Protein AF-0000000084714274 (afdb_homodimer)

Organism: Cystobacter fuscus (strain ATCC 25194 / DSM 2262 / NBRC 100088 / M29) (NCBI:txid1242864)

Solvent-accessible surface area (backbone atoms only — not comparable to full-atom values): 49386 Å² total; per-residue (Å²): 144,73,88,73,83,75,73,86,72,83,78,78,88,79,68,91,79,87,86,99,86,84,79,86,53,81,64,51,84,81,44,60,75,72,41,67,60,41,45,49,48,32,37,72,62,58,25,30,66,54,38,42,56,52,51,50,51,49,50,51,28,49,74,69,68,60,55,72,79,74,44,69,58,52,50,52,46,50,50,51,32,67,38,31,44,65,51,35,49,32,53,47,44,14,39,52,48,29,20,51,50,52,60,67,48,58,69,70,58,30,63,62,36,36,46,98,86,64,47,53,47,76,46,84,44,74,68,48,48,56,53,50,50,48,51,46,42,72,51,63,72,52,47,50,88,49,60,37,45,36,45,67,64,42,35,66,39,59,58,27,24,68,26,75,36,17,39,36,46,27,62,23,66,65,53,35,60,55,49,44,50,44,47,49,47,24,49,52,38,29,60,26,64,85,22,27,74,37,31,33,68,90,48,34,75,42,91,28,19,61,63,15,72,66,30,50,72,70,40,51,56,64,65,38,64,70,32,83,86,35,68,36,35,62,29,68,13,38,43,54,50,54,48,43,48,65,35,88,79,72,56,60,69,50,80,52,68,77,46,33,33,28,39,36,51,38,21,29,35,48,39,51,47,66,61,37,42,50,72,56,63,33,71,43,86,95,35,49,61,23,34,28,32,53,49,64,36,38,54,77,67,22,56,61,34,40,50,6,37,37,40,31,28,38,35,51,89,59,44,60,35,50,30,26,36,35,35,43,38,31,40,54,36,25,50,71,42,81,49,32,42,58,54,54,69,69,79,62,55,57,57,101,58,40,88,26,55,82,79,48,54,51,44,41,54,39,44,29,21,28,29,42,37,35,33,40,29,94,60,39,38,43,38,32,45,34,42,31,19,39,45,72,7,78,36,60,44,66,37,77,91,61,59,23,50,90,89,44,75,60,42,80,43,53,51,64,42,75,44,32,33,52,42,72,59,41,36,36,38,36,40,38,32,24,50,88,16,54,44,66,33,66,69,51,69,44,4,61,79,33,64,78,51,92,62,54,49,59,40,18,39,62,40,30,33,30,57,87,65,71,126,141,72,85,70,85,74,78,89,74,87,73,84,92,77,88,82,75,64,87,71,86,58,78,82,55,81,59,58,85,81,46,65,78,74,43,61,63,41,45,50,49,33,36,73,63,58,24,30,65,54,38,41,56,49,50,50,52,48,51,52,28,50,75,68,68,59,54,72,79,75,44,68,57,52,50,52,46,51,50,51,32,67,37,31,45,65,52,34,50,33,54,48,45,13,38,52,46,29,19,52,50,52,60,67,48,59,69,71,59,29,61,63,34,34,46,97,87,65,47,53,46,74,46,83,44,72,70,49,48,55,54,50,50,49,51,46,41,72,52,62,74,51,47,52,88,48,63,37,44,37,43,66,63,44,36,66,40,60,59,26,24,70,27,75,36,17,37,37,45,27,62,23,67,66,52,37,60,55,49,44,51,44,47,49,48,25,50,52,39,30,60,26,62,84,22,27,76,38,31,35,70,91,49,33,75,42,90,28,19,62,63,15,73,68,29,48,74,69,40,52,56,64,64,37,64,69,34,83,86,34,69,38,35,64,30,68,13,38,43,53,50,57,47,41,48,66,36,89,79,72,56,60,70,52,79,49,69,78,46,33,33,28,39,34,49,39,22,29,37,47,39,51,47,66,62,37,44,50,73,56,64,33,69,43,86,96,33,48,62,22,33,28,31,52,48,64,36,38,53,77,66,23,58,60,33,42,50,8,38,38,40,32,28,39,32,50,87,56,43,59,35,50,30,27,38,33,37,42,39,31,41,54,35,23,50,69,43,83,51,32,40,57,53,52,68,70,77,64,53,58,57,101,57,40,90,26,58,82,80,47,54,52,42,41,55,38,43,30,21,27,29,40,36,34,32,42,29,94,59,39,39,42,39,33,44,34,42,30,19,39,46,72,7,78,34,58,44,66,38,75,91,61,58,24,50,92,90,45,77,60,41,80,42,52,52,63,42,76,45,31,33,53,41,66,63,38,36,35,37,37,39,38,34,22,48,88,18,54,45,65,33,68,70,49,68,44,4,62,80,33,64,78,51,92,62,54,48,59,38,18,39,61,40,31,32,30,58,86,66,70,128

pLDDT: mean 83.06, std 21.71, range [18.3, 98.88]

Structure (mmCIF, N/CA/C/O backbone):
data_AF-0000000084714274-model_v1
#
loop_
_entity.id
_entity.type
_entity.pdbx_description
1 polymer 'L-tryptophan decarboxylase PsiD-like domain-containing protein'
#
loop_
_atom_site.group_PDB
_atom_site.id
_atom_site.type_symbol
_atom_site.label_atom_id
_atom_site.label_alt_id
_atom_site.label_comp_id
_atom_site.label_asym_id
_atom_site.label_entity_id
_atom_site.label_seq_id
_atom_site.pdbx_PDB_ins_code
_atom_site.Cartn_x
_atom_site.Cartn_y
_atom_site.Cartn_z
_atom_site.occupancy
_atom_site.B_iso_or_equiv
_atom_site.auth_seq_id
_atom_site.auth_comp_id
_atom_site.auth_asym_id
_atom_site.auth_atom_id
_atom_site.pdbx_PDB_model_num
ATOM 1 N N . MET A 1 1 ? 51.625 0.545 44.031 1 22.34 1 MET A N 1
ATOM 2 C CA . MET A 1 1 ? 50.969 0.772 42.75 1 22.34 1 MET A CA 1
ATOM 3 C C . MET A 1 1 ? 49.438 0.875 42.906 1 22.34 1 MET A C 1
ATOM 5 O O . MET A 1 1 ? 48.812 -0.08 43.344 1 22.34 1 MET A O 1
ATOM 9 N N . ASN A 1 2 ? 48.688 2.014 43.125 1 18.66 2 ASN A N 1
ATOM 10 C CA . ASN A 1 2 ? 47.875 2.852 44 1 18.66 2 ASN A CA 1
ATOM 11 C C . ASN A 1 2 ? 46.438 2.965 43.531 1 18.66 2 ASN A C 1
ATOM 13 O O . ASN A 1 2 ? 45.656 3.723 44.094 1 18.66 2 ASN A O 1
ATOM 17 N N . HIS A 1 3 ? 46.188 2.686 42.156 1 23.34 3 HIS A N 1
ATOM 18 C CA . HIS A 1 3 ? 45.188 3.631 41.656 1 23.34 3 HIS A CA 1
ATOM 19 C C . HIS A 1 3 ? 43.812 3.336 42.219 1 23.34 3 HIS A C 1
ATOM 21 O O . HIS A 1 3 ? 43.188 2.338 41.844 1 23.34 3 HIS A O 1
ATOM 27 N N . LYS A 1 4 ? 43.469 3.654 43.406 1 21.66 4 LYS A N 1
ATOM 28 C CA . LYS A 1 4 ? 42.219 3.682 44.188 1 21.66 4 LYS A CA 1
ATOM 29 C C . LYS A 1 4 ? 41.062 4.234 43.375 1 21.66 4 LYS A C 1
ATOM 31 O O . LYS A 1 4 ? 41.219 5.258 42.688 1 21.66 4 LYS A O 1
ATOM 36 N N . LYS A 1 5 ? 40 3.465 43.188 1 25.34 5 LYS A N 1
ATOM 37 C CA . LYS A 1 5 ? 38.688 3.381 42.531 1 25.34 5 LYS A CA 1
ATOM 38 C C . LYS A 1 5 ? 37.781 4.496 43 1 25.34 5 LYS A C 1
ATOM 40 O O . LYS A 1 5 ? 37.125 4.379 44.031 1 25.34 5 LYS A O 1
ATOM 45 N N . THR A 1 6 ? 38.125 5.719 43.094 1 21.44 6 THR A N 1
ATOM 46 C CA . THR A 1 6 ? 37.406 6.715 43.875 1 21.44 6 THR A CA 1
ATOM 47 C C . THR A 1 6 ? 35.906 6.672 43.562 1 21.44 6 THR A C 1
ATOM 49 O O . THR A 1 6 ? 35.5 6.09 42.531 1 21.44 6 THR A O 1
ATOM 52 N N . GLU A 1 7 ? 35.125 7.824 43.562 1 19.94 7 GLU A N 1
ATOM 53 C CA . GLU A 1 7 ? 34.062 8.594 44.188 1 19.94 7 GLU A CA 1
ATOM 54 C C . GLU A 1 7 ? 32.812 8.648 43.312 1 19.94 7 GLU A C 1
ATOM 56 O O . GLU A 1 7 ? 32.25 9.711 43.125 1 19.94 7 GLU A O 1
ATOM 61 N N . LYS A 1 8 ? 32.656 7.93 42.188 1 23.53 8 LYS A N 1
ATOM 62 C CA . LYS A 1 8 ? 31.719 8.734 41.375 1 23.53 8 LYS A CA 1
ATOM 63 C C . LYS A 1 8 ? 30.359 8.852 42.062 1 23.53 8 LYS A C 1
ATOM 65 O O . LYS A 1 8 ? 29.641 7.859 42.219 1 23.53 8 LYS A O 1
ATOM 70 N N . PHE A 1 9 ? 29.922 9.797 42.969 1 20.55 9 PHE A N 1
ATOM 71 C CA . PHE A 1 9 ? 28.766 10.109 43.781 1 20.55 9 PHE A CA 1
ATOM 72 C C . PHE A 1 9 ? 27.531 10.359 42.906 1 20.55 9 PHE A C 1
ATOM 74 O O . PHE A 1 9 ? 27.219 11.508 42.594 1 20.55 9 PHE A O 1
ATOM 81 N N . LEU A 1 10 ? 27.266 9.836 41.719 1 24.67 10 LEU A N 1
ATOM 82 C CA . LEU A 1 10 ? 26.203 10.5 40.969 1 24.67 10 LEU A CA 1
ATOM 83 C C . LEU A 1 10 ? 24.875 10.43 41.75 1 24.67 10 LEU A C 1
ATOM 85 O O . LEU A 1 10 ? 24.328 9.344 41.938 1 24.67 10 LEU A O 1
ATOM 89 N N . GLN A 1 11 ? 24.609 11.375 42.688 1 21.73 11 GLN A N 1
ATOM 90 C CA . GLN A 1 11 ? 23.516 11.5 43.625 1 21.73 11 GLN A CA 1
ATOM 91 C C . GLN A 1 11 ? 22.156 11.312 42.938 1 21.73 11 GLN A C 1
ATOM 93 O O . GLN A 1 11 ? 22.078 11.359 41.719 1 21.73 11 GLN A O 1
ATOM 98 N N . SER A 1 12 ? 21.016 11.789 43.625 1 22 12 SER A N 1
ATOM 99 C CA . SER A 1 12 ? 19.641 11.508 44.031 1 22 12 SER A CA 1
ATOM 100 C C . SER A 1 12 ? 18.641 12.016 42.969 1 22 12 SER A C 1
ATOM 102 O O . SER A 1 12 ? 18.766 13.148 42.5 1 22 12 SER A O 1
ATOM 104 N N . PRO A 1 13 ? 17.812 11.352 42.312 1 24.33 13 PRO A N 1
ATOM 105 C CA . PRO A 1 13 ? 16.859 11.688 41.25 1 24.33 13 PRO A CA 1
ATOM 106 C C . PRO A 1 13 ? 15.688 12.531 41.75 1 24.33 13 PRO A C 1
ATOM 108 O O . PRO A 1 13 ? 14.703 12.719 41.031 1 24.33 13 PRO A O 1
ATOM 111 N N . LYS A 1 14 ? 15.812 13.578 42.812 1 23.31 14 LYS A N 1
ATOM 112 C CA . LYS A 1 14 ? 14.664 13.805 43.688 1 23.31 14 LYS A CA 1
ATOM 113 C C . LYS A 1 14 ? 13.414 14.133 42.875 1 23.31 14 LYS A C 1
ATOM 115 O O . LYS A 1 14 ? 13.508 14.555 41.719 1 23.31 14 LYS A O 1
ATOM 120 N N . ARG A 1 15 ? 12.336 14.953 43.5 1 23.56 15 ARG A N 1
ATOM 121 C CA . ARG A 1 15 ? 10.922 15.086 43.844 1 23.56 15 ARG A CA 1
ATOM 122 C C . ARG A 1 15 ? 10.203 16 42.875 1 23.56 15 ARG A C 1
ATOM 124 O O . ARG A 1 15 ? 8.992 16.203 42.969 1 23.56 15 ARG A O 1
ATOM 131 N N . PRO A 1 16 ? 9.992 16.234 41.656 1 20.72 16 PRO A N 1
ATOM 132 C CA . PRO A 1 16 ? 9.391 17.547 41.438 1 20.72 16 PRO A CA 1
ATOM 133 C C . PRO A 1 16 ? 7.957 17.641 41.938 1 20.72 16 PRO A C 1
ATOM 135 O O . PRO A 1 16 ? 7.102 16.844 41.562 1 20.72 16 PRO A O 1
ATOM 138 N N . ARG A 1 17 ? 7.512 18.156 43.125 1 23.34 17 ARG A N 1
ATOM 139 C CA . ARG A 1 17 ? 6.266 18.297 43.875 1 23.34 17 ARG A CA 1
ATOM 140 C C . ARG A 1 17 ? 5.266 19.156 43.125 1 23.34 17 ARG A C 1
ATOM 142 O O . ARG A 1 17 ? 5.465 20.375 43 1 23.34 17 ARG A O 1
ATOM 149 N N . VAL A 1 18 ? 4.406 18.766 42.25 1 21.67 18 VAL A N 1
ATOM 150 C CA . VAL A 1 18 ? 3.439 19.734 41.719 1 21.67 18 VAL A CA 1
ATOM 151 C C . VAL A 1 18 ? 2.611 20.297 42.875 1 21.67 18 VAL A C 1
ATOM 153 O O . VAL A 1 18 ? 2.469 19.656 43.938 1 21.67 18 VAL A O 1
ATOM 156 N N . ILE A 1 19 ? 1.964 21.516 42.812 1 23.14 19 ILE A N 1
ATOM 157 C CA . ILE A 1 19 ? 1.278 22.703 43.312 1 23.14 19 ILE A CA 1
ATOM 158 C C . ILE A 1 19 ? -0.115 22.328 43.812 1 23.14 19 ILE A C 1
ATOM 160 O O . ILE A 1 19 ? -0.811 21.531 43.188 1 23.14 19 ILE A O 1
ATOM 164 N N . GLU A 1 20 ? -0.817 22.656 44.938 1 23.33 20 GLU A N 1
ATOM 165 C CA . GLU A 1 20 ? -1.887 22.562 45.938 1 23.33 20 GLU A CA 1
ATOM 166 C C . GLU A 1 20 ? -3.229 22.969 45.312 1 23.33 20 GLU A C 1
ATOM 168 O O . GLU A 1 20 ? -4.281 22.531 45.781 1 23.33 20 GLU A O 1
ATOM 173 N N . GLU A 1 21 ? -3.551 24.328 44.594 1 21.77 21 GLU A N 1
ATOM 174 C CA . GLU A 1 21 ? -4.211 25.484 44 1 21.77 21 GLU A CA 1
ATOM 175 C C . GLU A 1 21 ? -5.117 25.062 42.844 1 21.77 21 GLU A C 1
ATOM 177 O O . GLU A 1 21 ? -4.777 24.156 42.094 1 21.77 21 GLU A O 1
ATOM 182 N N . GLY A 1 22 ? -6.445 25.797 42.156 1 22.78 22 GLY A N 1
ATOM 183 C CA . GLY A 1 22 ? -7.895 25.703 42.062 1 22.78 22 GLY A CA 1
ATOM 184 C C . GLY A 1 22 ? -8.367 24.688 41.062 1 22.78 22 GLY A C 1
ATOM 185 O O . GLY A 1 22 ? -7.609 24.297 40.156 1 22.78 22 GLY A O 1
ATOM 186 N N . LYS A 1 23 ? -9.656 23.953 41.281 1 25.23 23 LYS A N 1
ATOM 187 C CA . LYS A 1 23 ? -10.438 22.766 40.938 1 25.23 23 LYS A CA 1
ATOM 188 C C . LYS A 1 23 ? -10.727 22.672 39.438 1 25.23 23 LYS A C 1
ATOM 190 O O . LYS A 1 23 ? -11.328 21.703 38.969 1 25.23 23 LYS A O 1
ATOM 195 N N . ASN A 1 24 ? -11.102 23.766 39.031 1 22.14 24 ASN A N 1
ATOM 196 C CA . ASN A 1 24 ? -11.812 23.609 37.781 1 22.14 24 ASN A CA 1
ATOM 197 C C . ASN A 1 24 ? -10.945 22.938 36.719 1 22.14 24 ASN A C 1
ATOM 199 O O . ASN A 1 24 ? -11.258 22.984 35.531 1 22.14 24 ASN A O 1
ATOM 203 N N . ILE A 1 25 ? -9.688 22.828 37.094 1 24.77 25 ILE A N 1
ATOM 204 C CA . ILE A 1 25 ? -8.703 22.438 36.094 1 24.77 25 ILE A CA 1
ATOM 205 C C . ILE A 1 25 ? -8.852 20.938 35.812 1 24.77 25 ILE A C 1
ATOM 207 O O . ILE A 1 25 ? -8.906 20.125 36.719 1 24.77 25 ILE A O 1
ATOM 211 N N . LEU A 1 26 ? -9.25 20.562 34.594 1 27.31 26 LEU A N 1
ATOM 212 C CA . LEU A 1 26 ? -9.328 19.188 34.094 1 27.31 26 LEU A CA 1
ATOM 213 C C . LEU A 1 26 ? -8.227 18.328 34.688 1 27.31 26 LEU A C 1
ATOM 215 O O . LEU A 1 26 ? -7.043 18.672 34.594 1 27.31 26 LEU A O 1
ATOM 219 N N . ASP A 1 27 ? -8.508 17.719 35.875 1 27.2 27 ASP A N 1
ATOM 220 C CA . ASP A 1 27 ? -7.598 16.828 36.594 1 27.2 27 ASP A CA 1
ATOM 221 C C . ASP A 1 27 ? -6.816 15.953 35.625 1 27.2 27 ASP A C 1
ATOM 223 O O . ASP A 1 27 ? -7.398 15.102 34.938 1 27.2 27 ASP A O 1
ATOM 227 N N . LEU A 1 28 ? -5.789 16.297 35.031 1 29.55 28 LEU A N 1
ATOM 228 C CA . LEU A 1 28 ? -4.695 15.758 34.25 1 29.55 28 LEU A CA 1
ATOM 229 C C . LEU A 1 28 ? -4.359 14.336 34.688 1 29.55 28 LEU A C 1
ATOM 231 O O . LEU A 1 28 ? -3.576 13.648 34 1 29.55 28 LEU A O 1
ATOM 235 N N . GLU A 1 29 ? -4.438 13.906 36 1 29.34 29 GLU A N 1
ATOM 236 C CA . GLU A 1 29 ? -3.99 12.617 36.531 1 29.34 29 GLU A CA 1
ATOM 237 C C . GLU A 1 29 ? -4.695 11.469 35.812 1 29.34 29 GLU A C 1
ATOM 239 O O . GLU A 1 29 ? -4.09 10.422 35.562 1 29.34 29 GLU A O 1
ATOM 244 N N . LYS A 1 30 ? -6.016 11.477 35.938 1 30.45 30 LYS A N 1
ATOM 245 C CA . LYS A 1 30 ? -6.812 10.414 35.344 1 30.45 30 LYS A CA 1
ATOM 246 C C . LYS A 1 30 ? -6.977 10.633 33.844 1 30.45 30 LYS A C 1
ATOM 248 O O . LYS A 1 30 ? -7.559 9.797 33.156 1 30.45 30 LYS A O 1
ATOM 253 N N . ALA A 1 31 ? -7.336 11.852 33.531 1 30.41 31 ALA A N 1
ATOM 254 C CA . ALA A 1 31 ? -7.5 12.242 32.125 1 30.41 31 ALA A CA 1
ATOM 255 C C . ALA A 1 31 ? -6.156 12.305 31.406 1 30.41 31 ALA A C 1
ATOM 257 O O . ALA A 1 31 ? -5.176 12.812 31.953 1 30.41 31 ALA A O 1
ATOM 258 N N . GLY A 1 32 ? -5.598 11.188 31.031 1 30.64 32 GLY A N 1
ATOM 259 C CA . GLY A 1 32 ? -4.312 11.141 30.344 1 30.64 32 GLY A CA 1
ATOM 260 C C . GLY A 1 32 ? -3.928 12.453 29.703 1 30.64 32 GLY A C 1
ATOM 261 O O . GLY A 1 32 ? -4.727 13.391 29.672 1 30.64 32 GLY A O 1
ATOM 262 N N . PRO A 1 33 ? -2.66 12.805 29.734 1 28.94 33 PRO A N 1
ATOM 263 C CA . PRO A 1 33 ? -2.166 14.078 29.203 1 28.94 33 PRO A CA 1
ATOM 264 C C . PRO A 1 33 ? -2.953 14.555 27.984 1 28.94 33 PRO A C 1
ATOM 266 O O . PRO A 1 33 ? -3.434 13.734 27.203 1 28.94 33 PRO A O 1
ATOM 269 N N . ILE A 1 34 ? -3.674 15.672 28.141 1 32.5 34 ILE A N 1
ATOM 270 C CA . ILE A 1 34 ? -4.238 16.5 27.078 1 32.5 34 ILE A CA 1
ATOM 271 C C . ILE A 1 34 ? -3.189 16.719 25.984 1 32.5 34 ILE A C 1
ATOM 273 O O . ILE A 1 34 ? -2.07 17.141 26.266 1 32.5 34 ILE A O 1
ATOM 277 N N . GLN A 1 35 ? -3.301 16.016 24.922 1 33.66 35 GLN A N 1
ATOM 278 C CA . GLN A 1 35 ? -2.416 16.344 23.797 1 33.66 35 GLN A CA 1
ATOM 279 C C . GLN A 1 35 ? -2.562 17.812 23.391 1 33.66 35 GLN A C 1
ATOM 281 O O . GLN A 1 35 ? -3.623 18.219 22.922 1 33.66 35 GLN A O 1
ATOM 286 N N . MET A 1 36 ? -2.184 18.734 24.172 1 34.47 36 MET A N 1
ATOM 287 C CA . MET A 1 36 ? -2.268 20.188 24.078 1 34.47 36 MET A CA 1
ATOM 288 C C . MET A 1 36 ? -2.316 20.641 22.625 1 34.47 36 MET A C 1
ATOM 290 O O . MET A 1 36 ? -2.775 21.75 22.328 1 34.47 36 MET A O 1
ATOM 294 N N . GLY A 1 37 ? -1.553 20.109 21.594 1 35.84 37 GLY A N 1
ATOM 295 C CA . GLY A 1 37 ? -1.261 20.766 20.328 1 35.84 37 GLY A CA 1
ATOM 296 C C . GLY A 1 37 ? -2.115 20.266 19.188 1 35.84 37 GLY A C 1
ATOM 297 O O . GLY A 1 37 ? -2.057 20.797 18.078 1 35.84 37 GLY A O 1
ATOM 298 N N . PHE A 1 38 ? -2.545 18.953 19.062 1 42 38 PHE A N 1
ATOM 299 C CA . PHE A 1 38 ? -2.729 18.156 17.859 1 42 38 PHE A CA 1
ATOM 300 C C . PHE A 1 38 ? -4.211 17.953 17.562 1 42 38 PHE A C 1
ATOM 302 O O . PHE A 1 38 ? -5.055 18.109 18.438 1 42 38 PHE A O 1
ATOM 309 N N . TRP A 1 39 ? -4.578 18.391 16.25 1 43.44 39 TRP A N 1
ATOM 310 C CA . TRP A 1 39 ? -5.859 18.141 15.586 1 43.44 39 TRP A CA 1
ATOM 311 C C . TRP A 1 39 ? -6.477 16.828 16.047 1 43.44 39 TRP A C 1
ATOM 313 O O . TRP A 1 39 ? -7.57 16.469 15.609 1 43.44 39 TRP A O 1
ATOM 323 N N . VAL A 1 40 ? -5.832 15.922 16.641 1 45.03 40 VAL A N 1
ATOM 324 C CA . VAL A 1 40 ? -6.484 14.656 16.953 1 45.03 40 VAL A CA 1
ATOM 325 C C . VAL A 1 40 ? -6.746 14.57 18.469 1 45.03 40 VAL A C 1
ATOM 327 O O . VAL A 1 40 ? -5.832 14.75 19.266 1 45.03 40 VAL A O 1
ATOM 330 N N . PRO A 1 41 ? -8.055 14.672 18.766 1 43 41 PRO A N 1
ATOM 331 C CA . PRO A 1 41 ? -8.352 14.438 20.172 1 43 41 PRO A CA 1
ATOM 332 C C . PRO A 1 41 ? -7.656 13.195 20.734 1 43 41 PRO A C 1
ATOM 334 O O . PRO A 1 41 ? -7.539 12.188 20.031 1 43 41 PRO A O 1
ATOM 337 N N . ASN A 1 42 ? -6.699 13.297 21.625 1 46.88 42 ASN A N 1
ATOM 338 C CA . ASN A 1 42 ? -5.895 12.258 22.25 1 46.88 42 ASN A CA 1
ATOM 339 C C . ASN A 1 42 ? -6.766 11.141 22.812 1 46.88 42 ASN A C 1
ATOM 341 O O . ASN A 1 42 ? -6.258 10.078 23.188 1 46.88 42 ASN A O 1
ATOM 345 N N . ARG A 1 43 ? -8.141 11.375 23.016 1 52.59 43 ARG A N 1
ATOM 346 C CA . ARG A 1 43 ? -8.844 10.305 23.719 1 52.59 43 ARG A CA 1
ATOM 347 C C . ARG A 1 43 ? -10.023 9.797 22.906 1 52.59 43 ARG A C 1
ATOM 349 O O . ARG A 1 43 ? -10.734 10.578 22.266 1 52.59 43 ARG A O 1
ATOM 356 N N . VAL A 1 44 ? -9.898 8.516 22.844 1 60.75 44 VAL A N 1
ATOM 357 C CA . VAL A 1 44 ? -11 7.816 22.188 1 60.75 44 VAL A CA 1
ATOM 358 C C . VAL A 1 44 ? -12.328 8.469 22.562 1 60.75 44 VAL A C 1
ATOM 360 O O . VAL A 1 44 ? -13.188 8.68 21.703 1 60.75 44 VAL A O 1
ATOM 363 N N . TRP A 1 45 ? -12.359 8.922 23.797 1 57.78 45 TRP A N 1
ATOM 364 C CA . TRP A 1 45 ? -13.617 9.5 24.266 1 57.78 45 TRP A CA 1
ATOM 365 C C . TRP A 1 45 ? -13.883 10.836 23.578 1 57.78 45 TRP A C 1
ATOM 367 O O . TRP A 1 45 ? -15.016 11.125 23.188 1 57.78 45 TRP A O 1
ATOM 377 N N . ALA A 1 46 ? -12.82 11.578 23.438 1 60.03 46 ALA A N 1
ATOM 378 C CA . ALA A 1 46 ? -12.984 12.891 22.828 1 60.03 46 ALA A CA 1
ATOM 379 C C . ALA A 1 46 ? -13.398 12.766 21.359 1 60.03 46 ALA A C 1
ATOM 381 O O . ALA A 1 46 ? -14.227 13.531 20.875 1 60.03 46 ALA A O 1
ATOM 382 N N . THR A 1 47 ? -12.898 11.695 20.828 1 65.5 47 THR A N 1
ATOM 383 C CA . THR A 1 47 ? -13.25 11.445 19.438 1 65.5 47 THR A CA 1
ATOM 384 C C . THR A 1 47 ? -14.688 10.93 19.328 1 65.5 47 THR A C 1
ATOM 386 O O . THR A 1 47 ? -15.414 11.281 18.391 1 65.5 47 THR A O 1
ATOM 389 N N . ALA A 1 48 ? -15 10.219 20.359 1 68.25 48 ALA A N 1
ATOM 390 C CA . ALA A 1 48 ? -16.359 9.664 20.391 1 68.25 48 ALA A CA 1
ATOM 391 C C . ALA A 1 48 ? -17.391 10.773 20.484 1 68.25 48 ALA A C 1
ATOM 393 O O . ALA A 1 48 ? -18.484 10.664 19.906 1 68.25 48 ALA A O 1
ATOM 394 N N . LYS A 1 49 ? -17.094 11.828 21.094 1 64.75 49 LYS A N 1
ATOM 395 C CA . LYS A 1 49 ? -18.031 12.93 21.297 1 64.75 49 LYS A CA 1
ATOM 396 C C . LYS A 1 49 ? -18.391 13.578 19.969 1 64.75 49 LYS A C 1
ATOM 398 O O . LYS A 1 49 ? -19.484 14.133 19.828 1 64.75 49 LYS A O 1
ATOM 403 N N . PHE A 1 50 ? -17.531 13.5 19.062 1 66.56 50 PHE A N 1
ATOM 404 C CA . PHE A 1 50 ? -17.812 14.078 17.75 1 66.56 50 PHE A CA 1
ATOM 405 C C . PHE A 1 50 ? -18.484 13.047 16.844 1 66.56 50 PHE A C 1
ATOM 407 O O . PHE A 1 50 ? -19.438 13.359 16.141 1 66.56 50 PHE A O 1
ATOM 414 N N . LEU A 1 51 ? -17.938 11.898 16.875 1 74 51 LEU A N 1
ATOM 415 C CA . LEU A 1 51 ? -18.344 10.914 15.883 1 74 51 LEU A CA 1
ATOM 416 C C . LEU A 1 51 ? -19.734 10.367 16.203 1 74 51 LEU A C 1
ATOM 418 O O . LEU A 1 51 ? -20.547 10.164 15.305 1 74 51 LEU A O 1
ATOM 422 N N . VAL A 1 52 ? -19.953 10.18 17.469 1 77.06 52 VAL A N 1
ATOM 423 C CA . VAL A 1 52 ? -21.188 9.484 17.859 1 77.06 52 VAL A CA 1
ATOM 424 C C . VAL A 1 52 ? -22.406 10.32 17.469 1 77.06 52 VAL A C 1
ATOM 426 O O . VAL A 1 52 ? -23.312 9.828 16.797 1 77.06 52 VAL A O 1
ATOM 429 N N . PRO A 1 53 ? -22.344 11.633 17.812 1 74.38 53 PRO A N 1
ATOM 430 C CA . PRO A 1 53 ? -23.5 12.438 17.375 1 74.38 53 PRO A CA 1
ATOM 431 C C . PRO A 1 53 ? -23.625 12.492 15.852 1 74.38 53 PRO A C 1
ATOM 433 O O . PRO A 1 53 ? -24.75 12.5 15.328 1 74.38 53 PRO A O 1
ATOM 436 N N . LEU A 1 54 ? -22.609 12.602 15.188 1 78.12 54 LEU A N 1
ATOM 437 C CA . LEU A 1 54 ? -22.641 12.625 13.727 1 78.12 54 LEU A CA 1
ATOM 438 C C . LEU A 1 54 ? -23.25 11.344 13.172 1 78.12 54 LEU A C 1
ATOM 440 O O . LEU A 1 54 ? -24.094 11.391 12.273 1 78.12 54 LEU A O 1
ATOM 444 N N . ARG A 1 55 ? -22.875 10.266 13.68 1 81.19 55 ARG A N 1
ATOM 445 C CA . ARG A 1 55 ? -23.406 8.977 13.242 1 81.19 55 ARG A CA 1
ATOM 446 C C . ARG A 1 55 ? -24.906 8.891 13.484 1 81.19 55 ARG A C 1
ATOM 448 O O . ARG A 1 55 ? -25.641 8.383 12.641 1 81.19 55 ARG A O 1
ATOM 455 N N . HIS A 1 56 ? -25.25 9.375 14.648 1 79.69 56 HIS A N 1
ATOM 456 C CA . HIS A 1 56 ? -26.672 9.367 14.977 1 79.69 56 HIS A CA 1
ATOM 457 C C . HIS A 1 56 ? -27.469 10.258 14.031 1 79.69 56 HIS A C 1
ATOM 459 O O . HIS A 1 56 ? -28.562 9.891 13.594 1 79.69 56 HIS A O 1
ATOM 465 N N . ALA A 1 57 ? -26.906 11.359 13.773 1 80.12 57 ALA A N 1
ATOM 466 C CA . ALA A 1 57 ? -27.578 12.281 12.867 1 80.12 57 ALA A CA 1
ATOM 467 C C . ALA A 1 57 ? -27.703 11.68 11.469 1 80.12 57 ALA A C 1
ATOM 469 O O . ALA A 1 57 ? -28.75 11.812 10.828 1 80.12 57 ALA A O 1
ATOM 470 N N . ILE A 1 58 ? -26.797 11.055 11.039 1 82.69 58 ILE A N 1
ATOM 471 C CA . ILE A 1 58 ? -26.797 10.438 9.719 1 82.69 58 ILE A CA 1
ATOM 472 C C . ILE A 1 58 ? -27.797 9.281 9.695 1 82.69 58 ILE A C 1
ATOM 474 O O . ILE A 1 58 ? -28.562 9.133 8.734 1 82.69 58 ILE A O 1
ATOM 478 N N . ALA A 1 59 ? -27.719 8.5 10.727 1 80.31 59 ALA A N 1
ATOM 479 C CA . ALA A 1 59 ? -28.672 7.395 10.836 1 80.31 59 ALA A CA 1
ATOM 480 C C . ALA A 1 59 ? -30.109 7.895 10.828 1 80.31 59 ALA A C 1
ATOM 482 O O . ALA A 1 59 ? -30.984 7.281 10.203 1 80.31 59 ALA A O 1
ATOM 483 N N . ALA A 1 60 ? -30.312 8.914 11.578 1 81.5 60 ALA A N 1
ATOM 484 C CA . ALA A 1 60 ? -31.641 9.508 11.617 1 81.5 60 ALA A CA 1
ATOM 485 C C . ALA A 1 60 ? -32.062 10.008 10.242 1 81.5 60 ALA A C 1
ATOM 487 O O . ALA A 1 60 ? -33.188 9.766 9.805 1 81.5 60 ALA A O 1
ATOM 488 N N . LYS A 1 61 ? -31.188 10.656 9.602 1 84.25 61 LYS A N 1
ATOM 489 C CA . LYS A 1 61 ? -31.469 11.148 8.25 1 84.25 61 LYS A CA 1
ATOM 490 C C . LYS A 1 61 ? -31.734 10 7.293 1 84.25 61 LYS A C 1
ATOM 492 O O . LYS A 1 61 ? -32.594 10.102 6.414 1 84.25 61 LYS A O 1
ATOM 497 N N . LYS A 1 62 ? -31 8.992 7.383 1 83.5 62 LYS A N 1
ATOM 498 C CA . LYS A 1 62 ? -31.156 7.812 6.543 1 83.5 62 LYS A CA 1
ATOM 499 C C . LYS A 1 62 ? -32.531 7.184 6.742 1 83.5 62 LYS A C 1
ATOM 501 O O . LYS A 1 62 ? -33.219 6.824 5.773 1 83.5 62 LYS A O 1
ATOM 506 N N . LYS A 1 63 ? -32.875 7.043 7.965 1 82.88 63 LYS A N 1
ATOM 507 C CA . LYS A 1 63 ? -34.188 6.469 8.305 1 82.88 63 LYS A CA 1
ATOM 508 C C . LYS A 1 63 ? -35.312 7.316 7.742 1 82.88 63 LYS A C 1
ATOM 510 O O . LYS A 1 63 ? -36.344 6.785 7.312 1 82.88 63 LYS A O 1
ATOM 515 N N . GLU A 1 64 ? -35.094 8.555 7.758 1 87.38 64 GLU A N 1
ATOM 516 C CA . GLU A 1 64 ? -36.094 9.484 7.293 1 87.38 64 GLU A CA 1
ATOM 517 C C . GLU A 1 64 ? -36.031 9.688 5.781 1 87.38 64 GLU A C 1
ATOM 519 O O . GLU A 1 64 ? -36.844 10.414 5.203 1 87.38 64 GLU A O 1
ATOM 524 N N . GLY A 1 65 ? -35.031 9.039 5.137 1 81.94 65 GLY A N 1
ATOM 525 C CA . GLY A 1 65 ? -34.844 9.172 3.701 1 81.94 65 GLY A CA 1
ATOM 526 C C . GLY A 1 65 ? -34.375 10.547 3.291 1 81.94 65 GLY A C 1
ATOM 527 O O . GLY A 1 65 ? -34.656 11.016 2.189 1 81.94 65 GLY A O 1
ATOM 528 N N . GLU A 1 66 ? -33.75 11.25 4.172 1 81.25 66 GLU A N 1
ATOM 529 C CA . GLU A 1 66 ? -33.344 12.625 3.936 1 81.25 66 GLU A CA 1
ATOM 530 C C . GLU A 1 66 ? -31.812 12.719 3.748 1 81.25 66 GLU A C 1
ATOM 532 O O . GLU A 1 66 ? -31.234 13.805 3.836 1 81.25 66 GLU A O 1
ATOM 537 N N . LEU A 1 67 ? -31.234 11.594 3.543 1 83.62 67 LEU A N 1
ATOM 538 C CA . LEU A 1 67 ? -29.797 11.664 3.316 1 83.62 67 LEU A CA 1
ATOM 539 C C . LEU A 1 67 ? -29.484 12.398 2.018 1 83.62 67 LEU A C 1
ATOM 541 O O . LEU A 1 67 ? -30.141 12.172 1 1 83.62 67 LEU A O 1
ATOM 545 N N . ALA A 1 68 ? -28.641 13.336 2.109 1 82.62 68 ALA A N 1
ATOM 546 C CA . ALA A 1 68 ? -28.188 14.023 0.896 1 82.62 68 ALA A CA 1
ATOM 547 C C . ALA A 1 68 ? -27.625 13.031 -0.115 1 82.62 68 ALA A C 1
ATOM 549 O O . ALA A 1 68 ? -27.031 12.023 0.265 1 82.62 68 ALA A O 1
ATOM 550 N N . PRO A 1 69 ? -27.984 13.328 -1.356 1 89.94 69 PRO A N 1
ATOM 551 C CA . PRO A 1 69 ? -27.375 12.477 -2.377 1 89.94 69 PRO A CA 1
ATOM 552 C C . PRO A 1 69 ? -25.844 12.422 -2.256 1 89.94 69 PRO A C 1
ATOM 554 O O . PRO A 1 69 ? -25.219 13.422 -1.929 1 89.94 69 PRO A O 1
ATOM 557 N N . MET A 1 70 ? -25.375 11.273 -2.475 1 93.69 70 MET A N 1
ATOM 558 C CA . MET A 1 70 ? -23.938 11.102 -2.404 1 93.69 70 MET A CA 1
ATOM 559 C C . MET A 1 70 ? -23.234 11.93 -3.475 1 93.69 70 MET A C 1
ATOM 561 O O . MET A 1 70 ? -23.609 11.891 -4.645 1 93.69 70 MET A O 1
ATOM 565 N N . ARG A 1 71 ? -22.297 12.617 -3.094 1 95.38 71 ARG A N 1
ATOM 566 C CA . ARG A 1 71 ? -21.516 13.438 -4.016 1 95.38 71 ARG A CA 1
ATOM 567 C C . ARG A 1 71 ? -20.75 12.57 -5.008 1 95.38 71 ARG A C 1
ATOM 569 O O . ARG A 1 71 ? -20.359 11.445 -4.684 1 95.38 71 ARG A O 1
ATOM 576 N N . PRO A 1 72 ? -20.516 13.125 -6.164 1 96.56 72 PRO A N 1
ATOM 577 C CA . PRO A 1 72 ? -19.859 12.336 -7.207 1 96.56 72 PRO A CA 1
ATOM 578 C C . PRO A 1 72 ? -18.484 11.828 -6.785 1 96.56 72 PRO A C 1
ATOM 580 O O . PRO A 1 72 ? -18.094 10.711 -7.137 1 96.56 72 PRO A O 1
ATOM 583 N N . GLU A 1 73 ? -17.703 12.656 -6.039 1 96.25 73 GLU A N 1
ATOM 584 C CA . GLU A 1 73 ? -16.359 12.266 -5.617 1 96.25 73 GLU A CA 1
ATOM 585 C C . GLU A 1 73 ? -16.406 11.094 -4.641 1 96.25 73 GLU A C 1
ATOM 587 O O . GLU A 1 73 ? -15.547 10.211 -4.68 1 96.25 73 GLU A O 1
ATOM 592 N N . ILE A 1 74 ? -17.422 11.07 -3.805 1 97.62 74 ILE A N 1
ATOM 593 C CA . ILE A 1 74 ? -17.578 9.984 -2.844 1 97.62 74 ILE A CA 1
ATOM 594 C C . ILE A 1 74 ? -18.047 8.719 -3.566 1 97.62 74 ILE A C 1
ATOM 596 O O . ILE A 1 74 ? -17.562 7.617 -3.266 1 97.62 74 ILE A O 1
ATOM 600 N N . LYS A 1 75 ? -18.984 8.883 -4.457 1 97.69 75 LYS A N 1
ATOM 601 C CA . LYS A 1 75 ? -19.453 7.746 -5.246 1 97.69 75 LYS A CA 1
ATOM 602 C C . LYS A 1 75 ? -18.297 7.105 -6.012 1 97.69 75 LYS A C 1
ATOM 604 O O . LYS A 1 75 ? -18.156 5.879 -6.035 1 97.69 75 LYS A O 1
ATOM 609 N N . ALA A 1 76 ? -17.516 7.961 -6.684 1 98.12 76 ALA A N 1
ATOM 610 C CA . ALA A 1 76 ? -16.375 7.465 -7.441 1 98.12 76 ALA A CA 1
ATOM 611 C C . ALA A 1 76 ? -15.383 6.734 -6.535 1 98.12 76 ALA A C 1
ATOM 613 O O . ALA A 1 76 ? -14.844 5.695 -6.91 1 98.12 76 ALA A O 1
ATOM 614 N N . PHE A 1 77 ? -15.141 7.273 -5.371 1 98.25 77 PHE A N 1
ATOM 615 C CA . PHE A 1 77 ? -14.234 6.656 -4.418 1 98.25 77 PHE A CA 1
ATOM 616 C C . PHE A 1 77 ? -14.773 5.316 -3.938 1 98.25 77 PHE A C 1
ATOM 618 O O . PHE A 1 77 ? -14.047 4.324 -3.887 1 98.25 77 PHE A O 1
ATOM 625 N N . LYS A 1 78 ? -15.984 5.293 -3.553 1 98.31 78 LYS A N 1
ATOM 626 C CA . LYS A 1 78 ? -16.625 4.055 -3.123 1 98.31 78 LYS A CA 1
ATOM 627 C C . LYS A 1 78 ? -16.562 2.992 -4.219 1 98.31 78 LYS A C 1
ATOM 629 O O . LYS A 1 78 ? -16.25 1.833 -3.949 1 98.31 78 LYS A O 1
ATOM 634 N N . ASP A 1 79 ? -16.922 3.424 -5.422 1 98 79 ASP A N 1
ATOM 635 C CA . ASP A 1 79 ? -16.875 2.506 -6.559 1 98 79 ASP A CA 1
ATOM 636 C C . ASP A 1 79 ? -15.461 1.959 -6.754 1 98 79 ASP A C 1
ATOM 638 O O . ASP A 1 79 ? -15.281 0.766 -7.008 1 98 79 ASP A O 1
ATOM 642 N N . TRP A 1 80 ? -14.516 2.832 -6.676 1 98.38 80 TRP A N 1
ATOM 643 C CA . TRP A 1 80 ? -13.125 2.414 -6.848 1 98.38 80 TRP A CA 1
ATOM 644 C C . TRP A 1 80 ? -12.727 1.397 -5.785 1 98.38 80 TRP A C 1
ATOM 646 O O . TRP A 1 80 ? -12.133 0.365 -6.094 1 98.38 80 TRP A O 1
ATOM 656 N N . VAL A 1 81 ? -13.078 1.664 -4.5 1 98.44 81 VAL A N 1
ATOM 657 C CA . VAL A 1 81 ? -12.742 0.74 -3.422 1 98.44 81 VAL A CA 1
ATOM 658 C C . VAL A 1 81 ? -13.438 -0.601 -3.658 1 98.44 81 VAL A C 1
ATOM 660 O O . VAL A 1 81 ? -12.828 -1.66 -3.48 1 98.44 81 VAL A O 1
ATOM 663 N N . THR A 1 82 ? -14.625 -0.536 -4.059 1 97.88 82 THR A N 1
ATOM 664 C CA . THR A 1 82 ? -15.445 -1.73 -4.242 1 97.88 82 THR A CA 1
ATOM 665 C C . THR A 1 82 ? -14.859 -2.625 -5.328 1 97.88 82 THR A C 1
ATOM 667 O O . THR A 1 82 ? -14.875 -3.852 -5.207 1 97.88 82 THR A O 1
ATOM 670 N N . THR A 1 83 ? -14.328 -2.02 -6.336 1 97.19 83 THR A N 1
ATOM 671 C CA . THR A 1 83 ? -13.93 -2.789 -7.512 1 97.19 83 THR A CA 1
ATOM 672 C C . THR A 1 83 ? -12.445 -3.133 -7.457 1 97.19 83 THR A C 1
ATOM 674 O O . THR A 1 83 ? -11.898 -3.697 -8.406 1 97.19 83 THR A O 1
ATOM 677 N N . HIS A 1 84 ? -11.766 -2.795 -6.469 1 97.75 84 HIS A N 1
ATOM 678 C CA . HIS A 1 84 ? -10.375 -3.176 -6.246 1 97.75 84 HIS A CA 1
ATOM 679 C C . HIS A 1 84 ? -10.234 -4.027 -4.988 1 97.75 84 HIS A C 1
ATOM 681 O O . HIS A 1 84 ? -10.273 -3.506 -3.873 1 97.75 84 HIS A O 1
ATOM 687 N N . SER A 1 85 ? -9.953 -5.25 -5.191 1 97 85 SER A N 1
ATOM 688 C CA . SER A 1 85 ? -10.094 -6.301 -4.188 1 97 85 SER A CA 1
ATOM 689 C C . SER A 1 85 ? -9.273 -5.984 -2.939 1 97 85 SER A C 1
ATOM 691 O O . SER A 1 85 ? -9.789 -6.059 -1.821 1 97 85 SER A O 1
ATOM 693 N N . VAL A 1 86 ? -8.023 -5.621 -3.129 1 97.06 86 VAL A N 1
ATOM 694 C CA . VAL A 1 86 ? -7.113 -5.391 -2.012 1 97.06 86 VAL A CA 1
ATOM 695 C C . VAL A 1 86 ? -7.617 -4.227 -1.163 1 97.06 86 VAL A C 1
ATOM 697 O O . VAL A 1 86 ? -7.605 -4.301 0.068 1 97.06 86 VAL A O 1
ATOM 700 N N . TYR A 1 87 ? -8.086 -3.172 -1.78 1 98.12 87 TYR A N 1
ATOM 701 C CA . TYR A 1 87 ? -8.508 -1.978 -1.054 1 98.12 87 TYR A CA 1
ATOM 702 C C . TYR A 1 87 ? -9.859 -2.191 -0.388 1 98.12 87 TYR A C 1
ATOM 704 O O . TYR A 1 87 ? -10.117 -1.664 0.697 1 98.12 87 TYR A O 1
ATOM 712 N N . ARG A 1 88 ? -10.773 -2.963 -1.044 1 97.75 88 ARG A N 1
ATOM 713 C CA . ARG A 1 88 ? -12 -3.33 -0.351 1 97.75 88 ARG A CA 1
ATOM 714 C C . ARG A 1 88 ? -11.703 -4.168 0.889 1 97.75 88 ARG A C 1
ATOM 716 O O . ARG A 1 88 ? -12.297 -3.953 1.946 1 97.75 88 ARG A O 1
ATOM 723 N N . MET A 1 89 ? -10.812 -5.082 0.742 1 97 89 MET A N 1
ATOM 724 C CA . MET A 1 89 ? -10.383 -5.906 1.869 1 97 89 MET A CA 1
ATOM 725 C C . MET A 1 89 ? -9.852 -5.043 3.004 1 97 89 MET A C 1
ATOM 727 O O . MET A 1 89 ? -10.281 -5.176 4.152 1 97 89 MET A O 1
ATOM 731 N N . TRP A 1 90 ? -8.906 -4.109 2.703 1 97.69 90 TRP A N 1
ATOM 732 C CA . TRP A 1 90 ? -8.281 -3.275 3.727 1 97.69 90 TRP A CA 1
ATOM 733 C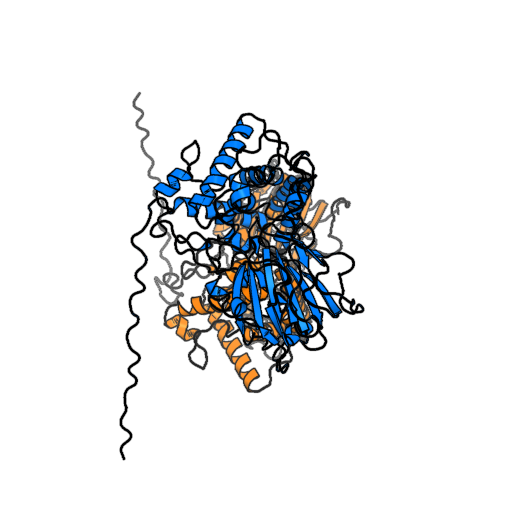 C . TRP A 1 90 ? -9.305 -2.359 4.383 1 97.69 90 TRP A C 1
ATOM 735 O O . TRP A 1 90 ? -9.32 -2.211 5.605 1 97.69 90 TRP A O 1
ATOM 745 N N . VAL A 1 91 ? -10.148 -1.728 3.58 1 98.25 91 VAL A N 1
ATOM 746 C CA . VAL A 1 91 ? -11.133 -0.802 4.129 1 98.25 91 VAL A CA 1
ATOM 747 C C . VAL A 1 91 ? -12.102 -1.555 5.039 1 98.25 91 VAL A C 1
ATOM 749 O O . VAL A 1 91 ? -12.391 -1.107 6.148 1 98.25 91 VAL A O 1
ATOM 752 N N . THR A 1 92 ? -12.594 -2.689 4.578 1 97.44 92 THR A N 1
ATOM 753 C CA . THR A 1 92 ? -13.516 -3.482 5.387 1 97.44 92 THR A CA 1
ATOM 754 C C . THR A 1 92 ? -12.836 -3.979 6.656 1 97.44 92 THR A C 1
ATOM 756 O O . THR A 1 92 ? -13.414 -3.912 7.746 1 97.44 92 THR A O 1
ATOM 759 N N . SER A 1 93 ? -11.625 -4.473 6.504 1 96.06 93 SER A N 1
ATOM 760 C CA . SER A 1 93 ? -10.867 -4.938 7.66 1 96.06 93 SER A CA 1
ATOM 761 C C . SER A 1 93 ? -10.625 -3.801 8.648 1 96.06 93 SER A C 1
ATOM 763 O O . SER A 1 93 ? -10.664 -4.008 9.859 1 96.06 93 SER A O 1
ATOM 765 N N . MET A 1 94 ? -10.297 -2.615 8.133 1 95.81 94 MET A N 1
ATOM 766 C CA . MET A 1 94 ? -10.086 -1.439 8.969 1 95.81 94 MET A CA 1
ATOM 767 C C . MET A 1 94 ? -11.312 -1.146 9.82 1 95.81 94 MET A C 1
ATOM 769 O O . MET A 1 94 ? -11.195 -0.874 11.016 1 95.81 94 MET A O 1
ATOM 773 N N . ILE A 1 95 ? -12.484 -1.211 9.25 1 95.94 95 ILE A N 1
ATOM 774 C CA . ILE A 1 95 ? -13.742 -0.986 9.953 1 95.94 95 ILE A CA 1
ATOM 775 C C . ILE A 1 95 ? -13.93 -2.049 11.039 1 95.94 95 ILE A C 1
ATOM 777 O O . ILE A 1 95 ? -14.211 -1.725 12.188 1 95.94 95 ILE A O 1
ATOM 781 N N . ASP A 1 96 ? -13.703 -3.295 10.68 1 94.38 96 ASP A N 1
ATOM 782 C CA . ASP A 1 96 ? -13.875 -4.395 11.625 1 94.38 96 ASP A CA 1
ATOM 783 C C . ASP A 1 96 ? -12.891 -4.27 12.789 1 94.38 96 ASP A C 1
ATOM 785 O O . ASP A 1 96 ? -13.273 -4.449 13.945 1 94.38 96 ASP A O 1
ATOM 789 N N . GLN A 1 97 ? -11.688 -3.986 12.477 1 91.38 97 GLN A N 1
ATOM 790 C CA . GLN A 1 97 ? -10.656 -3.859 13.5 1 91.38 97 GLN A CA 1
ATOM 791 C C . GLN A 1 97 ? -10.93 -2.676 14.422 1 91.38 97 GLN A C 1
ATOM 793 O O . GLN A 1 97 ? -10.695 -2.754 15.625 1 91.38 97 GLN A O 1
ATOM 798 N N . ALA A 1 98 ? -11.352 -1.54 13.828 1 89.31 98 ALA A N 1
ATOM 799 C CA . ALA A 1 98 ? -11.727 -0.388 14.641 1 89.31 98 ALA A CA 1
ATOM 800 C C . ALA A 1 98 ? -12.859 -0.741 15.602 1 89.31 98 ALA A C 1
ATOM 802 O O . ALA A 1 98 ? -12.82 -0.368 16.781 1 89.31 98 ALA A O 1
ATOM 803 N N . ASN A 1 99 ? -13.852 -1.439 15.109 1 91.5 99 ASN A N 1
ATOM 804 C CA . ASN A 1 99 ? -14.961 -1.874 15.953 1 91.5 99 ASN A CA 1
ATOM 805 C C . ASN A 1 99 ? -14.5 -2.846 17.031 1 91.5 99 ASN A C 1
ATOM 807 O O . ASN A 1 99 ? -14.961 -2.775 18.172 1 91.5 99 ASN A O 1
ATOM 811 N N . ASP A 1 100 ? -13.641 -3.754 16.656 1 88.5 100 ASP A N 1
ATOM 812 C CA . ASP A 1 100 ? -13.07 -4.66 17.656 1 88.5 100 ASP A CA 1
ATOM 813 C C . ASP A 1 100 ? -12.352 -3.887 18.75 1 88.5 100 ASP A C 1
ATOM 815 O O . ASP A 1 100 ? -12.461 -4.227 19.938 1 88.5 100 ASP A O 1
ATOM 819 N N . PHE A 1 101 ? -11.633 -2.941 18.391 1 84.31 101 PHE A N 1
ATOM 820 C CA . PHE A 1 101 ? -10.891 -2.135 19.359 1 84.31 101 PHE A CA 1
ATOM 821 C C . PHE A 1 101 ? -11.836 -1.446 20.328 1 84.31 101 PHE A C 1
ATOM 823 O O . PHE A 1 101 ? -11.633 -1.498 21.547 1 84.31 101 PHE A O 1
ATOM 830 N N . VAL A 1 102 ? -12.828 -0.761 19.797 1 84.81 102 VAL A N 1
ATOM 831 C CA . VAL A 1 102 ? -13.734 -0.022 20.672 1 84.81 102 VAL A CA 1
ATOM 832 C C . VAL A 1 102 ? -14.469 -0.993 21.594 1 84.81 102 VAL A C 1
ATOM 834 O O . VAL A 1 102 ? -14.773 -0.657 22.75 1 84.81 102 VAL A O 1
ATOM 837 N N . ARG A 1 103 ? -14.695 -2.219 21.156 1 87.5 103 ARG A N 1
ATOM 838 C CA . ARG A 1 103 ? -15.344 -3.232 21.984 1 87.5 103 ARG A CA 1
ATOM 839 C C . ARG A 1 103 ? -14.414 -3.729 23.078 1 87.5 103 ARG A C 1
ATOM 841 O O . ARG A 1 103 ? -14.859 -4.344 24.062 1 87.5 103 ARG A O 1
ATOM 848 N N . SER A 1 104 ? -13.203 -3.531 22.875 1 83.25 104 SER A N 1
ATOM 849 C CA . SER A 1 104 ? -12.227 -3.988 23.859 1 83.25 104 SER A CA 1
ATOM 850 C C . SER A 1 104 ? -12 -2.936 24.938 1 83.25 104 SER A C 1
ATOM 852 O O . SER A 1 104 ? -11.32 -3.197 25.938 1 83.25 104 SER A O 1
ATOM 854 N N . LEU A 1 105 ? -12.562 -1.723 24.797 1 80.12 105 LEU A N 1
ATOM 855 C CA . LEU A 1 105 ? -12.359 -0.631 25.75 1 80.12 105 LEU A CA 1
ATOM 856 C C . LEU A 1 105 ? -13.18 -0.854 27.016 1 80.12 105 LEU A C 1
ATOM 858 O O . LEU A 1 105 ? -13.984 -1.783 27.078 1 80.12 105 LEU A O 1
ATOM 862 N N . ASP A 1 106 ? -12.906 -0.012 28.078 1 79 106 ASP A N 1
ATOM 863 C CA . ASP A 1 106 ? -13.609 -0.135 29.344 1 79 106 ASP A CA 1
ATOM 864 C C . ASP A 1 106 ? -15.094 0.179 29.172 1 79 106 ASP A C 1
ATOM 866 O O . ASP A 1 106 ? -15.484 0.908 28.266 1 79 106 ASP A O 1
ATOM 870 N N . PRO A 1 107 ? -15.914 -0.28 30.047 1 82.81 107 PRO A N 1
ATOM 871 C CA . PRO A 1 107 ? -17.359 -0.155 29.922 1 82.81 107 PRO A CA 1
ATOM 872 C C . PRO A 1 107 ? -17.828 1.299 29.844 1 82.81 107 PRO A C 1
ATOM 874 O O . PRO A 1 107 ? -18.797 1.612 29.141 1 82.81 107 PRO A O 1
ATOM 877 N N . GLU A 1 108 ? -17.25 2.166 30.547 1 77.5 108 GLU A N 1
ATOM 878 C CA . GLU A 1 108 ? -17.656 3.568 30.531 1 77.5 108 GLU A CA 1
ATOM 879 C C . GLU A 1 108 ? -17.469 4.188 29.156 1 77.5 108 GLU A C 1
ATOM 881 O O . GLU A 1 108 ? -18.344 4.914 28.672 1 77.5 108 GLU A O 1
ATOM 886 N N . THR A 1 109 ? -16.344 3.854 28.578 1 76 109 THR A N 1
ATOM 887 C CA . THR A 1 109 ? -16.078 4.359 27.234 1 76 109 THR A CA 1
ATOM 888 C C . THR A 1 109 ? -17.031 3.736 26.219 1 76 109 THR A C 1
ATOM 890 O O . THR A 1 109 ? -17.516 4.422 25.312 1 76 109 THR A O 1
ATOM 893 N N . GLN A 1 110 ? -17.25 2.502 26.438 1 82.56 110 GLN A N 1
ATOM 894 C CA . GLN A 1 110 ? -18.188 1.818 25.547 1 82.56 110 GLN A CA 1
ATOM 895 C C . GLN A 1 110 ? -19.562 2.469 25.594 1 82.56 110 GLN A C 1
ATOM 897 O O . GLN A 1 110 ? -20.219 2.613 24.562 1 82.56 110 GLN A O 1
ATOM 902 N N . GLU A 1 111 ? -19.969 2.826 26.781 1 82.31 111 GLU A N 1
ATOM 903 C CA . GLU A 1 111 ? -21.281 3.455 26.938 1 82.31 111 GLU A CA 1
ATOM 904 C C . GLU A 1 111 ? -21.359 4.762 26.156 1 82.31 111 GLU A C 1
ATOM 906 O O . GLU A 1 111 ? -22.422 5.117 25.641 1 82.31 111 GLU A O 1
ATOM 911 N N . SER A 1 112 ? -20.281 5.422 26.031 1 76.19 112 SER A N 1
ATOM 912 C CA . SER A 1 112 ? -20.25 6.707 25.344 1 76.19 112 SER A CA 1
ATOM 913 C C . SER A 1 112 ? -20.266 6.523 23.828 1 76.19 112 SER A C 1
ATOM 915 O O . SER A 1 112 ? -20.578 7.457 23.078 1 76.19 112 SER A O 1
ATOM 917 N N . ILE A 1 113 ? -19.984 5.289 23.406 1 80.94 113 ILE A N 1
ATOM 918 C CA . ILE A 1 113 ? -19.859 5.043 21.984 1 80.94 113 ILE A CA 1
ATOM 919 C C . ILE A 1 113 ? -21.078 4.285 21.469 1 80.94 113 ILE A C 1
ATOM 921 O O . ILE A 1 113 ? -21.344 4.254 20.266 1 80.94 113 ILE A O 1
ATOM 925 N N . LYS A 1 114 ? -21.766 3.717 22.328 1 81.25 114 LYS A N 1
ATOM 926 C CA . LYS A 1 114 ? -22.906 2.879 21.969 1 81.25 114 LYS A CA 1
ATOM 927 C C . LYS A 1 114 ? -23.906 3.641 21.094 1 81.25 114 LYS A C 1
ATOM 929 O O . LYS A 1 114 ? -24.141 4.832 21.312 1 81.25 114 LYS A O 1
ATOM 934 N N . ASP A 1 115 ? -24.391 2.822 20.109 1 76.5 115 ASP A N 1
ATOM 935 C CA . ASP A 1 115 ? -25.438 3.41 19.266 1 76.5 115 ASP A CA 1
ATOM 936 C C . ASP A 1 115 ? -26.812 3.221 19.891 1 76.5 115 ASP A C 1
ATOM 938 O O . ASP A 1 115 ? -26.938 2.818 21.047 1 76.5 115 ASP A O 1
ATOM 942 N N . LYS A 1 116 ? -27.875 3.646 19.125 1 72.38 116 LYS A N 1
ATOM 943 C CA . LYS A 1 116 ? -29.25 3.611 19.609 1 72.38 116 LYS A CA 1
ATOM 944 C C . LYS A 1 116 ? -29.688 2.18 19.891 1 72.38 116 LYS A C 1
ATOM 946 O O . LYS A 1 116 ? -30.562 1.951 20.75 1 72.38 116 LYS A O 1
ATOM 951 N N . ASP A 1 117 ? -29.047 1.231 19.266 1 76.19 117 ASP A N 1
ATOM 952 C CA . ASP A 1 117 ? -29.422 -0.17 19.438 1 76.19 117 ASP A CA 1
ATOM 953 C C . ASP A 1 117 ? -28.531 -0.852 20.484 1 76.19 117 ASP A C 1
ATOM 955 O O . ASP A 1 117 ? -28.703 -2.039 20.766 1 76.19 117 ASP A O 1
ATOM 959 N N . GLY A 1 118 ? -27.672 -0.031 21.078 1 77.06 118 GLY A N 1
ATOM 960 C CA . GLY A 1 118 ? -26.812 -0.541 22.141 1 77.06 118 GLY A CA 1
ATOM 961 C C . GLY A 1 118 ? -25.531 -1.171 21.641 1 77.06 118 GLY A C 1
ATOM 962 O O . GLY A 1 118 ? -24.766 -1.727 22.422 1 77.06 118 GLY A O 1
ATOM 963 N N . ASP A 1 119 ? -25.312 -1.085 20.328 1 80.5 119 ASP A N 1
ATOM 964 C CA . ASP A 1 119 ? -24.109 -1.689 19.766 1 80.5 119 ASP A CA 1
ATOM 965 C C . ASP A 1 119 ? -22.922 -0.75 19.891 1 80.5 119 ASP A C 1
ATOM 967 O O . ASP A 1 119 ? -23.047 0.463 19.703 1 80.5 119 ASP A O 1
ATOM 971 N N . VAL A 1 120 ? -21.844 -1.277 20.312 1 82.69 120 VAL A N 1
ATOM 972 C CA . VAL A 1 120 ? -20.609 -0.515 20.422 1 82.69 120 VAL A CA 1
ATOM 973 C C . VAL A 1 120 ? -19.844 -0.589 19.094 1 82.69 120 VAL A C 1
ATOM 975 O O . VAL A 1 120 ? -19.047 -1.502 18.891 1 82.69 120 VAL A O 1
ATOM 978 N N . LEU A 1 121 ? -20.125 0.357 18.234 1 82.69 121 LEU A N 1
ATOM 979 C CA . LEU A 1 121 ? -19.516 0.399 16.922 1 82.69 121 LEU A CA 1
ATOM 980 C C . LEU A 1 121 ? -18.891 1.762 16.656 1 82.69 121 LEU A C 1
ATOM 982 O O . LEU A 1 121 ? -19.453 2.795 17.016 1 82.69 121 LEU A O 1
ATOM 986 N N . TRP A 1 122 ? -17.75 1.713 16.109 1 81.12 122 TRP A N 1
ATOM 987 C CA . TRP A 1 122 ? -17.109 2.939 15.648 1 81.12 122 TRP A CA 1
ATOM 988 C C . TRP A 1 122 ? -17.641 3.336 14.273 1 81.12 122 TRP A C 1
ATOM 990 O O . TRP A 1 122 ? -18.172 4.434 14.094 1 81.12 122 TRP A O 1
ATOM 1000 N N . ILE A 1 123 ? -17.5 2.523 13.328 1 88.25 123 ILE A N 1
ATOM 1001 C CA . ILE A 1 123 ? -18.109 2.602 12 1 88.25 123 ILE A CA 1
ATOM 1002 C C . ILE A 1 123 ? -18.984 1.374 11.758 1 88.25 123 ILE A C 1
ATOM 1004 O O . ILE A 1 123 ? -18.5 0.24 11.828 1 88.25 123 ILE A O 1
ATOM 1008 N N . GLU A 1 124 ? -20.188 1.64 11.477 1 88.62 124 GLU A N 1
ATOM 1009 C CA . GLU A 1 124 ? -21.172 0.555 11.422 1 88.62 124 GLU A CA 1
ATOM 1010 C C . GLU A 1 124 ? -20.766 -0.493 10.383 1 88.62 124 GLU A C 1
ATOM 1012 O O . GLU A 1 124 ? -20.734 -1.688 10.688 1 88.62 124 GLU A O 1
ATOM 1017 N N . ASP A 1 125 ? -20.609 -0.106 9.195 1 92.31 125 ASP A N 1
ATOM 1018 C CA . ASP A 1 125 ? -20.25 -1.021 8.117 1 92.31 125 ASP A CA 1
ATOM 1019 C C . ASP A 1 125 ? -19.656 -0.267 6.93 1 92.31 125 ASP A C 1
ATOM 1021 O O . ASP A 1 125 ? -19.375 0.931 7.023 1 92.31 125 ASP A O 1
ATOM 1025 N N . PHE A 1 126 ? -19.406 -1.014 5.879 1 96.19 126 PHE A N 1
ATOM 1026 C CA . PHE A 1 126 ? -18.766 -0.499 4.676 1 96.19 126 PHE A CA 1
ATOM 1027 C C . PHE A 1 126 ? -19.562 0.671 4.098 1 96.19 126 PHE A C 1
ATOM 1029 O O . PHE A 1 126 ? -19 1.732 3.826 1 96.19 126 PHE A O 1
ATOM 1036 N N . ASP A 1 127 ? -20.828 0.582 3.928 1 94.12 127 ASP A N 1
ATOM 1037 C CA . ASP A 1 127 ? -21.672 1.634 3.361 1 94.12 127 ASP A CA 1
ATOM 1038 C C . ASP A 1 127 ? -21.719 2.857 4.273 1 94.12 127 ASP A C 1
ATOM 1040 O O . ASP A 1 127 ? -21.672 3.994 3.799 1 94.12 127 ASP A O 1
ATOM 1044 N N . SER A 1 128 ? -21.766 2.635 5.551 1 92.69 128 SER A N 1
ATOM 1045 C CA . SER A 1 128 ? -21.828 3.721 6.523 1 92.69 128 SER A CA 1
ATOM 1046 C C . SER A 1 128 ? -20.594 4.605 6.457 1 92.69 128 SER A C 1
ATOM 1048 O O . SER A 1 128 ? -20.672 5.816 6.68 1 92.69 128 SER A O 1
ATOM 1050 N N . LEU A 1 129 ? -19.438 4.016 6.25 1 95.62 129 LEU A N 1
ATOM 1051 C CA . LEU A 1 129 ? -18.219 4.805 6.129 1 95.62 129 LEU A CA 1
ATOM 1052 C C . LEU A 1 129 ? -18.375 5.891 5.066 1 95.62 129 LEU A C 1
ATOM 1054 O O . LEU A 1 129 ? -18.062 7.055 5.312 1 95.62 129 LEU A O 1
ATOM 1058 N N . PHE A 1 130 ? -18.922 5.523 3.928 1 96.5 130 PHE A N 1
ATOM 1059 C CA . PHE A 1 130 ? -19.016 6.453 2.809 1 96.5 130 PHE A CA 1
ATOM 1060 C C . PHE A 1 130 ? -20.141 7.461 3.037 1 96.5 130 PHE A C 1
ATOM 1062 O O . PHE A 1 130 ? -20.047 8.609 2.596 1 96.5 130 PHE A O 1
ATOM 1069 N N . ASP A 1 131 ? -21.156 7.035 3.801 1 93.75 131 ASP A N 1
ATOM 1070 C CA . ASP A 1 131 ? -22.188 7.992 4.203 1 93.75 131 ASP A CA 1
ATOM 1071 C C . ASP A 1 131 ? -21.609 9.078 5.105 1 93.75 131 ASP A C 1
ATOM 1073 O O . ASP A 1 131 ? -21.906 10.258 4.941 1 93.75 131 ASP A O 1
ATOM 1077 N N . ILE A 1 132 ? -20.828 8.633 6.02 1 92 132 ILE A N 1
ATOM 1078 C CA . ILE A 1 132 ? -20.219 9.57 6.961 1 92 132 ILE A CA 1
ATOM 1079 C C . ILE A 1 132 ? -19.25 10.5 6.223 1 92 132 ILE A C 1
ATOM 1081 O O . ILE A 1 132 ? -19.266 11.711 6.438 1 92 132 ILE A O 1
ATOM 1085 N N . LEU A 1 133 ? -18.453 9.938 5.344 1 94.25 133 LEU A N 1
ATOM 1086 C CA . LEU A 1 133 ? -17.531 10.742 4.543 1 94.25 133 LEU A CA 1
ATOM 1087 C C . LEU A 1 133 ? -18.297 11.789 3.732 1 94.25 133 LEU A C 1
ATOM 1089 O O . LEU A 1 133 ? -17.859 12.945 3.643 1 94.25 133 LEU A O 1
ATOM 1093 N N . ASN A 1 134 ? -19.391 11.344 3.164 1 94.69 134 ASN A N 1
ATOM 1094 C CA . ASN A 1 134 ? -20.203 12.242 2.363 1 94.69 134 ASN A CA 1
ATOM 1095 C C . ASN A 1 134 ? -20.703 13.43 3.182 1 94.69 134 ASN A C 1
ATOM 1097 O O . ASN A 1 134 ? -20.75 14.555 2.682 1 94.69 134 ASN A O 1
ATOM 1101 N N . GLU A 1 135 ? -21.031 13.195 4.398 1 90.56 135 GLU A N 1
ATOM 1102 C CA . GLU A 1 135 ? -21.484 14.266 5.281 1 90.56 135 GLU A CA 1
ATOM 1103 C C . GLU A 1 135 ? -20.312 15.172 5.684 1 90.56 135 GLU A C 1
ATOM 1105 O O . GLU A 1 135 ? -20.469 16.391 5.73 1 90.56 135 GLU A O 1
ATOM 1110 N N . ILE A 1 136 ? -19.25 14.609 5.957 1 88.5 136 ILE A N 1
ATOM 1111 C CA . ILE A 1 136 ? -18.094 15.344 6.457 1 88.5 136 ILE A CA 1
ATOM 1112 C C . ILE A 1 136 ? -17.625 16.344 5.398 1 88.5 136 ILE A C 1
ATOM 1114 O O . ILE A 1 136 ? -17.328 17.5 5.711 1 88.5 136 ILE A O 1
ATOM 1118 N N . ILE A 1 137 ? -17.609 15.945 4.137 1 91 137 ILE A N 1
ATOM 1119 C CA . ILE A 1 137 ? -17 16.797 3.123 1 91 137 ILE A CA 1
ATOM 1120 C C . ILE A 1 137 ? -17.953 17.922 2.75 1 91 137 ILE A C 1
ATOM 1122 O O . ILE A 1 137 ? -17.672 18.719 1.845 1 91 137 ILE A O 1
ATOM 1126 N N . SER A 1 138 ? -19.062 18.016 3.451 1 88.75 138 SER A N 1
ATOM 1127 C CA . SER A 1 138 ? -20 19.125 3.295 1 88.75 138 SER A CA 1
ATOM 1128 C C . SER A 1 138 ? -20.172 19.891 4.605 1 88.75 138 SER A C 1
ATOM 1130 O O . SER A 1 138 ? -21.172 20.594 4.789 1 88.75 138 SER A O 1
ATOM 1132 N N . THR A 1 139 ? -19.266 19.641 5.449 1 86.56 139 THR A N 1
ATOM 1133 C CA . THR A 1 139 ? -19.344 20.281 6.762 1 86.56 139 THR A CA 1
ATOM 1134 C C . THR A 1 139 ? -18.109 21.141 7.027 1 86.56 139 THR A C 1
ATOM 1136 O O . THR A 1 139 ? -16.984 20.719 6.73 1 86.56 139 THR A O 1
ATOM 1139 N N . SER A 1 140 ? -18.375 22.359 7.535 1 88.25 140 SER A N 1
ATOM 1140 C CA . SER A 1 140 ? -17.266 23.219 7.93 1 88.25 140 SER A CA 1
ATOM 1141 C C . SER A 1 140 ? -16.766 22.875 9.328 1 88.25 140 SER A C 1
ATOM 1143 O O . SER A 1 140 ? -17.547 22.531 10.211 1 88.25 140 SER A O 1
ATOM 1145 N N . PRO A 1 141 ? -15.477 22.906 9.594 1 84.25 141 PRO A N 1
ATOM 1146 C CA . PRO A 1 141 ? -14.945 22.656 10.938 1 84.25 141 PRO A CA 1
ATOM 1147 C C . PRO A 1 141 ? -15.5 23.625 11.977 1 84.25 141 PRO A C 1
ATOM 1149 O O . PRO A 1 141 ? -15.688 24.812 11.688 1 84.25 141 PRO A O 1
ATOM 1152 N N . SER A 1 142 ? -15.727 23.094 13.125 1 83.44 142 SER A N 1
ATOM 1153 C CA . SER A 1 142 ? -16.25 23.875 14.234 1 83.44 142 SER A CA 1
ATOM 1154 C C . SER A 1 142 ? -15.141 24.312 15.18 1 83.44 142 SER A C 1
ATOM 1156 O O . SER A 1 142 ? -14.156 23.594 15.367 1 83.44 142 SER A O 1
ATOM 1158 N N . PHE A 1 143 ? -15.398 25.547 15.703 1 85 143 PHE A N 1
ATOM 1159 C CA . PHE A 1 143 ? -14.523 25.969 16.781 1 85 143 PHE A CA 1
ATOM 1160 C C . PHE A 1 143 ? -14.844 25.203 18.062 1 85 143 PHE A C 1
ATOM 1162 O O . PHE A 1 143 ? -16.016 24.953 18.375 1 85 143 PHE A O 1
ATOM 1169 N N . ASN A 1 144 ? -13.906 24.688 18.688 1 72.81 144 ASN A N 1
ATOM 1170 C CA . ASN A 1 144 ? -14.055 24.094 20.016 1 72.81 144 ASN A CA 1
ATOM 1171 C C . ASN A 1 144 ? -12.891 24.484 20.922 1 72.81 144 ASN A C 1
ATOM 1173 O O . ASN A 1 144 ? -11.773 24.703 20.453 1 72.81 144 ASN A O 1
ATOM 1177 N N . THR A 1 145 ? -13.305 24.828 22.156 1 58.53 145 THR A N 1
ATOM 1178 C CA . THR A 1 145 ? -12.336 25.328 23.125 1 58.53 145 THR A CA 1
ATOM 1179 C C . THR A 1 145 ? -11.328 24.25 23.5 1 58.53 145 THR A C 1
ATOM 1181 O O . THR A 1 145 ? -10.336 24.516 24.188 1 58.53 145 THR A O 1
ATOM 1184 N N . THR A 1 146 ? -11.742 23.219 23.156 1 51.94 146 THR A N 1
ATOM 1185 C CA . THR A 1 146 ? -10.766 22.203 23.516 1 51.94 146 THR A CA 1
ATOM 1186 C C . THR A 1 146 ? -9.594 22.188 22.547 1 51.94 146 THR A C 1
ATOM 1188 O O . THR A 1 146 ? -9.766 22.516 21.359 1 51.94 146 THR A O 1
ATOM 1191 N N . ALA A 1 147 ? -8.469 22.672 23.078 1 44.25 147 ALA A N 1
ATOM 1192 C CA . ALA A 1 147 ? -7.238 22.688 22.281 1 44.25 147 ALA A CA 1
ATOM 1193 C C . ALA A 1 147 ? -7.27 21.625 21.188 1 44.25 147 ALA A C 1
ATOM 1195 O O . ALA A 1 147 ? -6.375 21.578 20.344 1 44.25 147 ALA A O 1
ATOM 1196 N N . GLN A 1 148 ? -8.305 20.828 21.25 1 44.88 148 GLN A N 1
ATOM 1197 C CA . GLN A 1 148 ? -8.352 19.672 20.359 1 44.88 148 GLN A CA 1
ATOM 1198 C C . GLN A 1 148 ? -9.305 19.906 19.188 1 44.88 148 GLN A C 1
ATOM 1200 O O . GLN A 1 148 ? -10.398 19.344 19.141 1 44.88 148 GLN A O 1
ATOM 1205 N N . VAL A 1 149 ? -9.094 21.109 18.562 1 46.31 149 VAL A N 1
ATOM 1206 C CA . VAL A 1 149 ? -9.984 21.297 17.422 1 46.31 149 VAL A CA 1
ATOM 1207 C C . VAL A 1 149 ? -9.734 20.203 16.375 1 46.31 149 VAL A C 1
ATOM 1209 O O . VAL A 1 149 ? -8.648 20.141 15.797 1 46.31 149 VAL A O 1
ATOM 1212 N N . GLY A 1 150 ? -10.195 18.938 16.641 1 58.09 150 GLY A N 1
ATOM 1213 C CA . GLY A 1 150 ? -10.094 17.969 15.555 1 58.09 150 GLY A CA 1
ATOM 1214 C C . GLY A 1 150 ? -11.164 18.141 14.492 1 58.09 150 GLY A C 1
ATOM 1215 O O . GLY A 1 150 ? -12.227 18.719 14.766 1 58.09 150 GLY A O 1
ATOM 1216 N N . THR A 1 151 ? -10.75 18.047 13.164 1 69.69 151 THR A N 1
ATOM 1217 C CA . THR A 1 151 ? -11.711 18.031 12.062 1 69.69 151 THR A CA 1
ATOM 1218 C C . THR A 1 151 ? -12.57 16.766 12.125 1 69.69 151 THR A C 1
ATOM 1220 O O . THR A 1 151 ? -12.195 15.781 12.758 1 69.69 151 THR A O 1
ATOM 1223 N N . PRO A 1 152 ? -13.742 16.969 11.734 1 77.31 152 PRO A N 1
ATOM 1224 C CA . PRO A 1 152 ? -14.609 15.781 11.695 1 77.31 152 PRO A CA 1
ATOM 1225 C C . PRO A 1 152 ? -13.938 14.586 11.008 1 77.31 152 PRO A C 1
ATOM 1227 O O . PRO A 1 152 ? -14.18 13.438 11.391 1 77.31 152 PRO A O 1
ATOM 1230 N N . MET A 1 153 ? -13.102 14.844 10.07 1 83.62 153 MET A N 1
ATOM 1231 C CA . MET A 1 153 ? -12.406 13.766 9.375 1 83.62 153 MET A CA 1
ATOM 1232 C C . MET A 1 153 ? -11.461 13.031 10.328 1 83.62 153 MET A C 1
ATOM 1234 O O . MET A 1 153 ? -11.398 11.805 10.328 1 83.62 153 MET A O 1
ATOM 1238 N N . ASN A 1 154 ? -10.766 13.766 11.062 1 78.31 154 ASN A N 1
ATOM 1239 C CA . ASN A 1 154 ? -9.883 13.156 12.062 1 78.31 154 ASN A CA 1
ATOM 1240 C C . ASN A 1 154 ? -10.672 12.336 13.078 1 78.31 154 ASN A C 1
ATOM 1242 O O . ASN A 1 154 ? -10.211 11.289 13.531 1 78.31 154 ASN A O 1
ATOM 1246 N N . GLY A 1 155 ? -11.75 12.906 13.484 1 76.56 155 GLY A N 1
ATOM 1247 C CA . GLY A 1 155 ? -12.609 12.164 14.406 1 76.56 155 GLY A CA 1
ATOM 1248 C C . GLY A 1 155 ? -13.039 10.812 13.859 1 76.56 155 GLY A C 1
ATOM 1249 O O . GLY A 1 155 ? -13.062 9.828 14.594 1 76.56 155 GLY A O 1
ATOM 1250 N N . LEU A 1 156 ? -13.359 10.805 12.625 1 82.88 156 LEU A N 1
ATOM 1251 C CA . LEU A 1 156 ? -13.805 9.578 11.977 1 82.88 156 LEU A CA 1
ATOM 1252 C C . LEU A 1 156 ? -12.672 8.562 11.898 1 82.88 156 LEU A C 1
ATOM 1254 O O . LEU A 1 156 ? -12.883 7.375 12.164 1 82.88 156 LEU A O 1
ATOM 1258 N N . LEU A 1 157 ? -11.438 9.016 11.609 1 85.25 157 LEU A N 1
ATOM 1259 C CA . LEU A 1 157 ? -10.375 8.102 11.203 1 85.25 157 LEU A CA 1
ATOM 1260 C C . LEU A 1 157 ? -9.414 7.84 12.359 1 85.25 157 LEU A C 1
ATOM 1262 O O . LEU A 1 157 ? -8.539 6.973 12.258 1 85.25 157 LEU A O 1
ATOM 1266 N N . ALA A 1 158 ? -9.602 8.461 13.484 1 78.25 158 ALA A N 1
ATOM 1267 C CA . ALA A 1 158 ? -8.648 8.453 14.586 1 78.25 158 ALA A CA 1
ATOM 1268 C C . ALA A 1 158 ? -8.328 7.027 15.023 1 78.25 158 ALA A C 1
ATOM 1270 O O . ALA A 1 158 ? -7.16 6.676 15.211 1 78.25 158 ALA A O 1
ATOM 1271 N N . ILE A 1 159 ? -9.352 6.227 15.164 1 81 159 ILE A N 1
ATOM 1272 C CA . ILE A 1 159 ? -9.148 4.855 15.609 1 81 159 ILE A CA 1
ATOM 1273 C C . ILE A 1 159 ? -8.781 3.973 14.422 1 81 159 ILE A C 1
ATOM 1275 O O . ILE A 1 159 ? -7.844 3.174 14.5 1 81 159 ILE A O 1
ATOM 1279 N N . ALA A 1 160 ? -9.484 4.16 13.375 1 86.56 160 ALA A N 1
ATOM 1280 C CA . ALA A 1 160 ? -9.352 3.305 12.195 1 86.56 160 ALA A CA 1
ATOM 1281 C C . ALA A 1 160 ? -7.941 3.375 11.625 1 86.56 160 ALA A C 1
ATOM 1283 O O . ALA A 1 160 ? -7.383 2.355 11.211 1 86.56 160 ALA A O 1
ATOM 1284 N N . MET A 1 161 ? -7.352 4.516 11.602 1 86.75 161 MET A N 1
ATOM 1285 C CA . MET A 1 161 ? -6.059 4.707 10.953 1 86.75 161 MET A CA 1
ATOM 1286 C C . MET A 1 161 ? -4.945 4.023 11.742 1 86.75 161 MET A C 1
ATOM 1288 O O . MET A 1 161 ? -3.848 3.814 11.219 1 86.75 161 MET A O 1
ATOM 1292 N N . ALA A 1 162 ? -5.234 3.66 12.984 1 82.5 162 ALA A N 1
ATOM 1293 C CA . ALA A 1 162 ? -4.223 3.051 13.844 1 82.5 162 ALA A CA 1
ATOM 1294 C C . ALA A 1 162 ? -4.312 1.527 13.805 1 82.5 162 ALA A C 1
ATOM 1296 O O . ALA A 1 162 ? -3.479 0.834 14.391 1 82.5 162 ALA A O 1
ATOM 1297 N N . THR A 1 163 ? -5.312 1.005 13.195 1 87.44 163 THR A N 1
ATOM 1298 C CA . THR A 1 163 ? -5.43 -0.443 13.055 1 87.44 163 THR A CA 1
ATOM 1299 C C . THR A 1 163 ? -4.395 -0.976 12.062 1 87.44 163 THR A C 1
ATOM 1301 O O . THR A 1 163 ? -3.762 -0.203 11.344 1 87.44 163 THR A O 1
ATOM 1304 N N . GLU A 1 164 ? -4.219 -2.316 12.117 1 88.81 164 GLU A N 1
ATOM 1305 C CA . GLU A 1 164 ? -3.305 -2.93 11.164 1 88.81 164 GLU A CA 1
ATOM 1306 C C . GLU A 1 164 ? -3.697 -2.59 9.727 1 88.81 164 GLU A C 1
ATOM 1308 O O . GLU A 1 164 ? -2.852 -2.193 8.922 1 88.81 164 GLU A O 1
ATOM 1313 N N . ALA A 1 165 ? -4.945 -2.768 9.414 1 94.38 165 ALA A N 1
ATOM 1314 C CA . ALA A 1 165 ? -5.438 -2.465 8.07 1 94.38 165 ALA A CA 1
ATOM 1315 C C . ALA A 1 165 ? -5.324 -0.972 7.77 1 94.38 165 ALA A C 1
ATOM 1317 O O . ALA A 1 165 ? -4.973 -0.583 6.652 1 94.38 165 ALA A O 1
ATOM 1318 N N . GLY A 1 166 ? -5.617 -0.15 8.781 1 93.5 166 GLY A N 1
ATOM 1319 C CA . GLY A 1 166 ? -5.48 1.287 8.602 1 93.5 166 GLY A CA 1
ATOM 1320 C C . GLY A 1 166 ? -4.055 1.719 8.32 1 93.5 166 GLY A C 1
ATOM 1321 O O . GLY A 1 166 ? -3.818 2.568 7.457 1 93.5 166 GLY A O 1
ATOM 1322 N N . LEU A 1 167 ? -3.111 1.111 9.023 1 91.62 167 LEU A N 1
ATOM 1323 C CA . LEU A 1 167 ? -1.703 1.416 8.797 1 91.62 167 LEU A CA 1
ATOM 1324 C C . LEU A 1 167 ? -1.297 1.08 7.367 1 91.62 167 LEU A C 1
ATOM 1326 O O . LEU A 1 167 ? -0.609 1.867 6.711 1 91.62 167 LEU A O 1
ATOM 1330 N N . ALA A 1 168 ? -1.721 -0.06 6.906 1 95.06 168 ALA A N 1
ATOM 1331 C CA . ALA A 1 168 ? -1.405 -0.456 5.539 1 95.06 168 ALA A CA 1
ATOM 1332 C C . ALA A 1 168 ? -2.035 0.503 4.531 1 95.06 168 ALA A C 1
ATOM 1334 O O . ALA A 1 168 ? -1.37 0.957 3.596 1 95.06 168 ALA A O 1
ATOM 1335 N N . LEU A 1 169 ? -3.264 0.887 4.754 1 96.25 169 LEU A N 1
ATOM 1336 C CA . LEU A 1 169 ? -4.039 1.696 3.822 1 96.25 169 LEU A CA 1
ATOM 1337 C C . LEU A 1 169 ? -3.477 3.109 3.729 1 96.25 169 LEU A C 1
ATOM 1339 O O . LEU A 1 169 ? -3.232 3.613 2.629 1 96.25 169 LEU A O 1
ATOM 1343 N N . PHE A 1 170 ? -3.268 3.701 4.801 1 93.38 170 PHE A N 1
ATOM 1344 C CA . PHE A 1 170 ? -2.959 5.125 4.797 1 93.38 170 PHE A CA 1
ATOM 1345 C C . PHE A 1 170 ? -1.487 5.359 4.473 1 93.38 170 PHE A C 1
ATOM 1347 O O . PHE A 1 170 ? -1.07 6.496 4.238 1 93.38 170 PHE A O 1
ATOM 1354 N N . HIS A 1 171 ? -0.67 4.305 4.395 1 95.62 171 HIS A N 1
ATOM 1355 C CA . HIS A 1 171 ? 0.693 4.414 3.887 1 95.62 171 HIS A CA 1
ATOM 1356 C C . HIS A 1 171 ? 0.764 4.039 2.41 1 95.62 171 HIS A C 1
ATOM 1358 O O . HIS A 1 171 ? 1.815 4.172 1.781 1 95.62 171 HIS A O 1
ATOM 1364 N N . ASP A 1 172 ? -0.333 3.527 1.877 1 96.81 172 ASP A N 1
ATOM 1365 C CA . ASP A 1 172 ? -0.403 3.08 0.489 1 96.81 172 ASP A CA 1
ATOM 1366 C C . ASP A 1 172 ? -0.544 4.266 -0.463 1 96.81 172 ASP A C 1
ATOM 1368 O O . ASP A 1 172 ? -1.497 5.043 -0.36 1 96.81 172 ASP A O 1
ATOM 1372 N N . THR A 1 173 ? 0.369 4.379 -1.435 1 95.75 173 THR A N 1
ATOM 1373 C CA . THR A 1 173 ? 0.415 5.52 -2.346 1 95.75 173 THR A CA 1
ATOM 1374 C C . THR A 1 173 ? -0.83 5.555 -3.229 1 95.75 173 THR A C 1
ATOM 1376 O O . THR A 1 173 ? -1.413 6.617 -3.445 1 95.75 173 THR A O 1
ATOM 1379 N N . THR A 1 174 ? -1.222 4.441 -3.732 1 96.5 174 THR A N 1
ATOM 1380 C CA . THR A 1 174 ? -2.369 4.359 -4.629 1 96.5 174 THR A CA 1
ATOM 1381 C C . THR A 1 174 ? -3.652 4.758 -3.906 1 96.5 174 THR A C 1
ATOM 1383 O O . THR A 1 174 ? -4.469 5.508 -4.445 1 96.5 174 THR A O 1
ATOM 1386 N N . PHE A 1 175 ? -3.816 4.266 -2.705 1 96.81 175 PHE A N 1
ATOM 1387 C CA . PHE A 1 175 ? -4.984 4.637 -1.913 1 96.81 175 PHE A CA 1
ATOM 1388 C C . PHE A 1 175 ? -5.004 6.137 -1.649 1 96.81 175 PHE A C 1
ATOM 1390 O O . PHE A 1 175 ? -6.043 6.785 -1.786 1 96.81 175 PHE A O 1
ATOM 1397 N N . ASN A 1 176 ? -3.896 6.676 -1.262 1 93.81 176 ASN A N 1
ATOM 1398 C CA . ASN A 1 176 ? -3.809 8.094 -0.943 1 93.81 176 ASN A CA 1
ATOM 1399 C C . ASN A 1 176 ? -4.141 8.961 -2.154 1 93.81 176 ASN A C 1
ATOM 1401 O O . ASN A 1 176 ? -4.715 10.047 -2.012 1 93.81 176 ASN A O 1
ATOM 1405 N N . LEU A 1 177 ? -3.748 8.531 -3.314 1 93.25 177 LEU A N 1
ATOM 1406 C CA . LEU A 1 177 ? -4.094 9.273 -4.523 1 93.25 177 LEU A CA 1
ATOM 1407 C C . LEU A 1 177 ? -5.605 9.328 -4.711 1 93.25 177 LEU A C 1
ATOM 1409 O O . LEU A 1 177 ? -6.145 10.359 -5.133 1 93.25 177 LEU A O 1
ATOM 1413 N N . GLN A 1 178 ? -6.27 8.227 -4.406 1 95.62 178 GLN A N 1
ATOM 1414 C CA . GLN A 1 178 ? -7.727 8.195 -4.512 1 95.62 178 GLN A CA 1
ATOM 1415 C C . GLN A 1 178 ? -8.375 9.008 -3.393 1 95.62 178 GLN A C 1
ATOM 1417 O O . GLN A 1 178 ? -9.336 9.742 -3.629 1 95.62 178 GLN A O 1
ATOM 1422 N N . PHE A 1 179 ? -7.863 8.883 -2.195 1 94.19 179 PHE A N 1
ATOM 1423 C CA . PHE A 1 179 ? -8.422 9.586 -1.046 1 94.19 179 PHE A CA 1
ATOM 1424 C C . PHE A 1 179 ? -8.227 11.094 -1.181 1 94.19 179 PHE A C 1
ATOM 1426 O O . PHE A 1 179 ? -9.055 11.875 -0.708 1 94.19 179 PHE A O 1
ATOM 1433 N N . LYS A 1 180 ? -7.152 11.492 -1.813 1 91.94 180 LYS A N 1
ATOM 1434 C CA . LYS A 1 180 ? -6.898 12.906 -2.066 1 91.94 180 LYS A CA 1
ATOM 1435 C C . LYS A 1 180 ? -8.062 13.547 -2.818 1 91.94 180 LYS A C 1
ATOM 1437 O O . LYS A 1 180 ? -8.375 14.727 -2.607 1 91.94 180 LYS A O 1
ATOM 1442 N N . LYS A 1 181 ? -8.664 12.805 -3.713 1 93.62 181 LYS A N 1
ATOM 1443 C CA . LYS A 1 181 ? -9.805 13.344 -4.453 1 93.62 181 LYS A CA 1
ATOM 1444 C C . LYS A 1 181 ? -10.961 13.68 -3.518 1 93.62 181 LYS A C 1
ATOM 1446 O O . LYS A 1 181 ? -11.695 14.648 -3.752 1 93.62 181 LYS A O 1
ATOM 1451 N N . VAL A 1 182 ? -11.141 12.883 -2.471 1 93.81 182 VAL A N 1
ATOM 1452 C CA . VAL A 1 182 ? -12.148 13.141 -1.453 1 93.81 182 VAL A CA 1
ATOM 1453 C C . VAL A 1 182 ? -11.789 14.398 -0.672 1 93.81 182 VAL A C 1
ATOM 1455 O O . VAL A 1 182 ? -12.633 15.281 -0.473 1 93.81 182 VAL A O 1
ATOM 1458 N N . LEU A 1 183 ? -10.578 14.5 -0.295 1 90.5 183 LEU A N 1
ATOM 1459 C CA . LEU A 1 183 ? -10.109 15.664 0.448 1 90.5 183 LEU A CA 1
ATOM 1460 C C . LEU A 1 183 ? -10.195 16.922 -0.407 1 90.5 183 LEU A C 1
ATOM 1462 O O . LEU A 1 183 ? -10.531 18 0.097 1 90.5 183 LEU A O 1
ATOM 1466 N N . ASP A 1 184 ? -9.883 16.781 -1.681 1 90.56 184 ASP A N 1
ATOM 1467 C CA . ASP A 1 184 ? -10 17.906 -2.598 1 90.56 184 ASP A CA 1
ATOM 1468 C C . ASP A 1 184 ? -11.445 18.375 -2.705 1 90.56 184 ASP A C 1
ATOM 1470 O O . ASP A 1 184 ? -11.703 19.578 -2.811 1 90.56 184 ASP A O 1
ATOM 1474 N N . ALA A 1 185 ? -12.32 17.453 -2.705 1 93.12 185 ALA A N 1
ATOM 1475 C CA . ALA A 1 185 ? -13.734 17.812 -2.727 1 93.12 185 ALA A CA 1
ATOM 1476 C C . ALA A 1 185 ? -14.125 18.594 -1.469 1 93.12 185 ALA A C 1
ATOM 1478 O O . ALA A 1 185 ? -14.875 19.562 -1.537 1 93.12 185 ALA A O 1
ATOM 1479 N N . TRP A 1 186 ? -13.688 18.141 -0.372 1 91.44 186 TRP A N 1
ATOM 1480 C CA . TRP A 1 186 ? -13.93 18.859 0.873 1 91.44 186 TRP A CA 1
ATOM 1481 C C . TRP A 1 186 ? -13.344 20.266 0.812 1 91.44 186 TRP A C 1
ATOM 1483 O O . TRP A 1 186 ? -14 21.234 1.209 1 91.44 186 TRP A O 1
ATOM 1493 N N . ASN A 1 187 ? -12.141 20.359 0.325 1 90 187 ASN A N 1
ATOM 1494 C CA . ASN A 1 187 ? -11.484 21.656 0.178 1 90 187 ASN A CA 1
ATOM 1495 C C . ASN A 1 187 ? -12.297 22.594 -0.714 1 90 187 ASN A C 1
ATOM 1497 O O . ASN A 1 187 ? -12.391 23.797 -0.437 1 90 187 ASN A O 1
ATOM 1501 N N . THR A 1 188 ? -12.82 22.047 -1.74 1 91.88 188 THR A N 1
ATOM 1502 C CA . THR A 1 188 ? -13.648 22.844 -2.637 1 91.88 188 THR A CA 1
ATOM 1503 C C . THR A 1 188 ? -14.867 23.391 -1.897 1 91.88 188 THR A C 1
ATOM 1505 O O . THR A 1 188 ? -15.219 24.562 -2.064 1 91.88 188 THR A O 1
ATOM 1508 N N . PHE A 1 189 ? -15.492 22.578 -1.139 1 93.12 189 PHE A N 1
ATOM 1509 C CA . PHE A 1 189 ? -16.594 23.031 -0.311 1 93.12 189 PHE A CA 1
ATOM 1510 C C . PHE A 1 189 ? -16.141 24.141 0.636 1 93.12 189 PHE A C 1
ATOM 1512 O O . PHE A 1 189 ? -16.812 25.172 0.75 1 93.12 189 PHE A O 1
ATOM 1519 N N . LEU A 1 190 ? -15.008 23.938 1.283 1 92.31 190 LEU A N 1
ATOM 1520 C CA . LEU A 1 190 ? -14.516 24.859 2.293 1 92.31 190 LEU A CA 1
ATOM 1521 C C . LEU A 1 190 ? -14.094 26.188 1.656 1 92.31 190 LEU A C 1
ATOM 1523 O O . LEU A 1 190 ? -13.922 27.188 2.354 1 92.31 190 LEU A O 1
ATOM 1527 N N . LYS A 1 191 ? -13.977 26.203 0.366 1 93.81 191 LYS A N 1
ATOM 1528 C CA . LYS A 1 191 ? -13.633 27.422 -0.373 1 93.81 191 LYS A CA 1
ATOM 1529 C C . LYS A 1 191 ? -14.875 28.078 -0.958 1 93.81 191 LYS A C 1
ATOM 1531 O O . LYS A 1 191 ? -14.781 29.078 -1.676 1 93.81 191 LYS A O 1
ATOM 1536 N N . SER A 1 192 ? -16 27.562 -0.606 1 95.38 192 SER A N 1
ATOM 1537 C CA . SER A 1 192 ? -17.25 28.109 -1.122 1 95.38 192 SER A CA 1
ATOM 1538 C C . SER A 1 192 ? -17.984 28.906 -0.052 1 95.38 192 SER A C 1
ATOM 1540 O O . SER A 1 192 ? -17.688 28.797 1.138 1 95.38 192 SER A O 1
ATOM 1542 N N . GLU A 1 193 ? -18.984 29.656 -0.459 1 96.12 193 GLU A N 1
ATOM 1543 C CA . GLU A 1 193 ? -19.797 30.484 0.444 1 96.12 193 GLU A CA 1
ATOM 1544 C C . GLU A 1 193 ? -20.656 29.609 1.357 1 96.12 193 GLU A C 1
ATOM 1546 O O . GLU A 1 193 ? -21.047 30.047 2.438 1 96.12 193 GLU A O 1
ATOM 1551 N N . ASP A 1 194 ? -20.844 28.406 0.92 1 94.75 194 ASP A N 1
ATOM 1552 C CA . ASP A 1 194 ? -21.672 27.5 1.698 1 94.75 194 ASP A CA 1
ATOM 1553 C C . ASP A 1 194 ? -20.969 27.078 2.99 1 94.75 194 ASP A C 1
ATOM 1555 O O . ASP A 1 194 ? -21.594 26.531 3.895 1 94.75 194 ASP A O 1
ATOM 1559 N N . SER A 1 195 ? -19.703 27.391 3.123 1 94.25 195 SER A N 1
ATOM 1560 C CA . SER A 1 195 ? -18.922 26.953 4.27 1 94.25 195 SER A CA 1
ATOM 1561 C C . SER A 1 195 ? -18.891 28.016 5.367 1 94.25 195 SER A C 1
ATOM 1563 O O . SER A 1 195 ? -18.141 27.891 6.336 1 94.25 195 SER A O 1
ATOM 1565 N N . LEU A 1 196 ? -19.75 29.016 5.328 1 96.31 196 LEU A N 1
ATOM 1566 C CA . LEU A 1 196 ? -19.656 30.156 6.223 1 96.31 196 LEU A CA 1
ATOM 1567 C C . LEU A 1 196 ? -20.578 29.984 7.426 1 96.31 196 LEU A C 1
ATOM 1569 O O . LEU A 1 196 ? -20.75 30.906 8.227 1 96.31 196 LEU A O 1
ATOM 1573 N N . ASP A 1 197 ? -21.094 28.844 7.621 1 93.25 197 ASP A N 1
ATOM 1574 C CA . ASP A 1 197 ? -22.109 28.625 8.641 1 93.25 197 ASP A CA 1
ATOM 1575 C C . ASP A 1 197 ? -21.547 28.875 10.039 1 93.25 197 ASP A C 1
ATOM 1577 O O . ASP A 1 197 ? -22.281 29.266 10.953 1 93.25 197 ASP A O 1
ATOM 1581 N N . LYS A 1 198 ? -20.25 28.719 10.219 1 93.12 198 LYS A N 1
ATOM 1582 C CA . LYS A 1 198 ? -19.641 28.922 11.531 1 93.12 198 LYS A CA 1
ATOM 1583 C C . LYS A 1 198 ? -19.094 30.344 11.672 1 93.12 198 LYS A C 1
ATOM 1585 O O . LYS A 1 198 ? -18.375 30.641 12.625 1 93.12 198 LYS A O 1
ATOM 1590 N N . LEU A 1 199 ? -19.359 31.141 10.727 1 96.56 199 LEU A N 1
ATOM 1591 C CA . LEU A 1 199 ? -19.031 32.562 10.727 1 96.56 199 LEU A CA 1
ATOM 1592 C C . LEU A 1 199 ? -20.281 33.406 10.531 1 96.56 199 LEU A C 1
ATOM 1594 O O . LEU A 1 199 ? -20.25 34.438 9.828 1 96.56 199 LEU A O 1
ATOM 1598 N N . ASP A 1 200 ? -21.328 32.969 11.172 1 95.88 200 ASP A N 1
ATOM 1599 C CA . ASP A 1 200 ? -22.625 33.656 11.055 1 95.88 200 ASP A CA 1
ATOM 1600 C C . ASP A 1 200 ? -22.719 34.844 12.008 1 95.88 200 ASP A C 1
ATOM 1602 O O . ASP A 1 200 ? -22.938 34.656 13.203 1 95.88 200 ASP A O 1
ATOM 1606 N N . ILE A 1 201 ? -22.75 36.031 11.523 1 95.88 201 ILE A N 1
ATOM 1607 C CA . ILE A 1 201 ? -22.734 37.219 12.336 1 95.88 201 ILE A CA 1
ATOM 1608 C C . ILE A 1 201 ? -24.094 37.438 13 1 95.88 201 ILE A C 1
ATOM 1610 O O . ILE A 1 201 ? -24.234 38.188 13.961 1 95.88 201 ILE A O 1
ATOM 1614 N N . HIS A 1 202 ? -25.062 36.781 12.531 1 96.19 202 HIS A N 1
ATOM 1615 C CA . HIS A 1 202 ? -26.391 36.906 13.117 1 96.19 202 HIS A CA 1
ATOM 1616 C C . HIS A 1 202 ? -26.547 35.969 14.297 1 96.19 202 HIS A C 1
ATOM 1618 O O . HIS A 1 202 ? -27.5 36.094 15.078 1 96.19 202 HIS A O 1
ATOM 1624 N N . ASN A 1 203 ? -25.703 35 14.445 1 96.38 203 ASN A N 1
ATOM 1625 C CA . ASN A 1 203 ? -25.672 34.094 15.578 1 96.38 203 ASN A CA 1
ATOM 1626 C C . ASN A 1 203 ? -24.234 33.812 16.047 1 96.38 203 ASN A C 1
ATOM 1628 O O . ASN A 1 203 ? -23.75 32.688 15.961 1 96.38 203 ASN A O 1
ATOM 1632 N N . PRO A 1 204 ? -23.578 34.781 16.562 1 95.62 204 PRO A N 1
ATOM 1633 C CA . PRO A 1 204 ? -22.141 34.688 16.875 1 95.62 204 PRO A CA 1
ATOM 1634 C C . PRO A 1 204 ? -21.828 33.625 17.922 1 95.62 204 PRO A C 1
ATOM 1636 O O . PRO A 1 204 ? -20.703 33.125 18 1 95.62 204 PRO A O 1
ATOM 1639 N N . GLU A 1 205 ? -22.828 33.25 18.719 1 95.62 205 GLU A N 1
ATOM 1640 C CA . GLU A 1 205 ? -22.547 32.312 19.812 1 95.62 205 GLU A CA 1
ATOM 1641 C C . GLU A 1 205 ? -23.094 30.922 19.5 1 95.62 205 GLU A C 1
ATOM 1643 O O . GLU A 1 205 ? -23.188 30.078 20.391 1 95.62 205 GLU A O 1
ATOM 1648 N N . LYS A 1 206 ? -23.469 30.719 18.234 1 92.75 206 LYS A N 1
ATOM 1649 C CA . LYS A 1 206 ? -23.891 29.375 17.859 1 92.75 206 LYS A CA 1
ATOM 1650 C C . LYS A 1 206 ? -22.797 28.344 18.125 1 92.75 206 LYS A C 1
ATOM 1652 O O . LYS A 1 206 ? -21.609 28.688 18.141 1 92.75 206 LYS A O 1
ATOM 1657 N N . GLU A 1 207 ? -23.188 27.109 18.344 1 86.25 207 GLU A N 1
ATOM 1658 C CA . GLU A 1 207 ? -22.219 26.047 18.625 1 86.25 207 GLU A CA 1
ATOM 1659 C C . GLU A 1 207 ? -21.203 25.922 17.5 1 86.25 207 GLU A C 1
ATOM 1661 O O . GLU A 1 207 ? -21.562 25.859 16.328 1 86.25 207 GLU A O 1
ATOM 1666 N N . GLY A 1 208 ? -19.922 25.969 17.859 1 87.31 208 GLY A N 1
ATOM 1667 C CA . GLY A 1 208 ? -18.859 25.797 16.906 1 87.31 208 GLY A CA 1
ATOM 1668 C C . GLY A 1 208 ? -18.453 27.094 16.219 1 87.31 208 GLY A C 1
ATOM 1669 O O . GLY A 1 208 ? -17.625 27.078 15.297 1 87.31 208 GLY A O 1
ATOM 1670 N N . SER A 1 209 ? -18.984 28.172 16.641 1 93.19 209 SER A N 1
ATOM 1671 C CA . SER A 1 209 ? -18.766 29.453 15.977 1 93.19 209 SER A CA 1
ATOM 1672 C C . SER A 1 209 ? -17.344 29.938 16.156 1 93.19 209 SER A C 1
ATOM 1674 O O . SER A 1 209 ? -16.844 30 17.281 1 93.19 209 SER A O 1
ATOM 1676 N N . TRP A 1 210 ? -16.75 30.453 15.031 1 93.44 210 TRP A N 1
ATOM 1677 C CA . TRP A 1 210 ? -15.391 30.969 15.047 1 93.44 210 TRP A CA 1
ATOM 1678 C C . TRP A 1 210 ? -15.383 32.469 15.406 1 93.44 210 TRP A C 1
ATOM 1680 O O . TRP A 1 210 ? -14.32 33.062 15.5 1 93.44 210 TRP A O 1
ATOM 1690 N N . ILE A 1 211 ? -16.594 33.031 15.648 1 96.38 211 ILE A N 1
ATOM 1691 C CA . ILE A 1 211 ? -16.672 34.438 16.031 1 96.38 211 ILE A CA 1
ATOM 1692 C C . ILE A 1 211 ? -17.297 34.562 17.422 1 96.38 211 ILE A C 1
ATOM 1694 O O . ILE A 1 211 ? -17.75 35.656 17.797 1 96.38 211 ILE A O 1
ATOM 1698 N N . SER A 1 212 ? -17.297 33.438 18.156 1 94.94 212 SER A N 1
ATOM 1699 C CA . SER A 1 212 ? -17.828 33.438 19.516 1 94.94 212 SER A CA 1
ATOM 1700 C C . SER A 1 212 ? -16.875 34.156 20.469 1 94.94 212 SER A C 1
ATOM 1702 O O . SER A 1 212 ? -15.727 34.438 20.125 1 94.94 212 SER A O 1
ATOM 1704 N N . LYS A 1 213 ? -17.391 34.406 21.672 1 95 213 LYS A N 1
ATOM 1705 C CA . LYS A 1 213 ? -16.562 35 22.719 1 95 213 LYS A CA 1
ATOM 1706 C C . LYS A 1 213 ? -15.406 34.062 23.078 1 95 213 LYS A C 1
ATOM 1708 O O . LYS A 1 213 ? -14.297 34.5 23.344 1 95 213 LYS A O 1
ATOM 1713 N N . ALA A 1 214 ? -15.68 32.781 23.078 1 89.75 214 ALA A N 1
ATOM 1714 C CA . ALA A 1 214 ? -14.648 31.797 23.359 1 89.75 214 ALA A CA 1
ATOM 1715 C C . ALA A 1 214 ? -13.555 31.812 22.297 1 89.75 214 ALA A C 1
ATOM 1717 O O . ALA A 1 214 ? -12.375 31.688 22.625 1 89.75 214 ALA A O 1
ATOM 1718 N N . ALA A 1 215 ? -13.938 31.938 21.078 1 90.69 215 ALA A N 1
ATOM 1719 C CA . ALA A 1 215 ? -12.969 32 19.984 1 90.69 215 ALA A CA 1
ATOM 1720 C C . ALA A 1 215 ? -12.086 33.25 20.125 1 90.69 215 ALA A C 1
ATOM 1722 O O . ALA A 1 215 ? -10.875 33.156 19.922 1 90.69 215 ALA A O 1
ATOM 1723 N N . TRP A 1 216 ? -12.703 34.312 20.453 1 92.81 216 TRP A N 1
ATOM 1724 C CA . TRP A 1 216 ? -11.953 35.531 20.656 1 92.81 216 TRP A CA 1
ATOM 1725 C C . TRP A 1 216 ? -10.969 35.375 21.812 1 92.81 216 TRP A C 1
ATOM 1727 O O . TRP A 1 216 ? -9.82 35.812 21.719 1 92.81 216 TRP A O 1
ATOM 1737 N N . LYS A 1 217 ? -11.438 34.781 22.859 1 88.88 217 LYS A N 1
ATOM 1738 C CA . LYS A 1 217 ? -10.586 34.562 24.016 1 88.88 217 LYS A CA 1
ATOM 1739 C C . LYS A 1 217 ? -9.414 33.656 23.688 1 88.88 217 LYS A C 1
ATOM 1741 O O . LYS A 1 217 ? -8.312 33.812 24.219 1 88.88 217 LYS A O 1
ATOM 1746 N N . ALA A 1 218 ? -9.648 32.75 22.734 1 85.12 218 ALA A N 1
ATOM 1747 C CA . ALA A 1 218 ? -8.609 31.828 22.328 1 85.12 218 ALA A CA 1
ATOM 1748 C C . ALA A 1 218 ? -7.605 32.5 21.391 1 85.12 218 ALA A C 1
ATOM 1750 O O . ALA A 1 218 ? -6.613 31.875 20.984 1 85.12 218 ALA A O 1
ATOM 1751 N N . GLY A 1 219 ? -7.855 33.719 21.016 1 87.81 219 GLY A N 1
ATOM 1752 C CA . GLY A 1 219 ? -6.891 34.469 20.25 1 87.81 219 GLY A CA 1
ATOM 1753 C C . GLY A 1 219 ? -7.094 34.344 18.75 1 87.81 219 GLY A C 1
ATOM 1754 O O . GLY A 1 219 ? -6.234 34.75 17.969 1 87.81 219 GLY A O 1
ATOM 1755 N N . VAL A 1 220 ? -8.227 33.812 18.328 1 89.88 220 VAL A N 1
ATOM 1756 C CA . VAL A 1 220 ? -8.5 33.594 16.922 1 89.88 220 VAL A CA 1
ATOM 1757 C C . VAL A 1 220 ? -8.398 34.875 16.141 1 89.88 220 VAL A C 1
ATOM 1759 O O . VAL A 1 220 ? -7.906 34.906 15.008 1 89.88 220 VAL A O 1
ATOM 1762 N N . TRP A 1 221 ? -8.781 35.906 16.703 1 94.69 221 TRP A N 1
ATOM 1763 C CA . TRP A 1 221 ? -8.922 37.156 15.969 1 94.69 221 TRP A CA 1
ATOM 1764 C C . TRP A 1 221 ? -7.926 38.219 16.469 1 94.69 221 TRP A C 1
ATOM 1766 O O . TRP A 1 221 ? -8.023 39.375 16.109 1 94.69 221 TRP A O 1
ATOM 1776 N N . GLU A 1 222 ? -6.996 37.75 17.281 1 92.5 222 GLU A N 1
ATOM 1777 C CA . GLU A 1 222 ? -5.984 38.688 17.781 1 92.5 222 GLU A CA 1
ATOM 1778 C C . GLU A 1 222 ? -5.102 39.219 16.656 1 92.5 222 GLU A C 1
ATOM 1780 O O . GLU A 1 222 ? -4.371 38.438 16.016 1 92.5 222 GLU A O 1
ATOM 1785 N N . GLN A 1 223 ? -5.156 40.531 16.391 1 95.38 223 GLN A N 1
ATOM 1786 C CA . GLN A 1 223 ? -4.391 41.25 15.391 1 95.38 223 GLN A CA 1
ATOM 1787 C C . GLN A 1 223 ? -4.641 40.656 13.992 1 95.38 223 GLN A C 1
ATOM 1789 O O . GLN A 1 223 ? -3.721 40.562 13.18 1 95.38 223 GLN A O 1
ATOM 1794 N N . MET A 1 224 ? -5.789 40.188 13.75 1 96.62 224 MET A N 1
ATOM 1795 C CA . MET A 1 224 ? -6.16 39.625 12.453 1 96.62 224 MET A CA 1
ATOM 1796 C C . MET A 1 224 ? -7.133 40.562 11.727 1 96.62 224 MET A C 1
ATOM 1798 O O . MET A 1 224 ? -8.016 41.156 12.352 1 96.62 224 MET A O 1
ATOM 1802 N N . ILE A 1 225 ? -6.977 40.625 10.422 1 97.44 225 ILE A N 1
ATOM 1803 C CA . ILE A 1 225 ? -7.91 41.375 9.586 1 97.44 225 ILE A CA 1
ATOM 1804 C C . ILE A 1 225 ? -9.297 40.75 9.672 1 97.44 225 ILE A C 1
ATOM 1806 O O . ILE A 1 225 ? -9.445 39.531 9.508 1 97.44 225 ILE A O 1
ATOM 1810 N N . HIS A 1 226 ? -10.312 41.531 10.023 1 97.19 226 HIS A N 1
ATOM 1811 C CA . HIS A 1 226 ? -11.695 41.062 10.023 1 97.19 226 HIS A CA 1
ATOM 1812 C C . HIS A 1 226 ? -12.656 42.25 9.977 1 97.19 226 HIS A C 1
ATOM 1814 O O . HIS A 1 226 ? -12.258 43.406 10.203 1 97.19 226 HIS A O 1
ATOM 1820 N N . ASP A 1 227 ? -13.82 42.031 9.508 1 97.44 227 ASP A N 1
ATOM 1821 C CA . ASP A 1 227 ? -14.922 43 9.508 1 97.44 227 ASP A CA 1
ATOM 1822 C C . ASP A 1 227 ? -16.172 42.406 10.148 1 97.44 227 ASP A C 1
ATOM 1824 O O . ASP A 1 227 ? -16.906 41.656 9.5 1 97.44 227 ASP A O 1
ATOM 1828 N N . ALA A 1 228 ? -16.453 42.75 11.359 1 95.12 228 ALA A N 1
ATOM 1829 C CA . ALA A 1 228 ? -17.531 42.188 12.156 1 95.12 228 ALA A CA 1
ATOM 1830 C C . ALA A 1 228 ? -18.906 42.562 11.586 1 95.12 228 ALA A C 1
ATOM 1832 O O . ALA A 1 228 ? -19.922 41.969 11.961 1 95.12 228 ALA A O 1
ATOM 1833 N N . THR A 1 229 ? -18.906 43.5 10.727 1 95.56 229 THR A N 1
ATOM 1834 C CA . THR A 1 229 ? -20.188 43.969 10.195 1 95.56 229 THR A CA 1
ATOM 1835 C C . THR A 1 229 ? -20.531 43.25 8.898 1 95.56 229 THR A C 1
ATOM 1837 O O . THR A 1 229 ? -21.656 43.344 8.414 1 95.56 229 THR A O 1
ATOM 1840 N N . LYS A 1 230 ? -19.688 42.562 8.352 1 96.62 230 LYS A N 1
ATOM 1841 C CA . LYS A 1 230 ? -19.906 41.875 7.07 1 96.62 230 LYS A CA 1
ATOM 1842 C C . LYS A 1 230 ? -20.172 40.406 7.266 1 96.62 230 LYS A C 1
ATOM 1844 O O . LYS A 1 230 ? -19.656 39.781 8.203 1 96.62 230 LYS A O 1
ATOM 1849 N N . PRO A 1 231 ? -20.953 39.875 6.316 1 95 231 PRO A N 1
ATOM 1850 C CA . PRO A 1 231 ? -21.125 38.406 6.359 1 95 231 PRO A CA 1
ATOM 1851 C C . PRO A 1 231 ? -19.797 37.656 6.355 1 95 231 PRO A C 1
ATOM 1853 O O . PRO A 1 231 ? -18.844 38.094 5.684 1 95 231 PRO A O 1
ATOM 1856 N N . GLY A 1 232 ? -19.766 36.562 7.172 1 96.5 232 GLY A N 1
ATOM 1857 C CA . GLY A 1 232 ? -18.547 35.781 7.25 1 96.5 232 GLY A CA 1
ATOM 1858 C C . GLY A 1 232 ? -17.406 36.531 7.93 1 96.5 232 GLY A C 1
ATOM 1859 O O . GLY A 1 232 ? -16.25 36.125 7.789 1 96.5 232 GLY A O 1
ATOM 1860 N N . TYR A 1 233 ? -17.781 37.625 8.578 1 96.81 233 TYR A N 1
ATOM 1861 C CA . TYR A 1 233 ? -16.781 38.438 9.242 1 96.81 233 TYR A CA 1
ATOM 1862 C C . TYR A 1 233 ? -15.812 39.031 8.234 1 96.81 233 TYR A C 1
ATOM 1864 O O . TYR A 1 233 ? -14.664 39.312 8.562 1 96.81 233 TYR A O 1
ATOM 1872 N N . GLY A 1 234 ? -16.297 39.125 6.98 1 97.19 234 GLY A N 1
ATOM 1873 C CA . GLY A 1 234 ? -15.523 39.719 5.898 1 97.19 234 GLY A CA 1
ATOM 1874 C C . GLY A 1 234 ? -14.875 38.719 4.988 1 97.19 234 GLY A C 1
ATOM 1875 O O . GLY A 1 234 ? -14.219 39.062 4.008 1 97.19 234 GLY A O 1
ATOM 1876 N N . TYR A 1 235 ? -15.109 37.5 5.309 1 97.75 235 TYR A N 1
ATOM 1877 C CA . TYR A 1 235 ? -14.531 36.438 4.492 1 97.75 235 TYR A CA 1
ATOM 1878 C C . TYR A 1 235 ? -15.609 35.75 3.662 1 97.75 235 TYR A C 1
ATOM 1880 O O . TYR A 1 235 ? -16.766 35.688 4.074 1 97.75 235 TYR A O 1
ATOM 1888 N N . ASP A 1 236 ? -15.188 35.188 2.486 1 97.19 236 ASP A N 1
ATOM 1889 C CA . ASP A 1 236 ? -16.172 34.625 1.562 1 97.19 236 ASP A CA 1
ATOM 1890 C C . ASP A 1 236 ? -16.281 33.125 1.714 1 97.19 236 ASP A C 1
ATOM 1892 O O . ASP A 1 236 ? -17.125 32.469 1.085 1 97.19 236 ASP A O 1
ATOM 1896 N N . SER A 1 237 ? -15.422 32.594 2.51 1 96.25 237 SER A N 1
ATOM 1897 C CA . SER A 1 237 ? -15.438 31.141 2.779 1 96.25 237 SER A CA 1
ATOM 1898 C C . SER A 1 237 ? -14.719 30.812 4.082 1 96.25 237 SER A C 1
ATOM 1900 O O . SER A 1 237 ? -14.039 31.672 4.652 1 96.25 237 SER A O 1
ATOM 1902 N N . TRP A 1 238 ? -14.945 29.578 4.539 1 93.56 238 TRP A N 1
ATOM 1903 C CA . TRP A 1 238 ? -14.227 29.141 5.73 1 93.56 238 TRP A CA 1
ATOM 1904 C C . TRP A 1 238 ? -12.727 29.125 5.484 1 93.56 238 TRP A C 1
ATOM 1906 O O . TRP A 1 238 ? -11.945 29.531 6.348 1 93.56 238 TRP A O 1
ATOM 1916 N N . ASN A 1 239 ? -12.32 28.672 4.316 1 92.44 239 ASN A N 1
ATOM 1917 C CA . ASN A 1 239 ? -10.898 28.609 4 1 92.44 239 ASN A CA 1
ATOM 1918 C C . ASN A 1 239 ? -10.273 30.016 3.977 1 92.44 239 ASN A C 1
ATOM 1920 O O . ASN A 1 239 ? -9.141 30.203 4.422 1 92.44 239 ASN A O 1
ATOM 1924 N N . SER A 1 240 ? -10.984 30.953 3.441 1 95.06 240 SER A N 1
ATOM 1925 C CA . SER A 1 240 ? -10.484 32.312 3.422 1 95.06 240 SER A CA 1
ATOM 1926 C C . SER A 1 240 ? -10.281 32.844 4.836 1 95.06 240 SER A C 1
ATOM 1928 O O . SER A 1 240 ? -9.375 33.656 5.086 1 95.06 240 SER A O 1
ATOM 1930 N N . PHE A 1 241 ? -11.164 32.438 5.719 1 95.12 241 PHE A N 1
ATOM 1931 C CA . PHE A 1 241 ? -11 32.75 7.133 1 95.12 241 PHE A CA 1
ATOM 1932 C C . PHE A 1 241 ? -9.805 32.031 7.719 1 95.12 241 PHE A C 1
ATOM 1934 O O . PHE A 1 241 ? -8.992 32.625 8.438 1 95.12 241 PHE A O 1
ATOM 1941 N N . PHE A 1 242 ? -9.695 30.75 7.43 1 90.94 242 PHE A N 1
ATOM 1942 C CA . PHE A 1 242 ? -8.641 29.922 7.984 1 90.94 242 PHE A CA 1
ATOM 1943 C C . PHE A 1 242 ? -7.266 30.469 7.633 1 90.94 242 PHE A C 1
ATOM 1945 O O . PHE A 1 242 ? -6.344 30.422 8.445 1 90.94 242 PHE A O 1
ATOM 1952 N N . ILE A 1 243 ? -7.129 31.031 6.414 1 93.38 243 ILE A N 1
ATOM 1953 C CA . ILE A 1 243 ? -5.836 31.547 5.98 1 93.38 243 ILE A CA 1
ATOM 1954 C C . ILE A 1 243 ? -5.809 33.062 6.156 1 93.38 243 ILE A C 1
ATOM 1956 O O . ILE A 1 243 ? -5.137 33.781 5.402 1 93.38 243 ILE A O 1
ATOM 1960 N N . ARG A 1 244 ? -6.531 33.531 7.07 1 95.56 244 ARG A N 1
ATOM 1961 C CA . ARG A 1 244 ? -6.621 34.969 7.336 1 95.56 244 ARG A CA 1
ATOM 1962 C C . ARG A 1 244 ? -5.242 35.562 7.602 1 95.56 244 ARG A C 1
ATOM 1964 O O . ARG A 1 244 ? -4.309 34.844 7.957 1 95.56 244 ARG A O 1
ATOM 1971 N N . LYS A 1 245 ? -5.242 36.875 7.426 1 96.94 245 LYS A N 1
ATOM 1972 C CA . LYS A 1 245 ? -3.951 37.562 7.496 1 96.94 245 LYS A CA 1
ATOM 1973 C C . LYS A 1 245 ? -3.859 38.438 8.742 1 96.94 245 LYS A C 1
ATOM 1975 O O . LYS A 1 245 ? -4.879 38.938 9.242 1 96.94 245 LYS A O 1
ATOM 1980 N N . PHE A 1 246 ? -2.701 38.656 9.188 1 96.88 246 PHE A N 1
ATOM 1981 C CA . PHE A 1 246 ? -2.438 39.656 10.227 1 96.88 246 PHE A CA 1
ATOM 1982 C C . PHE A 1 246 ? -2.748 41.062 9.719 1 96.88 246 PHE A C 1
ATOM 1984 O O . PHE A 1 246 ? -2.617 41.344 8.523 1 96.88 246 PHE A O 1
ATOM 1991 N N . VAL A 1 247 ? -3.145 41.875 10.719 1 96.75 247 VAL A N 1
ATOM 1992 C CA . VAL A 1 247 ? -3.203 43.312 10.359 1 96.75 247 VAL A CA 1
ATOM 1993 C C . VAL A 1 247 ? -1.807 43.812 10 1 96.75 247 VAL A C 1
ATOM 1995 O O . VAL A 1 247 ? -0.804 43.25 10.453 1 96.75 247 VAL A O 1
ATOM 1998 N N . PRO A 1 248 ? -1.781 44.812 9.211 1 94.94 248 PRO A N 1
ATOM 1999 C CA . PRO A 1 248 ? -0.472 45.312 8.789 1 94.94 248 PRO A CA 1
ATOM 2000 C C . PRO A 1 248 ? 0.437 45.656 9.969 1 94.94 248 PRO A C 1
ATOM 2002 O O . PRO A 1 248 ? -0.021 46.219 10.969 1 94.94 248 PRO A O 1
ATOM 2005 N N . ASN A 1 249 ? 1.68 45.219 9.969 1 93.69 249 ASN A N 1
ATOM 2006 C CA . ASN A 1 249 ? 2.762 45.562 10.891 1 93.69 249 ASN A CA 1
ATOM 2007 C C . ASN A 1 249 ? 2.607 44.812 12.219 1 93.69 249 ASN A C 1
ATOM 2009 O O . ASN A 1 249 ? 3.281 45.125 13.195 1 93.69 249 ASN A O 1
ATOM 2013 N N . ALA A 1 250 ? 1.728 43.875 12.266 1 95.56 250 ALA A N 1
ATOM 2014 C CA . ALA A 1 250 ? 1.554 43.094 13.492 1 95.56 250 ALA A CA 1
ATOM 2015 C C . ALA A 1 250 ? 2.777 42.219 13.758 1 95.56 250 ALA A C 1
ATOM 2017 O O . ALA A 1 250 ? 3.078 41.906 14.914 1 95.56 250 ALA A O 1
ATOM 2018 N N . ARG A 1 251 ? 3.479 41.844 12.672 1 96.62 251 ARG A N 1
ATOM 2019 C CA . ARG A 1 251 ? 4.629 40.969 12.781 1 96.62 251 ARG A CA 1
ATOM 2020 C C . ARG A 1 251 ? 5.82 41.5 12 1 96.62 251 ARG A C 1
ATOM 2022 O O . ARG A 1 251 ? 6.203 40.938 10.969 1 96.62 251 ARG A O 1
ATOM 2029 N N . PRO A 1 252 ? 6.449 42.5 12.508 1 95.69 252 PRO A N 1
ATOM 2030 C CA . PRO A 1 252 ? 7.66 43 11.828 1 95.69 252 PRO A CA 1
ATOM 2031 C C . PRO A 1 252 ? 8.812 42 11.914 1 95.69 252 PRO A C 1
ATOM 2033 O O . PRO A 1 252 ? 8.953 41.281 12.922 1 95.69 252 PRO A O 1
ATOM 2036 N N . PHE A 1 253 ? 9.578 41.906 10.875 1 96.69 253 PHE A N 1
ATOM 2037 C CA . PHE A 1 253 ? 10.766 41.031 10.906 1 96.69 253 PHE A CA 1
ATOM 2038 C C . PHE A 1 253 ? 11.906 41.719 11.641 1 96.69 253 PHE A C 1
ATOM 2040 O O . PHE A 1 253 ? 12.391 42.781 11.211 1 96.69 253 PHE A O 1
ATOM 2047 N N . GLU A 1 254 ? 12.344 41.031 12.641 1 96.38 254 GLU A N 1
ATOM 2048 C CA . GLU A 1 254 ? 13.273 41.656 13.594 1 96.38 254 GLU A CA 1
ATOM 2049 C C . GLU A 1 254 ? 14.719 41.344 13.219 1 96.38 254 GLU A C 1
ATOM 2051 O O . GLU A 1 254 ? 14.977 40.469 12.375 1 96.38 254 GLU A O 1
ATOM 2056 N N . GLY A 1 255 ? 15.617 42.094 13.867 1 96.94 255 GLY A N 1
ATOM 2057 C CA . GLY A 1 255 ? 17.047 41.781 13.781 1 96.94 255 GLY A CA 1
ATOM 2058 C C . GLY A 1 255 ? 17.703 42.375 12.539 1 96.94 255 GLY A C 1
ATOM 2059 O O . GLY A 1 255 ? 17.125 43.219 11.859 1 96.94 255 GLY A O 1
ATOM 2060 N N . ASN A 1 256 ? 18.938 41.969 12.258 1 97.38 256 ASN A N 1
ATOM 2061 C CA . ASN A 1 256 ? 19.766 42.438 11.148 1 97.38 256 ASN A CA 1
ATOM 2062 C C . ASN A 1 256 ? 19.656 41.5 9.938 1 97.38 256 ASN A C 1
ATOM 2064 O O . ASN A 1 256 ? 20.125 40.375 9.977 1 97.38 256 ASN A O 1
ATOM 2068 N N . PRO A 1 257 ? 19.109 42 8.828 1 96.69 257 PRO A N 1
ATOM 2069 C CA . PRO A 1 257 ? 18.906 41.156 7.648 1 96.69 257 PRO A CA 1
ATOM 2070 C C . PRO A 1 257 ? 20.203 40.594 7.086 1 96.69 257 PRO A C 1
ATOM 2072 O O . PRO A 1 257 ? 20.172 39.625 6.336 1 96.69 257 PRO A O 1
ATOM 2075 N N . GLU A 1 258 ? 21.312 41.156 7.492 1 96.81 258 GLU A N 1
ATOM 2076 C CA . GLU A 1 258 ? 22.594 40.719 6.945 1 96.81 258 GLU A CA 1
ATOM 2077 C C . GLU A 1 258 ? 23.141 39.531 7.719 1 96.81 258 GLU A C 1
ATOM 2079 O O . GLU A 1 258 ? 24.031 38.812 7.23 1 96.81 258 GLU A O 1
ATOM 2084 N N . THR A 1 259 ? 22.625 39.375 8.961 1 97.62 259 THR A N 1
ATOM 2085 C CA . THR A 1 259 ? 23.266 38.344 9.773 1 97.62 259 THR A CA 1
ATOM 2086 C C . THR A 1 259 ? 22.219 37.438 10.406 1 97.62 259 THR A C 1
ATOM 2088 O O . THR A 1 259 ? 22.547 36.375 10.961 1 97.62 259 THR A O 1
ATOM 2091 N N . ASP A 1 260 ? 21.016 37.812 10.32 1 98.19 260 ASP A N 1
ATOM 2092 C CA . ASP A 1 260 ? 20 37.094 11.102 1 98.19 260 ASP A CA 1
ATOM 2093 C C . ASP A 1 260 ? 19.016 36.375 10.188 1 98.19 260 ASP A C 1
ATOM 2095 O O . ASP A 1 260 ? 18.734 36.844 9.07 1 98.19 260 ASP A O 1
ATOM 2099 N N . ILE A 1 261 ? 18.562 35.25 10.594 1 98.56 261 ILE A N 1
ATOM 2100 C CA . ILE A 1 261 ? 17.469 34.5 9.992 1 98.56 261 ILE A CA 1
ATOM 2101 C C . ILE A 1 261 ? 16.234 34.562 10.898 1 98.56 261 ILE A C 1
ATOM 2103 O O . ILE A 1 261 ? 16.359 34.438 12.117 1 98.56 261 ILE A O 1
ATOM 2107 N N . ASN A 1 262 ? 15.102 34.781 10.344 1 98.62 262 ASN A N 1
ATOM 2108 C CA . ASN A 1 262 ? 13.852 34.812 11.102 1 98.62 262 ASN A CA 1
ATOM 2109 C C . ASN A 1 262 ? 13.039 33.531 10.93 1 98.62 262 ASN A C 1
ATOM 2111 O O . ASN A 1 262 ? 13.289 32.781 10.008 1 98.62 262 ASN A O 1
ATOM 2115 N N . ILE A 1 263 ? 12.117 33.281 11.867 1 96.12 263 ILE A N 1
ATOM 2116 C CA . ILE A 1 263 ? 11.188 32.188 11.695 1 96.12 263 ILE A CA 1
ATOM 2117 C C . ILE A 1 263 ? 10.203 32.5 10.578 1 96.12 263 ILE A C 1
ATOM 2119 O O . ILE A 1 263 ? 9.719 33.625 10.469 1 96.12 263 ILE A O 1
ATOM 2123 N N . GLY A 1 264 ? 9.961 31.594 9.703 1 93.12 264 GLY A N 1
ATOM 2124 C CA . GLY A 1 264 ? 9.141 31.812 8.523 1 93.12 264 GLY A CA 1
ATOM 2125 C C . GLY A 1 264 ? 7.691 31.422 8.719 1 93.12 264 GLY A C 1
ATOM 2126 O O . GLY A 1 264 ? 6.863 31.641 7.824 1 93.12 264 GLY A O 1
ATOM 2127 N N . CYS A 1 265 ? 7.348 30.812 9.82 1 91.69 265 CYS A N 1
ATOM 2128 C CA . CYS A 1 265 ? 6.012 30.375 10.195 1 91.69 265 CYS A CA 1
ATOM 2129 C C . CYS A 1 265 ? 5.781 30.516 11.695 1 91.69 265 CYS A C 1
ATOM 2131 O O . CYS A 1 265 ? 6.609 30.094 12.5 1 91.69 265 CYS A O 1
ATOM 2133 N N . GLU A 1 266 ? 4.695 31.219 12.031 1 91.38 266 GLU A N 1
ATOM 2134 C CA . GLU A 1 266 ? 4.383 31.375 13.445 1 91.38 266 GLU A CA 1
ATOM 2135 C C . GLU A 1 266 ? 3.977 30.047 14.07 1 91.38 266 GLU A C 1
ATOM 2137 O O . GLU A 1 266 ? 2.984 29.438 13.664 1 91.38 266 GLU A O 1
ATOM 2142 N N . THR A 1 267 ? 4.805 29.578 14.992 1 88.94 267 THR A N 1
ATOM 2143 C CA . THR A 1 267 ? 4.555 28.266 15.586 1 88.94 267 THR A CA 1
ATOM 2144 C C . THR A 1 267 ? 4.941 28.25 17.062 1 88.94 267 THR A C 1
ATOM 2146 O O . THR A 1 267 ? 5.656 29.141 17.531 1 88.94 267 THR A O 1
AT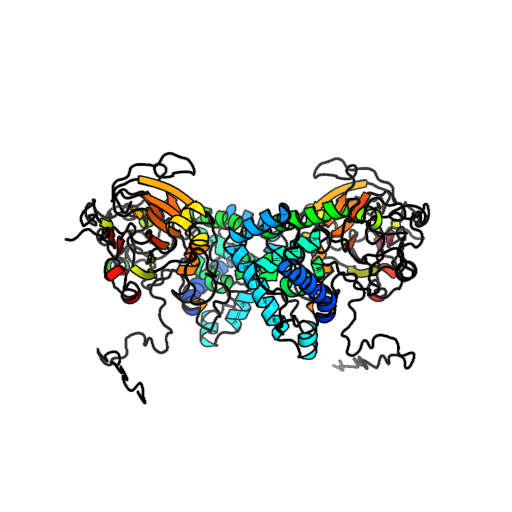OM 2149 N N . THR A 1 268 ? 4.395 27.297 17.75 1 90.38 268 THR A N 1
ATOM 2150 C CA . THR A 1 268 ? 4.875 26.922 19.078 1 90.38 268 THR A CA 1
ATOM 2151 C C . THR A 1 268 ? 6.066 25.969 18.969 1 90.38 268 THR A C 1
ATOM 2153 O O . THR A 1 268 ? 5.988 24.938 18.297 1 90.38 268 THR A O 1
ATOM 2156 N N . PRO A 1 269 ? 7.156 26.359 19.672 1 93.19 269 PRO A N 1
ATOM 2157 C CA . PRO A 1 269 ? 8.328 25.484 19.578 1 93.19 269 PRO A CA 1
ATOM 2158 C C . PRO A 1 269 ? 8.047 24.062 20.062 1 93.19 269 PRO A C 1
ATOM 2160 O O . PRO A 1 269 ? 7.332 23.875 21.047 1 93.19 269 PRO A O 1
ATOM 2163 N N . TRP A 1 270 ? 8.656 23.109 19.391 1 90.25 270 TRP A N 1
ATOM 2164 C CA . TRP A 1 270 ? 8.398 21.719 19.734 1 90.25 270 TRP A CA 1
ATOM 2165 C C . TRP A 1 270 ? 9.695 20.969 20 1 90.25 270 TRP A C 1
ATOM 2167 O O . TRP A 1 270 ? 9.875 20.391 21.078 1 90.25 270 TRP A O 1
ATOM 2177 N N . GLN A 1 271 ? 10.594 21.016 19.016 1 93 271 GLN A N 1
ATOM 2178 C CA . GLN A 1 271 ? 11.797 20.203 19.172 1 93 271 GLN A CA 1
ATOM 2179 C C . GLN A 1 271 ? 12.992 20.859 18.469 1 93 271 GLN A C 1
ATOM 2181 O O . GLN A 1 271 ? 12.82 21.594 17.5 1 93 271 GLN A O 1
ATOM 2186 N N . TYR A 1 272 ? 14.055 20.656 19.047 1 96.38 272 TYR A N 1
ATOM 2187 C CA . TYR A 1 272 ? 15.344 21.016 18.469 1 96.38 272 TYR A CA 1
ATOM 2188 C C . TYR A 1 272 ? 16.25 19.797 18.359 1 96.38 272 TYR A C 1
ATOM 2190 O O . TYR A 1 272 ? 16.219 18.922 19.219 1 96.38 272 TYR A O 1
ATOM 2198 N N . SER A 1 273 ? 16.984 19.688 17.25 1 96.75 273 SER A N 1
ATOM 2199 C CA . SER A 1 273 ? 17.969 18.625 17.062 1 96.75 273 SER A CA 1
ATOM 2200 C C . SER A 1 273 ? 19.25 19.172 16.406 1 96.75 273 SER A C 1
ATOM 2202 O O . SER A 1 273 ? 19.188 20.016 15.516 1 96.75 273 SER A O 1
ATOM 2204 N N . ASP A 1 274 ? 20.359 18.719 16.922 1 97.31 274 ASP A N 1
ATOM 2205 C CA . ASP A 1 274 ? 21.672 19.062 16.375 1 97.31 274 ASP A CA 1
ATOM 2206 C C . ASP A 1 274 ? 22.344 17.828 15.758 1 97.31 274 ASP A C 1
ATOM 2208 O O . ASP A 1 274 ? 21.859 16.719 15.906 1 97.31 274 ASP A O 1
ATOM 2212 N N . TYR A 1 275 ? 23.438 18.109 14.922 1 97.56 275 TYR A N 1
ATOM 2213 C CA . TYR A 1 275 ? 24.203 17.047 14.273 1 97.56 275 TYR A CA 1
ATOM 2214 C C . TYR A 1 275 ? 23.281 16.094 13.523 1 97.56 275 TYR A C 1
ATOM 2216 O O . TYR A 1 275 ? 23.328 14.883 13.742 1 97.56 275 TYR A O 1
ATOM 2224 N N . LEU A 1 276 ? 22.5 16.688 12.633 1 98.19 276 LEU A N 1
ATOM 2225 C CA . LEU A 1 276 ? 21.5 15.914 11.891 1 98.19 276 LEU A CA 1
ATOM 2226 C C . LEU A 1 276 ? 22.188 14.836 11.047 1 98.19 276 LEU A C 1
ATOM 2228 O O . LEU A 1 276 ? 23.203 15.094 10.406 1 98.19 276 LEU A O 1
ATOM 2232 N N . ALA A 1 277 ? 21.609 13.656 11.133 1 97.88 277 ALA A N 1
ATOM 2233 C CA . ALA A 1 277 ? 22.094 12.547 10.312 1 97.88 277 ALA A CA 1
ATOM 2234 C C . ALA A 1 277 ? 21.469 12.586 8.922 1 97.88 277 ALA A C 1
ATOM 2236 O O . ALA A 1 277 ? 20.328 13.008 8.75 1 97.88 277 ALA A O 1
ATOM 2237 N N . PHE A 1 278 ? 22.266 12.164 7.957 1 98.06 278 PHE A N 1
ATOM 2238 C CA . PHE A 1 278 ? 21.797 12.086 6.582 1 98.06 278 PHE A CA 1
ATOM 2239 C C . PHE A 1 278 ? 20.641 11.102 6.465 1 98.06 278 PHE A C 1
ATOM 2241 O O . PHE A 1 278 ? 19.641 11.398 5.805 1 98.06 278 PHE A O 1
ATOM 2248 N N . GLU A 1 279 ? 20.766 9.953 7.008 1 97.31 279 GLU A N 1
ATOM 2249 C CA . GLU A 1 279 ? 19.781 8.883 6.957 1 97.31 279 GLU A CA 1
ATOM 2250 C C . GLU A 1 279 ? 19.641 8.195 8.312 1 97.31 279 GLU A C 1
ATOM 2252 O O . GLU A 1 279 ? 20.641 7.805 8.922 1 97.31 279 GLU A O 1
ATOM 2257 N N . THR A 1 280 ? 18.359 8.109 8.805 1 96.44 280 THR A N 1
ATOM 2258 C CA . THR A 1 280 ? 18.062 7.395 10.039 1 96.44 280 THR A CA 1
ATOM 2259 C C . THR A 1 280 ? 16.797 6.555 9.883 1 96.44 280 THR A C 1
ATOM 2261 O O . THR A 1 280 ? 16.094 6.645 8.867 1 96.44 280 THR A O 1
ATOM 2264 N N . ASP A 1 281 ? 16.594 5.672 10.875 1 94.19 281 ASP A N 1
ATOM 2265 C CA . ASP A 1 281 ? 15.32 4.945 10.961 1 94.19 281 ASP A CA 1
ATOM 2266 C C . ASP A 1 281 ? 14.258 5.781 11.672 1 94.19 281 ASP A C 1
ATOM 2268 O O . ASP A 1 281 ? 13.867 5.469 12.797 1 94.19 281 ASP A O 1
ATOM 2272 N N . PHE A 1 282 ? 13.75 6.754 10.992 1 94.5 282 PHE A N 1
ATOM 2273 C CA . PHE A 1 282 ? 12.914 7.805 11.562 1 94.5 282 PHE A CA 1
ATOM 2274 C C . PHE A 1 282 ? 11.633 7.219 12.148 1 94.5 282 PHE A C 1
ATOM 2276 O O . PHE A 1 282 ? 10.922 7.895 12.883 1 94.5 282 PHE A O 1
ATOM 2283 N N . TRP A 1 283 ? 11.305 5.945 11.859 1 92.5 283 TRP A N 1
ATOM 2284 C CA . TRP A 1 283 ? 10.07 5.324 12.32 1 92.5 283 TRP A CA 1
ATOM 2285 C C . TRP A 1 283 ? 10.273 4.648 13.672 1 92.5 283 TRP A C 1
ATOM 2287 O O . TRP A 1 283 ? 9.305 4.203 14.297 1 92.5 283 TRP A O 1
ATOM 2297 N N . VAL A 1 284 ? 11.531 4.488 14.078 1 87.56 284 VAL A N 1
ATOM 2298 C CA . VAL A 1 284 ? 11.852 3.893 15.375 1 87.56 284 VAL A CA 1
ATOM 2299 C C . VAL A 1 284 ? 11.688 4.938 16.469 1 87.56 284 VAL A C 1
ATOM 2301 O O . VAL A 1 284 ? 12.031 6.105 16.281 1 87.56 284 VAL A O 1
ATOM 2304 N N . LYS A 1 285 ? 11.344 4.438 17.562 1 77.5 285 LYS A N 1
ATOM 2305 C CA . LYS A 1 285 ? 11.133 5.32 18.703 1 77.5 285 LYS A CA 1
ATOM 2306 C C . LYS A 1 285 ? 12.398 6.082 19.062 1 77.5 285 LYS A C 1
ATOM 2308 O O . LYS A 1 285 ? 13.492 5.516 19.047 1 77.5 285 LYS A O 1
ATOM 2313 N N . ASP A 1 286 ? 12.312 7.363 19.25 1 76.81 286 ASP A N 1
ATOM 2314 C CA . ASP A 1 286 ? 13.367 8.25 19.734 1 76.81 286 ASP A CA 1
ATOM 2315 C C . ASP A 1 286 ? 14.336 8.609 18.609 1 76.81 286 ASP A C 1
ATOM 2317 O O . ASP A 1 286 ? 15.359 9.258 18.844 1 76.81 286 ASP A O 1
ATOM 2321 N N . VAL A 1 287 ? 14.203 7.957 17.484 1 77.19 287 VAL A N 1
ATOM 2322 C CA . VAL A 1 287 ? 14.938 8.383 16.297 1 77.19 287 VAL A CA 1
ATOM 2323 C C . VAL A 1 287 ? 14.047 9.281 15.438 1 77.19 287 VAL A C 1
ATOM 2325 O O . VAL A 1 287 ? 13.078 8.82 14.836 1 77.19 287 VAL A O 1
ATOM 2328 N N . ASN A 1 288 ? 14.5 10.562 15.32 1 80.44 288 ASN A N 1
ATOM 2329 C CA . ASN A 1 288 ? 13.438 11.492 14.93 1 80.44 288 ASN A CA 1
ATOM 2330 C C . ASN A 1 288 ? 13.633 12 13.508 1 80.44 288 ASN A C 1
ATOM 2332 O O . ASN A 1 288 ? 12.672 12.148 12.758 1 80.44 288 ASN A O 1
ATOM 2336 N N . TYR A 1 289 ? 14.867 12.273 13.148 1 95.69 289 TYR A N 1
ATOM 2337 C CA . TYR A 1 289 ? 14.961 13.016 11.898 1 95.69 289 TYR A CA 1
ATOM 2338 C C . TYR A 1 289 ? 15.938 12.336 10.93 1 95.69 289 TYR A C 1
ATOM 2340 O O . TYR A 1 289 ? 17.047 11.969 11.32 1 95.69 289 TYR A O 1
ATOM 2348 N N . SER A 1 290 ? 15.477 12.188 9.719 1 98.19 290 SER A N 1
ATOM 2349 C CA . SER A 1 290 ? 16.234 11.703 8.57 1 98.19 290 SER A CA 1
ATOM 2350 C C . SER A 1 290 ? 16.188 12.695 7.414 1 98.19 290 SER A C 1
ATOM 2352 O O . SER A 1 290 ? 15.148 12.844 6.762 1 98.19 290 SER A O 1
ATOM 2354 N N . LEU A 1 291 ? 17.375 13.297 7.145 1 98.69 291 LEU A N 1
ATOM 2355 C CA . LEU A 1 291 ? 17.422 14.352 6.141 1 98.69 291 LEU A CA 1
ATOM 2356 C C . LEU A 1 291 ? 17.016 13.828 4.773 1 98.69 291 LEU A C 1
ATOM 2358 O O . LEU A 1 291 ? 16.281 14.492 4.039 1 98.69 291 LEU A O 1
ATOM 2362 N N . LEU A 1 292 ? 17.5 12.672 4.441 1 98.56 292 LEU A N 1
ATOM 2363 C CA . LEU A 1 292 ? 17.156 12.078 3.156 1 98.56 292 LEU A CA 1
ATOM 2364 C C . LEU A 1 292 ? 15.641 12.016 2.971 1 98.56 292 LEU A C 1
ATOM 2366 O O . LEU A 1 292 ? 15.125 12.375 1.91 1 98.56 292 LEU A O 1
ATOM 2370 N N . ASP A 1 293 ? 14.922 11.633 3.967 1 98.25 293 ASP A N 1
ATOM 2371 C CA . ASP A 1 293 ? 13.477 11.445 3.912 1 98.25 293 ASP A CA 1
ATOM 2372 C C . ASP A 1 293 ? 12.75 12.789 3.977 1 98.25 293 ASP A C 1
ATOM 2374 O O . ASP A 1 293 ? 11.766 13.008 3.27 1 98.25 293 ASP A O 1
ATOM 2378 N N . ILE A 1 294 ? 13.219 13.695 4.793 1 97.94 294 ILE A N 1
ATOM 2379 C CA . ILE A 1 294 ? 12.617 15.016 4.906 1 97.94 294 ILE A CA 1
ATOM 2380 C C . ILE A 1 294 ? 12.672 15.727 3.557 1 97.94 294 ILE A C 1
ATOM 2382 O O . ILE A 1 294 ? 11.711 16.391 3.16 1 97.94 294 ILE A O 1
ATOM 2386 N N . PHE A 1 295 ? 13.766 15.531 2.84 1 98.44 295 PHE A N 1
ATOM 2387 C CA . PHE A 1 295 ? 13.922 16.172 1.541 1 98.44 295 PHE A CA 1
ATOM 2388 C C . PHE A 1 295 ? 13.445 15.258 0.421 1 98.44 295 PHE A C 1
ATOM 2390 O O . PHE A 1 295 ? 13.844 15.422 -0.734 1 98.44 295 PHE A O 1
ATOM 2397 N N . ALA A 1 296 ? 12.719 14.258 0.691 1 96.75 296 ALA A N 1
ATOM 2398 C CA . ALA A 1 296 ? 11.977 13.422 -0.247 1 96.75 296 ALA A CA 1
ATOM 2399 C C . ALA A 1 296 ? 12.914 12.68 -1.19 1 96.75 296 ALA A C 1
ATOM 2401 O O . ALA A 1 296 ? 12.68 12.617 -2.398 1 96.75 296 ALA A O 1
ATOM 2402 N N . GLY A 1 297 ? 14.031 12.258 -0.641 1 97.38 297 GLY A N 1
ATOM 2403 C CA . GLY A 1 297 ? 14.93 11.422 -1.421 1 97.38 297 GLY A CA 1
ATOM 2404 C C . GLY A 1 297 ? 15.891 12.219 -2.281 1 97.38 297 GLY A C 1
ATOM 2405 O O . GLY A 1 297 ? 16.672 11.641 -3.047 1 97.38 297 GLY A O 1
ATOM 2406 N N . GLN A 1 298 ? 15.82 13.508 -2.217 1 97.12 298 GLN A N 1
ATOM 2407 C CA . GLN A 1 298 ? 16.766 14.336 -2.971 1 97.12 298 GLN A CA 1
ATOM 2408 C C . GLN A 1 298 ? 18.094 14.438 -2.252 1 97.12 298 GLN A C 1
ATOM 2410 O O . GLN A 1 298 ? 18.328 15.375 -1.477 1 97.12 298 GLN A O 1
ATOM 2415 N N . GLU A 1 299 ? 18.953 13.555 -2.602 1 97.12 299 GLU A N 1
ATOM 2416 C CA . GLU A 1 299 ? 20.203 13.375 -1.882 1 97.12 299 GLU A CA 1
ATOM 2417 C C . GLU A 1 299 ? 21.047 14.641 -1.913 1 97.12 299 GLU A C 1
ATOM 2419 O O . GLU A 1 299 ? 21.641 15.023 -0.904 1 97.12 299 GLU A O 1
ATOM 2424 N N . HIS A 1 300 ? 21.094 15.273 -3.059 1 96.75 300 HIS A N 1
ATOM 2425 C CA . HIS A 1 300 ? 21.938 16.453 -3.229 1 96.75 300 HIS A CA 1
ATOM 2426 C C . HIS A 1 300 ? 21.516 17.562 -2.264 1 96.75 300 HIS A C 1
ATOM 2428 O O . HIS A 1 300 ? 22.375 18.203 -1.652 1 96.75 300 HIS A O 1
ATOM 2434 N N . TRP A 1 301 ? 20.281 17.781 -2.098 1 98.06 301 TRP A N 1
ATOM 2435 C CA . TRP A 1 301 ? 19.781 18.828 -1.221 1 98.06 301 TRP A CA 1
ATOM 2436 C C . TRP A 1 301 ? 19.891 18.422 0.243 1 98.06 301 TRP A C 1
ATOM 2438 O O . TRP A 1 301 ? 20.219 19.234 1.1 1 98.06 301 TRP A O 1
ATOM 2448 N N . ALA A 1 302 ? 19.609 17.141 0.508 1 98.5 302 ALA A N 1
ATOM 2449 C CA . ALA A 1 302 ? 19.719 16.625 1.872 1 98.5 302 ALA A CA 1
ATOM 2450 C C . ALA A 1 302 ? 21.141 16.781 2.408 1 98.5 302 ALA A C 1
ATOM 2452 O O . ALA A 1 302 ? 21.328 17.125 3.572 1 98.5 302 ALA A O 1
ATOM 2453 N N . ARG A 1 303 ? 22.125 16.531 1.623 1 98.31 303 ARG A N 1
ATOM 2454 C CA . ARG A 1 303 ? 23.531 16.531 2.029 1 98.31 303 ARG A CA 1
ATOM 2455 C C . ARG A 1 303 ? 23.984 17.922 2.457 1 98.31 303 ARG A C 1
ATOM 2457 O O . ARG A 1 303 ? 24.859 18.062 3.312 1 98.31 303 ARG A O 1
ATOM 2464 N N . LEU A 1 304 ? 23.359 18.938 1.9 1 98.19 304 LEU A N 1
ATOM 2465 C CA . LEU A 1 304 ? 23.703 20.312 2.246 1 98.19 304 LEU A CA 1
ATOM 2466 C C . LEU A 1 304 ? 23.5 20.562 3.74 1 98.19 304 LEU A C 1
ATOM 2468 O O . LEU A 1 304 ? 24.109 21.469 4.305 1 98.19 304 LEU A O 1
ATOM 2472 N N . PHE A 1 305 ? 22.734 19.75 4.359 1 98.81 305 PHE A N 1
ATOM 2473 C CA . PHE A 1 305 ? 22.344 20.047 5.73 1 98.81 305 PHE A CA 1
ATOM 2474 C C . PHE A 1 305 ? 22.859 19 6.688 1 98.81 305 PHE A C 1
ATOM 2476 O O . PHE A 1 305 ? 22.594 19.047 7.891 1 98.81 305 PHE A O 1
ATOM 2483 N N . GLU A 1 306 ? 23.562 18.016 6.129 1 98.56 306 GLU A N 1
ATOM 2484 C CA . GLU A 1 306 ? 24.141 16.984 6.988 1 98.56 306 GLU A CA 1
ATOM 2485 C C . GLU A 1 306 ? 25.047 17.594 8.062 1 98.56 306 GLU A C 1
ATOM 2487 O O . GLU A 1 306 ? 25.859 18.469 7.766 1 98.56 306 GLU A O 1
ATOM 2492 N N . GLY A 1 307 ? 24.844 17.125 9.32 1 98.38 307 GLY A N 1
ATOM 2493 C CA . GLY A 1 307 ? 25.594 17.672 10.438 1 98.38 307 GLY A CA 1
ATOM 2494 C C . GLY A 1 307 ? 25.031 18.984 10.945 1 98.38 307 GLY A C 1
ATOM 2495 O O . GLY A 1 307 ? 25.531 19.547 11.922 1 98.38 307 GLY A O 1
ATOM 2496 N N . GLY A 1 308 ? 23.984 19.5 10.336 1 98.56 308 GLY A N 1
ATOM 2497 C CA . GLY A 1 308 ? 23.406 20.797 10.68 1 98.56 308 GLY A CA 1
ATOM 2498 C C . GLY A 1 308 ? 22.422 20.719 11.836 1 98.56 308 GLY A C 1
ATOM 2499 O O . GLY A 1 308 ? 22.547 19.844 12.695 1 98.56 308 GLY A O 1
ATOM 2500 N N . GLN A 1 309 ? 21.562 21.797 11.914 1 98.56 309 GLN A N 1
ATOM 2501 C CA . GLN A 1 309 ? 20.609 21.969 13.008 1 98.56 309 GLN A CA 1
ATOM 2502 C C . GLN A 1 309 ? 19.172 22.016 12.492 1 98.56 309 GLN A C 1
ATOM 2504 O O . GLN A 1 309 ? 18.938 22.469 11.367 1 98.56 309 GLN A O 1
ATOM 2509 N N . LEU A 1 310 ? 18.234 21.531 13.312 1 98.38 310 LEU A N 1
ATOM 2510 C CA . LEU A 1 310 ? 16.828 21.531 12.945 1 98.38 310 LEU A CA 1
ATOM 2511 C C . LEU A 1 310 ? 15.961 22.047 14.094 1 98.38 310 LEU A C 1
ATOM 2513 O O . LEU A 1 310 ? 16.188 21.688 15.25 1 98.38 310 LEU A O 1
ATOM 2517 N N . TYR A 1 311 ? 15.094 22.953 13.789 1 97.62 311 TYR A N 1
ATOM 2518 C CA . TYR A 1 311 ? 14.016 23.422 14.656 1 97.62 311 TYR A CA 1
ATOM 2519 C C . TYR A 1 311 ? 12.656 23 14.109 1 97.62 311 TYR A C 1
ATOM 2521 O O . TYR A 1 311 ? 12.383 23.141 12.914 1 97.62 311 TYR A O 1
ATOM 2529 N N . GLN A 1 312 ? 11.805 22.453 14.945 1 95.12 312 GLN A N 1
ATOM 2530 C CA . GLN A 1 312 ? 10.438 22.125 14.562 1 95.12 312 GLN A CA 1
ATOM 2531 C C . GLN A 1 312 ? 9.43 22.797 15.484 1 95.12 312 GLN A C 1
ATOM 2533 O O . GLN A 1 312 ? 9.633 22.844 16.703 1 95.12 312 GLN A O 1
ATOM 2538 N N . GLY A 1 313 ? 8.469 23.391 14.875 1 91.88 313 GLY A N 1
ATOM 2539 C CA . GLY A 1 313 ? 7.348 23.969 15.594 1 91.88 313 GLY A CA 1
ATOM 2540 C C . GLY A 1 313 ? 6.004 23.422 15.156 1 91.88 313 GLY A C 1
ATOM 2541 O O . GLY A 1 313 ? 5.914 22.734 14.133 1 91.88 313 GLY A O 1
ATOM 2542 N N . PHE A 1 314 ? 5.02 23.688 15.953 1 86.5 314 PHE A N 1
ATOM 2543 C CA . PHE A 1 314 ? 3.695 23.188 15.602 1 86.5 314 PHE A CA 1
ATOM 2544 C C . PHE A 1 314 ? 2.68 24.328 15.578 1 86.5 314 PHE A C 1
ATOM 2546 O O . PHE A 1 314 ? 2.865 25.344 16.25 1 86.5 314 PHE A O 1
ATOM 2553 N N . LEU A 1 315 ? 1.637 24.094 14.742 1 81.88 315 LEU A N 1
ATOM 2554 C CA . LEU A 1 315 ? 0.556 25.062 14.586 1 81.88 315 LEU A CA 1
ATOM 2555 C C . LEU A 1 315 ? -0.76 24.5 15.109 1 81.88 315 LEU A C 1
ATOM 2557 O O . LEU A 1 315 ? -1.048 23.312 14.93 1 81.88 315 LEU A O 1
ATOM 2561 N N . SER A 1 316 ? -1.493 25.344 15.719 1 76.62 316 SER A N 1
ATOM 2562 C CA . SER A 1 316 ? -2.879 25.016 16.047 1 76.62 316 SER A CA 1
ATOM 2563 C C . SER A 1 316 ? -3.838 25.609 15.016 1 76.62 316 SER A C 1
ATOM 2565 O O . SER A 1 316 ? -3.439 26.438 14.188 1 76.62 316 SER A O 1
ATOM 2567 N N . ALA A 1 317 ? -5.082 25.25 15.078 1 76.31 317 ALA A N 1
ATOM 2568 C CA . ALA A 1 317 ? -6.09 25.734 14.141 1 76.31 317 ALA A CA 1
ATOM 2569 C C . ALA A 1 317 ? -6.312 27.234 14.297 1 76.31 317 ALA A C 1
ATOM 2571 O O . ALA A 1 317 ? -6.773 27.891 13.367 1 76.31 317 ALA A O 1
ATOM 2572 N N . THR A 1 318 ? -5.941 27.766 15.391 1 80.31 318 THR A N 1
ATOM 2573 C CA . THR A 1 318 ? -6.203 29.188 15.664 1 80.31 318 THR A CA 1
ATOM 2574 C C . THR A 1 318 ? -5.035 30.047 15.203 1 80.31 318 THR A C 1
ATOM 2576 O O . THR A 1 318 ? -5.125 31.281 15.203 1 80.31 318 THR A O 1
ATOM 2579 N N . HIS A 1 319 ? -4.004 29.406 14.781 1 85.44 319 HIS A N 1
ATOM 2580 C CA . HIS A 1 319 ? -2.773 30.109 14.461 1 85.44 319 HIS A CA 1
ATOM 2581 C C . HIS A 1 319 ? -2.812 30.672 13.039 1 85.44 319 HIS A C 1
ATOM 2583 O O . HIS A 1 319 ? -3.846 30.594 12.367 1 85.44 319 HIS A O 1
ATOM 2589 N N . TYR A 1 320 ? -1.757 31.406 12.758 1 92.38 320 TYR A N 1
ATOM 2590 C CA . TYR A 1 320 ? -1.524 31.969 11.43 1 92.38 320 TYR A CA 1
ATOM 2591 C C . TYR A 1 320 ? -0.996 30.891 10.477 1 92.38 320 TYR A C 1
ATOM 2593 O O . TYR A 1 320 ? -0.003 30.234 10.773 1 92.38 320 TYR A O 1
ATOM 2601 N N . HIS A 1 321 ? -1.618 30.688 9.305 1 91.88 321 HIS A N 1
ATOM 2602 C CA . HIS A 1 321 ? -1.337 29.531 8.477 1 91.88 321 HIS A CA 1
ATOM 2603 C C . HIS A 1 321 ? -0.658 29.922 7.172 1 91.88 321 HIS A C 1
ATOM 2605 O O . HIS A 1 321 ? -0.762 29.219 6.164 1 91.88 321 HIS A O 1
ATOM 2611 N N . ARG A 1 322 ? -0.019 31.047 7.152 1 94.75 322 ARG A N 1
ATOM 2612 C CA . ARG A 1 322 ? 0.761 31.484 6 1 94.75 322 ARG A CA 1
ATOM 2613 C C . ARG A 1 322 ? 2.254 31.469 6.312 1 94.75 322 ARG A C 1
ATOM 2615 O O . ARG A 1 322 ? 2.65 31.5 7.477 1 94.75 322 ARG A O 1
ATOM 2622 N N . TRP A 1 323 ? 3.037 31.406 5.227 1 96 323 TRP A N 1
ATOM 2623 C CA . TRP A 1 323 ? 4.488 31.312 5.348 1 96 323 TRP A CA 1
ATOM 2624 C C . TRP A 1 323 ? 5.168 32.5 4.707 1 96 323 TRP A C 1
ATOM 2626 O O . TRP A 1 323 ? 4.727 33 3.668 1 96 323 TRP A O 1
ATOM 2636 N N . ASN A 1 324 ? 6.238 32.969 5.305 1 97.81 324 ASN A N 1
ATOM 2637 C CA . ASN A 1 324 ? 7.043 34.062 4.77 1 97.81 324 ASN A CA 1
ATOM 2638 C C . ASN A 1 324 ? 8.508 33.656 4.629 1 97.81 324 ASN A C 1
ATOM 2640 O O . ASN A 1 324 ? 9 32.812 5.371 1 97.81 324 ASN A O 1
ATOM 2644 N N . ALA A 1 325 ? 9.148 34.281 3.672 1 98.62 325 ALA A N 1
ATOM 2645 C CA . ALA A 1 325 ? 10.586 34.062 3.525 1 98.62 325 ALA A CA 1
ATOM 2646 C C . ALA A 1 325 ? 11.336 34.469 4.797 1 98.62 325 ALA A C 1
ATOM 2648 O O . ALA A 1 325 ? 11.141 35.562 5.324 1 98.62 325 ALA A O 1
ATOM 2649 N N . PRO A 1 326 ? 12.234 33.594 5.23 1 98.5 326 PRO A N 1
ATOM 2650 C CA . PRO A 1 326 ? 12.875 33.812 6.527 1 98.5 326 PRO A CA 1
ATOM 2651 C C . PRO A 1 326 ? 14.133 34.656 6.422 1 98.5 326 PRO A C 1
ATOM 2653 O O . PRO A 1 326 ? 14.75 35 7.441 1 98.5 326 PRO A O 1
ATOM 2656 N N . LEU A 1 327 ? 14.523 35.062 5.227 1 98.56 327 LEU A N 1
ATOM 2657 C CA . LEU A 1 327 ? 15.805 35.719 5.051 1 98.56 327 LEU A CA 1
ATOM 2658 C C . LEU A 1 327 ? 15.82 36.531 3.758 1 98.56 327 LEU A C 1
ATOM 2660 O O . LEU A 1 327 ? 14.953 36.375 2.902 1 98.56 327 LEU A O 1
ATOM 2664 N N . ASN A 1 328 ? 16.797 37.5 3.748 1 98.25 328 ASN A N 1
ATOM 2665 C CA . ASN A 1 328 ? 17.203 38.062 2.471 1 98.25 328 ASN A CA 1
ATOM 2666 C C . ASN A 1 328 ? 18.172 37.156 1.73 1 98.25 328 ASN A C 1
ATOM 2668 O O . ASN A 1 328 ? 19.094 36.594 2.332 1 98.25 328 ASN A O 1
ATOM 2672 N N . GLY A 1 329 ? 17.938 36.906 0.498 1 98.38 329 GLY A N 1
ATOM 2673 C CA . GLY A 1 329 ? 18.828 36.062 -0.28 1 98.38 329 GLY A CA 1
ATOM 2674 C C . GLY A 1 329 ? 18.203 35.531 -1.545 1 98.38 329 GLY A C 1
ATOM 2675 O O . GLY A 1 329 ? 17.609 36.281 -2.326 1 98.38 329 GLY A O 1
ATOM 2676 N N . THR A 1 330 ? 18.422 34.188 -1.71 1 98.44 330 THR A N 1
ATOM 2677 C CA . THR A 1 330 ? 17.859 33.562 -2.898 1 98.44 330 THR A CA 1
ATOM 2678 C C . THR A 1 330 ? 17.125 32.281 -2.531 1 98.44 330 THR A C 1
ATOM 2680 O O . THR A 1 330 ? 17.547 31.547 -1.635 1 98.44 330 THR A O 1
ATOM 2683 N N . LEU A 1 331 ? 16 32.094 -3.156 1 98.75 331 LEU A N 1
ATOM 2684 C CA . LEU A 1 331 ? 15.312 30.797 -3.168 1 98.75 331 LEU A CA 1
ATOM 2685 C C . LEU A 1 331 ? 15.852 29.906 -4.289 1 98.75 331 LEU A C 1
ATOM 2687 O O . LEU A 1 331 ? 15.656 30.203 -5.469 1 98.75 331 LEU A O 1
ATOM 2691 N N . VAL A 1 332 ? 16.5 28.812 -3.953 1 98.56 332 VAL A N 1
ATOM 2692 C CA . VAL A 1 332 ? 17.25 28.047 -4.953 1 98.56 332 VAL A CA 1
ATOM 2693 C C . VAL A 1 332 ? 16.453 26.812 -5.371 1 98.56 332 VAL A C 1
ATOM 2695 O O . VAL A 1 332 ? 16.688 26.25 -6.438 1 98.56 332 VAL A O 1
ATOM 2698 N N . ARG A 1 333 ? 15.547 26.359 -4.531 1 98.44 333 ARG A N 1
ATOM 2699 C CA . ARG A 1 333 ? 14.695 25.203 -4.82 1 98.44 333 ARG A CA 1
ATOM 2700 C C . ARG A 1 3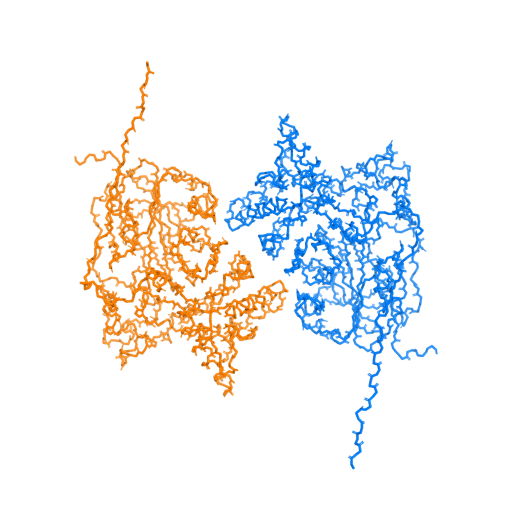33 ? 13.414 25.25 -3.992 1 98.44 333 ARG A C 1
ATOM 2702 O O . ARG A 1 333 ? 13.445 25.609 -2.814 1 98.44 333 ARG A O 1
ATOM 2709 N N . SER A 1 334 ? 12.289 24.953 -4.645 1 98.44 334 SER A N 1
ATOM 2710 C CA . SER A 1 334 ? 11.055 24.75 -3.896 1 98.44 334 SER A CA 1
ATOM 2711 C C . SER A 1 334 ? 10.109 23.797 -4.629 1 98.44 334 SER A C 1
ATOM 2713 O O . SER A 1 334 ? 10.109 23.734 -5.859 1 98.44 334 SER A O 1
ATOM 2715 N N . TRP A 1 335 ? 9.398 22.969 -3.896 1 96.12 335 TRP A N 1
ATOM 2716 C CA . TRP A 1 335 ? 8.391 22.094 -4.473 1 96.12 335 TRP A CA 1
ATOM 2717 C C . TRP A 1 335 ? 7.438 21.578 -3.398 1 96.12 335 TRP A C 1
ATOM 2719 O O . TRP A 1 335 ? 7.742 21.641 -2.205 1 96.12 335 TRP A O 1
ATOM 2729 N N . VAL A 1 336 ? 6.273 21.172 -3.797 1 93.88 336 VAL A N 1
ATOM 2730 C CA . VAL A 1 336 ? 5.363 20.453 -2.916 1 93.88 336 VAL A CA 1
ATOM 2731 C C . VAL A 1 336 ? 5.562 18.953 -3.094 1 93.88 336 VAL A C 1
ATOM 2733 O O . VAL A 1 336 ? 5.41 18.422 -4.199 1 93.88 336 V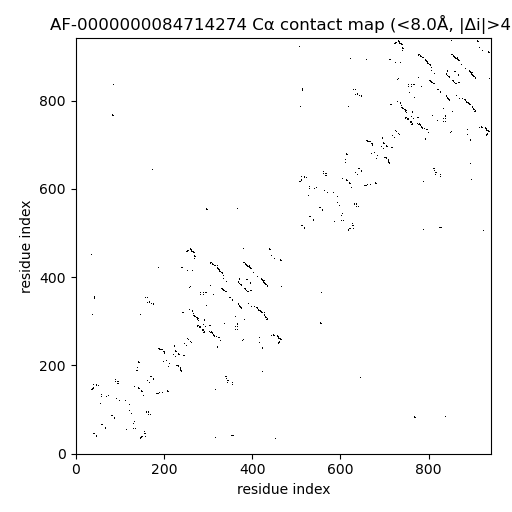AL A O 1
ATOM 2736 N N . GLN A 1 337 ? 5.992 18.312 -2.07 1 93.06 337 GLN A N 1
ATOM 2737 C CA . GLN A 1 337 ? 6.117 16.859 -2.064 1 93.06 337 GLN A CA 1
ATOM 2738 C C . GLN A 1 337 ? 4.816 16.203 -1.626 1 93.06 337 GLN A C 1
ATOM 2740 O O . GLN A 1 337 ? 4.367 16.391 -0.495 1 93.06 337 GLN A O 1
ATOM 2745 N N . PRO A 1 338 ? 4.223 15.438 -2.611 1 89.25 338 PRO A N 1
ATOM 2746 C CA . PRO A 1 338 ? 3.07 14.664 -2.139 1 89.25 338 PRO A CA 1
ATOM 2747 C C . PRO A 1 338 ? 3.443 13.656 -1.054 1 89.25 338 PRO A C 1
ATOM 2749 O O . PRO A 1 338 ? 4.617 13.305 -0.907 1 89.25 338 PRO A O 1
ATOM 2752 N N . GLY A 1 339 ? 2.438 13.227 -0.316 1 89.94 339 GLY A N 1
ATOM 2753 C CA . GLY A 1 339 ? 2.705 12.289 0.765 1 89.94 339 GLY A CA 1
ATOM 2754 C C . GLY A 1 339 ? 1.46 11.586 1.267 1 89.94 339 GLY A C 1
ATOM 2755 O O . GLY A 1 339 ? 0.534 11.328 0.496 1 89.94 339 GLY A O 1
ATOM 2756 N N . THR A 1 340 ? 1.578 11.078 2.432 1 88.19 340 THR A N 1
ATOM 2757 C CA . THR A 1 340 ? 0.478 10.352 3.053 1 88.19 340 THR A CA 1
ATOM 2758 C C . THR A 1 340 ? -0.443 11.305 3.809 1 88.19 340 THR A C 1
ATOM 2760 O O . THR A 1 340 ? -0.05 12.422 4.141 1 88.19 340 THR A O 1
ATOM 2763 N N . TYR A 1 341 ? -1.653 10.695 3.811 1 83 341 TYR A N 1
ATOM 2764 C CA . TYR A 1 341 ? -2.664 11.312 4.664 1 83 341 TYR A CA 1
ATOM 2765 C C . TYR A 1 341 ? -3.045 10.383 5.812 1 83 341 TYR A C 1
ATOM 2767 O O . TYR A 1 341 ? -3.211 9.18 5.617 1 83 341 TYR A O 1
ATOM 2775 N N . PHE A 1 342 ? -3.049 10.82 7.012 1 83.25 342 PHE A N 1
ATOM 2776 C CA . PHE A 1 342 ? -3.51 10.141 8.211 1 83.25 342 PHE A CA 1
ATOM 2777 C C . PHE A 1 342 ? -2.645 8.922 8.516 1 83.25 342 PHE A C 1
ATOM 2779 O O . PHE A 1 342 ? -3.113 7.949 9.109 1 83.25 342 PHE A O 1
ATOM 2786 N N . ALA A 1 343 ? -1.434 8.812 7.902 1 86.62 343 ALA A N 1
ATOM 2787 C CA . ALA A 1 343 ? -0.516 7.711 8.164 1 86.62 343 ALA A CA 1
ATOM 2788 C C . ALA A 1 343 ? 0.12 7.844 9.547 1 86.62 343 ALA A C 1
ATOM 2790 O O . ALA A 1 343 ? 0.919 8.75 9.781 1 86.62 343 ALA A O 1
ATOM 2791 N N . GLN A 1 344 ? -0.193 6.906 10.344 1 82.5 344 GLN A N 1
ATOM 2792 C CA . GLN A 1 344 ? 0.375 6.887 11.688 1 82.5 344 GLN A CA 1
ATOM 2793 C C . GLN A 1 344 ? 1.685 6.102 11.719 1 82.5 344 GLN A C 1
ATOM 2795 O O . GLN A 1 344 ? 1.857 5.141 10.969 1 82.5 344 GLN A O 1
ATOM 2800 N N . ARG A 1 345 ? 2.549 6.59 12.57 1 85.44 345 ARG A N 1
ATOM 2801 C CA . ARG A 1 345 ? 3.779 5.828 12.758 1 85.44 345 ARG A CA 1
ATOM 2802 C C . ARG A 1 345 ? 3.479 4.402 13.211 1 85.44 345 ARG A C 1
ATOM 2804 O O . ARG A 1 345 ? 2.744 4.195 14.18 1 85.44 345 ARG A O 1
ATOM 2811 N N . PRO A 1 346 ? 4.098 3.393 12.508 1 83.62 346 PRO A N 1
ATOM 2812 C CA . PRO A 1 346 ? 3.875 2.014 12.961 1 83.62 346 PRO A CA 1
ATOM 2813 C C . PRO A 1 346 ? 4.438 1.748 14.352 1 83.62 346 PRO A C 1
ATOM 2815 O O . PRO A 1 346 ? 5.504 2.266 14.703 1 83.62 346 PRO A O 1
ATOM 2818 N N . GLY A 1 347 ? 3.871 0.8 15.102 1 70.94 347 GLY A N 1
ATOM 2819 C CA . GLY A 1 347 ? 4.332 0.427 16.438 1 70.94 347 GLY A CA 1
ATOM 2820 C C . GLY A 1 347 ? 3.986 1.454 17.484 1 70.94 347 GLY A C 1
ATOM 2821 O O . GLY A 1 347 ? 4.324 1.28 18.672 1 70.94 347 GLY A O 1
ATOM 2822 N N . GLN A 1 348 ? 3.727 2.529 16.953 1 60.62 348 GLN A N 1
ATOM 2823 C CA . GLN A 1 348 ? 3.34 3.535 17.938 1 60.62 348 GLN A CA 1
ATOM 2824 C C . GLN A 1 348 ? 2.295 2.986 18.906 1 60.62 348 GLN A C 1
ATOM 2826 O O . GLN A 1 348 ? 1.162 2.705 18.5 1 60.62 348 GLN A O 1
ATOM 2831 N N . GLY A 1 349 ? 2.557 1.396 19.25 1 47.69 349 GLY A N 1
ATOM 2832 C CA . GLY A 1 349 ? 1.711 0.684 20.203 1 47.69 349 GLY A CA 1
ATOM 2833 C C . GLY A 1 349 ? 0.92 1.607 21.109 1 47.69 349 GLY A C 1
ATOM 2834 O O . GLY A 1 349 ? 1.318 2.752 21.328 1 47.69 349 GLY A O 1
ATOM 2835 N N . GLU A 1 350 ? -0.376 1.228 21.062 1 43.47 350 GLU A N 1
ATOM 2836 C CA . GLU A 1 350 ? -1.439 1.685 21.953 1 43.47 350 GLU A CA 1
ATOM 2837 C C . GLU A 1 350 ? -0.991 1.65 23.422 1 43.47 350 GLU A C 1
ATOM 2839 O O . GLU A 1 350 ? -1.054 0.604 24.062 1 43.47 350 GLU A O 1
ATOM 2844 N N . GLY A 1 351 ? 0.014 1.56 24.078 1 36.91 351 GLY A N 1
ATOM 2845 C CA . GLY A 1 351 ? -0.723 1.576 25.328 1 36.91 351 GLY A CA 1
ATOM 2846 C C . GLY A 1 351 ? -2.021 2.355 25.25 1 36.91 351 GLY A C 1
ATOM 2847 O O . GLY A 1 351 ? -2.256 3.082 24.281 1 36.91 351 GLY A O 1
ATOM 2848 N N . GLN A 1 352 ? -3.184 1.993 26.031 1 35.34 352 GLN A N 1
ATOM 2849 C CA . GLN A 1 352 ? -4.5 2.629 26.047 1 35.34 352 GLN A CA 1
ATOM 2850 C C . GLN A 1 352 ? -4.48 3.947 25.281 1 35.34 352 GLN A C 1
ATOM 2852 O O . GLN A 1 352 ? -5.473 4.316 24.656 1 35.34 352 GLN A O 1
ATOM 2857 N N . GLY A 1 353 ? -3.723 4.871 25.5 1 34.06 353 GLY A N 1
ATOM 2858 C CA . GLY A 1 353 ? -3.744 6.316 25.344 1 34.06 353 GLY A CA 1
ATOM 2859 C C . GLY A 1 353 ? -3.014 6.797 24.109 1 34.06 353 GLY A C 1
ATOM 2860 O O . GLY A 1 353 ? -2.779 7.996 23.938 1 34.06 353 GLY A O 1
ATOM 2861 N N . THR A 1 354 ? -2.182 5.953 23.328 1 38.5 354 THR A N 1
ATOM 2862 C CA . THR A 1 354 ? -1.006 6.496 22.656 1 38.5 354 THR A CA 1
ATOM 2863 C C . THR A 1 354 ? -1.368 7.012 21.266 1 38.5 354 THR A C 1
ATOM 2865 O O . THR A 1 354 ? -0.487 7.367 20.484 1 38.5 354 THR A O 1
ATOM 2868 N N . TRP A 1 355 ? -2.264 6.52 20.656 1 40.28 355 TRP A N 1
ATOM 2869 C CA . TRP A 1 355 ? -2.475 7.141 19.344 1 40.28 355 TRP A CA 1
ATOM 2870 C C . TRP A 1 355 ? -2.1 8.617 19.375 1 40.28 355 TRP A C 1
ATOM 2872 O O . TRP A 1 355 ? -2.17 9.305 18.359 1 40.28 355 TRP A O 1
ATOM 2882 N N . GLU A 1 356 ? -2.279 9.109 20.641 1 38.78 356 GLU A N 1
ATOM 2883 C CA . GLU A 1 356 ? -2.447 10.445 21.203 1 38.78 356 GLU A CA 1
ATOM 2884 C C . GLU A 1 356 ? -1.262 11.336 20.859 1 38.78 356 GLU A C 1
ATOM 2886 O O . GLU A 1 356 ? -1.396 12.562 20.828 1 38.78 356 GLU A O 1
ATOM 2891 N N . GLY A 1 357 ? 0.158 10.93 20.922 1 40.19 357 GLY A N 1
ATOM 2892 C CA . GLY A 1 357 ? 1.153 11.852 21.453 1 40.19 357 GLY A CA 1
ATOM 2893 C C . GLY A 1 357 ? 1.963 12.531 20.359 1 40.19 357 GLY A C 1
ATOM 2894 O O . GLY A 1 357 ? 1.956 12.102 19.203 1 40.19 357 GLY A O 1
ATOM 2895 N N . THR A 1 358 ? 2.166 13.906 20.484 1 44.53 358 THR A N 1
ATOM 2896 C CA . THR A 1 358 ? 3.162 14.852 20 1 44.53 358 THR A CA 1
ATOM 2897 C C . THR A 1 358 ? 4.422 14.125 19.531 1 44.53 358 THR A C 1
ATOM 2899 O O . THR A 1 358 ? 5.246 14.703 18.828 1 44.53 358 THR A O 1
ATOM 2902 N N . GLU A 1 359 ? 4.305 12.781 19.859 1 50.16 359 GLU A N 1
ATOM 2903 C CA . GLU A 1 359 ? 5.57 12.086 19.625 1 50.16 359 GLU A CA 1
ATOM 2904 C C . GLU A 1 359 ? 5.723 11.703 18.156 1 50.16 359 GLU A C 1
ATOM 2906 O O . GLU A 1 359 ? 6.801 11.297 17.734 1 50.16 359 GLU A O 1
ATOM 2911 N N . SER A 1 360 ? 4.547 12.156 17.359 1 68.75 360 SER A N 1
ATOM 2912 C CA . SER A 1 360 ? 4.656 11.695 15.984 1 68.75 360 SER A CA 1
ATOM 2913 C C . SER A 1 360 ? 4.961 12.852 15.039 1 68.75 360 SER A C 1
ATOM 2915 O O . SER A 1 360 ? 5.086 12.656 13.828 1 68.75 360 SER A O 1
ATOM 2917 N N . GLU A 1 361 ? 5.285 14.031 15.648 1 76.94 361 GLU A N 1
ATOM 2918 C CA . GLU A 1 361 ? 5.469 15.18 14.758 1 76.94 361 GLU A CA 1
ATOM 2919 C C . GLU A 1 361 ? 6.699 15 13.875 1 76.94 361 GLU A C 1
ATOM 2921 O O . GLU A 1 361 ? 6.637 15.219 12.664 1 76.94 361 GLU A O 1
ATOM 2926 N N . PRO A 1 362 ? 7.746 14.555 14.531 1 86.25 362 PRO A N 1
ATOM 2927 C CA . PRO A 1 362 ? 8.914 14.344 13.672 1 86.25 362 PRO A CA 1
ATOM 2928 C C . PRO A 1 362 ? 8.641 13.352 12.547 1 86.25 362 PRO A C 1
ATOM 2930 O O . PRO A 1 362 ? 9.117 13.531 11.43 1 86.25 362 PRO A O 1
ATOM 2933 N N . TYR A 1 363 ? 7.828 12.359 12.867 1 90.25 363 TYR A N 1
ATOM 2934 C CA . TYR A 1 363 ? 7.527 11.32 11.883 1 90.25 363 TYR A CA 1
ATOM 2935 C C . TYR A 1 363 ? 6.852 11.914 10.656 1 90.25 363 TYR A C 1
ATOM 2937 O O . TYR A 1 363 ? 7.16 11.523 9.523 1 90.25 363 TYR A O 1
ATOM 2945 N N . LEU A 1 364 ? 6.047 12.891 10.852 1 87.81 364 LEU A N 1
ATOM 2946 C CA . LEU A 1 364 ? 5.254 13.477 9.781 1 87.81 364 LEU A CA 1
ATOM 2947 C C . LEU A 1 364 ? 6.152 14.188 8.773 1 87.81 364 LEU A C 1
ATOM 2949 O O . LEU A 1 364 ? 5.836 14.234 7.582 1 87.81 364 LEU A O 1
ATOM 2953 N N . GLY A 1 365 ? 7.215 14.688 9.211 1 91.06 365 GLY A N 1
ATOM 2954 C CA . GLY A 1 365 ? 8.125 15.398 8.328 1 91.06 365 GLY A CA 1
ATOM 2955 C C . GLY A 1 365 ? 8.742 14.5 7.266 1 91.06 365 GLY A C 1
ATOM 2956 O O . GLY A 1 365 ? 9.32 14.992 6.293 1 91.06 365 GLY A O 1
ATOM 2957 N N . HIS A 1 366 ? 8.578 13.219 7.473 1 94.69 366 HIS A N 1
ATOM 2958 C CA . HIS A 1 366 ? 9.227 12.258 6.582 1 94.69 366 HIS A CA 1
ATOM 2959 C C . HIS A 1 366 ? 8.227 11.672 5.59 1 94.69 366 HIS A C 1
ATOM 2961 O O . HIS A 1 366 ? 8.617 11.219 4.512 1 94.69 366 HIS A O 1
ATOM 2967 N N . VAL A 1 367 ? 6.891 11.727 5.941 1 92.19 367 VAL A N 1
ATOM 2968 C CA . VAL A 1 367 ? 5.988 10.906 5.133 1 92.19 367 VAL A CA 1
ATOM 2969 C C . VAL A 1 367 ? 4.801 11.742 4.676 1 92.19 367 VAL A C 1
ATOM 2971 O O . VAL A 1 367 ? 4.148 11.414 3.68 1 92.19 367 VAL A O 1
ATOM 2974 N N . ALA A 1 368 ? 4.48 12.82 5.352 1 90.25 368 ALA A N 1
ATOM 2975 C CA . ALA A 1 368 ? 3.305 13.625 5.027 1 90.25 368 ALA A CA 1
ATOM 2976 C C . ALA A 1 368 ? 3.584 14.555 3.846 1 90.25 368 ALA A C 1
ATOM 2978 O O . ALA A 1 368 ? 4.742 14.789 3.494 1 90.25 368 ALA A O 1
ATOM 2979 N N . ALA A 1 369 ? 2.523 15.055 3.238 1 89.81 369 ALA A N 1
ATOM 2980 C CA . ALA A 1 369 ? 2.66 16.094 2.23 1 89.81 369 ALA A CA 1
ATOM 2981 C C . ALA A 1 369 ? 3.312 17.344 2.824 1 89.81 369 ALA A C 1
ATOM 2983 O O . ALA A 1 369 ? 3.016 17.734 3.957 1 89.81 369 ALA A O 1
ATOM 2984 N N . ARG A 1 370 ? 4.184 17.953 2.035 1 92.75 370 ARG A N 1
ATOM 2985 C CA . ARG A 1 370 ? 4.902 19.109 2.576 1 92.75 370 ARG A CA 1
ATOM 2986 C C . ARG A 1 370 ? 5.43 20 1.458 1 92.75 370 ARG A C 1
ATOM 2988 O O . ARG A 1 370 ? 5.727 19.516 0.362 1 92.75 370 ARG A O 1
ATOM 2995 N N . ALA A 1 371 ? 5.473 21.219 1.732 1 95.06 371 ALA A N 1
ATOM 2996 C CA . ALA A 1 371 ? 6.16 22.203 0.894 1 95.06 371 ALA A CA 1
ATOM 2997 C C . ALA A 1 371 ? 7.59 22.422 1.372 1 95.06 371 ALA A C 1
ATOM 2999 O O . ALA A 1 371 ? 7.82 22.734 2.543 1 95.06 371 ALA A O 1
ATOM 3000 N N . ILE A 1 372 ? 8.523 22.219 0.49 1 97.31 372 ILE A N 1
ATOM 3001 C CA . ILE A 1 372 ? 9.938 22.344 0.83 1 97.31 372 ILE A CA 1
ATOM 3002 C C . ILE A 1 372 ? 10.547 23.547 0.114 1 97.31 372 ILE A C 1
ATOM 3004 O O . ILE A 1 372 ? 10.406 23.688 -1.103 1 97.31 372 ILE A O 1
ATOM 3008 N N . PHE A 1 373 ? 11.164 24.422 0.904 1 98.31 373 PHE A N 1
ATOM 3009 C CA . PHE A 1 373 ? 11.898 25.578 0.396 1 98.31 373 PHE A CA 1
ATOM 3010 C C . PHE A 1 373 ? 13.359 25.5 0.801 1 98.31 373 PHE A C 1
ATOM 3012 O O . PHE A 1 373 ? 13.68 25.281 1.97 1 98.31 373 PHE A O 1
ATOM 3019 N N . ILE A 1 374 ? 14.25 25.703 -0.129 1 98.81 374 ILE A N 1
ATOM 3020 C CA . ILE A 1 374 ? 15.68 25.812 0.168 1 98.81 374 ILE A CA 1
ATOM 3021 C C . ILE A 1 374 ? 16.188 27.188 -0.234 1 98.81 374 ILE A C 1
ATOM 3023 O O . ILE A 1 374 ? 16.125 27.562 -1.408 1 98.81 374 ILE A O 1
ATOM 3027 N N . PHE A 1 375 ? 16.688 27.922 0.771 1 98.75 375 PHE A N 1
ATOM 3028 C CA . PHE A 1 375 ? 17.203 29.281 0.58 1 98.75 375 PHE A CA 1
ATOM 3029 C C . PHE A 1 375 ? 18.719 29.312 0.73 1 98.75 375 PHE A C 1
ATOM 3031 O O . PHE A 1 375 ? 19.312 28.406 1.33 1 98.75 375 PHE A O 1
ATOM 3038 N N . LYS A 1 376 ? 19.328 30.312 0.177 1 98.56 376 LYS A N 1
ATOM 3039 C CA . LYS A 1 376 ? 20.734 30.625 0.402 1 98.56 376 LYS A CA 1
ATOM 3040 C C . LYS A 1 376 ? 20.922 32.062 0.882 1 98.56 376 LYS A C 1
ATOM 3042 O O . LYS A 1 376 ? 20.438 33 0.247 1 98.56 376 LYS A O 1
ATOM 3047 N N . HIS A 1 377 ? 21.469 32.188 2.02 1 98.38 377 HIS A N 1
ATOM 3048 C CA . HIS A 1 377 ? 21.859 33.469 2.598 1 98.38 377 HIS A CA 1
ATOM 3049 C C . HIS A 1 377 ? 23.359 33.719 2.465 1 98.38 377 HIS A C 1
ATOM 3051 O O . HIS A 1 377 ? 24.141 32.75 2.586 1 98.38 377 HIS A O 1
ATOM 3057 N N . GLU A 1 378 ? 23.766 34.969 2.264 1 97.06 378 GLU A N 1
ATOM 3058 C CA . GLU A 1 378 ? 25.172 35.281 2.01 1 97.06 378 GLU A CA 1
ATOM 3059 C C . GLU A 1 378 ? 26.047 34.812 3.172 1 97.06 378 GLU A C 1
ATOM 3061 O O . GLU A 1 378 ? 27.109 34.219 2.961 1 97.06 378 GLU A O 1
ATOM 3066 N N . ARG A 1 379 ? 25.672 35.031 4.391 1 97.25 379 ARG A N 1
ATOM 3067 C CA . ARG A 1 379 ? 26.516 34.75 5.551 1 97.25 379 ARG A CA 1
ATOM 3068 C C . ARG A 1 379 ? 26.047 33.5 6.277 1 97.25 379 ARG A C 1
ATOM 3070 O O . ARG A 1 379 ? 26.859 32.781 6.855 1 97.25 379 ARG A O 1
ATOM 3077 N N . CYS A 1 380 ? 24.781 33.25 6.27 1 98.19 380 CYS A N 1
ATOM 3078 C CA . CYS A 1 380 ? 24.203 32.156 7.078 1 98.19 380 CYS A CA 1
ATOM 3079 C C . CYS A 1 380 ? 24.156 30.859 6.297 1 98.19 380 CYS A C 1
ATOM 3081 O O . CYS A 1 380 ? 23.734 29.828 6.828 1 98.19 380 CYS A O 1
ATOM 3083 N N . GLY A 1 381 ? 24.594 30.859 5.035 1 98.19 381 GLY A N 1
ATOM 3084 C CA . GLY A 1 381 ? 24.578 29.641 4.238 1 98.19 381 GLY A CA 1
ATOM 3085 C C . GLY A 1 381 ? 23.188 29.219 3.814 1 98.19 381 GLY A C 1
ATOM 3086 O O . GLY A 1 381 ? 22.328 30.047 3.525 1 98.19 381 GLY A O 1
ATOM 3087 N N . TYR A 1 382 ? 22.984 27.875 3.662 1 98.69 382 TYR A N 1
ATOM 3088 C CA . TYR A 1 382 ? 21.703 27.344 3.225 1 98.69 382 TYR A CA 1
ATOM 3089 C C . TYR A 1 382 ? 20.75 27.172 4.406 1 98.69 382 TYR A C 1
ATOM 3091 O O . TYR A 1 382 ? 21.172 26.766 5.492 1 98.69 382 TYR A O 1
ATOM 3099 N N . VAL A 1 383 ? 19.531 27.531 4.184 1 98.81 383 VAL A N 1
ATOM 3100 C CA . VAL A 1 383 ? 18.453 27.375 5.145 1 98.81 383 VAL A CA 1
ATOM 3101 C C . VAL A 1 383 ? 17.234 26.766 4.457 1 98.81 383 VAL A C 1
ATOM 3103 O O . VAL A 1 383 ? 16.828 27.203 3.379 1 98.81 383 VAL A O 1
ATOM 3106 N N . ALA A 1 384 ? 16.703 25.734 5.062 1 98.81 384 ALA A N 1
ATOM 3107 C CA . ALA A 1 384 ? 15.492 25.125 4.52 1 98.81 384 ALA A CA 1
ATOM 3108 C C . ALA A 1 384 ? 14.281 25.438 5.406 1 98.81 384 ALA A C 1
ATOM 3110 O O . ALA A 1 384 ? 14.398 25.438 6.633 1 98.81 384 ALA A O 1
ATOM 3111 N N . LEU A 1 385 ? 13.211 25.75 4.805 1 98.25 385 LEU A N 1
ATOM 3112 C CA . LEU A 1 385 ? 11.891 25.828 5.426 1 98.25 385 LEU A CA 1
ATOM 3113 C C . LEU A 1 385 ? 10.961 24.75 4.887 1 98.25 385 LEU A C 1
ATOM 3115 O O . LEU A 1 385 ? 10.703 24.703 3.682 1 98.25 385 LEU A O 1
ATOM 3119 N N . ILE A 1 386 ? 10.516 23.891 5.758 1 96.69 386 ILE A N 1
ATOM 3120 C CA . ILE A 1 386 ? 9.633 22.781 5.387 1 96.69 386 ILE A CA 1
ATOM 3121 C C . ILE A 1 386 ? 8.281 22.953 6.078 1 96.69 386 ILE A C 1
ATOM 3123 O O . ILE A 1 386 ? 8.195 22.938 7.309 1 96.69 386 ILE A O 1
ATOM 3127 N N . CYS A 1 387 ? 7.266 23.141 5.301 1 94.62 387 CYS A N 1
ATOM 3128 C CA . CYS A 1 387 ? 5.906 23.266 5.809 1 94.62 387 CYS A CA 1
ATOM 3129 C C . CYS A 1 387 ? 5.113 21.984 5.594 1 94.62 387 CYS A C 1
ATOM 3131 O O . CYS A 1 387 ? 4.871 21.578 4.457 1 94.62 387 CYS A O 1
ATOM 3133 N N . ILE A 1 388 ? 4.707 21.375 6.664 1 90.88 388 ILE A N 1
ATOM 3134 C CA . ILE A 1 388 ? 4.148 20.031 6.621 1 90.88 388 ILE A CA 1
ATOM 3135 C C . ILE A 1 388 ? 2.65 20.078 6.898 1 90.88 388 ILE A C 1
ATOM 3137 O O . ILE A 1 388 ? 2.221 20.594 7.934 1 90.88 388 ILE A O 1
ATOM 3141 N N . GLY A 1 389 ? 1.883 19.594 5.867 1 82.25 389 GLY A N 1
ATOM 3142 C CA . GLY A 1 389 ? 0.445 19.469 6.043 1 82.25 389 GLY A CA 1
ATOM 3143 C C . GLY A 1 389 ? 0.041 18.156 6.688 1 82.25 389 GLY A C 1
ATOM 3144 O O . GLY A 1 389 ? 0.28 17.078 6.129 1 82.25 389 GLY A O 1
ATOM 3145 N N . MET A 1 390 ? -0.334 18.234 7.914 1 68.06 390 MET A N 1
ATOM 3146 C CA . MET A 1 390 ? -0.77 17.031 8.602 1 68.06 390 MET A CA 1
ATOM 3147 C C . MET A 1 390 ? -2.178 16.641 8.172 1 68.06 390 MET A C 1
ATOM 3149 O O . MET A 1 390 ? -3.018 17.5 7.914 1 68.06 390 MET A O 1
ATOM 3153 N N . VAL A 1 391 ? -2.473 15.305 8.125 1 58.44 391 VAL A N 1
ATOM 3154 C CA . VAL A 1 391 ? -3.779 14.68 7.941 1 58.44 391 VAL A CA 1
ATOM 3155 C C . VAL A 1 391 ? -4.414 15.18 6.645 1 58.44 391 VAL A C 1
ATOM 3157 O O . VAL A 1 391 ? -3.746 15.25 5.609 1 58.44 391 VAL A O 1
ATOM 3160 N N . GLU A 1 392 ? -5.559 16.078 6.965 1 53.66 392 GLU A N 1
ATOM 3161 C CA . GLU A 1 392 ? -6.508 16.5 5.938 1 53.66 392 GLU A CA 1
ATOM 3162 C C . GLU A 1 392 ? -5.887 17.547 5.008 1 53.66 392 GLU A C 1
ATOM 3164 O O . GLU A 1 392 ? -6.395 17.781 3.908 1 53.66 392 GLU A O 1
ATOM 3169 N N . VAL A 1 393 ? -4.723 18.188 5.531 1 52.09 393 VAL A N 1
ATOM 3170 C CA . VAL A 1 393 ? -4.246 19.406 4.879 1 52.09 393 VAL A CA 1
ATOM 3171 C C . VAL A 1 393 ? -3.516 19.047 3.588 1 52.09 393 VAL A C 1
ATOM 3173 O O . VAL A 1 393 ? -2.312 18.781 3.602 1 52.09 393 VAL A O 1
ATOM 3176 N N . SER A 1 394 ? -4.336 18.422 2.82 1 55.91 394 SER A N 1
ATOM 3177 C CA . SER A 1 394 ? -3.777 18.016 1.533 1 55.91 394 SER A CA 1
ATOM 3178 C C . SER A 1 394 ? -3.215 19.219 0.778 1 55.91 394 SER A C 1
ATOM 3180 O O . SER A 1 394 ? -2.756 19.078 -0.359 1 55.91 394 SER A O 1
ATOM 3182 N N . THR A 1 395 ? -3.213 20.5 1.509 1 73.44 395 THR A N 1
ATOM 3183 C CA . THR A 1 395 ? -2.875 21.406 0.428 1 73.44 395 THR A CA 1
ATOM 3184 C C . THR A 1 395 ? -1.857 22.453 0.896 1 73.44 395 THR A C 1
ATOM 3186 O O . THR A 1 395 ? -2.135 23.234 1.805 1 73.44 395 THR A O 1
ATOM 3189 N N . CYS A 1 396 ? -0.622 22.172 0.825 1 88.56 396 CYS A N 1
ATOM 3190 C CA . CYS A 1 396 ? 0.437 23.172 0.792 1 88.56 396 CYS A CA 1
ATOM 3191 C C . CYS A 1 396 ? 0.453 23.906 -0.543 1 88.56 396 CYS A C 1
ATOM 3193 O O . CYS A 1 396 ? 0.653 23.297 -1.592 1 88.56 396 CYS A O 1
ATOM 3195 N N . VAL A 1 397 ? 0.224 25.234 -0.34 1 92.06 397 VAL A N 1
ATOM 3196 C CA . VAL A 1 397 ? 0.183 26.016 -1.566 1 92.06 397 VAL A CA 1
ATOM 3197 C C . VAL A 1 397 ? 1.386 26.953 -1.617 1 92.06 397 VAL A C 1
ATOM 3199 O O . VAL A 1 397 ? 1.516 27.859 -0.782 1 92.06 397 VAL A O 1
ATOM 3202 N N . ILE A 1 398 ? 2.205 26.734 -2.592 1 95.94 398 ILE A N 1
ATOM 3203 C CA . ILE A 1 398 ? 3.301 27.672 -2.852 1 95.94 398 ILE A CA 1
ATOM 3204 C C . ILE A 1 398 ? 2.855 28.719 -3.859 1 95.94 398 ILE A C 1
ATOM 3206 O O . ILE A 1 398 ? 2.24 28.391 -4.879 1 95.94 398 ILE A O 1
ATOM 3210 N N . GLU A 1 399 ? 3.113 29.969 -3.504 1 96.75 399 GLU A N 1
ATOM 3211 C CA . GLU A 1 399 ? 2.838 30.984 -4.504 1 96.75 399 GLU A CA 1
ATOM 3212 C C . GLU A 1 399 ? 3.57 30.703 -5.809 1 96.75 399 GLU A C 1
ATOM 3214 O O . GLU A 1 399 ? 4.746 30.328 -5.801 1 96.75 399 GLU A O 1
ATOM 3219 N N . PRO A 1 400 ? 2.879 30.875 -6.91 1 95.88 400 PRO A N 1
ATOM 3220 C CA . PRO A 1 400 ? 3.428 30.453 -8.203 1 95.88 400 PRO A CA 1
ATOM 3221 C C . PRO A 1 400 ? 4.789 31.078 -8.492 1 95.88 400 PRO A C 1
ATOM 3223 O O . PRO A 1 400 ? 5.664 30.422 -9.062 1 95.88 400 PRO A O 1
ATOM 3226 N N . GLU A 1 401 ? 5.004 32.25 -8.078 1 96.19 401 GLU A N 1
ATOM 3227 C CA . GLU A 1 401 ? 6.242 32.969 -8.383 1 96.19 401 GLU A CA 1
ATOM 3228 C C . GLU A 1 401 ? 7.414 32.406 -7.59 1 96.19 401 GLU A C 1
ATOM 3230 O O . GLU A 1 401 ? 8.578 32.656 -7.914 1 96.19 401 GLU A O 1
ATOM 3235 N N . PHE A 1 402 ? 7.105 31.578 -6.645 1 97.94 402 PHE A N 1
ATOM 3236 C CA . PHE A 1 402 ? 8.172 31.094 -5.781 1 97.94 402 PHE A CA 1
ATOM 3237 C C . PHE A 1 402 ? 8.336 29.578 -5.934 1 97.94 402 PHE A C 1
ATOM 3239 O O . PHE A 1 402 ? 8.906 28.922 -5.059 1 97.94 402 PHE A O 1
ATOM 3246 N N . ILE A 1 403 ? 7.773 29.047 -6.953 1 97.38 403 ILE A N 1
ATOM 3247 C CA . ILE A 1 403 ? 8.07 27.672 -7.34 1 97.38 403 ILE A CA 1
ATOM 3248 C C . ILE A 1 403 ? 9.359 27.641 -8.164 1 97.38 403 ILE A C 1
ATOM 3250 O O . ILE A 1 403 ? 9.414 28.188 -9.266 1 97.38 403 ILE A O 1
ATOM 3254 N N . VAL A 1 404 ? 10.336 26.984 -7.641 1 98.31 404 VAL A N 1
ATOM 3255 C CA . VAL A 1 404 ? 11.625 26.875 -8.32 1 98.31 404 VAL A CA 1
ATOM 3256 C C . VAL A 1 404 ? 11.93 25.406 -8.617 1 98.31 404 VAL A C 1
ATOM 3258 O O . VAL A 1 404 ? 12.469 24.703 -7.766 1 98.31 404 VAL A O 1
ATOM 3261 N N . ASP A 1 405 ? 11.758 25.031 -9.797 1 96.25 405 ASP A N 1
ATOM 3262 C CA . ASP A 1 405 ? 11.977 23.641 -10.219 1 96.25 405 ASP A CA 1
ATOM 3263 C C . ASP A 1 405 ? 13.461 23.312 -10.281 1 96.25 405 ASP A C 1
ATOM 3265 O O . ASP A 1 405 ? 14.305 24.219 -10.289 1 96.25 405 ASP A O 1
ATOM 3269 N N . GLU A 1 406 ? 13.711 22.016 -10.281 1 94.56 406 GLU A N 1
ATOM 3270 C CA . GLU A 1 406 ? 15.102 21.594 -10.414 1 94.56 406 GLU A CA 1
ATOM 3271 C C . GLU A 1 406 ? 15.742 22.172 -11.672 1 94.56 406 GLU A C 1
ATOM 3273 O O . GLU A 1 406 ? 15.172 22.078 -12.766 1 94.56 406 GLU A O 1
ATOM 3278 N N . GLY A 1 407 ? 16.875 22.781 -11.492 1 92.94 407 GLY A N 1
ATOM 3279 C CA . GLY A 1 407 ? 17.594 23.328 -12.617 1 92.94 407 GLY A CA 1
ATOM 3280 C C . GLY A 1 407 ? 17.172 24.734 -12.977 1 92.94 407 GLY A C 1
ATOM 3281 O O . GLY A 1 407 ? 17.828 25.406 -13.781 1 92.94 407 GLY A O 1
ATOM 3282 N N . ALA A 1 408 ? 16.062 25.25 -12.461 1 96.38 408 ALA A N 1
ATOM 3283 C CA . ALA A 1 408 ? 15.609 26.609 -12.727 1 96.38 408 ALA A CA 1
ATOM 3284 C C . ALA A 1 408 ? 16.5 27.625 -12.031 1 96.38 408 ALA A C 1
ATOM 3286 O O . ALA A 1 408 ? 17.172 27.312 -11.047 1 96.38 408 ALA A O 1
ATOM 3287 N N . PRO A 1 409 ? 16.547 28.859 -12.594 1 97.25 409 PRO A N 1
ATOM 3288 C CA . PRO A 1 409 ? 17.328 29.891 -11.914 1 97.25 409 PRO A CA 1
ATOM 3289 C C . PRO A 1 409 ? 16.75 30.25 -10.539 1 97.25 409 PRO A C 1
ATOM 3291 O O . PRO A 1 409 ? 15.539 30.266 -10.359 1 97.25 409 PRO A O 1
ATOM 3294 N N . PRO A 1 410 ? 17.625 30.516 -9.641 1 97.81 410 PRO A N 1
ATOM 3295 C CA . PRO A 1 410 ? 17.156 30.938 -8.312 1 97.81 410 PRO A CA 1
ATOM 3296 C C . PRO A 1 410 ? 16.391 32.25 -8.352 1 97.81 410 PRO A C 1
ATOM 3298 O O . PRO A 1 410 ? 16.547 33.031 -9.289 1 97.81 410 PRO A O 1
ATOM 3301 N N . VAL A 1 411 ? 15.578 32.469 -7.395 1 98.31 411 VAL A N 1
ATOM 3302 C CA . VAL A 1 411 ? 14.766 33.656 -7.27 1 98.31 411 VAL A CA 1
ATOM 3303 C C . VAL A 1 411 ? 15.281 34.5 -6.113 1 98.31 411 VAL A C 1
ATOM 3305 O O . VAL A 1 411 ? 15.422 34.031 -4.988 1 98.31 411 VAL A O 1
ATOM 3308 N N . THR A 1 412 ? 15.586 35.812 -6.375 1 98.31 412 THR A N 1
ATOM 3309 C CA . THR A 1 412 ? 15.938 36.719 -5.301 1 98.31 412 THR A CA 1
ATOM 3310 C C . THR A 1 412 ? 14.719 37 -4.422 1 98.31 412 THR A C 1
ATOM 3312 O O . THR A 1 412 ? 13.625 37.25 -4.93 1 98.31 412 THR A O 1
ATOM 3315 N N . ILE A 1 413 ? 14.984 37.031 -3.086 1 97.88 413 ILE A N 1
ATOM 3316 C CA . ILE A 1 413 ? 13.836 37.188 -2.205 1 97.88 413 ILE A CA 1
ATOM 3317 C C . ILE A 1 413 ? 14.219 38.031 -0.991 1 97.88 413 ILE A C 1
ATOM 3319 O O . ILE A 1 413 ? 15.375 38 -0.557 1 97.88 413 ILE A O 1
ATOM 3323 N N . SER A 1 414 ? 13.25 38.781 -0.517 1 97.69 414 SER A N 1
ATOM 3324 C CA . SER A 1 414 ? 13.406 39.562 0.708 1 97.69 414 SER A CA 1
ATOM 3325 C C . SER A 1 414 ? 12.688 38.906 1.879 1 97.69 414 SER A C 1
ATOM 3327 O O . SER A 1 414 ? 11.594 38.375 1.718 1 97.69 414 SER A O 1
ATOM 3329 N N . ARG A 1 415 ? 13.367 39 3.021 1 97.5 415 ARG A N 1
ATOM 3330 C CA . ARG A 1 415 ? 12.719 38.438 4.203 1 97.5 415 ARG A CA 1
ATOM 3331 C C . ARG A 1 415 ? 11.352 39.062 4.434 1 97.5 415 ARG A C 1
ATOM 3333 O O . ARG A 1 415 ? 11.172 40.281 4.207 1 97.5 415 ARG A O 1
ATOM 3340 N N . GLY A 1 416 ? 10.359 38.25 4.852 1 97.12 416 GLY A N 1
ATOM 3341 C CA . GLY A 1 416 ? 9.016 38.75 5.117 1 97.12 416 GLY A CA 1
ATOM 3342 C C . GLY A 1 416 ? 8.07 38.562 3.943 1 97.12 416 GLY A C 1
ATOM 3343 O O . GLY A 1 416 ? 6.855 38.656 4.102 1 97.12 416 GLY A O 1
ATOM 3344 N N . THR A 1 417 ? 8.617 38.344 2.781 1 97.62 417 THR A N 1
ATOM 3345 C CA . THR A 1 417 ? 7.773 38.094 1.619 1 97.62 417 THR A CA 1
ATOM 3346 C C . THR A 1 417 ? 6.906 36.844 1.846 1 97.62 417 THR A C 1
ATOM 3348 O O . THR A 1 417 ? 7.406 35.812 2.266 1 97.62 417 THR A O 1
ATOM 3351 N N . GLU A 1 418 ? 5.594 36.969 1.651 1 97.62 418 GLU A N 1
ATOM 3352 C CA . GLU A 1 418 ? 4.727 35.812 1.734 1 97.62 418 GLU A CA 1
ATOM 3353 C C . GLU A 1 418 ? 4.992 34.844 0.583 1 97.62 418 GLU A C 1
ATOM 3355 O O . GLU A 1 418 ? 4.93 35.219 -0.585 1 97.62 418 GLU A O 1
ATOM 3360 N N . ILE A 1 419 ? 5.246 33.594 0.925 1 98.06 419 ILE A N 1
ATOM 3361 C CA . ILE A 1 419 ? 5.695 32.656 -0.111 1 98.06 419 ILE A CA 1
ATOM 3362 C C . ILE A 1 419 ? 4.691 31.516 -0.255 1 98.06 419 ILE A C 1
ATOM 3364 O O . ILE A 1 419 ? 4.77 30.734 -1.2 1 98.06 419 ILE A O 1
ATOM 3368 N N . GLY A 1 420 ? 3.771 31.391 0.638 1 95.94 420 GLY A N 1
ATOM 3369 C CA . GLY A 1 420 ? 2.771 30.344 0.555 1 95.94 420 GLY A CA 1
ATOM 3370 C C . GLY A 1 420 ? 1.923 30.219 1.807 1 95.94 420 GLY A C 1
ATOM 3371 O O . GLY A 1 420 ? 1.956 31.094 2.67 1 95.94 420 GLY A O 1
ATOM 3372 N N . HIS A 1 421 ? 1.112 29.172 1.871 1 94.38 421 HIS A N 1
ATOM 3373 C CA . HIS A 1 421 ? 0.225 28.969 3.012 1 94.38 421 HIS A CA 1
ATOM 3374 C C . HIS A 1 421 ? -0.323 27.547 3.049 1 94.38 421 HIS A C 1
ATOM 3376 O O . HIS A 1 421 ? -0.233 26.828 2.059 1 94.38 421 HIS A O 1
ATOM 3382 N N . PHE A 1 422 ? -0.8 27.141 4.242 1 90.88 422 PHE A N 1
ATOM 3383 C CA . PHE A 1 422 ? -1.588 25.922 4.402 1 90.88 422 PHE A CA 1
ATOM 3384 C C . PHE A 1 422 ? -3.051 26.172 4.055 1 90.88 422 PHE A C 1
ATOM 3386 O O . PHE A 1 422 ? -3.549 27.297 4.219 1 90.88 422 PHE A O 1
ATOM 3393 N N . GLU A 1 423 ? -3.637 25.094 3.547 1 85.5 423 GLU A N 1
ATOM 3394 C CA . GLU A 1 423 ? -5.094 25.125 3.436 1 85.5 423 GLU A CA 1
ATOM 3395 C C . GLU A 1 423 ? -5.738 24 4.227 1 85.5 423 GLU A C 1
ATOM 3397 O O . GLU A 1 423 ? -5.266 22.859 4.188 1 85.5 423 GLU A O 1
ATOM 3402 N N . PHE A 1 424 ? -6.727 24.203 4.914 1 72.44 424 PHE A N 1
ATOM 3403 C CA . PHE A 1 424 ? -7.629 23.266 5.57 1 72.44 424 PHE A CA 1
ATOM 3404 C C . PHE A 1 424 ? -6.852 22.297 6.453 1 72.44 424 PHE A C 1
ATOM 3406 O O . PHE A 1 424 ? -7.043 21.078 6.371 1 72.44 424 PHE A O 1
ATOM 3413 N N . GLY A 1 425 ? -6.164 22.641 7.387 1 66.31 425 GLY A N 1
ATOM 3414 C CA . GLY A 1 425 ? -5.633 21.609 8.266 1 66.31 425 GLY A CA 1
ATOM 3415 C C . GLY A 1 425 ? -4.434 22.062 9.07 1 66.31 425 GLY A C 1
ATOM 3416 O O . GLY A 1 425 ? -4.039 23.234 8.992 1 66.31 425 GLY A O 1
ATOM 3417 N N . GLY A 1 426 ? -4.102 20.969 10.039 1 63.91 426 GLY A N 1
ATOM 3418 C CA . GLY A 1 426 ? -2.998 21.172 10.961 1 63.91 426 GLY A CA 1
ATOM 3419 C C . GLY A 1 426 ? -1.638 21.031 10.305 1 63.91 426 GLY A C 1
ATOM 3420 O O . GLY A 1 426 ? -1.506 20.359 9.281 1 63.91 426 GLY A O 1
ATOM 3421 N N . SER A 1 427 ? -0.79 21.703 10.859 1 76 427 SER A N 1
ATOM 3422 C CA . SER A 1 427 ? 0.482 21.938 10.18 1 76 427 SER A CA 1
ATOM 3423 C C . SER A 1 427 ? 1.641 21.969 11.172 1 76 427 SER A C 1
ATOM 3425 O O . SER A 1 427 ? 1.431 22.109 12.375 1 76 427 SER A O 1
ATOM 3427 N N . THR A 1 428 ? 2.588 21.391 10.844 1 85.06 428 THR A N 1
ATOM 3428 C CA . THR A 1 428 ? 3.883 21.609 11.477 1 85.06 428 THR A CA 1
ATOM 3429 C C . THR A 1 428 ? 4.895 22.141 10.461 1 85.06 428 THR A C 1
ATOM 3431 O O . THR A 1 428 ? 4.605 22.203 9.266 1 85.06 428 THR A O 1
ATOM 3434 N N . HIS A 1 429 ? 5.945 22.766 10.977 1 91.19 429 HIS A N 1
ATOM 3435 C CA . HIS A 1 429 ? 6.996 23.188 10.055 1 91.19 429 HIS A CA 1
ATOM 3436 C C . HIS A 1 429 ? 8.375 22.906 10.641 1 91.19 429 HIS A C 1
ATOM 3438 O O . HIS A 1 429 ? 8.523 22.734 11.852 1 91.19 429 HIS A O 1
ATOM 3444 N N . MET A 1 430 ? 9.281 22.812 9.82 1 96.25 430 MET A N 1
ATOM 3445 C CA . MET A 1 430 ? 10.688 22.656 10.18 1 96.25 430 MET A CA 1
ATOM 3446 C C . MET A 1 430 ? 11.555 23.703 9.508 1 96.25 430 MET A C 1
ATOM 3448 O O . MET A 1 430 ? 11.273 24.109 8.375 1 96.25 430 MET A O 1
ATOM 3452 N N . MET A 1 431 ? 12.484 24.172 10.266 1 98.56 431 MET A N 1
ATOM 3453 C CA . MET A 1 431 ? 13.602 24.906 9.68 1 98.56 431 MET A CA 1
ATOM 3454 C C . MET A 1 431 ? 14.914 24.172 9.898 1 98.56 431 MET A C 1
ATOM 3456 O O . MET A 1 431 ? 15.211 23.734 11.008 1 98.56 431 MET A O 1
ATOM 3460 N N . ILE A 1 432 ? 15.648 24.031 8.844 1 98.81 432 ILE A N 1
ATOM 3461 C CA . ILE A 1 432 ? 16.906 23.312 8.883 1 98.81 432 ILE A CA 1
ATOM 3462 C C . ILE A 1 432 ? 18.047 24.219 8.445 1 98.81 432 ILE A C 1
ATOM 3464 O O . ILE A 1 432 ? 17.922 24.953 7.457 1 98.81 432 ILE A O 1
ATOM 3468 N N . PHE A 1 433 ? 19.109 24.188 9.188 1 98.88 433 PHE A N 1
ATOM 3469 C CA . PHE A 1 433 ? 20.234 25.094 8.984 1 98.88 433 PHE A CA 1
ATOM 3470 C C . PHE A 1 433 ? 21.516 24.312 8.672 1 98.88 433 PHE A C 1
ATOM 3472 O O . PHE A 1 433 ? 21.781 23.281 9.289 1 98.88 433 PHE A O 1
ATOM 3479 N N . GLN A 1 434 ? 22.266 24.812 7.727 1 98.69 434 GLN A N 1
ATOM 3480 C CA . GLN A 1 434 ? 23.531 24.203 7.316 1 98.69 434 GLN A CA 1
ATOM 3481 C C . GLN A 1 434 ? 24.531 24.172 8.469 1 98.69 434 GLN A C 1
ATOM 3483 O O . GLN A 1 434 ? 24.578 25.094 9.281 1 98.69 434 GLN A O 1
ATOM 3488 N N . LYS A 1 435 ? 25.359 23.141 8.484 1 98.06 435 LYS A N 1
ATOM 3489 C CA . LYS A 1 435 ? 26.359 22.938 9.531 1 98.06 435 LYS A CA 1
ATOM 3490 C C . LYS A 1 435 ? 27.297 24.141 9.633 1 98.06 435 LYS A C 1
ATOM 3492 O O . LYS A 1 435 ? 27.781 24.641 8.617 1 98.06 435 LYS A O 1
ATOM 3497 N N . ASP A 1 436 ? 27.516 24.641 10.812 1 97.12 436 ASP A N 1
ATOM 3498 C CA . ASP A 1 436 ? 28.562 25.594 11.211 1 97.12 436 ASP A CA 1
ATOM 3499 C C . ASP A 1 436 ? 28.297 26.969 10.625 1 97.12 436 ASP A C 1
ATOM 3501 O O . ASP A 1 436 ? 29.234 27.766 10.469 1 97.12 436 ASP A O 1
ATOM 3505 N N . LYS A 1 437 ? 27.109 27.297 10.281 1 97.69 437 LYS A N 1
ATOM 3506 C CA . LYS A 1 437 ? 26.859 28.578 9.633 1 97.69 437 LYS A CA 1
ATOM 3507 C C . LYS A 1 437 ? 26.094 29.516 10.57 1 97.69 437 LYS A C 1
ATOM 3509 O O . LYS A 1 437 ? 26.188 30.734 10.43 1 97.69 437 LYS A O 1
ATOM 3514 N N . VAL A 1 438 ? 25.344 28.906 11.539 1 98.31 438 VAL A N 1
ATOM 3515 C CA . VAL A 1 438 ? 24.516 29.781 12.367 1 98.31 438 VAL A CA 1
ATOM 3516 C C . VAL A 1 438 ? 24.516 29.266 13.812 1 98.31 438 VAL A C 1
ATOM 3518 O O . VAL A 1 438 ? 24.859 28.109 14.07 1 98.31 438 VAL A O 1
ATOM 3521 N N . ARG A 1 439 ? 24.172 30.156 14.742 1 97.62 439 ARG A N 1
ATOM 3522 C CA . ARG A 1 439 ? 23.781 29.859 16.109 1 97.62 439 ARG A CA 1
ATOM 3523 C C . ARG A 1 439 ? 22.312 30.172 16.344 1 97.62 439 ARG A C 1
ATOM 3525 O O . ARG A 1 439 ? 21.844 31.281 16.047 1 97.62 439 ARG A O 1
ATOM 3532 N N . LEU A 1 440 ? 21.594 29.219 16.875 1 98.25 440 LEU A N 1
ATOM 3533 C CA . LEU A 1 440 ? 20.172 29.453 17.094 1 98.25 440 LEU A CA 1
ATOM 3534 C C . LEU A 1 440 ? 19.953 30.172 18.422 1 98.25 440 LEU A C 1
ATOM 3536 O O . LEU A 1 440 ? 20.766 30.078 19.328 1 98.25 440 LEU A O 1
ATOM 3540 N N . GLU A 1 441 ? 18.906 30.906 18.438 1 97.81 441 GLU A N 1
ATOM 3541 C CA . GLU A 1 441 ? 18.5 31.594 19.656 1 97.81 441 GLU A CA 1
ATOM 3542 C C . GLU A 1 441 ? 18.125 30.609 20.75 1 97.81 441 GLU A C 1
ATOM 3544 O O . GLU A 1 441 ? 17.719 29.484 20.469 1 97.81 441 GLU A O 1
ATOM 3549 N N . ASP A 1 442 ? 18.125 31.062 21.984 1 97.19 442 ASP A N 1
ATOM 3550 C CA . ASP A 1 442 ? 17.891 30.219 23.156 1 97.19 442 ASP A CA 1
ATOM 3551 C C . ASP A 1 442 ? 16.5 29.578 23.109 1 97.19 442 ASP A C 1
ATOM 3553 O O . ASP A 1 442 ? 16.344 28.406 23.453 1 97.19 442 ASP A O 1
ATOM 3557 N N . TRP A 1 443 ? 15.492 30.344 22.719 1 96.38 443 TRP A N 1
ATOM 3558 C CA . TRP A 1 443 ? 14.133 29.812 22.719 1 96.38 443 TRP A CA 1
ATOM 3559 C C . TRP A 1 443 ? 14 28.656 21.75 1 96.38 443 TRP A C 1
ATOM 3561 O O . TRP A 1 443 ? 13.219 27.719 21.969 1 96.38 443 TRP A O 1
ATOM 3571 N N . ALA A 1 444 ? 14.758 28.703 20.641 1 97.5 444 ALA A N 1
ATOM 3572 C CA . ALA A 1 444 ? 14.734 27.625 19.656 1 97.5 444 ALA A CA 1
ATOM 3573 C C . ALA A 1 444 ? 15.508 26.406 20.141 1 97.5 444 ALA A C 1
ATOM 3575 O O . ALA A 1 444 ? 15.078 25.266 19.953 1 97.5 444 ALA A O 1
ATOM 3576 N N . LEU A 1 445 ? 16.625 26.672 20.844 1 97.5 445 LEU A N 1
ATOM 3577 C CA . LEU A 1 445 ? 17.438 25.594 21.391 1 97.5 445 LEU A CA 1
ATOM 3578 C C . LEU A 1 445 ? 16.672 24.844 22.484 1 97.5 445 LEU A C 1
ATOM 3580 O O . LEU A 1 445 ? 16.875 23.641 22.672 1 97.5 445 LEU A O 1
ATOM 3584 N N . GLN A 1 446 ? 15.852 25.609 23.188 1 97.06 446 GLN A N 1
ATOM 3585 C CA . GLN A 1 446 ? 15.07 25.031 24.281 1 97.06 446 GLN A CA 1
ATOM 3586 C C . GLN A 1 446 ? 13.609 24.859 23.875 1 97.06 446 GLN A C 1
ATOM 3588 O O . GLN A 1 446 ? 12.703 25.156 24.656 1 97.06 446 GLN A O 1
ATOM 3593 N N . ALA A 1 447 ? 13.43 24.453 22.672 1 94.06 447 ALA A N 1
ATOM 3594 C CA . ALA A 1 447 ? 12.086 24.344 22.094 1 94.06 447 ALA A CA 1
ATOM 3595 C C . ALA A 1 447 ? 11.164 23.547 23 1 94.06 447 ALA A C 1
ATOM 3597 O O . ALA A 1 447 ? 10 23.906 23.203 1 94.06 447 ALA A O 1
ATOM 3598 N N . GLU A 1 448 ? 11.602 22.5 23.625 1 89.31 448 GLU A N 1
ATOM 3599 C CA . GLU A 1 448 ? 10.789 21.578 24.406 1 89.31 448 GLU A CA 1
ATOM 3600 C C . GLU A 1 448 ? 10.203 22.25 25.641 1 89.31 448 GLU A C 1
ATOM 3602 O O . GLU A 1 448 ? 9.164 21.844 26.156 1 89.31 448 GLU A O 1
ATOM 3607 N N . THR A 1 449 ? 10.852 23.281 26.094 1 92.19 449 THR A N 1
ATOM 3608 C CA . THR A 1 449 ? 10.398 23.969 27.297 1 92.19 449 THR A CA 1
ATOM 3609 C C . THR A 1 449 ? 9.242 24.922 26.969 1 92.19 449 THR A C 1
ATOM 3611 O O . THR A 1 449 ? 8.609 25.469 27.875 1 92.19 449 THR A O 1
ATOM 3614 N N . HIS A 1 450 ? 8.953 25 25.703 1 90.81 450 HIS A N 1
ATOM 3615 C CA . HIS A 1 450 ? 7.957 25.969 25.281 1 90.81 450 HIS A CA 1
ATOM 3616 C C . HIS A 1 450 ? 6.68 25.297 24.812 1 90.81 450 HIS A C 1
ATOM 3618 O O . HIS A 1 450 ? 5.793 25.938 24.25 1 90.81 450 HIS A O 1
ATOM 3624 N N . HIS A 1 451 ? 6.523 24.062 25.031 1 82.69 451 HIS A N 1
ATOM 3625 C CA . HIS A 1 451 ? 5.391 23.281 24.547 1 82.69 451 HIS A CA 1
ATOM 3626 C C . HIS A 1 451 ? 4.07 23.859 25.031 1 82.69 451 HIS A C 1
ATOM 3628 O O . HIS A 1 451 ? 3.066 23.828 24.328 1 82.69 451 HIS A O 1
ATOM 3634 N N . ASP A 1 452 ? 4.121 24.422 26.234 1 79.19 452 ASP A N 1
ATOM 3635 C CA . ASP A 1 452 ? 2.875 24.828 26.875 1 79.19 452 ASP A CA 1
ATOM 3636 C C . ASP A 1 452 ? 2.746 26.359 26.891 1 79.19 452 ASP A C 1
ATOM 3638 O O . ASP A 1 452 ? 1.928 26.906 27.641 1 79.19 452 ASP A O 1
ATOM 3642 N N . ASP A 1 453 ? 3.609 26.969 26.141 1 85.44 453 ASP A N 1
ATOM 3643 C CA . ASP A 1 453 ? 3.477 28.422 26.078 1 85.44 453 ASP A CA 1
ATOM 3644 C C . ASP A 1 453 ? 2.092 28.828 25.578 1 85.44 453 ASP A C 1
ATOM 3646 O O . ASP A 1 453 ? 1.542 28.188 24.672 1 85.44 453 ASP A O 1
ATOM 3650 N N . PRO A 1 454 ? 1.539 29.844 26.156 1 80.44 454 PRO A N 1
ATOM 3651 C CA . PRO A 1 454 ? 0.186 30.266 25.781 1 80.44 454 PRO A CA 1
ATOM 3652 C C . PRO A 1 454 ? 0.115 30.844 24.375 1 80.44 454 PRO A C 1
ATOM 3654 O O . PRO A 1 454 ? -0.962 30.891 23.781 1 80.44 454 PRO A O 1
ATOM 3657 N N . LYS A 1 455 ? 1.277 31.406 23.984 1 86.06 455 LYS A N 1
ATOM 3658 C CA . LYS A 1 455 ? 1.338 31.984 22.641 1 86.06 455 LYS A CA 1
ATOM 3659 C C . LYS A 1 455 ? 2.498 31.391 21.844 1 86.06 455 LYS A C 1
ATOM 3661 O O . LYS A 1 455 ? 3.539 31.047 22.406 1 86.06 455 LYS A O 1
ATOM 3666 N N . PRO A 1 456 ? 2.246 31.359 20.547 1 91.5 456 PRO A N 1
ATOM 3667 C CA . PRO A 1 456 ? 3.35 30.906 19.703 1 91.5 456 PRO A CA 1
ATOM 3668 C C . PRO A 1 456 ? 4.457 31.938 19.562 1 91.5 456 PRO A C 1
ATOM 3670 O O . PRO A 1 456 ? 4.277 33.094 19.953 1 91.5 456 PRO A O 1
ATOM 3673 N N . THR A 1 457 ? 5.59 31.469 19.062 1 94.56 457 THR A N 1
ATOM 3674 C CA . THR A 1 457 ? 6.637 32.406 18.703 1 94.56 457 THR A CA 1
ATOM 3675 C C . THR A 1 457 ? 6.191 33.281 17.516 1 94.56 457 THR A C 1
ATOM 3677 O O . THR A 1 457 ? 5.844 32.75 16.453 1 94.56 457 THR A O 1
ATOM 3680 N N . PRO A 1 458 ? 6.242 34.594 17.719 1 95.06 458 PRO A N 1
ATOM 3681 C CA . PRO A 1 458 ? 5.723 35.469 16.672 1 95.06 458 PRO A CA 1
ATOM 3682 C C . PRO A 1 458 ? 6.496 35.312 15.359 1 95.06 458 PRO A C 1
ATOM 3684 O O . PRO A 1 458 ? 7.727 35.219 15.375 1 95.06 458 PRO A O 1
ATOM 3687 N N . LEU A 1 459 ? 5.758 35.312 14.281 1 96.38 459 LEU A N 1
ATOM 3688 C CA . LEU A 1 459 ? 6.371 35.438 12.953 1 96.38 459 LEU A CA 1
ATOM 3689 C C . LEU A 1 459 ? 7.328 36.594 12.891 1 96.38 459 LEU A C 1
ATOM 3691 O O . LEU A 1 459 ? 7.039 37.688 13.422 1 96.38 459 LEU A O 1
ATOM 3695 N N . GLY A 1 460 ? 8.492 36.375 12.289 1 96.88 460 GLY A N 1
ATOM 3696 C CA . GLY A 1 460 ? 9.461 37.469 12.156 1 96.88 460 GLY A CA 1
ATOM 3697 C C . GLY A 1 460 ? 10.492 37.469 13.266 1 96.88 460 GLY A C 1
ATOM 3698 O O . GLY A 1 460 ? 11.5 38.188 13.18 1 96.88 460 GLY A O 1
ATOM 3699 N N . SER A 1 461 ? 10.297 36.75 14.297 1 97.81 461 SER A N 1
ATOM 3700 C CA . SER A 1 461 ? 11.297 36.656 15.359 1 97.81 461 SER A CA 1
ATOM 3701 C C . SER A 1 461 ? 12.602 36.062 14.828 1 97.81 461 SER A C 1
ATOM 3703 O O . SER A 1 461 ? 12.594 35.219 13.953 1 97.81 461 SER A O 1
ATOM 3705 N N . VAL A 1 462 ? 13.719 36.562 15.414 1 98.38 462 VAL A N 1
ATOM 3706 C CA . VAL A 1 462 ? 15.016 36 15.039 1 98.38 462 VAL A CA 1
ATOM 3707 C C . VAL A 1 462 ? 15.164 34.594 15.609 1 98.38 462 VAL A C 1
ATOM 3709 O O . VAL A 1 462 ? 14.953 34.375 16.812 1 98.38 462 VAL A O 1
ATOM 3712 N N . ILE A 1 463 ? 15.477 33.656 14.734 1 98.5 463 ILE A N 1
ATOM 3713 C CA . ILE A 1 463 ? 15.648 32.281 15.203 1 98.5 463 ILE A CA 1
ATOM 3714 C C . ILE A 1 463 ? 17.125 31.906 15.172 1 98.5 463 ILE A C 1
ATOM 3716 O O . ILE A 1 463 ? 17.578 31.062 15.953 1 98.5 463 ILE A O 1
ATOM 3720 N N . ALA A 1 464 ? 17.906 32.562 14.281 1 98.5 464 ALA A N 1
ATOM 3721 C CA . ALA A 1 464 ? 19.312 32.188 14.125 1 98.5 464 ALA A CA 1
ATOM 3722 C C . ALA A 1 464 ? 20.156 33.406 13.734 1 98.5 464 ALA A C 1
ATOM 3724 O O . ALA A 1 464 ? 19.656 34.344 13.117 1 98.5 464 ALA A O 1
ATOM 3725 N N . ARG A 1 465 ? 21.438 33.344 14.086 1 97.88 465 ARG A N 1
ATOM 3726 C CA . ARG A 1 465 ? 22.406 34.375 13.742 1 97.88 465 ARG A CA 1
ATOM 3727 C C . ARG A 1 465 ? 23.672 33.75 13.141 1 97.88 465 ARG A C 1
ATOM 3729 O O . ARG A 1 465 ? 24.125 32.688 13.578 1 97.88 465 ARG A O 1
ATOM 3736 N N . ALA A 1 466 ? 24.219 34.438 12.18 1 97.19 466 ALA A N 1
ATOM 3737 C CA . ALA A 1 466 ? 25.453 33.969 11.547 1 97.19 466 ALA A CA 1
ATOM 3738 C C . ALA A 1 466 ? 26.547 33.781 12.586 1 97.19 466 ALA A C 1
ATOM 3740 O O . ALA A 1 466 ? 26.688 34.562 13.523 1 97.19 466 ALA A O 1
ATOM 3741 N N . THR A 1 467 ? 27.328 32.625 12.289 1 88.88 467 THR A N 1
ATOM 3742 C CA . THR A 1 467 ? 28.484 32.406 13.148 1 88.88 467 THR A CA 1
ATOM 3743 C C . THR A 1 467 ? 29.609 33.375 12.82 1 88.88 467 THR A C 1
ATOM 3745 O O . THR A 1 467 ? 29.75 33.812 11.672 1 88.88 467 THR A O 1
ATOM 3748 N N . GLY A 1 468 ? 30.578 33.781 13.805 1 74.44 468 GLY A N 1
ATOM 3749 C CA . GLY A 1 468 ? 31.703 34.688 13.656 1 74.44 468 GLY A CA 1
ATOM 3750 C C . GLY A 1 468 ? 31.328 36.156 13.797 1 74.44 468 GLY A C 1
ATOM 3751 O O . GLY A 1 468 ? 32.188 37.031 13.648 1 74.44 468 GLY A O 1
ATOM 3752 N N . HIS A 1 469 ? 30.031 36.5 13.656 1 52.25 469 HIS A N 1
ATOM 3753 C CA . HIS A 1 469 ? 29.703 37.906 13.93 1 52.25 469 HIS A CA 1
ATOM 3754 C C . HIS A 1 469 ? 29.859 38.219 15.414 1 52.25 469 HIS A C 1
ATOM 3756 O O . HIS A 1 469 ? 29.234 37.562 16.266 1 52.25 469 HIS A O 1
ATOM 3762 N N . GLU A 1 470 ? 31.031 38.375 15.852 1 40.47 470 GLU A N 1
ATOM 3763 C CA . GLU A 1 470 ? 31.203 39.125 17.094 1 40.47 470 GLU A CA 1
ATOM 3764 C C . GLU A 1 470 ? 30.266 40.312 17.156 1 40.47 470 GLU A C 1
ATOM 3766 O O . GLU A 1 470 ? 30.172 41.094 16.203 1 40.47 470 GLU A O 1
ATOM 3771 N N . ASP A 1 471 ? 29.297 40.25 17.984 1 35.16 471 ASP A N 1
ATOM 3772 C CA . ASP A 1 471 ? 28.719 41.531 18.328 1 35.16 471 ASP A CA 1
ATOM 3773 C C . ASP A 1 471 ? 29.812 42.594 18.5 1 35.16 471 ASP A C 1
ATOM 3775 O O . ASP A 1 471 ? 30.859 42.344 19.109 1 35.16 471 ASP A O 1
ATOM 3779 N N . MET B 1 1 ? -50.938 -34.781 21.125 1 20.17 1 MET B N 1
ATOM 3780 C CA . MET B 1 1 ? -50.281 -34.281 19.922 1 20.17 1 MET B CA 1
ATOM 3781 C C . MET B 1 1 ? -48.781 -34.062 20.172 1 20.17 1 MET B C 1
ATOM 3783 O O . MET B 1 1 ? -48.312 -32.938 20.25 1 20.17 1 MET B O 1
ATOM 3787 N N . ASN B 1 2 ? -48.094 -34.969 20.75 1 19.59 2 ASN B N 1
ATOM 3788 C CA . ASN B 1 2 ? -46.969 -35.312 21.594 1 19.59 2 ASN B CA 1
ATOM 3789 C C . ASN B 1 2 ? -45.688 -35.531 20.766 1 19.59 2 ASN B C 1
ATOM 3791 O O . ASN B 1 2 ? -44.719 -36.125 21.25 1 19.59 2 ASN B O 1
ATOM 3795 N N . HIS B 1 3 ? -45.812 -35.281 19.281 1 21.56 3 HIS B N 1
ATOM 3796 C CA . HIS B 1 3 ? -44.812 -36.125 18.656 1 21.56 3 HIS B CA 1
ATOM 3797 C C . HIS B 1 3 ? -43.406 -35.656 19 1 21.56 3 HIS B C 1
ATOM 3799 O O . HIS B 1 3 ? -43.031 -34.531 18.688 1 21.56 3 HIS B O 1
ATOM 3805 N N . LYS B 1 4 ? -42.719 -36.344 19.969 1 22.42 4 LYS B N 1
ATOM 3806 C CA . LYS B 1 4 ? -41.375 -36.406 20.531 1 22.42 4 LYS B CA 1
ATOM 3807 C C . LYS B 1 4 ? -40.344 -36.688 19.438 1 22.42 4 LYS B C 1
ATOM 3809 O O . LYS B 1 4 ? -40.312 -37.781 18.859 1 22.42 4 LYS B O 1
ATOM 3814 N N . LYS B 1 5 ? -40.062 -35.656 18.578 1 23.7 5 LYS B N 1
ATOM 3815 C CA . LYS B 1 5 ? -39.156 -35.844 17.438 1 23.7 5 LYS B CA 1
ATOM 3816 C C . LYS B 1 5 ? -37.875 -36.562 17.844 1 23.7 5 LYS B C 1
ATOM 3818 O O . LYS B 1 5 ? -37.062 -36 18.578 1 23.7 5 LYS B O 1
ATOM 3823 N N . THR B 1 6 ? -37.875 -37.938 17.812 1 19.28 6 THR B N 1
ATOM 3824 C CA . THR B 1 6 ? -36.875 -38.875 18.328 1 19.28 6 THR B CA 1
ATOM 3825 C C . THR B 1 6 ? -35.5 -38.594 17.719 1 19.28 6 THR B C 1
ATOM 3827 O O . THR B 1 6 ? -34.531 -38.438 18.438 1 19.28 6 THR B O 1
ATOM 3830 N N . GLU B 1 7 ? -35.062 -39.469 16.703 1 18.3 7 GLU B N 1
ATOM 3831 C CA . GLU B 1 7 ? -34.031 -40.469 16.859 1 18.3 7 GLU B CA 1
ATOM 3832 C C . GLU B 1 7 ? -32.656 -39.938 16.406 1 18.3 7 GLU B C 1
ATOM 3834 O O . GLU B 1 7 ? -31.656 -40.094 17.109 1 18.3 7 GLU B O 1
ATOM 3839 N N . LYS B 1 8 ? -32.438 -39.812 15.047 1 20.86 8 LYS B N 1
ATOM 3840 C CA . LYS B 1 8 ? -31.453 -40.719 14.438 1 20.86 8 LYS B CA 1
ATOM 3841 C C . LYS B 1 8 ? -30.031 -40.156 14.633 1 20.86 8 LYS B C 1
ATOM 3843 O O . LYS B 1 8 ? -29.734 -39.031 14.258 1 20.86 8 LYS B O 1
ATOM 3848 N N . PHE B 1 9 ? -29.047 -40.938 15.32 1 21.48 9 PHE B N 1
ATOM 3849 C CA . PHE B 1 9 ? -27.672 -40.969 15.789 1 21.48 9 PHE B CA 1
ATOM 3850 C C . PHE B 1 9 ? -26.703 -41.125 14.617 1 21.48 9 PHE B C 1
ATOM 3852 O O . PHE B 1 9 ? -26.25 -42.219 14.344 1 21.48 9 PHE B O 1
ATOM 3859 N N . LEU B 1 10 ? -26.938 -40.719 13.344 1 22.5 10 LEU B N 1
ATOM 3860 C CA . LEU B 1 10 ? -26.031 -41.375 12.414 1 22.5 10 LEU B CA 1
ATOM 3861 C C . LEU B 1 10 ? -24.578 -41.188 12.836 1 22.5 10 LEU B C 1
ATOM 3863 O O . LEU B 1 10 ? -24.094 -40.062 12.906 1 22.5 10 LEU B O 1
ATOM 3867 N N . GLN B 1 11 ? -23.844 -42.312 13.383 1 21.36 11 GLN B N 1
ATOM 3868 C CA . GLN B 1 11 ? -22.547 -42.625 13.992 1 21.36 11 GLN B CA 1
ATOM 3869 C C . GLN B 1 11 ? -21.438 -42.688 12.945 1 21.36 11 GLN B C 1
ATOM 3871 O O . GLN B 1 11 ? -20.266 -42.656 13.289 1 21.36 11 GLN B O 1
ATOM 3876 N N . SER B 1 12 ? -21.625 -42.75 11.703 1 22.11 12 SER B N 1
ATOM 3877 C CA . SER B 1 12 ? -20.703 -43.719 11.094 1 22.11 12 SER B CA 1
ATOM 3878 C C . SER B 1 12 ? -19.25 -43.344 11.367 1 22.11 12 SER B C 1
ATOM 3880 O O . SER B 1 12 ? -18.938 -42.188 11.656 1 22.11 12 SER B O 1
ATOM 3882 N N . PRO B 1 13 ? -18.141 -44.188 10.672 1 22.05 13 PRO B N 1
ATOM 3883 C CA . PRO B 1 13 ? -16.922 -44.969 10.969 1 22.05 13 PRO B CA 1
ATOM 3884 C C . PRO B 1 13 ? -15.656 -44.125 10.883 1 22.05 13 PRO B C 1
ATOM 3886 O O . PRO B 1 13 ? -15.633 -43.094 10.18 1 22.05 13 PRO B O 1
ATOM 3889 N N . LYS B 1 14 ? -14.57 -44.625 11.578 1 25.25 14 LYS B N 1
ATOM 3890 C CA . LYS B 1 14 ? -13.203 -44.312 11.984 1 25.25 14 LYS B CA 1
ATOM 3891 C C . LYS B 1 14 ? -12.219 -44.531 10.836 1 25.25 14 LYS B C 1
ATOM 3893 O O . LYS B 1 14 ? -12.266 -45.594 10.188 1 25.25 14 LYS B O 1
ATOM 3898 N N . ARG B 1 15 ? -11.414 -43.688 10.312 1 22.11 15 ARG B N 1
ATOM 3899 C CA . ARG B 1 15 ? -10.477 -44.062 9.258 1 22.11 15 ARG B CA 1
ATOM 3900 C C . ARG B 1 15 ? -9.68 -45.281 9.648 1 22.11 15 ARG B C 1
ATOM 3902 O O . ARG B 1 15 ? -9.43 -45.531 10.836 1 22.11 15 ARG B O 1
ATOM 3909 N N . PRO B 1 16 ? -9.227 -46.188 8.672 1 22.41 16 PRO B N 1
ATOM 3910 C CA . PRO B 1 16 ? -8.609 -47.5 8.609 1 22.41 16 PRO B CA 1
ATOM 3911 C C . PRO B 1 16 ? -7.145 -47.5 9.047 1 22.41 16 PRO B C 1
ATOM 3913 O O . PRO B 1 16 ? -6.457 -46.469 8.883 1 22.41 16 PRO B O 1
ATOM 3916 N N . ARG B 1 17 ? -6.531 -48.438 9.68 1 23.38 17 ARG B N 1
ATOM 3917 C CA . ARG B 1 17 ? -5.238 -48.656 10.328 1 23.38 17 ARG B CA 1
ATOM 3918 C C . ARG B 1 17 ? -4.141 -48.875 9.297 1 23.38 17 ARG B C 1
ATOM 3920 O O . ARG B 1 17 ? -2.984 -49.125 9.656 1 23.38 17 ARG B O 1
ATOM 3927 N N . VAL B 1 18 ? -4.09 -48.844 8.039 1 21.42 18 VAL B N 1
ATOM 3928 C CA . VAL B 1 18 ? -3.318 -50.031 7.699 1 21.42 18 VAL B CA 1
ATOM 3929 C C . VAL B 1 18 ? -1.826 -49.75 7.82 1 21.42 18 VAL B C 1
ATOM 3931 O O . VAL B 1 18 ? -1.101 -50.438 8.523 1 21.42 18 VAL B O 1
ATOM 3934 N N . ILE B 1 19 ? -0.526 -49.656 6.754 1 23.47 19 ILE B N 1
ATOM 3935 C CA . ILE B 1 19 ? 0.383 -50.812 6.582 1 23.47 19 ILE B CA 1
ATOM 3936 C C . ILE B 1 19 ? 1.766 -50.438 7.117 1 23.47 19 ILE B C 1
ATOM 3938 O O . ILE B 1 19 ? 2.336 -49.406 6.734 1 23.47 19 ILE B O 1
ATOM 3942 N N . GLU B 1 20 ? 3.012 -50.438 7.906 1 24.69 20 GLU B N 1
ATOM 3943 C CA . GLU B 1 20 ? 3.174 -51.688 8.633 1 24.69 20 GLU B CA 1
ATOM 3944 C C . GLU B 1 20 ? 2.049 -51.906 9.641 1 24.69 20 GLU B C 1
ATOM 3946 O O . GLU B 1 20 ? 1.461 -53 9.711 1 24.69 20 GLU B O 1
ATOM 3951 N N . GLU B 1 21 ? 1.647 -51.688 10.984 1 24.44 21 GLU B N 1
ATOM 3952 C CA . GLU B 1 21 ? 1.405 -50.406 11.586 1 24.44 21 GLU B CA 1
ATOM 3953 C C . GLU B 1 21 ? 2.611 -49.469 11.414 1 24.44 21 GLU B C 1
ATOM 3955 O O . GLU B 1 21 ? 2.746 -48.469 12.133 1 24.44 21 GLU B O 1
ATOM 3960 N N . GLY B 1 22 ? 3.729 -49.375 10.758 1 22.02 22 GLY B N 1
ATOM 3961 C CA . GLY B 1 22 ? 5.176 -49.25 10.805 1 22.02 22 GLY B CA 1
ATOM 3962 C C . GLY B 1 22 ? 5.66 -47.844 10.461 1 22.02 22 GLY B C 1
ATOM 3963 O O . GLY B 1 22 ? 5.035 -47.125 9.664 1 22.02 22 GLY B O 1
ATOM 3964 N N . LYS B 1 23 ? 6.852 -47.344 11.148 1 25.8 23 LYS B N 1
ATOM 3965 C CA . LYS B 1 23 ? 7.434 -46.125 11.664 1 25.8 23 LYS B CA 1
ATOM 3966 C C . LYS B 1 23 ? 8.094 -45.312 10.547 1 25.8 23 LYS B C 1
ATOM 3968 O O . LYS B 1 23 ? 8.719 -44.281 10.797 1 25.8 23 LYS B O 1
ATOM 3973 N N . ASN B 1 24 ? 8.57 -45.969 9.57 1 22.78 24 ASN B N 1
ATOM 3974 C CA . ASN B 1 24 ? 9.531 -45.125 8.844 1 22.78 24 ASN B CA 1
ATOM 3975 C C . ASN B 1 24 ? 8.867 -43.906 8.25 1 22.78 24 ASN B C 1
ATOM 3977 O O . ASN B 1 24 ? 9.461 -43.219 7.418 1 22.78 24 ASN B O 1
ATOM 3981 N N . ILE B 1 25 ? 7.617 -44.094 7.949 1 24.8 25 ILE B N 1
ATOM 3982 C CA . ILE B 1 25 ? 6.906 -43.031 7.25 1 24.8 25 ILE B CA 1
ATOM 3983 C C . ILE B 1 25 ? 6.945 -41.75 8.086 1 24.8 25 ILE B C 1
ATOM 3985 O O . ILE B 1 25 ? 6.707 -41.781 9.297 1 24.8 25 ILE B O 1
ATOM 3989 N N . LEU B 1 26 ? 7.59 -40.688 7.555 1 27.05 26 LEU B N 1
ATOM 3990 C CA . LEU B 1 26 ? 7.613 -39.406 8.234 1 27.05 26 LEU B CA 1
ATOM 3991 C C . LEU B 1 26 ? 6.352 -39.188 9.07 1 27.05 26 LEU B C 1
ATOM 3993 O O . LEU B 1 26 ? 5.238 -39.312 8.555 1 27.05 26 LEU B O 1
ATOM 3997 N N . ASP B 1 27 ? 6.406 -39.75 10.297 1 27.05 27 ASP B N 1
ATOM 3998 C CA . ASP B 1 27 ? 5.305 -39.656 11.258 1 27.05 27 ASP B CA 1
ATOM 3999 C C . ASP B 1 27 ? 4.598 -38.312 11.133 1 27.05 27 ASP B C 1
ATOM 4001 O O . ASP B 1 27 ? 5.176 -37.25 11.453 1 27.05 27 ASP B O 1
ATOM 4005 N N . LEU B 1 28 ? 3.715 -38.031 10.234 1 28.81 28 LEU B N 1
ATOM 4006 C CA . LEU B 1 28 ? 2.686 -37 9.992 1 28.81 28 LEU B CA 1
ATOM 4007 C C . LEU B 1 28 ? 2.219 -36.406 11.305 1 28.81 28 LEU B C 1
ATOM 4009 O O . LEU B 1 28 ? 1.475 -35.406 11.305 1 28.81 28 LEU B O 1
ATOM 4013 N N . GLU B 1 29 ? 2.137 -37.125 12.422 1 29.91 29 GLU B N 1
ATOM 4014 C CA . GLU B 1 29 ? 1.621 -36.688 13.711 1 29.91 29 GLU B CA 1
ATOM 4015 C C . GLU B 1 29 ? 2.41 -35.469 14.227 1 29.91 29 GLU B C 1
ATOM 4017 O O . GLU B 1 29 ? 1.854 -34.625 14.898 1 29.91 29 GLU B O 1
ATOM 4022 N N . LYS B 1 30 ? 3.686 -35.594 14.344 1 31.39 30 LYS B N 1
ATOM 4023 C CA . LYS B 1 30 ? 4.57 -34.531 14.875 1 31.39 30 LYS B CA 1
ATOM 4024 C C . LYS B 1 30 ? 4.941 -33.531 13.789 1 31.39 30 LYS B C 1
ATOM 4026 O O . LYS B 1 30 ? 5.562 -32.5 14.078 1 31.39 30 LYS B O 1
ATOM 4031 N N . ALA B 1 31 ? 5.336 -34.031 12.562 1 31.73 31 ALA B N 1
ATOM 4032 C CA . ALA B 1 31 ? 5.688 -33.188 11.422 1 31.73 31 ALA B CA 1
ATOM 4033 C C . ALA B 1 31 ? 4.441 -32.562 10.805 1 31.73 31 ALA B C 1
ATOM 4035 O O . ALA B 1 31 ? 3.418 -33.219 10.641 1 31.73 31 ALA B O 1
ATOM 4036 N N . GLY B 1 32 ? 3.945 -31.5 11.32 1 30.19 32 GLY B N 1
ATOM 4037 C CA . GLY B 1 32 ? 2.725 -30.891 10.82 1 30.19 32 GLY B CA 1
ATOM 4038 C C . GLY B 1 32 ? 2.471 -31.172 9.352 1 30.19 32 GLY B C 1
ATOM 4039 O O . GLY B 1 32 ? 3.324 -31.734 8.672 1 30.19 32 GLY B O 1
ATOM 4040 N N . PRO B 1 33 ? 1.221 -31.375 8.953 1 28.47 33 PRO B N 1
ATOM 4041 C CA . PRO B 1 33 ? 0.835 -31.734 7.582 1 28.47 33 PRO B CA 1
ATOM 4042 C C . PRO B 1 33 ? 1.725 -31.062 6.531 1 28.47 33 PRO B C 1
ATOM 4044 O O . PRO B 1 33 ? 2.199 -29.953 6.734 1 28.47 33 PRO B O 1
ATOM 4047 N N . ILE B 1 34 ? 2.516 -31.875 5.785 1 32.22 34 ILE B N 1
ATOM 4048 C CA . ILE B 1 34 ? 3.188 -31.531 4.535 1 32.22 34 ILE B CA 1
ATOM 4049 C C . ILE B 1 34 ? 2.23 -30.766 3.627 1 32.22 34 ILE B C 1
ATOM 4051 O O . ILE B 1 34 ? 1.112 -31.219 3.369 1 32.22 34 ILE B O 1
ATOM 4055 N N . GLN B 1 35 ? 2.41 -29.5 3.486 1 33.12 35 GLN B N 1
ATOM 4056 C CA . GLN B 1 35 ? 1.645 -28.797 2.467 1 33.12 35 GLN B CA 1
ATOM 4057 C C . GLN B 1 35 ? 1.874 -29.406 1.086 1 33.12 35 GLN B C 1
ATOM 4059 O O . GLN B 1 35 ? 2.99 -29.359 0.562 1 33.12 35 GLN B O 1
ATOM 4064 N N . MET B 1 36 ? 1.474 -30.547 0.773 1 34.09 36 MET B N 1
ATOM 4065 C CA . MET B 1 36 ? 1.631 -31.297 -0.474 1 34.09 36 MET B CA 1
ATOM 4066 C C . MET B 1 36 ? 1.902 -30.344 -1.64 1 34.09 36 MET B C 1
ATOM 4068 O O . MET B 1 36 ? 2.557 -30.719 -2.611 1 34.09 36 MET B O 1
ATOM 4072 N N . GLY B 1 37 ? 0.918 -29.406 -1.995 1 35.69 37 GLY B N 1
ATOM 4073 C CA . GLY B 1 37 ? 0.78 -28.812 -3.316 1 35.69 37 GLY B CA 1
ATOM 4074 C C . GLY B 1 37 ? 1.777 -27.703 -3.582 1 35.69 37 GLY B C 1
ATOM 4075 O O . GLY B 1 37 ? 1.87 -27.188 -4.703 1 35.69 37 GLY B O 1
ATOM 4076 N N . PHE B 1 38 ? 2.176 -26.719 -2.617 1 41.56 38 PHE B N 1
ATOM 4077 C CA . PHE B 1 38 ? 2.426 -25.297 -2.766 1 41.56 38 PHE B CA 1
ATOM 4078 C C . PHE B 1 38 ? 3.92 -25 -2.699 1 41.56 38 PHE B C 1
ATOM 4080 O O . PHE B 1 38 ? 4.695 -25.812 -2.189 1 41.56 38 PHE B O 1
ATOM 4087 N N . TRP B 1 39 ? 4.418 -24.219 -3.789 1 43.53 39 TRP B N 1
ATOM 4088 C CA . TRP B 1 39 ? 5.723 -23.594 -3.941 1 43.53 39 TRP B CA 1
ATOM 4089 C C . TRP B 1 39 ? 6.277 -23.156 -2.59 1 43.53 39 TRP B C 1
ATOM 4091 O O . TRP B 1 39 ? 7.391 -22.625 -2.506 1 43.53 39 TRP B O 1
ATOM 4101 N N . VAL B 1 40 ? 5.551 -23 -1.545 1 45.19 40 VAL B N 1
ATOM 4102 C CA . VAL B 1 40 ? 6.152 -22.469 -0.324 1 45.19 40 VAL B CA 1
ATOM 4103 C C . VAL B 1 40 ? 6.332 -23.594 0.691 1 45.19 40 VAL B C 1
ATOM 4105 O O . VAL B 1 40 ? 5.371 -24.297 1.031 1 45.19 40 VAL B O 1
ATOM 4108 N N . PRO B 1 41 ? 7.617 -23.953 0.851 1 42.91 41 PRO B N 1
ATOM 4109 C CA . PRO B 1 41 ? 7.836 -24.922 1.929 1 42.91 41 PRO B CA 1
ATOM 4110 C C . PRO B 1 41 ? 7.113 -24.547 3.219 1 42.91 41 PRO B C 1
ATOM 4112 O O . PRO B 1 41 ? 7.02 -23.359 3.555 1 42.91 41 PRO B O 1
ATOM 4115 N N . ASN B 1 42 ? 6.105 -25.281 3.654 1 46.56 42 ASN B N 1
ATOM 4116 C CA . ASN B 1 42 ? 5.266 -25.094 4.832 1 46.56 42 ASN B CA 1
ATOM 4117 C C . ASN B 1 42 ? 6.098 -24.828 6.082 1 46.56 42 ASN B C 1
ATOM 4119 O O . ASN B 1 42 ? 5.578 -24.328 7.082 1 46.56 42 ASN B O 1
ATOM 4123 N N . ARG B 1 43 ? 7.465 -25.203 6.141 1 51.66 43 ARG B N 1
ATOM 4124 C CA . ARG B 1 43 ? 8.094 -25.094 7.449 1 51.66 43 ARG B CA 1
ATOM 4125 C C . ARG B 1 43 ? 9.297 -24.156 7.395 1 51.66 43 ARG B C 1
ATOM 4127 O O . ARG B 1 43 ? 10.055 -24.156 6.418 1 51.66 43 ARG B O 1
ATOM 4134 N N . VAL B 1 44 ? 9.117 -23.281 8.312 1 59.66 44 VAL B N 1
ATOM 4135 C CA . VAL B 1 44 ? 10.234 -22.359 8.523 1 59.66 44 VAL B CA 1
ATOM 4136 C C . VAL B 1 44 ? 11.555 -23.109 8.32 1 59.66 44 VAL B C 1
ATOM 4138 O O . VAL B 1 44 ? 12.469 -22.594 7.68 1 59.66 44 VAL B O 1
ATOM 4141 N N . TRP B 1 45 ? 11.492 -24.359 8.727 1 56.47 45 TRP B N 1
ATOM 4142 C CA . TRP B 1 45 ? 12.734 -25.125 8.633 1 56.47 45 TRP B CA 1
ATOM 4143 C C . TRP B 1 45 ? 13.078 -25.438 7.18 1 56.47 45 TRP B C 1
ATOM 4145 O O . TRP B 1 45 ? 14.234 -25.328 6.773 1 56.47 45 TRP B O 1
ATOM 4155 N N . ALA B 1 46 ? 12.039 -25.766 6.469 1 59.03 46 ALA B N 1
ATOM 4156 C CA . ALA B 1 46 ? 12.281 -26.125 5.07 1 59.03 46 ALA B CA 1
ATOM 4157 C C . ALA B 1 46 ? 12.781 -24.922 4.281 1 59.03 46 ALA B C 1
ATOM 4159 O O . ALA B 1 46 ? 13.656 -25.047 3.426 1 59.03 46 ALA B O 1
ATOM 4160 N N . THR B 1 47 ? 12.289 -23.812 4.746 1 64.81 47 THR B N 1
ATOM 4161 C CA . THR B 1 47 ? 12.734 -22.578 4.098 1 64.81 47 THR B CA 1
ATOM 4162 C C . THR B 1 47 ? 14.156 -22.219 4.52 1 64.81 47 THR B C 1
ATOM 4164 O O . THR B 1 47 ? 14.945 -21.75 3.703 1 64.81 47 THR B O 1
ATOM 4167 N N . ALA B 1 48 ? 14.383 -22.609 5.746 1 67.25 48 ALA B N 1
ATOM 4168 C CA . ALA B 1 48 ? 15.711 -22.312 6.273 1 67.25 48 ALA B CA 1
ATOM 4169 C C . ALA B 1 48 ? 16.781 -23.109 5.531 1 67.25 48 ALA B C 1
ATOM 4171 O O . ALA B 1 48 ? 17.891 -22.625 5.324 1 67.25 48 ALA B O 1
ATOM 4172 N N . LYS B 1 49 ? 16.453 -24.25 5.086 1 64.19 49 LYS B N 1
ATOM 4173 C CA . LYS B 1 49 ? 17.422 -25.125 4.41 1 64.19 49 LYS B CA 1
ATOM 4174 C C . LYS B 1 49 ? 17.891 -24.516 3.094 1 64.19 49 LYS B C 1
ATOM 4176 O O . LYS B 1 49 ? 19 -24.797 2.637 1 64.19 49 LYS B O 1
ATOM 4181 N N . PHE B 1 50 ? 17.078 -23.719 2.545 1 66.06 50 PHE B N 1
ATOM 4182 C CA . PHE B 1 50 ? 17.469 -23.078 1.295 1 66.06 50 PHE B CA 1
ATOM 4183 C C . PHE B 1 50 ? 18.141 -21.75 1.561 1 66.06 50 PHE B C 1
ATOM 4185 O O . PHE B 1 50 ? 19.156 -21.422 0.941 1 66.06 50 PHE B O 1
ATOM 4192 N N . LEU B 1 51 ? 17.562 -21.031 2.424 1 73.75 51 LEU B N 1
ATOM 4193 C CA . LEU B 1 51 ? 18 -19.656 2.594 1 73.75 51 LEU B CA 1
ATOM 4194 C C . LEU B 1 51 ? 19.359 -19.594 3.301 1 73.75 51 LEU B C 1
ATOM 4196 O O . LEU B 1 51 ? 20.219 -18.797 2.939 1 73.75 51 LEU B O 1
ATOM 4200 N N . VAL B 1 52 ? 19.5 -20.469 4.258 1 76.81 52 VAL B N 1
ATOM 4201 C CA . VAL B 1 52 ? 20.688 -20.359 5.109 1 76.81 52 VAL B CA 1
ATOM 4202 C C . VAL B 1 52 ? 21.938 -20.625 4.281 1 76.81 52 VAL B C 1
ATOM 4204 O O . VAL B 1 52 ? 22.875 -19.828 4.293 1 76.81 52 VAL B O 1
ATOM 4207 N N . PRO B 1 53 ? 21.906 -21.719 3.484 1 74.12 53 PRO B N 1
ATOM 4208 C CA . PRO B 1 53 ? 23.094 -21.922 2.652 1 74.12 53 PRO B CA 1
ATOM 4209 C C . PRO B 1 53 ? 23.312 -20.781 1.658 1 74.12 53 PRO B C 1
ATOM 4211 O O . PRO B 1 53 ? 24.453 -20.422 1.385 1 74.12 53 PRO B O 1
ATOM 4214 N N . LEU B 1 54 ? 22.328 -20.312 1.096 1 77.81 54 LEU B N 1
ATOM 4215 C CA . LEU B 1 54 ? 22.453 -19.203 0.156 1 77.81 54 LEU B CA 1
ATOM 4216 C C . LEU B 1 54 ? 23.062 -17.969 0.832 1 77.81 54 LEU B C 1
ATOM 4218 O O . LEU B 1 54 ? 23.953 -17.328 0.276 1 77.81 54 LEU B O 1
ATOM 4222 N N . ARG B 1 55 ? 22.641 -17.672 1.957 1 80.75 55 ARG B N 1
ATOM 4223 C CA . ARG B 1 55 ? 23.156 -16.547 2.709 1 80.75 55 ARG B CA 1
ATOM 4224 C C . ARG B 1 55 ? 24.641 -16.719 3.018 1 80.75 55 ARG B C 1
ATOM 4226 O O . ARG B 1 55 ? 25.406 -15.766 2.924 1 80.75 55 ARG B O 1
ATOM 4233 N N . HIS B 1 56 ? 24.922 -17.938 3.393 1 79.12 56 HIS B N 1
ATOM 4234 C CA . HIS B 1 56 ? 26.312 -18.234 3.693 1 79.12 56 HIS B CA 1
ATOM 4235 C C . HIS B 1 56 ? 27.188 -18.078 2.451 1 79.12 56 HIS B C 1
ATOM 4237 O O . HIS B 1 56 ? 28.297 -17.547 2.523 1 79.12 56 HIS B O 1
ATOM 4243 N N . ALA B 1 57 ? 26.672 -18.562 1.411 1 79.75 57 ALA B N 1
ATOM 4244 C CA . ALA B 1 57 ? 27.422 -18.469 0.158 1 79.75 57 ALA B CA 1
ATOM 4245 C C . ALA B 1 57 ? 27.625 -17.016 -0.243 1 79.75 57 ALA B C 1
ATOM 4247 O O . ALA B 1 57 ? 28.703 -16.625 -0.684 1 79.75 57 ALA B O 1
ATOM 4248 N N . ILE B 1 58 ? 26.703 -16.25 -0.073 1 82.38 58 ILE B N 1
ATOM 4249 C CA . ILE B 1 58 ? 26.766 -14.836 -0.423 1 82.38 58 ILE B CA 1
ATOM 4250 C C . ILE B 1 58 ? 27.75 -14.117 0.512 1 82.38 58 ILE B C 1
ATOM 4252 O O . ILE B 1 58 ? 28.562 -13.305 0.066 1 82.38 58 ILE B O 1
ATOM 4256 N N . ALA B 1 59 ? 27.594 -14.422 1.757 1 80.06 59 ALA B N 1
ATOM 4257 C CA . ALA B 1 59 ? 28.5 -13.828 2.736 1 80.06 59 ALA B CA 1
ATOM 4258 C C . ALA B 1 59 ? 29.953 -14.188 2.422 1 80.06 59 ALA B C 1
ATOM 4260 O O . ALA B 1 59 ? 30.844 -13.344 2.551 1 80.06 59 ALA B O 1
ATOM 4261 N N . ALA B 1 60 ? 30.125 -15.414 2.111 1 81.44 60 ALA B N 1
ATOM 4262 C CA . ALA B 1 60 ? 31.469 -15.867 1.752 1 81.44 60 ALA B CA 1
ATOM 4263 C C . ALA B 1 60 ? 31.984 -15.125 0.521 1 81.44 60 ALA B C 1
ATOM 4265 O O . ALA B 1 60 ? 33.125 -14.664 0.499 1 81.44 60 ALA B O 1
ATOM 4266 N N . LYS B 1 61 ? 31.172 -15.008 -0.428 1 84.19 61 LYS B N 1
ATOM 4267 C CA . LYS B 1 61 ? 31.547 -14.281 -1.64 1 84.19 61 LYS B CA 1
ATOM 4268 C C . LYS B 1 61 ? 31.828 -12.82 -1.335 1 84.19 61 LYS B C 1
ATOM 4270 O O . LYS B 1 61 ? 32.75 -12.227 -1.916 1 84.19 61 LYS B O 1
ATOM 4275 N N . LYS B 1 62 ? 31.062 -12.242 -0.535 1 83.25 62 LYS B N 1
ATOM 4276 C CA . LYS B 1 62 ? 31.25 -10.844 -0.138 1 83.25 62 LYS B CA 1
ATOM 4277 C C . LYS B 1 62 ? 32.594 -10.648 0.554 1 83.25 62 LYS B C 1
ATOM 4279 O O . LYS B 1 62 ? 33.312 -9.695 0.26 1 83.25 62 LYS B O 1
ATOM 4284 N N . LYS B 1 63 ? 32.875 -11.523 1.445 1 82.75 63 LYS B N 1
ATOM 4285 C CA . LYS B 1 63 ? 34.125 -11.461 2.178 1 82.75 63 LYS B CA 1
ATOM 4286 C C . LYS B 1 63 ? 35.312 -11.602 1.232 1 82.75 63 LYS B C 1
ATOM 4288 O O . LYS B 1 63 ? 36.344 -10.961 1.433 1 82.75 63 LYS B O 1
ATOM 4293 N N . GLU B 1 64 ? 35.094 -12.375 0.27 1 87.31 64 GLU B N 1
ATOM 4294 C CA . GLU B 1 64 ? 36.188 -12.625 -0.684 1 87.31 64 GLU B CA 1
ATOM 4295 C C . GLU B 1 64 ? 36.188 -11.578 -1.796 1 87.31 64 GLU B C 1
ATOM 4297 O O . GLU B 1 64 ? 37.062 -11.609 -2.678 1 87.31 64 GLU B O 1
ATOM 4302 N N . GLY B 1 65 ? 35.219 -10.648 -1.749 1 81.88 65 GLY B N 1
ATOM 4303 C CA . GLY B 1 65 ? 35.125 -9.609 -2.768 1 81.88 65 GLY B CA 1
ATOM 4304 C C . GLY B 1 65 ? 34.688 -10.148 -4.121 1 81.88 65 GLY B C 1
ATOM 4305 O O . GLY B 1 65 ? 35.062 -9.594 -5.16 1 81.88 65 GLY B O 1
ATOM 4306 N N . GLU B 1 66 ? 34.062 -11.25 -4.137 1 81.31 66 GLU B N 1
ATOM 4307 C CA . GLU B 1 66 ? 33.688 -11.922 -5.375 1 81.31 66 GLU B CA 1
ATOM 4308 C C . GLU B 1 66 ? 32.188 -11.789 -5.648 1 81.31 66 GLU B C 1
ATOM 4310 O O . GLU B 1 66 ? 31.625 -12.523 -6.465 1 81.31 66 GLU B O 1
ATOM 4315 N N . LEU B 1 67 ? 31.594 -10.906 -4.934 1 83.56 67 LEU B N 1
ATOM 4316 C CA . LEU B 1 67 ? 30.172 -10.727 -5.211 1 83.56 67 LEU B CA 1
ATOM 4317 C C . LEU B 1 67 ? 29.969 -10.172 -6.613 1 83.56 67 LEU B C 1
ATOM 4319 O O . LEU B 1 67 ? 30.672 -9.258 -7.039 1 83.56 67 LEU B O 1
ATOM 4323 N N . ALA B 1 68 ? 29.125 -10.797 -7.34 1 82.81 68 ALA B N 1
ATOM 4324 C CA . ALA B 1 68 ? 28.781 -10.273 -8.656 1 82.81 68 ALA B CA 1
ATOM 4325 C C . ALA B 1 68 ? 28.25 -8.844 -8.555 1 82.81 68 ALA B C 1
ATOM 4327 O O . ALA B 1 68 ? 27.609 -8.484 -7.566 1 82.81 68 ALA B O 1
ATOM 4328 N N . PRO B 1 69 ? 28.703 -8.07 -9.539 1 90.06 69 PRO B N 1
ATOM 4329 C CA . PRO B 1 69 ? 28.125 -6.719 -9.547 1 90.06 69 PRO B CA 1
ATOM 4330 C C . PRO B 1 69 ? 26.609 -6.723 -9.516 1 90.06 69 PRO B C 1
ATOM 4332 O O . PRO B 1 69 ? 25.969 -7.582 -10.133 1 90.06 69 PRO B O 1
ATOM 4335 N N . MET B 1 70 ? 26.141 -5.816 -8.781 1 93.75 70 MET B N 1
ATOM 4336 C CA . MET B 1 70 ? 24.688 -5.711 -8.688 1 93.75 70 MET B CA 1
ATOM 4337 C C . MET B 1 70 ? 24.078 -5.379 -10.047 1 93.75 70 MET B C 1
ATOM 4339 O O . MET B 1 70 ? 24.516 -4.453 -10.719 1 93.75 70 MET B O 1
ATOM 4343 N N . ARG B 1 71 ? 23.125 -6.082 -10.406 1 95.38 71 ARG B N 1
ATOM 4344 C CA . ARG B 1 71 ? 22.422 -5.859 -11.672 1 95.38 71 ARG B CA 1
ATOM 4345 C C . ARG B 1 71 ? 21.688 -4.52 -11.656 1 95.38 71 ARG B C 1
ATOM 4347 O O . ARG B 1 71 ? 21.25 -4.051 -10.602 1 95.38 71 ARG B O 1
ATOM 4354 N N . PRO B 1 72 ? 21.531 -3.965 -12.836 1 96.56 72 PRO B N 1
ATOM 4355 C CA . PRO B 1 72 ? 20.922 -2.641 -12.914 1 96.56 72 PRO B CA 1
ATOM 4356 C C . PRO B 1 72 ? 19.5 -2.611 -12.328 1 96.56 72 PRO B C 1
ATOM 4358 O O . PRO B 1 72 ? 19.109 -1.623 -11.711 1 96.56 72 PRO B O 1
ATOM 4361 N N . GLU B 1 73 ? 18.719 -3.682 -12.555 1 96.19 73 GLU B N 1
ATOM 4362 C CA . GLU B 1 73 ? 17.344 -3.729 -12.062 1 96.19 73 GLU B CA 1
ATOM 4363 C C . GLU B 1 73 ? 17.312 -3.75 -10.539 1 96.19 73 GLU B C 1
ATOM 4365 O O . GLU B 1 73 ? 16.422 -3.143 -9.93 1 96.19 73 GLU B O 1
ATOM 4370 N N . ILE B 1 74 ? 18.266 -4.418 -9.938 1 97.62 74 ILE B N 1
ATOM 4371 C CA . ILE B 1 74 ? 18.344 -4.488 -8.484 1 97.62 74 ILE B CA 1
ATOM 4372 C C . ILE B 1 74 ? 18.812 -3.145 -7.926 1 97.62 74 ILE B C 1
ATOM 4374 O O . ILE B 1 74 ? 18.281 -2.674 -6.91 1 97.62 74 ILE B O 1
ATOM 4378 N N . LYS B 1 75 ? 19.812 -2.57 -8.555 1 97.75 75 LYS B N 1
ATOM 4379 C CA . LYS B 1 75 ? 20.281 -1.254 -8.141 1 97.75 75 LYS B CA 1
ATOM 4380 C C . LYS B 1 75 ? 19.156 -0.225 -8.188 1 97.75 75 LYS B C 1
ATOM 4382 O O . LYS B 1 75 ? 19 0.567 -7.258 1 97.75 75 LYS B O 1
ATOM 4387 N N . ALA B 1 76 ? 18.438 -0.231 -9.32 1 98.12 76 ALA B N 1
ATOM 4388 C CA . ALA B 1 76 ? 17.328 0.703 -9.477 1 98.12 76 ALA B CA 1
ATOM 4389 C C . ALA B 1 76 ? 16.266 0.486 -8.391 1 98.12 76 ALA B C 1
ATOM 4391 O O . ALA B 1 76 ? 15.727 1.448 -7.852 1 98.12 76 ALA B O 1
ATOM 4392 N N . PHE B 1 77 ? 15.977 -0.756 -8.102 1 98.25 77 PHE B N 1
ATOM 4393 C CA . PHE B 1 77 ? 15 -1.086 -7.078 1 98.25 77 PHE B CA 1
ATOM 4394 C C . PHE B 1 77 ? 15.477 -0.631 -5.703 1 98.25 77 PHE B C 1
ATOM 4396 O O . PHE B 1 77 ? 14.719 -0.029 -4.945 1 98.25 77 PHE B O 1
ATOM 4403 N N . LYS B 1 78 ? 16.656 -0.94 -5.371 1 98.31 78 LYS B N 1
ATOM 4404 C CA . LYS B 1 78 ? 17.25 -0.513 -4.102 1 98.31 78 LYS B CA 1
ATOM 4405 C C . LYS B 1 78 ? 17.219 1.007 -3.967 1 98.31 78 LYS B C 1
ATOM 4407 O O . LYS B 1 78 ? 16.859 1.535 -2.914 1 98.31 78 LYS B O 1
ATOM 4412 N N . ASP B 1 79 ? 17.656 1.662 -5.035 1 98 79 ASP B N 1
ATOM 4413 C CA . ASP B 1 79 ? 17.641 3.123 -5.035 1 98 79 ASP B CA 1
ATOM 4414 C C . ASP B 1 79 ? 16.234 3.66 -4.812 1 98 79 ASP B C 1
ATOM 4416 O O . ASP B 1 79 ? 16.031 4.613 -4.055 1 98 79 ASP B O 1
ATOM 4420 N N . TRP B 1 80 ? 15.297 3.074 -5.508 1 98.38 80 TRP B N 1
ATOM 4421 C CA . TRP B 1 80 ? 13.914 3.508 -5.371 1 98.38 80 TRP B CA 1
ATOM 4422 C C . TRP B 1 80 ? 13.422 3.33 -3.936 1 98.38 80 TRP B C 1
ATOM 4424 O O . TRP B 1 80 ? 12.82 4.238 -3.361 1 98.38 80 TRP B O 1
ATOM 4434 N N . VAL B 1 81 ? 13.703 2.16 -3.322 1 98.44 81 VAL B N 1
ATOM 4435 C CA . VAL B 1 81 ? 13.289 1.911 -1.946 1 98.44 81 VAL B CA 1
ATOM 4436 C C . VAL B 1 81 ? 13.953 2.916 -1.012 1 98.44 81 VAL B C 1
ATOM 4438 O O . VAL B 1 81 ? 13.312 3.463 -0.114 1 98.44 81 VAL B O 1
ATOM 4441 N N . THR B 1 82 ? 15.172 3.15 -1.237 1 97.88 82 THR B N 1
ATOM 4442 C CA . THR B 1 82 ? 15.969 4.02 -0.377 1 97.88 82 THR B CA 1
ATOM 4443 C C . THR B 1 82 ? 15.422 5.441 -0.393 1 97.88 82 THR B C 1
ATOM 4445 O O . THR B 1 82 ? 15.398 6.117 0.64 1 97.88 82 THR B O 1
ATOM 4448 N N . THR B 1 83 ? 14.961 5.863 -1.528 1 97.19 83 THR B N 1
ATOM 4449 C CA . THR B 1 83 ? 14.617 7.27 -1.687 1 97.19 83 THR B CA 1
ATOM 4450 C C . THR B 1 83 ? 13.125 7.488 -1.468 1 97.19 83 THR B C 1
ATOM 4452 O O . THR B 1 83 ? 12.617 8.602 -1.646 1 97.19 83 THR B O 1
ATOM 4455 N N . HIS B 1 84 ? 12.398 6.527 -1.157 1 97.69 84 HIS B N 1
ATOM 4456 C CA . HIS B 1 84 ? 10.992 6.633 -0.802 1 97.69 84 HIS B CA 1
ATOM 4457 C C . HIS B 1 84 ? 10.75 6.195 0.639 1 97.69 84 HIS B C 1
ATOM 4459 O O . HIS B 1 84 ? 10.742 4.996 0.936 1 97.69 84 HIS B O 1
ATOM 4465 N N . SER B 1 85 ? 10.453 7.137 1.457 1 97 85 SER B N 1
ATOM 4466 C CA . SER B 1 85 ? 10.5 7.02 2.91 1 97 85 SER B CA 1
ATOM 4467 C C . SER B 1 85 ? 9.617 5.871 3.4 1 97 85 SER B C 1
ATOM 4469 O O . SER B 1 85 ? 10.062 5.035 4.188 1 97 85 SER B O 1
ATOM 4471 N N . VAL B 1 86 ? 8.398 5.812 2.914 1 97 86 VAL B N 1
ATOM 4472 C CA . VAL B 1 86 ? 7.426 4.828 3.385 1 97 86 VAL B CA 1
ATOM 4473 C C . VAL B 1 86 ? 7.91 3.42 3.041 1 97 86 VAL B C 1
ATOM 4475 O O . VAL B 1 86 ? 7.824 2.51 3.867 1 97 86 VAL B O 1
ATOM 4478 N N . TYR B 1 87 ? 8.438 3.225 1.863 1 98.12 87 TYR B N 1
ATOM 4479 C CA . TYR B 1 87 ? 8.844 1.896 1.417 1 98.12 87 TYR B CA 1
ATOM 4480 C C . TYR B 1 87 ? 10.148 1.474 2.082 1 98.12 87 TYR B C 1
ATOM 4482 O O . TYR B 1 87 ? 10.352 0.291 2.367 1 98.12 87 TYR B O 1
ATOM 4490 N N . ARG B 1 88 ? 11.086 2.451 2.312 1 97.81 88 ARG B N 1
ATOM 4491 C CA . ARG B 1 88 ? 12.266 2.107 3.102 1 97.81 88 ARG B CA 1
ATOM 4492 C C . ARG B 1 88 ? 11.875 1.681 4.512 1 97.81 88 ARG B C 1
ATOM 4494 O O . ARG B 1 88 ? 12.414 0.707 5.043 1 97.81 88 ARG B O 1
ATOM 4501 N N . MET B 1 89 ? 10.969 2.391 5.09 1 97.06 89 MET B N 1
ATOM 4502 C CA . MET B 1 89 ? 10.453 2.043 6.414 1 97.06 89 MET B CA 1
ATOM 4503 C C . MET B 1 89 ? 9.875 0.631 6.418 1 97.06 89 MET B C 1
ATOM 4505 O O . MET B 1 89 ? 10.242 -0.187 7.266 1 97.06 89 MET B O 1
ATOM 4509 N N . TRP B 1 90 ? 8.977 0.309 5.449 1 97.69 90 TRP B N 1
ATOM 4510 C CA . TRP B 1 90 ? 8.312 -0.992 5.406 1 97.69 90 TRP B CA 1
ATOM 4511 C C . TRP B 1 90 ? 9.328 -2.107 5.168 1 97.69 90 TRP B C 1
ATOM 4513 O O . TRP B 1 90 ? 9.273 -3.152 5.82 1 97.69 90 TRP B O 1
ATOM 4523 N N . VAL B 1 91 ? 10.227 -1.901 4.219 1 98.25 91 VAL B N 1
ATOM 4524 C CA . VAL B 1 91 ? 11.195 -2.939 3.898 1 98.25 91 VAL B CA 1
ATOM 4525 C C . VAL B 1 91 ? 12.094 -3.201 5.113 1 98.25 91 VAL B C 1
ATOM 4527 O O . VAL B 1 91 ? 12.328 -4.355 5.477 1 98.25 91 VAL B O 1
ATOM 4530 N N . THR B 1 92 ? 12.586 -2.146 5.738 1 97.5 92 THR B N 1
ATOM 4531 C CA . THR B 1 92 ? 13.438 -2.301 6.914 1 97.5 92 THR B CA 1
ATOM 4532 C C . THR B 1 92 ? 12.664 -2.955 8.055 1 97.5 92 THR B C 1
ATOM 4534 O O . THR B 1 92 ? 13.18 -3.857 8.719 1 97.5 92 THR B O 1
ATOM 4537 N N . SER B 1 93 ? 11.453 -2.498 8.273 1 96.06 93 SER B N 1
ATOM 4538 C CA . SER B 1 93 ? 10.617 -3.088 9.32 1 96.06 93 SER B CA 1
ATOM 4539 C C . SER B 1 93 ? 10.352 -4.562 9.039 1 96.06 93 SER B C 1
ATOM 4541 O O . SER B 1 93 ? 10.32 -5.379 9.961 1 96.06 93 SER B O 1
ATOM 4543 N N . MET B 1 94 ? 10.094 -4.891 7.77 1 95.81 94 MET B N 1
ATOM 4544 C CA . MET B 1 94 ? 9.867 -6.277 7.367 1 95.81 94 MET B CA 1
ATOM 4545 C C . MET B 1 94 ? 11.055 -7.156 7.746 1 95.81 94 MET B C 1
ATOM 4547 O O . MET B 1 94 ? 10.875 -8.258 8.281 1 95.81 94 MET B O 1
ATOM 4551 N N . ILE B 1 95 ? 12.25 -6.695 7.508 1 95.88 95 ILE B N 1
ATOM 4552 C CA . ILE B 1 95 ? 13.477 -7.418 7.848 1 95.88 95 ILE B CA 1
ATOM 4553 C C . ILE B 1 95 ? 13.562 -7.598 9.359 1 95.88 95 ILE B C 1
ATOM 4555 O O . ILE B 1 95 ? 13.789 -8.711 9.852 1 95.88 95 ILE B O 1
ATOM 4559 N N . ASP B 1 96 ? 13.328 -6.535 10.094 1 94.38 96 ASP B N 1
ATOM 4560 C CA . ASP B 1 96 ? 13.406 -6.586 11.555 1 94.38 96 ASP B CA 1
ATOM 4561 C C . ASP B 1 96 ? 12.367 -7.543 12.125 1 94.38 96 ASP B C 1
ATOM 4563 O O . ASP B 1 96 ? 12.672 -8.344 13.016 1 94.38 96 ASP B O 1
ATOM 4567 N N . GLN B 1 97 ? 11.195 -7.449 11.641 1 91.31 97 GLN B N 1
ATOM 4568 C CA . GLN B 1 97 ? 10.109 -8.297 12.125 1 91.31 97 GLN B CA 1
ATOM 4569 C C . GLN B 1 97 ? 10.367 -9.758 11.797 1 91.31 97 GLN B C 1
ATOM 4571 O O . GLN B 1 97 ? 10.062 -10.648 12.594 1 91.31 97 GLN B O 1
ATOM 4576 N N . ALA B 1 98 ? 10.852 -10.023 10.555 1 89.31 98 ALA B N 1
ATOM 4577 C CA . ALA B 1 98 ? 11.211 -11.391 10.195 1 89.31 98 ALA B CA 1
ATOM 4578 C C . ALA B 1 98 ? 12.273 -11.953 11.133 1 89.31 98 ALA B C 1
ATOM 4580 O O . ALA B 1 98 ? 12.18 -13.102 11.578 1 89.31 98 ALA B O 1
ATOM 4581 N N . ASN B 1 99 ? 13.273 -11.156 11.43 1 91.38 99 ASN B N 1
ATOM 4582 C CA . ASN B 1 99 ? 14.32 -11.57 12.352 1 91.38 99 ASN B CA 1
ATOM 4583 C C . ASN B 1 99 ? 13.773 -11.789 13.758 1 91.38 99 ASN B C 1
ATOM 4585 O O . ASN B 1 99 ? 14.172 -12.734 14.445 1 91.38 99 ASN B O 1
ATOM 4589 N N . ASP B 1 100 ? 12.906 -10.906 14.195 1 88.38 100 ASP B N 1
ATOM 4590 C CA . ASP B 1 100 ? 12.258 -11.094 15.484 1 88.38 100 ASP B CA 1
ATOM 4591 C C . ASP B 1 100 ? 11.492 -12.414 15.531 1 88.38 100 ASP B C 1
ATOM 4593 O O . ASP B 1 100 ? 11.531 -13.125 16.547 1 88.38 100 ASP B O 1
ATOM 4597 N N . PHE B 1 101 ? 10.828 -12.695 14.531 1 84.12 101 PHE B N 1
ATOM 4598 C CA . PHE B 1 101 ? 10.055 -13.93 14.461 1 84.12 101 PHE B CA 1
ATOM 4599 C C . PHE B 1 101 ? 10.961 -15.148 14.594 1 84.12 101 PHE B C 1
ATOM 4601 O O . PHE B 1 101 ? 10.688 -16.047 15.383 1 84.12 101 PHE B O 1
ATOM 4608 N N . VAL B 1 102 ? 11.992 -15.203 13.781 1 84.62 102 VAL B N 1
ATOM 4609 C CA . VAL B 1 102 ? 12.875 -16.375 13.812 1 84.62 102 VAL B CA 1
ATOM 4610 C C . VAL B 1 102 ? 13.516 -16.5 15.188 1 84.62 102 VAL B C 1
ATOM 4612 O O . VAL B 1 102 ? 13.766 -17.609 15.664 1 84.62 102 VAL B O 1
ATOM 4615 N N . ARG B 1 103 ? 13.734 -15.391 15.875 1 87.31 103 ARG B N 1
ATOM 4616 C CA . ARG B 1 103 ? 14.305 -15.414 17.219 1 87.31 103 ARG B CA 1
ATOM 4617 C C . ARG B 1 103 ? 13.297 -15.922 18.234 1 87.31 103 ARG B C 1
ATOM 4619 O O . ARG B 1 103 ? 13.664 -16.312 19.344 1 87.31 103 ARG B O 1
ATOM 4626 N N . SER B 1 104 ? 12.094 -15.859 17.875 1 83.06 104 SER B N 1
ATOM 4627 C CA . SER B 1 104 ? 11.055 -16.312 18.797 1 83.06 104 SER B CA 1
ATOM 4628 C C . SER B 1 104 ? 10.797 -17.812 18.641 1 83.06 104 SER B C 1
ATOM 4630 O O . SER B 1 104 ? 10.062 -18.406 19.438 1 83.06 104 SER B O 1
ATOM 4632 N N . LEU B 1 105 ? 11.406 -18.469 17.641 1 79.81 105 LEU B N 1
ATOM 4633 C CA . LEU B 1 105 ? 11.188 -19.891 17.375 1 79.81 105 LEU B CA 1
ATOM 4634 C C . LEU B 1 105 ? 11.922 -20.766 18.406 1 79.81 105 LEU B C 1
ATOM 4636 O O . LEU B 1 105 ? 12.703 -20.25 19.203 1 79.81 105 LEU B O 1
ATOM 4640 N N . ASP B 1 106 ? 11.609 -22.109 18.391 1 79 106 ASP B N 1
ATOM 4641 C CA . ASP B 1 106 ? 12.242 -23.031 19.328 1 79 106 ASP B CA 1
ATOM 4642 C C . ASP B 1 106 ? 13.742 -23.141 19.062 1 79 106 ASP B C 1
ATOM 4644 O O . ASP B 1 106 ? 14.195 -22.906 17.953 1 79 106 ASP B O 1
ATOM 4648 N N . PRO B 1 107 ? 14.492 -23.531 20.031 1 82.69 107 PRO B N 1
ATOM 4649 C CA . PRO B 1 107 ? 15.953 -23.547 19.938 1 82.69 107 PRO B CA 1
ATOM 4650 C C . PRO B 1 107 ? 16.469 -24.422 18.797 1 82.69 107 PRO B C 1
ATOM 4652 O O . PRO B 1 107 ? 17.469 -24.094 18.172 1 82.69 107 PRO B O 1
ATOM 4655 N N . GLU B 1 108 ? 15.875 -25.5 18.531 1 77.25 108 GLU B N 1
ATOM 4656 C CA . GLU B 1 108 ? 16.312 -26.391 17.453 1 77.25 108 GLU B CA 1
ATOM 4657 C C . GLU B 1 108 ? 16.234 -25.703 16.109 1 77.25 108 GLU B C 1
ATOM 4659 O O . GLU B 1 108 ? 17.141 -25.812 15.289 1 77.25 108 GLU B O 1
ATOM 4664 N N . THR B 1 109 ? 15.109 -25.016 15.93 1 75.69 109 THR B N 1
ATOM 4665 C CA . THR B 1 109 ? 14.938 -24.281 14.68 1 75.69 109 THR B CA 1
ATOM 4666 C C . THR B 1 109 ? 15.93 -23.141 14.578 1 75.69 109 THR B C 1
ATOM 4668 O O . THR B 1 109 ? 16.484 -22.875 13.508 1 75.69 109 THR B O 1
ATOM 4671 N N . GLN B 1 110 ? 16.109 -22.531 15.688 1 82.38 110 GLN B N 1
ATOM 4672 C CA . GLN B 1 110 ? 17.062 -21.438 15.711 1 82.38 110 GLN B CA 1
ATOM 4673 C C . GLN B 1 110 ? 18.453 -21.922 15.32 1 82.38 110 GLN B C 1
ATOM 4675 O O . GLN B 1 110 ? 19.172 -21.219 14.594 1 82.38 110 GLN B O 1
ATOM 4680 N N . GLU B 1 111 ? 18.812 -23.062 15.805 1 81.88 111 GLU B N 1
ATOM 4681 C CA . GLU B 1 111 ? 20.125 -23.625 15.5 1 81.88 111 GLU B CA 1
ATOM 4682 C C . GLU B 1 111 ? 20.297 -23.844 14 1 81.88 111 GLU B C 1
ATOM 4684 O O . GLU B 1 111 ? 21.391 -23.688 13.461 1 81.88 111 GLU B O 1
ATOM 4689 N N . SER B 1 112 ? 19.25 -24.125 13.344 1 75.75 112 SER B N 1
ATOM 4690 C CA . SER B 1 112 ? 19.297 -24.406 11.914 1 75.75 112 SER B CA 1
ATOM 4691 C C . SER B 1 112 ? 19.391 -23.109 11.102 1 75.75 112 SER B C 1
ATOM 4693 O O . SER B 1 112 ? 19.766 -23.141 9.93 1 75.75 112 SER B O 1
ATOM 4695 N N . ILE B 1 113 ? 19.094 -22.016 11.773 1 80.31 113 ILE B N 1
ATOM 4696 C CA . ILE B 1 113 ? 19.031 -20.734 11.062 1 80.31 113 ILE B CA 1
ATOM 4697 C C . ILE B 1 113 ? 20.25 -19.891 11.398 1 80.31 113 ILE B C 1
ATOM 4699 O O . ILE B 1 113 ? 20.594 -18.953 10.68 1 80.31 113 ILE B O 1
ATOM 4703 N N . LYS B 1 114 ? 20.875 -20.219 12.422 1 80.81 114 LYS B N 1
ATOM 4704 C CA . LYS B 1 114 ? 22.016 -19.453 12.914 1 80.81 114 LYS B CA 1
ATOM 4705 C C . LYS B 1 114 ? 23.078 -19.281 11.836 1 80.81 114 LYS B C 1
ATOM 4707 O O . LYS B 1 114 ? 23.344 -20.219 11.055 1 80.81 114 LYS B O 1
ATOM 4712 N N . ASP B 1 115 ? 23.609 -18.031 11.867 1 76.06 115 ASP B N 1
ATOM 4713 C CA . ASP B 1 115 ? 24.719 -17.781 10.938 1 76.06 115 ASP B CA 1
ATOM 4714 C C . ASP B 1 115 ? 26.047 -18.188 11.562 1 76.06 115 ASP B C 1
ATOM 4716 O O . ASP B 1 115 ? 26.094 -18.828 12.609 1 76.06 115 ASP B O 1
ATOM 4720 N N . LYS B 1 116 ? 27.156 -17.875 10.812 1 71.88 116 LYS B N 1
ATOM 4721 C CA . LYS B 1 116 ? 28.5 -18.266 11.227 1 71.88 116 LYS B CA 1
ATOM 4722 C C . LYS B 1 116 ? 28.891 -17.594 12.547 1 71.88 116 LYS B C 1
ATOM 4724 O O . LYS B 1 116 ? 29.688 -18.141 13.312 1 71.88 116 LYS B O 1
ATOM 4729 N N . ASP B 1 117 ? 28.25 -16.5 12.852 1 76.12 117 ASP B N 1
ATOM 4730 C CA . ASP B 1 117 ? 28.578 -15.75 14.062 1 76.12 117 ASP B CA 1
ATOM 4731 C C . ASP B 1 117 ? 27.625 -16.109 15.195 1 76.12 117 ASP B C 1
ATOM 4733 O O . ASP B 1 117 ? 27.734 -15.586 16.312 1 76.12 117 ASP B O 1
ATOM 4737 N N . GLY B 1 118 ? 26.75 -17.078 14.883 1 77.44 118 GLY B N 1
ATOM 4738 C CA . GLY B 1 118 ? 25.828 -17.547 15.898 1 77.44 118 GLY B CA 1
ATOM 4739 C C . GLY B 1 118 ? 24.562 -16.719 15.992 1 77.44 118 GLY B C 1
ATOM 4740 O O . GLY B 1 118 ? 23.719 -16.953 16.875 1 77.44 118 GLY B O 1
ATOM 4741 N N . ASP B 1 119 ? 24.422 -15.75 15.086 1 80.31 119 ASP B N 1
ATOM 4742 C CA . ASP B 1 119 ? 23.234 -14.898 15.125 1 80.31 119 ASP B CA 1
ATOM 4743 C C . ASP B 1 119 ? 22.062 -15.555 14.406 1 80.31 119 ASP B C 1
ATOM 4745 O O . ASP B 1 119 ? 22.234 -16.188 13.367 1 80.31 119 ASP B O 1
ATOM 4749 N N . VAL B 1 120 ? 20.969 -15.523 15.023 1 82.25 120 VAL B N 1
ATOM 4750 C CA . VAL B 1 120 ? 19.734 -16.047 14.43 1 82.25 120 VAL B CA 1
ATOM 4751 C C . VAL B 1 120 ? 19.047 -14.961 13.617 1 82.25 120 VAL B C 1
ATOM 4753 O O . VAL B 1 120 ? 18.219 -14.211 14.148 1 82.25 120 VAL B O 1
ATOM 4756 N N . LEU B 1 121 ? 19.406 -14.883 12.359 1 82.88 121 LEU B N 1
ATOM 4757 C CA . LEU B 1 121 ? 18.859 -13.867 11.469 1 82.88 121 LEU B CA 1
ATOM 4758 C C . LEU B 1 121 ? 18.281 -14.492 10.203 1 82.88 121 LEU B C 1
ATOM 4760 O O . LEU B 1 121 ? 18.859 -15.445 9.664 1 82.88 121 LEU B O 1
ATOM 4764 N N . TRP B 1 122 ? 17.188 -14.016 9.844 1 81.06 122 TRP B N 1
ATOM 4765 C CA . TRP B 1 122 ? 16.609 -14.406 8.562 1 81.06 122 TRP B CA 1
ATOM 4766 C C . TRP B 1 122 ? 17.234 -13.602 7.422 1 81.06 122 TRP B C 1
ATOM 4768 O O . TRP B 1 122 ? 17.812 -14.164 6.5 1 81.06 122 TRP B O 1
ATOM 4778 N N . ILE B 1 123 ? 17.109 -12.359 7.438 1 88.12 123 ILE B N 1
ATOM 4779 C CA . ILE B 1 123 ? 17.797 -11.398 6.578 1 88.12 123 ILE B CA 1
ATOM 4780 C C . ILE B 1 123 ? 18.641 -10.461 7.434 1 88.12 123 ILE B C 1
ATOM 4782 O O . ILE B 1 123 ? 18.141 -9.789 8.328 1 88.12 123 ILE B O 1
ATOM 4786 N N . GLU B 1 124 ? 19.875 -10.445 7.129 1 88.44 124 GLU B N 1
ATOM 4787 C CA . GLU B 1 124 ? 20.812 -9.742 7.992 1 88.44 124 GLU B CA 1
ATOM 4788 C C . GLU B 1 124 ? 20.453 -8.266 8.133 1 88.44 124 GLU B C 1
ATOM 4790 O O . GLU B 1 124 ? 20.359 -7.746 9.242 1 88.44 124 GLU B O 1
ATOM 4795 N N . ASP B 1 125 ? 20.375 -7.582 7.078 1 92.31 125 ASP B N 1
ATOM 4796 C CA . ASP B 1 125 ? 20.062 -6.16 7.09 1 92.31 125 ASP B CA 1
ATOM 4797 C C . ASP B 1 125 ? 19.547 -5.695 5.727 1 92.31 125 ASP B C 1
ATOM 4799 O O . ASP B 1 125 ? 19.312 -6.516 4.84 1 92.31 125 ASP B O 1
ATOM 4803 N N . PHE B 1 126 ? 19.344 -4.402 5.641 1 96.19 126 PHE B N 1
ATOM 4804 C CA . PHE B 1 126 ? 18.797 -3.773 4.449 1 96.19 126 PHE B CA 1
ATOM 4805 C C . PHE B 1 126 ? 19.656 -4.082 3.227 1 96.19 126 PHE B C 1
ATOM 4807 O O . PHE B 1 126 ? 19.141 -4.523 2.197 1 96.19 126 PHE B O 1
ATOM 4814 N N . ASP B 1 127 ? 20.938 -3.92 3.27 1 94.12 127 ASP B N 1
ATOM 4815 C CA . ASP B 1 127 ? 21.828 -4.164 2.146 1 94.12 127 ASP B CA 1
ATOM 4816 C C . ASP B 1 127 ? 21.859 -5.645 1.771 1 94.12 127 ASP B C 1
ATOM 4818 O O . ASP B 1 127 ? 21.875 -5.992 0.588 1 94.12 127 ASP B O 1
ATOM 4822 N N . SER B 1 128 ? 21.812 -6.5 2.746 1 92.69 128 SER B N 1
ATOM 4823 C CA . SER B 1 128 ? 21.859 -7.941 2.518 1 92.69 128 SER B CA 1
ATOM 4824 C C . SER B 1 128 ? 20.656 -8.414 1.719 1 92.69 128 SER B C 1
ATOM 4826 O O . SER B 1 128 ? 20.75 -9.352 0.92 1 92.69 128 SER B O 1
ATOM 4828 N N . LEU B 1 129 ? 19.5 -7.852 1.975 1 95.62 129 LEU B N 1
ATOM 4829 C CA . LEU B 1 129 ? 18.312 -8.219 1.212 1 95.62 129 LEU B CA 1
ATOM 4830 C C . LEU B 1 129 ? 18.562 -8.078 -0.286 1 95.62 129 LEU B C 1
ATOM 4832 O O . LEU B 1 129 ? 18.266 -8.992 -1.058 1 95.62 129 LEU B O 1
ATOM 4836 N N . PHE B 1 130 ? 19.172 -6.977 -0.68 1 96.44 130 PHE B N 1
ATOM 4837 C CA . PHE B 1 130 ? 19.344 -6.695 -2.1 1 96.44 130 PHE B CA 1
ATOM 4838 C C . PHE B 1 130 ? 20.484 -7.535 -2.674 1 96.44 130 PHE B C 1
ATOM 4840 O O . PHE B 1 130 ? 20.453 -7.91 -3.848 1 96.44 130 PHE B O 1
ATOM 4847 N N . ASP B 1 131 ? 21.453 -7.895 -1.812 1 93.75 131 ASP B N 1
ATOM 4848 C CA . ASP B 1 131 ? 22.469 -8.836 -2.246 1 93.75 131 ASP B CA 1
ATOM 4849 C C . ASP B 1 131 ? 21.875 -10.203 -2.557 1 93.75 131 ASP B C 1
ATOM 4851 O O . ASP B 1 131 ? 22.219 -10.828 -3.561 1 93.75 131 ASP B O 1
ATOM 4855 N N . ILE B 1 132 ? 21.031 -10.617 -1.686 1 91.94 132 ILE B N 1
ATOM 4856 C CA . ILE B 1 132 ? 20.391 -11.914 -1.856 1 91.94 132 ILE B CA 1
ATOM 4857 C C . ILE B 1 132 ? 19.5 -11.898 -3.092 1 91.94 132 ILE B C 1
ATOM 4859 O O . ILE B 1 132 ? 19.516 -12.828 -3.902 1 91.94 132 ILE B O 1
ATOM 4863 N N . LEU B 1 133 ? 18.719 -10.844 -3.26 1 94.25 133 LEU B N 1
ATOM 4864 C CA . LEU B 1 133 ? 17.875 -10.703 -4.438 1 94.25 133 LEU B CA 1
ATOM 4865 C C . LEU B 1 133 ? 18.719 -10.75 -5.715 1 94.25 133 LEU B C 1
ATOM 4867 O O . LEU B 1 133 ? 18.328 -11.391 -6.691 1 94.25 133 LEU B O 1
ATOM 4871 N N . ASN B 1 134 ? 19.828 -10.055 -5.652 1 94.62 134 ASN B N 1
ATOM 4872 C CA . ASN B 1 134 ? 20.719 -10.016 -6.805 1 94.62 134 ASN B CA 1
ATOM 4873 C C . ASN B 1 134 ? 21.188 -11.414 -7.191 1 94.62 134 ASN B C 1
ATOM 4875 O O . ASN B 1 134 ? 21.297 -11.734 -8.375 1 94.62 134 ASN B O 1
ATOM 4879 N N . GLU B 1 135 ? 21.438 -12.227 -6.227 1 90.56 135 GLU B N 1
ATOM 4880 C CA . GLU B 1 135 ? 21.875 -13.602 -6.484 1 90.56 135 GLU B CA 1
ATOM 4881 C C . GLU B 1 135 ? 20.703 -14.445 -6.996 1 90.56 135 GLU B C 1
ATOM 4883 O O . GLU B 1 135 ? 20.875 -15.258 -7.91 1 90.56 135 GLU B O 1
ATOM 4888 N N . ILE B 1 136 ? 19.625 -14.273 -6.445 1 88.5 136 ILE B N 1
ATOM 4889 C CA . ILE B 1 136 ? 18.453 -15.094 -6.773 1 88.5 136 ILE B CA 1
ATOM 4890 C C . ILE B 1 136 ? 18.078 -14.883 -8.234 1 88.5 136 ILE B C 1
ATOM 4892 O O . ILE B 1 136 ? 17.797 -15.852 -8.953 1 88.5 136 ILE B O 1
ATOM 4896 N N . ILE B 1 137 ? 18.125 -13.656 -8.719 1 90.94 137 ILE B N 1
ATOM 4897 C CA . ILE B 1 137 ? 17.594 -13.391 -10.055 1 90.94 137 ILE B CA 1
ATOM 4898 C C . ILE B 1 137 ? 18.594 -13.836 -11.109 1 90.94 137 ILE B C 1
ATOM 4900 O O . ILE B 1 137 ? 18.391 -13.617 -12.305 1 90.94 137 ILE B O 1
ATOM 4904 N N . SER B 1 138 ? 19.672 -14.469 -10.68 1 88.75 138 SER B N 1
ATOM 4905 C CA . SER B 1 138 ? 20.641 -15.078 -11.594 1 88.75 138 SER B CA 1
ATOM 4906 C C . SER B 1 138 ? 20.75 -16.578 -11.352 1 88.75 138 SER B C 1
ATOM 4908 O O . SER B 1 138 ? 21.75 -17.188 -11.727 1 88.75 138 SER B O 1
ATOM 4910 N N . THR B 1 139 ? 19.766 -17.047 -10.68 1 86.5 139 THR B N 1
ATOM 4911 C CA . THR B 1 139 ? 19.797 -18.469 -10.344 1 86.5 139 THR B CA 1
ATOM 4912 C C . THR B 1 139 ? 18.578 -19.188 -10.914 1 86.5 139 THR B C 1
ATOM 4914 O O . THR B 1 139 ? 17.453 -18.672 -10.844 1 86.5 139 THR B O 1
ATOM 4917 N N . SER B 1 140 ? 18.844 -20.344 -11.531 1 88.19 140 SER B N 1
ATOM 4918 C CA . SER B 1 140 ? 17.75 -21.172 -12.023 1 88.19 140 SER B CA 1
ATOM 4919 C C . SER B 1 140 ? 17.156 -22.016 -10.906 1 88.19 140 SER B C 1
ATOM 4921 O O . SER B 1 140 ? 17.891 -22.516 -10.039 1 88.19 140 SER B O 1
ATOM 4923 N N . PRO B 1 141 ? 15.852 -22.203 -10.844 1 84.25 141 PRO B N 1
ATOM 4924 C CA . PRO B 1 141 ? 15.242 -23.062 -9.828 1 84.25 141 PRO B CA 1
ATOM 4925 C C . PRO B 1 141 ? 15.75 -24.516 -9.898 1 84.25 141 PRO B C 1
ATOM 4927 O O . PRO B 1 141 ? 15.992 -25.031 -10.992 1 84.25 141 PRO B O 1
ATOM 4930 N N . SER B 1 142 ? 15.898 -25.062 -8.75 1 83.44 142 SER B N 1
ATOM 4931 C CA . SER B 1 142 ? 16.391 -26.438 -8.641 1 83.44 142 SER B CA 1
ATOM 4932 C C . SER B 1 142 ? 15.234 -27.422 -8.445 1 83.44 142 SER B C 1
ATOM 4934 O O . SER B 1 142 ? 14.219 -27.078 -7.824 1 83.44 142 SER B O 1
ATOM 4936 N N . PHE B 1 143 ? 15.492 -28.609 -9.062 1 84.81 143 PHE B N 1
ATOM 4937 C CA . PHE B 1 143 ? 14.578 -29.703 -8.758 1 84.81 143 PHE B CA 1
ATOM 4938 C C . PHE B 1 143 ? 14.797 -30.234 -7.344 1 84.81 143 PHE B C 1
ATOM 4940 O O . PHE B 1 143 ? 15.938 -30.328 -6.891 1 84.81 143 PHE B O 1
ATOM 4947 N N . ASN B 1 144 ? 13.812 -30.344 -6.605 1 72.75 144 ASN B N 1
ATOM 4948 C CA . ASN B 1 144 ? 13.867 -31.016 -5.309 1 72.75 144 ASN B CA 1
ATOM 4949 C C . ASN B 1 144 ? 12.672 -31.938 -5.102 1 72.75 144 ASN B C 1
ATOM 4951 O O . ASN B 1 144 ? 11.586 -31.688 -5.625 1 72.75 144 ASN B O 1
ATOM 4955 N N . THR B 1 145 ? 13.023 -33.125 -4.555 1 58.75 145 THR B N 1
ATOM 4956 C CA . THR B 1 145 ? 12.016 -34.188 -4.398 1 58.75 145 THR B CA 1
ATOM 4957 C C . THR B 1 145 ? 10.961 -33.75 -3.381 1 58.75 145 THR B C 1
ATOM 4959 O O . THR B 1 145 ? 9.93 -34.438 -3.23 1 58.75 145 THR B O 1
ATOM 4962 N N . THR B 1 146 ? 11.367 -32.844 -2.773 1 52.22 146 THR B N 1
ATOM 4963 C CA . THR B 1 146 ? 10.336 -32.469 -1.815 1 52.22 146 THR B CA 1
ATOM 4964 C C . THR B 1 146 ? 9.219 -31.672 -2.508 1 52.22 146 THR B C 1
ATOM 4966 O O . THR B 1 146 ? 9.461 -30.984 -3.504 1 52.22 146 THR B O 1
ATOM 4969 N N . ALA B 1 147 ? 8.094 -32.375 -2.613 1 44.59 147 ALA B N 1
ATOM 4970 C CA . ALA B 1 147 ? 6.902 -31.781 -3.215 1 44.59 147 ALA B CA 1
ATOM 4971 C C . ALA B 1 147 ? 6.945 -30.266 -3.123 1 44.59 147 ALA B C 1
ATOM 4973 O O . ALA B 1 147 ? 6.098 -29.578 -3.695 1 44.59 147 ALA B O 1
ATOM 4974 N N . GLN B 1 148 ? 7.945 -29.781 -2.412 1 45.06 148 GLN B N 1
ATOM 4975 C CA . GLN B 1 148 ? 7.98 -28.359 -2.102 1 45.06 148 GLN B CA 1
ATOM 4976 C C . GLN B 1 148 ? 9.023 -27.625 -2.947 1 45.06 148 GLN B C 1
ATOM 4978 O O . GLN B 1 148 ? 10.102 -27.281 -2.455 1 45.06 148 GLN B O 1
ATOM 4983 N N . VAL B 1 149 ? 8.898 -27.859 -4.289 1 46.34 149 VAL B N 1
ATOM 4984 C CA . VAL B 1 149 ? 9.875 -27.109 -5.07 1 46.34 149 VAL B CA 1
ATOM 4985 C C . VAL B 1 149 ? 9.672 -25.625 -4.867 1 46.34 149 VAL B C 1
ATOM 4987 O O . VAL B 1 149 ? 8.633 -25.078 -5.254 1 46.34 149 VAL B O 1
ATOM 4990 N N . GLY B 1 150 ? 10.062 -25.062 -3.662 1 57.94 150 GLY B N 1
ATOM 4991 C CA . GLY B 1 150 ? 10.016 -23.609 -3.568 1 57.94 150 GLY B CA 1
ATOM 4992 C C . GLY B 1 150 ? 11.133 -22.922 -4.32 1 57.94 150 GLY B C 1
ATOM 4993 O O . GLY B 1 150 ? 12.188 -23.516 -4.555 1 57.94 150 GLY B O 1
ATOM 4994 N N . THR B 1 151 ? 10.789 -21.812 -5.098 1 69.56 151 THR B N 1
ATOM 4995 C CA . THR B 1 151 ? 11.805 -20.969 -5.719 1 69.56 151 THR B CA 1
ATOM 4996 C C . THR B 1 151 ? 12.633 -20.25 -4.656 1 69.56 151 THR B C 1
ATOM 4998 O O . THR B 1 151 ? 12.195 -20.109 -3.512 1 69.56 151 THR B O 1
ATOM 5001 N N . PRO B 1 152 ? 13.836 -20.078 -4.98 1 77.12 152 PRO B N 1
ATOM 5002 C CA . PRO B 1 152 ? 14.672 -19.328 -4.039 1 77.12 152 PRO B CA 1
ATOM 5003 C C . PRO B 1 152 ? 14.008 -18.031 -3.578 1 77.12 152 PRO B C 1
ATOM 5005 O O . PRO B 1 152 ? 14.203 -17.609 -2.436 1 77.12 152 PRO B O 1
ATOM 5008 N N . MET B 1 153 ? 13.234 -17.438 -4.414 1 83.56 153 MET B N 1
ATOM 5009 C CA . MET B 1 153 ? 12.547 -16.203 -4.051 1 83.56 153 MET B CA 1
ATOM 5010 C C . MET B 1 153 ? 11.531 -16.453 -2.943 1 83.56 153 MET B C 1
ATOM 5012 O O . MET B 1 153 ? 11.445 -15.688 -1.986 1 83.56 153 MET B O 1
ATOM 5016 N N . ASN B 1 154 ? 10.812 -17.469 -3.086 1 78.25 154 ASN B N 1
ATOM 5017 C CA . ASN B 1 154 ? 9.867 -17.828 -2.039 1 78.25 154 ASN B CA 1
ATOM 5018 C C . ASN B 1 154 ? 10.57 -18.141 -0.723 1 78.25 154 ASN B C 1
ATOM 5020 O O . ASN B 1 154 ? 10.062 -17.812 0.351 1 78.25 154 ASN B O 1
ATOM 5024 N N . GLY B 1 155 ? 11.633 -18.844 -0.844 1 76.44 155 GLY B N 1
ATOM 5025 C CA . GLY B 1 155 ? 12.414 -19.125 0.352 1 76.44 155 GLY B CA 1
ATOM 5026 C C . GLY B 1 155 ? 12.844 -17.859 1.088 1 76.44 155 GLY B C 1
ATOM 5027 O O . GLY B 1 155 ? 12.812 -17.812 2.32 1 76.44 155 GLY B O 1
ATOM 5028 N N . LEU B 1 156 ? 13.242 -16.906 0.341 1 82.81 156 LEU B N 1
ATOM 5029 C CA . LEU B 1 156 ? 13.695 -15.641 0.911 1 82.81 156 LEU B CA 1
ATOM 5030 C C . LEU B 1 156 ? 12.547 -14.906 1.592 1 82.81 156 LEU B C 1
ATOM 5032 O O . LEU B 1 156 ? 12.711 -14.375 2.691 1 82.81 156 LEU B O 1
ATOM 5036 N N . LEU B 1 157 ? 11.336 -14.938 0.986 1 85.06 157 LEU B N 1
ATOM 5037 C CA . LEU B 1 157 ? 10.281 -14.016 1.381 1 85.06 157 LEU B CA 1
ATOM 5038 C C . LEU B 1 157 ? 9.242 -14.719 2.25 1 85.06 157 LEU B C 1
ATOM 5040 O O . LEU B 1 157 ? 8.359 -14.07 2.814 1 85.06 157 LEU B O 1
ATOM 5044 N N . ALA B 1 158 ? 9.383 -15.984 2.475 1 78.12 158 ALA B N 1
ATOM 5045 C CA . ALA B 1 158 ? 8.367 -16.812 3.113 1 78.12 158 ALA B CA 1
ATOM 5046 C C . ALA B 1 158 ? 7.984 -16.25 4.48 1 78.12 158 ALA B C 1
ATOM 5048 O O . ALA B 1 158 ? 6.797 -16.125 4.797 1 78.12 158 ALA B O 1
ATOM 5049 N N . ILE B 1 159 ? 8.984 -15.891 5.25 1 80.81 159 ILE B N 1
ATOM 5050 C CA . ILE B 1 159 ? 8.719 -15.375 6.586 1 80.81 159 ILE B CA 1
ATOM 5051 C C . ILE B 1 159 ? 8.391 -13.883 6.508 1 80.81 159 ILE B C 1
ATOM 5053 O O . ILE B 1 159 ? 7.434 -13.422 7.129 1 80.81 159 ILE B O 1
ATOM 5057 N N . ALA B 1 160 ? 9.156 -13.203 5.75 1 86.56 160 ALA B N 1
ATOM 5058 C CA . ALA B 1 160 ? 9.07 -11.75 5.672 1 86.56 160 ALA B CA 1
ATOM 5059 C C . ALA B 1 160 ? 7.695 -11.305 5.18 1 86.56 160 ALA B C 1
ATOM 5061 O O . ALA B 1 160 ? 7.129 -10.336 5.688 1 86.56 160 ALA B O 1
ATOM 5062 N N . MET B 1 161 ? 7.133 -12 4.242 1 86.75 161 MET B N 1
ATOM 5063 C CA . MET B 1 161 ? 5.883 -11.578 3.613 1 86.75 161 MET B CA 1
ATOM 5064 C C . MET B 1 161 ? 4.715 -11.734 4.582 1 86.75 161 MET B C 1
ATOM 5066 O O . MET B 1 161 ? 3.643 -11.164 4.359 1 86.75 161 MET B O 1
ATOM 5070 N N . ALA B 1 162 ? 4.93 -12.469 5.652 1 82.5 162 ALA B N 1
ATOM 5071 C CA . ALA B 1 162 ? 3.855 -12.727 6.609 1 82.5 162 ALA B CA 1
ATOM 5072 C C . ALA B 1 162 ? 3.906 -11.742 7.77 1 82.5 162 ALA B C 1
ATOM 5074 O O . ALA B 1 162 ? 3.021 -11.734 8.625 1 82.5 162 ALA B O 1
ATOM 5075 N N . THR B 1 163 ? 4.918 -10.953 7.848 1 87.5 163 THR B N 1
ATOM 5076 C CA . THR B 1 163 ? 5.004 -9.938 8.891 1 87.5 163 THR B CA 1
ATOM 5077 C C . THR B 1 163 ? 4.016 -8.805 8.625 1 87.5 163 THR B C 1
ATOM 5079 O O . THR B 1 163 ? 3.451 -8.711 7.535 1 87.5 163 THR B O 1
ATOM 5082 N N . GLU B 1 164 ? 3.805 -8.008 9.695 1 88.88 164 GLU B N 1
ATOM 5083 C CA . GLU B 1 164 ? 2.932 -6.848 9.516 1 88.88 164 GLU B CA 1
ATOM 5084 C C . GLU B 1 164 ? 3.416 -5.961 8.375 1 88.88 164 GLU B C 1
ATOM 5086 O O . GLU B 1 164 ? 2.629 -5.559 7.512 1 88.88 164 GLU B O 1
ATOM 5091 N N . ALA B 1 165 ? 4.684 -5.645 8.391 1 94.44 165 ALA B N 1
ATOM 5092 C CA . ALA B 1 165 ? 5.258 -4.805 7.344 1 94.44 165 ALA B CA 1
ATOM 5093 C C . ALA B 1 165 ? 5.203 -5.504 5.988 1 94.44 165 ALA B C 1
ATOM 5095 O O . ALA B 1 165 ? 4.93 -4.871 4.969 1 94.44 165 ALA B O 1
ATOM 5096 N N . GLY B 1 166 ? 5.457 -6.816 6.004 1 93.62 166 GLY B N 1
ATOM 5097 C CA . GLY B 1 166 ? 5.371 -7.578 4.77 1 93.62 166 GLY B CA 1
ATOM 5098 C C . GLY B 1 166 ? 3.975 -7.586 4.172 1 93.62 166 GLY B C 1
ATOM 5099 O O . GLY B 1 166 ? 3.812 -7.445 2.959 1 93.62 166 GLY B O 1
ATOM 5100 N N . LEU B 1 167 ? 2.975 -7.73 5.027 1 91.62 167 LEU B N 1
ATOM 5101 C CA . LEU B 1 167 ? 1.59 -7.707 4.57 1 91.62 167 LEU B CA 1
ATOM 5102 C C . LEU B 1 167 ? 1.259 -6.371 3.908 1 91.62 167 LEU B C 1
ATOM 5104 O O . LEU B 1 167 ? 0.635 -6.34 2.846 1 91.62 167 LEU B O 1
ATOM 5108 N N . ALA B 1 168 ? 1.669 -5.301 4.527 1 95.12 168 ALA B N 1
ATOM 5109 C CA . ALA B 1 168 ? 1.422 -3.979 3.959 1 95.12 168 ALA B CA 1
ATOM 5110 C C . ALA B 1 168 ? 2.137 -3.816 2.621 1 95.12 168 ALA B C 1
ATOM 5112 O O . ALA B 1 168 ? 1.541 -3.359 1.643 1 95.12 168 ALA B O 1
ATOM 5113 N N . LEU B 1 169 ? 3.361 -4.262 2.537 1 96.31 169 LEU B N 1
ATOM 5114 C CA . LEU B 1 169 ? 4.215 -4.066 1.372 1 96.31 169 LEU B CA 1
ATOM 5115 C C . LEU B 1 169 ? 3.701 -4.867 0.18 1 96.31 169 LEU B C 1
ATOM 5117 O O . LEU B 1 169 ? 3.537 -4.324 -0.915 1 96.31 169 LEU B O 1
ATOM 5121 N N . PHE B 1 170 ? 3.451 -6.07 0.384 1 93.5 170 PHE B N 1
ATOM 5122 C CA . PHE B 1 170 ? 3.182 -6.957 -0.744 1 93.5 170 PHE B CA 1
ATOM 5123 C C . PHE B 1 170 ? 1.739 -6.809 -1.213 1 93.5 170 PHE B C 1
ATOM 5125 O O . PHE B 1 170 ? 1.366 -7.336 -2.264 1 93.5 170 PHE B O 1
ATOM 5132 N N . HIS B 1 171 ? 0.902 -6.059 -0.501 1 95.69 171 HIS B N 1
ATOM 5133 C CA . HIS B 1 171 ? -0.427 -5.695 -0.981 1 95.69 171 HIS B CA 1
ATOM 5134 C C . HIS B 1 171 ? -0.422 -4.309 -1.618 1 95.69 171 HIS B C 1
ATOM 5136 O O . HIS B 1 171 ? -1.432 -3.877 -2.178 1 95.69 171 HIS B O 1
ATOM 5142 N N . ASP B 1 172 ? 0.688 -3.611 -1.496 1 96.81 172 ASP B N 1
ATOM 5143 C CA . ASP B 1 172 ? 0.822 -2.252 -2.014 1 96.81 172 ASP B CA 1
ATOM 5144 C C . ASP B 1 172 ? 1.048 -2.26 -3.525 1 96.81 172 ASP B C 1
ATOM 5146 O O . ASP B 1 172 ? 2.014 -2.854 -4.012 1 96.81 172 ASP B O 1
ATOM 5150 N N . THR B 1 173 ? 0.196 -1.553 -4.273 1 95.75 173 THR B N 1
ATOM 5151 C CA . THR B 1 173 ? 0.231 -1.556 -5.734 1 95.75 173 THR B CA 1
ATOM 5152 C C . THR B 1 173 ? 1.523 -0.925 -6.242 1 95.75 173 THR B C 1
ATOM 5154 O O . THR B 1 173 ? 2.146 -1.44 -7.176 1 95.75 173 THR B O 1
ATOM 5157 N N . THR B 1 174 ? 1.909 0.158 -5.668 1 96.56 174 THR B N 1
ATOM 5158 C CA . THR B 1 174 ? 3.104 0.875 -6.102 1 96.56 174 THR B CA 1
ATOM 5159 C C . THR B 1 174 ? 4.352 0.026 -5.887 1 96.56 174 THR B C 1
ATOM 5161 O O . THR B 1 174 ? 5.219 -0.048 -6.762 1 96.56 174 THR B O 1
ATOM 5164 N N . PHE B 1 175 ? 4.438 -0.597 -4.742 1 96.81 175 PHE B N 1
ATOM 5165 C CA . PHE B 1 175 ? 5.566 -1.478 -4.469 1 96.81 175 PHE B CA 1
ATOM 5166 C C . PHE B 1 175 ? 5.613 -2.625 -5.473 1 96.81 175 PHE B C 1
ATOM 5168 O O . PHE B 1 175 ? 6.676 -2.955 -6 1 96.81 175 PHE B O 1
ATOM 5175 N N . ASN B 1 176 ? 4.5 -3.24 -5.707 1 93.94 176 ASN B N 1
ATOM 5176 C CA . ASN B 1 176 ? 4.434 -4.379 -6.617 1 93.94 176 ASN B CA 1
ATOM 5177 C C . ASN B 1 176 ? 4.859 -3.992 -8.031 1 93.94 176 ASN B C 1
ATOM 5179 O O . ASN B 1 176 ? 5.457 -4.797 -8.742 1 93.94 176 ASN B O 1
ATOM 5183 N N . LEU B 1 177 ? 4.52 -2.799 -8.445 1 93.31 177 LEU B N 1
ATOM 5184 C CA . LEU B 1 177 ? 4.957 -2.338 -9.766 1 93.31 177 LEU B CA 1
ATOM 5185 C C . LEU B 1 177 ? 6.48 -2.275 -9.836 1 93.31 177 LEU B C 1
ATOM 5187 O O . LEU B 1 177 ? 7.066 -2.609 -10.867 1 93.31 177 LEU B O 1
ATOM 5191 N N . GLN B 1 178 ? 7.094 -1.838 -8.75 1 95.69 178 GLN B N 1
ATOM 5192 C CA . GLN B 1 178 ? 8.555 -1.778 -8.711 1 95.69 178 GLN B CA 1
ATOM 5193 C C . GLN B 1 178 ? 9.156 -3.174 -8.594 1 95.69 178 GLN B C 1
ATOM 5195 O O . GLN B 1 178 ? 10.148 -3.482 -9.258 1 95.69 178 GLN B O 1
ATOM 5200 N N . PHE B 1 179 ? 8.562 -4.02 -7.77 1 94.19 179 PHE B N 1
ATOM 5201 C CA . PHE B 1 179 ? 9.078 -5.367 -7.562 1 94.19 179 PHE B CA 1
ATOM 5202 C C . PHE B 1 179 ? 8.93 -6.203 -8.828 1 94.19 179 PHE B C 1
ATOM 5204 O O . PHE B 1 179 ? 9.75 -7.086 -9.094 1 94.19 179 PHE B O 1
ATOM 5211 N N . LYS B 1 180 ? 7.918 -5.93 -9.602 1 91.94 180 LYS B N 1
ATOM 5212 C CA . LYS B 1 180 ? 7.723 -6.617 -10.875 1 91.94 180 LYS B CA 1
ATOM 5213 C C . LYS B 1 180 ? 8.945 -6.465 -11.773 1 91.94 180 LYS B C 1
ATOM 5215 O O . LYS B 1 180 ? 9.273 -7.375 -12.539 1 91.94 180 LYS B O 1
ATOM 5220 N N . LYS B 1 181 ? 9.57 -5.328 -11.727 1 93.69 181 LYS B N 1
ATOM 5221 C CA . LYS B 1 181 ? 10.766 -5.117 -12.539 1 93.69 181 LYS B CA 1
ATOM 5222 C C . LYS B 1 181 ? 11.875 -6.094 -12.148 1 93.69 181 LYS B C 1
ATOM 5224 O O . LYS B 1 181 ? 12.641 -6.543 -13 1 93.69 181 LYS B O 1
ATOM 5229 N N . VAL B 1 182 ? 11.969 -6.406 -10.859 1 93.88 182 VAL B N 1
ATOM 5230 C CA . VAL B 1 182 ? 12.922 -7.387 -10.367 1 93.88 182 VAL B CA 1
ATOM 5231 C C . VAL B 1 182 ? 12.555 -8.773 -10.875 1 93.88 182 VAL B C 1
ATOM 5233 O O . VAL B 1 182 ? 13.406 -9.508 -11.383 1 93.88 182 VAL B O 1
ATOM 5236 N N . LEU B 1 183 ? 11.328 -9.102 -10.789 1 90.44 183 LEU B N 1
ATOM 5237 C CA . LEU B 1 183 ? 10.852 -10.398 -11.25 1 90.44 183 LEU B CA 1
ATOM 5238 C C . LEU B 1 183 ? 11.023 -10.531 -12.758 1 90.44 183 LEU B C 1
ATOM 5240 O O . LEU B 1 183 ? 11.352 -11.609 -13.258 1 90.44 183 LEU B O 1
ATOM 5244 N N . ASP B 1 184 ? 10.773 -9.438 -13.461 1 90.5 184 ASP B N 1
ATOM 5245 C CA . ASP B 1 184 ? 10.969 -9.438 -14.906 1 90.5 184 ASP B CA 1
ATOM 5246 C C . ASP B 1 184 ? 12.438 -9.695 -15.258 1 90.5 184 ASP B C 1
ATOM 5248 O O . ASP B 1 184 ? 12.727 -10.383 -16.25 1 90.5 184 ASP B O 1
ATOM 5252 N N . ALA B 1 185 ? 13.281 -9.141 -14.5 1 93.12 185 ALA B N 1
ATOM 5253 C CA . ALA B 1 185 ? 14.703 -9.391 -14.711 1 93.12 185 ALA B CA 1
ATOM 5254 C C . ALA B 1 185 ? 15.039 -10.867 -14.5 1 93.12 185 ALA B C 1
ATOM 5256 O O . ALA B 1 185 ? 15.812 -11.445 -15.258 1 93.12 185 ALA B O 1
ATOM 5257 N N . TRP B 1 186 ? 14.523 -11.422 -13.484 1 91.44 186 TRP B N 1
ATOM 5258 C CA . TRP B 1 186 ? 14.711 -12.852 -13.25 1 91.44 186 TRP B CA 1
ATOM 5259 C C . TRP B 1 186 ? 14.172 -13.672 -14.414 1 91.44 186 TRP B C 1
ATOM 5261 O O . TRP B 1 186 ? 14.828 -14.609 -14.883 1 91.44 186 TRP B O 1
ATOM 5271 N N . ASN B 1 187 ? 13.008 -13.312 -14.867 1 89.94 187 ASN B N 1
ATOM 5272 C CA . ASN B 1 187 ? 12.398 -14 -16 1 89.94 187 ASN B CA 1
ATOM 5273 C C . ASN B 1 187 ? 13.273 -13.922 -17.25 1 89.94 187 ASN B C 1
ATOM 5275 O O . ASN B 1 187 ? 13.391 -14.891 -18 1 89.94 187 ASN B O 1
ATOM 5279 N N . THR B 1 188 ? 13.852 -12.781 -17.438 1 91.88 188 THR B N 1
ATOM 5280 C CA . THR B 1 188 ? 14.758 -12.609 -18.562 1 91.88 188 THR B CA 1
ATOM 5281 C C . THR B 1 188 ? 15.938 -13.57 -18.453 1 91.88 188 THR B C 1
ATOM 5283 O O . THR B 1 188 ? 16.328 -14.195 -19.453 1 91.88 188 THR B O 1
ATOM 5286 N N . PHE B 1 189 ? 16.484 -13.656 -17.312 1 93.12 189 PHE B N 1
ATOM 5287 C CA . PHE B 1 189 ? 17.562 -14.625 -17.078 1 93.12 189 PHE B CA 1
ATOM 5288 C C . PHE B 1 189 ? 17.078 -16.047 -17.375 1 93.12 189 PHE B C 1
ATOM 5290 O O . PHE B 1 189 ? 17.766 -16.797 -18.062 1 93.12 189 PHE B O 1
ATOM 5297 N N . LEU B 1 190 ? 15.898 -16.391 -16.875 1 92.25 190 LEU B N 1
ATOM 5298 C CA . LEU B 1 190 ? 15.375 -17.75 -17 1 92.25 190 LEU B CA 1
ATOM 5299 C C . LEU B 1 190 ? 15.031 -18.078 -18.438 1 92.25 190 LEU B C 1
ATOM 5301 O O . LEU B 1 190 ? 14.844 -19.234 -18.797 1 92.25 190 LEU B O 1
ATOM 5305 N N . LYS B 1 191 ? 14.992 -17.078 -19.266 1 93.75 191 LYS B N 1
ATOM 5306 C CA . LYS B 1 191 ? 14.727 -17.266 -20.703 1 93.75 191 LYS B CA 1
ATOM 5307 C C . LYS B 1 191 ? 16.016 -17.266 -21.5 1 93.75 191 LYS B C 1
ATOM 5309 O O . LYS B 1 191 ? 15.992 -17.328 -22.734 1 93.75 191 LYS B O 1
ATOM 5314 N N . SER B 1 192 ? 17.094 -17.25 -20.828 1 95.31 192 SER B N 1
ATOM 5315 C CA . SER B 1 192 ? 18.391 -17.219 -21.516 1 95.31 192 SER B CA 1
ATOM 5316 C C . SER B 1 192 ? 19.094 -18.578 -21.406 1 95.31 192 SER B C 1
ATOM 5318 O O . SER B 1 192 ? 18.719 -19.406 -20.578 1 95.31 192 SER B O 1
ATOM 5320 N N . GLU B 1 193 ? 20.125 -18.766 -22.188 1 96.12 193 GLU B N 1
ATOM 5321 C CA . GLU B 1 193 ? 20.891 -20 -22.203 1 96.12 193 GLU B CA 1
ATOM 5322 C C . GLU B 1 193 ? 21.688 -20.188 -20.906 1 96.12 193 GLU B C 1
ATOM 5324 O O . GLU B 1 193 ? 22.031 -21.312 -20.547 1 96.12 193 GLU B O 1
ATOM 5329 N N . ASP B 1 194 ? 21.859 -19.094 -20.234 1 94.75 194 ASP B N 1
ATOM 5330 C CA . ASP B 1 194 ? 22.625 -19.141 -18.984 1 94.75 194 ASP B CA 1
ATOM 5331 C C . ASP B 1 194 ? 21.828 -19.859 -17.891 1 94.75 194 ASP B C 1
ATOM 5333 O O . ASP B 1 194 ? 22.391 -20.219 -16.859 1 94.75 194 ASP B O 1
ATOM 5337 N N . SER B 1 195 ? 20.562 -20.125 -18.125 1 94.31 195 SER B N 1
ATOM 5338 C CA . SER B 1 195 ? 19.703 -20.719 -17.109 1 94.31 195 SER B CA 1
ATOM 5339 C C . SER B 1 195 ? 19.641 -22.234 -17.25 1 94.31 195 SER B C 1
ATOM 5341 O O . SER B 1 195 ? 18.844 -22.891 -16.594 1 94.31 195 SER B O 1
ATOM 5343 N N . LEU B 1 196 ? 20.531 -22.859 -18 1 96.31 196 LEU B N 1
ATOM 5344 C CA . LEU B 1 196 ? 20.422 -24.266 -18.328 1 96.31 196 LEU B CA 1
ATOM 5345 C C . LEU B 1 196 ? 21.266 -25.125 -17.391 1 96.31 196 LEU B C 1
ATOM 5347 O O . LEU B 1 196 ? 21.406 -26.328 -17.594 1 96.31 196 LEU B O 1
ATOM 5351 N N . ASP B 1 197 ? 21.734 -24.562 -16.359 1 93.19 197 ASP B N 1
ATOM 5352 C CA . ASP B 1 197 ? 22.688 -25.25 -15.484 1 93.19 197 ASP B CA 1
ATOM 5353 C C . ASP B 1 197 ? 22.062 -26.484 -14.836 1 93.19 197 ASP B C 1
ATOM 5355 O O . ASP B 1 197 ? 22.75 -27.453 -14.523 1 93.19 197 ASP B O 1
ATOM 5359 N N . LYS B 1 198 ? 20.75 -26.484 -14.68 1 93.06 198 LYS B N 1
ATOM 5360 C CA . LYS B 1 198 ? 20.062 -27.609 -14.047 1 93.06 198 LYS B CA 1
ATOM 5361 C C . LYS B 1 198 ? 19.547 -28.594 -15.094 1 93.06 198 LYS B C 1
ATOM 5363 O O . LYS B 1 198 ? 18.781 -29.516 -14.773 1 93.06 198 LYS B O 1
ATOM 5368 N N . LEU B 1 199 ? 19.891 -28.375 -16.297 1 96.56 199 LEU B N 1
ATOM 5369 C CA . LEU B 1 199 ? 19.594 -29.266 -17.422 1 96.56 199 LEU B CA 1
ATOM 5370 C C . LEU B 1 199 ? 20.875 -29.672 -18.141 1 96.56 199 LEU B C 1
ATOM 5372 O O . LEU B 1 199 ? 20.906 -29.766 -19.359 1 96.56 199 LEU B O 1
ATOM 5376 N N . ASP B 1 200 ? 21.875 -29.922 -17.328 1 95.88 200 ASP B N 1
ATOM 5377 C CA . ASP B 1 200 ? 23.188 -30.281 -17.844 1 95.88 200 ASP B CA 1
ATOM 5378 C C . ASP B 1 200 ? 23.266 -31.781 -18.156 1 95.88 200 ASP B C 1
ATOM 5380 O O . ASP B 1 200 ? 23.406 -32.594 -17.25 1 95.88 200 ASP B O 1
ATOM 5384 N N . ILE B 1 201 ? 23.359 -32.156 -19.391 1 95.88 201 ILE B N 1
ATOM 5385 C CA . ILE B 1 201 ? 23.328 -33.562 -19.812 1 95.88 201 ILE B CA 1
ATOM 5386 C C . ILE B 1 201 ? 24.656 -34.219 -19.469 1 95.88 201 ILE B C 1
ATOM 5388 O O . ILE B 1 201 ? 24.75 -35.438 -19.453 1 95.88 201 ILE B O 1
ATOM 5392 N N . HIS B 1 202 ? 25.625 -33.469 -19.219 1 96.19 202 HIS B N 1
ATOM 5393 C CA . HIS B 1 202 ? 26.922 -34.031 -18.859 1 96.19 202 HIS B CA 1
ATOM 5394 C C . HIS B 1 202 ? 26.984 -34.375 -17.375 1 96.19 202 HIS B C 1
ATOM 5396 O O . HIS B 1 202 ? 27.891 -35.094 -16.922 1 96.19 202 HIS B O 1
ATOM 5402 N N . ASN B 1 203 ? 26.094 -33.875 -16.594 1 96.31 203 ASN B N 1
ATOM 5403 C CA . ASN B 1 203 ? 25.969 -34.156 -15.164 1 96.31 203 ASN B CA 1
ATOM 5404 C C . ASN B 1 203 ? 24.516 -34.312 -14.75 1 96.31 203 ASN B C 1
ATOM 5406 O O . ASN B 1 203 ? 24 -33.531 -13.953 1 96.31 203 ASN B O 1
ATOM 5410 N N . PRO B 1 204 ? 23.859 -35.312 -15.203 1 95.62 204 PRO B N 1
ATOM 5411 C CA . PRO B 1 204 ? 22.406 -35.469 -15.023 1 95.62 204 PRO B CA 1
ATOM 5412 C C . PRO B 1 204 ? 22 -35.594 -13.562 1 95.62 204 PRO B C 1
ATOM 5414 O O . PRO B 1 204 ? 20.859 -35.312 -13.195 1 95.62 204 PRO B O 1
ATOM 5417 N N . GLU B 1 205 ? 22.938 -36 -12.711 1 95.62 205 GLU B N 1
ATOM 5418 C CA . GLU B 1 205 ? 22.562 -36.281 -11.32 1 95.62 205 GLU B CA 1
ATOM 5419 C C . GLU B 1 205 ? 23.094 -35.156 -10.398 1 95.62 205 GLU B C 1
ATOM 5421 O O . GLU B 1 205 ? 23.125 -35.344 -9.18 1 95.62 205 GLU B O 1
ATOM 5426 N N . LYS B 1 206 ? 23.547 -34.062 -11.016 1 92.75 206 LYS B N 1
ATOM 5427 C CA . LYS B 1 206 ? 23.953 -32.938 -10.188 1 92.75 206 LYS B CA 1
ATOM 5428 C C . LYS B 1 206 ? 22.828 -32.469 -9.281 1 92.75 206 LYS B C 1
ATOM 5430 O O . LYS B 1 206 ? 21.641 -32.656 -9.602 1 92.75 206 LYS B O 1
ATOM 5435 N N . GLU B 1 207 ? 23.156 -31.875 -8.164 1 86.19 207 GLU B N 1
ATOM 5436 C CA . GLU B 1 207 ? 22.156 -31.391 -7.223 1 86.19 207 GLU B CA 1
ATOM 5437 C C . GLU B 1 207 ? 21.188 -30.406 -7.895 1 86.19 207 GLU B C 1
ATOM 5439 O O . GLU B 1 207 ? 21.625 -29.469 -8.562 1 86.19 207 GLU B O 1
ATOM 5444 N N . GLY B 1 208 ? 19.906 -30.688 -7.773 1 87.19 208 GLY B N 1
ATOM 5445 C CA . GLY B 1 208 ? 18.891 -29.797 -8.305 1 87.19 208 GLY B CA 1
ATOM 5446 C C . GLY B 1 208 ? 18.562 -30.062 -9.766 1 87.19 208 GLY B C 1
ATOM 5447 O O . GLY B 1 208 ? 17.797 -29.328 -10.383 1 87.19 208 GLY B O 1
ATOM 5448 N N . SER B 1 209 ? 19.094 -31.094 -10.305 1 93.12 209 SER B N 1
ATOM 5449 C CA . SER B 1 209 ? 18.953 -31.375 -11.727 1 93.12 209 SER B CA 1
ATOM 5450 C C . SER B 1 209 ? 17.531 -31.797 -12.07 1 93.12 209 SER B C 1
ATOM 5452 O O . SER B 1 209 ? 16.969 -32.688 -11.445 1 93.12 209 SER B O 1
ATOM 5454 N N . TRP B 1 210 ? 17.031 -31.219 -13.211 1 93.38 210 TRP B N 1
ATOM 5455 C CA . TRP B 1 210 ? 15.68 -31.516 -13.688 1 93.38 210 TRP B CA 1
ATOM 5456 C C . TRP B 1 210 ? 15.695 -32.719 -14.617 1 93.38 210 TRP B C 1
ATOM 5458 O O . TRP B 1 210 ? 14.648 -33.156 -15.094 1 93.38 210 TRP B O 1
ATOM 5468 N N . ILE B 1 211 ? 16.906 -33.312 -14.852 1 96.38 211 ILE B N 1
ATOM 5469 C CA . ILE B 1 211 ? 17 -34.5 -15.695 1 96.38 211 ILE B CA 1
ATOM 5470 C C . ILE B 1 211 ? 17.547 -35.688 -14.891 1 96.38 211 ILE B C 1
ATOM 5472 O O . ILE B 1 211 ? 18.016 -36.656 -15.453 1 96.38 211 ILE B O 1
ATOM 5476 N N . SER B 1 212 ? 17.469 -35.531 -13.562 1 94.94 212 SER B N 1
ATOM 5477 C CA . SER B 1 212 ? 17.922 -36.594 -12.672 1 94.94 212 SER B CA 1
ATOM 5478 C C . SER B 1 212 ? 16.938 -37.781 -12.688 1 94.94 212 SER B C 1
ATOM 5480 O O . SER B 1 212 ? 15.812 -37.656 -13.188 1 94.94 212 SER B O 1
ATOM 5482 N N . LYS B 1 213 ? 17.391 -38.875 -12.086 1 94.94 213 LYS B N 1
ATOM 5483 C CA . LYS B 1 213 ? 16.5 -40.031 -11.922 1 94.94 213 LYS B CA 1
ATOM 5484 C C . LYS B 1 213 ? 15.312 -39.688 -11.039 1 94.94 213 LYS B C 1
ATOM 5486 O O . LYS B 1 213 ? 14.195 -40.156 -11.297 1 94.94 213 LYS B O 1
ATOM 5491 N N . ALA B 1 214 ? 15.555 -38.906 -10.047 1 89.75 214 ALA B N 1
ATOM 5492 C CA . ALA B 1 214 ? 14.477 -38.469 -9.148 1 89.75 214 ALA B CA 1
ATOM 5493 C C . ALA B 1 214 ? 13.453 -37.625 -9.891 1 89.75 214 ALA B C 1
ATOM 5495 O O . ALA B 1 214 ? 12.242 -37.75 -9.664 1 89.75 214 ALA B O 1
ATOM 5496 N N . ALA B 1 215 ? 13.914 -36.75 -10.734 1 90.69 215 ALA B N 1
ATOM 5497 C CA . ALA B 1 215 ? 13.008 -35.938 -11.531 1 90.69 215 ALA B CA 1
ATOM 5498 C C . ALA B 1 215 ? 12.156 -36.781 -12.461 1 90.69 215 ALA B C 1
ATOM 5500 O O . ALA B 1 215 ? 10.953 -36.562 -12.594 1 90.69 215 ALA B O 1
ATOM 5501 N N . TRP B 1 216 ? 12.789 -37.719 -13.047 1 92.75 216 TRP B N 1
ATOM 5502 C CA . TRP B 1 216 ? 12.055 -38.656 -13.914 1 92.75 216 TRP B CA 1
ATOM 5503 C C . TRP B 1 216 ? 11.008 -39.438 -13.125 1 92.75 216 TRP B C 1
ATOM 5505 O O . TRP B 1 216 ? 9.867 -39.594 -13.578 1 92.75 216 TRP B O 1
ATOM 5515 N N . LYS B 1 217 ? 11.391 -39.875 -11.984 1 88.81 217 LYS B N 1
ATOM 5516 C CA . LYS B 1 217 ? 10.469 -40.625 -11.125 1 88.81 217 LYS B CA 1
ATOM 5517 C C . LYS B 1 217 ? 9.289 -39.75 -10.703 1 88.81 217 LYS B C 1
ATOM 5519 O O . LYS B 1 217 ? 8.164 -40.25 -10.562 1 88.81 217 LYS B O 1
ATOM 5524 N N . ALA B 1 218 ? 9.555 -38.469 -10.594 1 85 218 ALA B N 1
ATOM 5525 C CA . ALA B 1 218 ? 8.516 -37.5 -10.18 1 85 218 ALA B CA 1
ATOM 5526 C C . ALA B 1 218 ? 7.59 -37.188 -11.352 1 85 218 ALA B C 1
ATOM 5528 O O . ALA B 1 218 ? 6.609 -36.438 -11.18 1 85 218 ALA B O 1
ATOM 5529 N N . GLY B 1 219 ? 7.883 -37.656 -12.5 1 87.75 219 GLY B N 1
ATOM 5530 C CA . GLY B 1 219 ? 6.988 -37.531 -13.641 1 87.75 219 GLY B CA 1
ATOM 5531 C C . GLY B 1 219 ? 7.277 -36.281 -14.469 1 87.75 219 GLY B C 1
ATOM 5532 O O . GLY B 1 219 ? 6.477 -35.906 -15.328 1 87.75 219 GLY B O 1
ATOM 5533 N N . VAL B 1 220 ? 8.414 -35.656 -14.258 1 89.75 220 VAL B N 1
ATOM 5534 C CA . VAL B 1 220 ? 8.766 -34.438 -14.938 1 89.75 220 VAL B CA 1
ATOM 5535 C C . VAL B 1 220 ? 8.742 -34.625 -16.453 1 89.75 220 VAL B C 1
ATOM 5537 O O . VAL B 1 220 ? 8.312 -33.75 -17.203 1 89.75 220 VAL B O 1
ATOM 5540 N N . TRP B 1 221 ? 9.117 -35.719 -16.859 1 94.69 221 TRP B N 1
ATOM 5541 C CA . TRP B 1 221 ? 9.328 -35.938 -18.297 1 94.69 221 TRP B CA 1
ATOM 5542 C C . TRP B 1 221 ? 8.336 -36.969 -18.844 1 94.69 221 TRP B C 1
ATOM 5544 O O . TRP B 1 221 ? 8.484 -37.406 -19.984 1 94.69 221 TRP B O 1
ATOM 5554 N N . GLU B 1 222 ? 7.352 -37.281 -18.047 1 92.44 222 GLU B N 1
ATOM 5555 C CA . GLU B 1 222 ? 6.34 -38.219 -18.5 1 92.44 222 GLU B CA 1
ATOM 5556 C C . GLU B 1 222 ? 5.539 -37.656 -19.672 1 92.44 222 GLU B C 1
ATOM 5558 O O . GLU B 1 222 ? 4.824 -36.656 -19.516 1 92.44 222 GLU B O 1
ATOM 5563 N N . GLN B 1 223 ? 5.641 -38.281 -20.844 1 95.38 223 GLN B N 1
ATOM 5564 C CA . GLN B 1 223 ? 4.957 -37.938 -22.078 1 95.38 223 GLN B CA 1
ATOM 5565 C C . GLN B 1 223 ? 5.27 -36.5 -22.5 1 95.38 223 GLN B C 1
ATOM 5567 O O . GLN B 1 223 ? 4.395 -35.781 -23 1 95.38 223 GLN B O 1
ATOM 5572 N N . MET B 1 224 ? 6.422 -36.062 -22.219 1 96.62 224 MET B N 1
ATOM 5573 C CA . MET B 1 224 ? 6.855 -34.719 -22.578 1 96.62 224 MET B CA 1
ATOM 5574 C C . MET B 1 224 ? 7.895 -34.75 -23.688 1 96.62 224 MET B C 1
ATOM 5576 O O . MET B 1 224 ? 8.758 -35.625 -23.703 1 96.62 224 MET B O 1
ATOM 5580 N N . ILE B 1 225 ? 7.82 -33.781 -24.562 1 97.44 225 ILE B N 1
ATOM 5581 C CA . ILE B 1 225 ? 8.82 -33.625 -25.625 1 97.44 225 ILE B CA 1
ATOM 5582 C C . ILE B 1 225 ? 10.188 -33.344 -25 1 97.44 225 ILE B C 1
ATOM 5584 O O . ILE B 1 225 ? 10.312 -32.438 -24.141 1 97.44 225 ILE B O 1
ATOM 5588 N N . HIS B 1 226 ? 11.188 -34.125 -25.312 1 97.19 226 HIS B N 1
ATOM 5589 C CA . HIS B 1 226 ? 12.562 -33.875 -24.891 1 97.19 226 HIS B CA 1
ATOM 5590 C C . HIS B 1 226 ? 13.562 -34.625 -25.781 1 97.19 226 HIS B C 1
ATOM 5592 O O . HIS B 1 226 ? 13.18 -35.5 -26.547 1 97.19 226 HIS B O 1
ATOM 5598 N N . ASP B 1 227 ? 14.742 -34.125 -25.844 1 97.44 227 ASP B N 1
ATOM 5599 C CA . ASP B 1 227 ? 15.867 -34.781 -26.531 1 97.44 227 ASP B CA 1
ATOM 5600 C C . ASP B 1 227 ? 17.062 -34.938 -25.594 1 97.44 227 ASP B C 1
ATOM 5602 O O . ASP B 1 227 ? 17.797 -33.969 -25.375 1 97.44 227 ASP B O 1
ATOM 5606 N N . ALA B 1 228 ? 17.281 -36.094 -25.094 1 95.12 228 ALA B N 1
ATOM 5607 C CA . ALA B 1 228 ? 18.297 -36.406 -24.078 1 95.12 228 ALA B CA 1
ATOM 5608 C C . ALA B 1 228 ? 19.703 -36.219 -24.656 1 95.12 228 ALA B C 1
ATOM 5610 O O . ALA B 1 228 ? 20.688 -36.156 -23.906 1 95.12 228 ALA B O 1
ATOM 5611 N N . THR B 1 229 ? 19.781 -36.156 -25.922 1 95.56 229 THR B N 1
ATOM 5612 C CA . THR B 1 229 ? 21.094 -36.062 -26.562 1 95.56 229 THR B CA 1
ATOM 5613 C C . THR B 1 229 ? 21.5 -34.594 -26.781 1 95.56 229 THR B C 1
ATOM 5615 O O . THR B 1 229 ? 22.656 -34.312 -27.094 1 95.56 229 THR B O 1
ATOM 5618 N N . LYS B 1 230 ? 20.656 -33.719 -26.625 1 96.56 230 LYS B N 1
ATOM 5619 C CA . LYS B 1 230 ? 20.938 -32.312 -26.906 1 96.56 230 LYS B CA 1
ATOM 5620 C C . LYS B 1 230 ? 21.141 -31.516 -25.609 1 96.56 230 LYS B C 1
ATOM 5622 O O . LYS B 1 230 ? 20.562 -31.859 -24.578 1 96.56 230 LYS B O 1
ATOM 5627 N N . PRO B 1 231 ? 21.969 -30.484 -25.75 1 94.94 231 PRO B N 1
ATOM 5628 C CA . PRO B 1 231 ? 22.094 -29.594 -24.594 1 94.94 231 PRO B CA 1
ATOM 5629 C C . PRO B 1 231 ? 20.75 -29.094 -24.078 1 94.94 231 PRO B C 1
ATOM 5631 O O . PRO B 1 231 ? 19.859 -28.812 -24.891 1 94.94 231 PRO B O 1
ATOM 5634 N N . GLY B 1 232 ? 20.656 -29.031 -22.719 1 96.44 232 GLY B N 1
ATOM 5635 C CA . GLY B 1 232 ? 19.406 -28.578 -22.125 1 96.44 232 GLY B CA 1
ATOM 5636 C C . GLY B 1 232 ? 18.25 -29.531 -22.344 1 96.44 232 GLY B C 1
ATOM 5637 O O . GLY B 1 232 ? 17.078 -29.156 -22.188 1 96.44 232 GLY B O 1
ATOM 5638 N N . TYR B 1 233 ? 18.625 -30.734 -22.766 1 96.75 233 TYR B N 1
ATOM 5639 C CA . TYR B 1 233 ? 17.625 -31.75 -23.047 1 96.75 233 TYR B CA 1
ATOM 5640 C C . TYR B 1 233 ? 16.719 -31.328 -24.203 1 96.75 233 TYR B C 1
ATOM 5642 O O . TYR B 1 233 ? 15.562 -31.734 -24.281 1 96.75 233 TYR B O 1
ATOM 5650 N N . GLY B 1 234 ? 17.266 -30.422 -25.031 1 97.19 234 GLY B N 1
ATOM 5651 C CA . GLY B 1 234 ? 16.578 -29.938 -26.219 1 97.19 234 GLY B CA 1
ATOM 5652 C C . GLY B 1 234 ? 15.961 -28.562 -26.016 1 97.19 234 GLY B C 1
ATOM 5653 O O . GLY B 1 234 ? 15.375 -28 -26.953 1 97.19 234 GLY B O 1
ATOM 5654 N N . TYR B 1 235 ? 16.141 -28.062 -24.875 1 97.75 235 TYR B N 1
ATOM 5655 C CA . TYR B 1 235 ? 15.578 -26.734 -24.594 1 97.75 235 TYR B CA 1
ATOM 5656 C C . TYR B 1 235 ? 16.688 -25.688 -24.516 1 97.75 235 TYR B C 1
ATOM 5658 O O . TYR B 1 235 ? 17.812 -26 -24.141 1 97.75 235 TYR B O 1
ATOM 5666 N N . ASP B 1 236 ? 16.328 -24.406 -24.828 1 97.19 236 ASP B N 1
ATOM 5667 C CA . ASP B 1 236 ? 17.344 -23.359 -24.922 1 97.19 236 ASP B CA 1
ATOM 5668 C C . ASP B 1 236 ? 17.406 -22.531 -23.641 1 97.19 236 ASP B C 1
ATOM 5670 O O . ASP B 1 236 ? 18.266 -21.656 -23.5 1 97.19 236 ASP B O 1
ATOM 5674 N N . SER B 1 237 ? 16.484 -22.781 -22.797 1 96.25 237 SER B N 1
ATOM 5675 C CA . SER B 1 237 ? 16.453 -22.094 -21.516 1 96.25 237 SER B CA 1
ATOM 5676 C C . SER B 1 237 ? 15.641 -22.875 -20.484 1 96.25 237 SER B C 1
ATOM 5678 O O . SER B 1 237 ? 14.953 -23.844 -20.828 1 96.25 237 SER B O 1
ATOM 5680 N N . TRP B 1 238 ? 15.805 -22.469 -19.234 1 93.5 238 TRP B N 1
ATOM 5681 C CA . TRP B 1 238 ? 15.008 -23.094 -18.188 1 93.5 238 TRP B CA 1
ATOM 5682 C C . TRP B 1 238 ? 13.523 -22.844 -18.406 1 93.5 238 TRP B C 1
ATOM 5684 O O . TRP B 1 238 ? 12.703 -23.75 -18.234 1 93.5 238 TRP B O 1
ATOM 5694 N N . ASN B 1 239 ? 13.172 -21.641 -18.812 1 92.38 239 ASN B N 1
ATOM 5695 C CA . ASN B 1 239 ? 11.773 -21.328 -19.047 1 92.38 239 ASN B CA 1
ATOM 5696 C C . ASN B 1 239 ? 11.188 -22.172 -20.188 1 92.38 239 ASN B C 1
ATOM 5698 O O . ASN B 1 239 ? 10.039 -22.594 -20.125 1 92.38 239 ASN B O 1
ATOM 5702 N N . SER B 1 240 ? 11.961 -22.359 -21.203 1 95 240 SER B N 1
ATOM 5703 C CA . SER B 1 240 ? 11.5 -23.203 -22.297 1 95 240 SER B CA 1
ATOM 5704 C C . SER B 1 240 ? 11.234 -24.625 -21.844 1 95 240 SER B C 1
ATOM 5706 O O . SER B 1 240 ? 10.336 -25.297 -22.359 1 95 240 SER B O 1
ATOM 5708 N N . PHE B 1 241 ? 12.047 -25.078 -20.922 1 95.06 241 PHE B N 1
ATOM 5709 C CA . PHE B 1 241 ? 11.805 -26.375 -20.297 1 95.06 241 PHE B CA 1
ATOM 5710 C C . PHE B 1 241 ? 10.555 -26.328 -19.422 1 95.06 241 PHE B C 1
ATOM 5712 O O . PHE B 1 241 ? 9.719 -27.234 -19.484 1 95.06 241 PHE B O 1
ATOM 5719 N N . PHE B 1 242 ? 10.438 -25.312 -18.625 1 90.88 242 PHE B N 1
ATOM 5720 C CA . PHE B 1 242 ? 9.328 -25.188 -17.688 1 90.88 242 PHE B CA 1
ATOM 5721 C C . PHE B 1 242 ? 7.992 -25.219 -18.422 1 90.88 242 PHE B C 1
ATOM 5723 O O . PHE B 1 242 ? 7.023 -25.797 -17.922 1 90.88 242 PHE B O 1
ATOM 5730 N N . ILE B 1 243 ? 7.945 -24.625 -19.625 1 93.31 243 ILE B N 1
ATOM 5731 C CA . ILE B 1 243 ? 6.695 -24.594 -20.375 1 93.31 243 ILE B CA 1
ATOM 5732 C C . ILE B 1 243 ? 6.699 -25.672 -21.453 1 93.31 243 ILE B C 1
ATOM 5734 O O . ILE B 1 243 ? 6.094 -25.516 -22.516 1 93.31 243 ILE B O 1
ATOM 5738 N N . ARG B 1 244 ? 7.371 -26.688 -21.203 1 95.5 244 ARG B N 1
ATOM 5739 C CA . ARG B 1 244 ? 7.484 -27.812 -22.141 1 95.5 244 ARG B CA 1
ATOM 5740 C C . ARG B 1 244 ? 6.109 -28.344 -22.516 1 95.5 244 ARG B C 1
ATOM 5742 O O . ARG B 1 244 ? 5.137 -28.141 -21.781 1 95.5 244 ARG B O 1
ATOM 5749 N N . LYS B 1 245 ? 6.168 -29.047 -23.656 1 96.88 245 LYS B N 1
ATOM 5750 C CA . LYS B 1 245 ? 4.895 -29.5 -24.203 1 96.88 245 LYS B CA 1
ATOM 5751 C C . LYS B 1 245 ? 4.754 -31.016 -24.109 1 96.88 245 LYS B C 1
ATOM 5753 O O . LYS B 1 245 ? 5.75 -31.734 -24.125 1 96.88 245 LYS B O 1
ATOM 5758 N N . PHE B 1 246 ? 3.574 -31.469 -24.078 1 96.88 246 PHE B N 1
ATOM 5759 C CA . PHE B 1 246 ? 3.275 -32.875 -24.219 1 96.88 246 PHE B CA 1
ATOM 5760 C C . PHE B 1 246 ? 3.652 -33.406 -25.594 1 96.88 246 PHE B C 1
ATOM 5762 O O . PHE B 1 246 ? 3.598 -32.625 -26.578 1 96.88 246 PHE B O 1
ATOM 5769 N N . VAL B 1 247 ? 4.008 -34.688 -25.594 1 96.75 247 VAL B N 1
ATOM 5770 C CA . VAL B 1 247 ? 4.125 -35.312 -26.922 1 96.75 247 VAL B CA 1
ATOM 5771 C C . VAL B 1 247 ? 2.768 -35.312 -27.609 1 96.75 247 VAL B C 1
ATOM 5773 O O . VAL B 1 247 ? 1.725 -35.281 -26.953 1 96.75 247 VAL B O 1
ATOM 5776 N N . PRO B 1 248 ? 2.814 -35.344 -28.891 1 94.88 248 PRO B N 1
ATOM 5777 C CA . PRO B 1 248 ? 1.547 -35.281 -29.625 1 94.88 248 PRO B CA 1
ATOM 5778 C C . PRO B 1 248 ? 0.578 -36.406 -29.188 1 94.88 248 PRO B C 1
ATOM 5780 O O . PRO B 1 248 ? 0.989 -37.531 -28.984 1 94.88 248 PRO B O 1
ATOM 5783 N N . ASN B 1 249 ? -0.664 -36.094 -28.938 1 93.62 249 ASN B N 1
ATOM 5784 C CA . ASN B 1 249 ? -1.791 -36.969 -28.672 1 93.62 249 ASN B CA 1
ATOM 5785 C C . ASN B 1 249 ? -1.734 -37.531 -27.25 1 93.62 249 ASN B C 1
ATOM 5787 O O . ASN B 1 249 ? -2.449 -38.5 -26.938 1 93.62 249 ASN B O 1
ATOM 5791 N N . ALA B 1 250 ? -0.8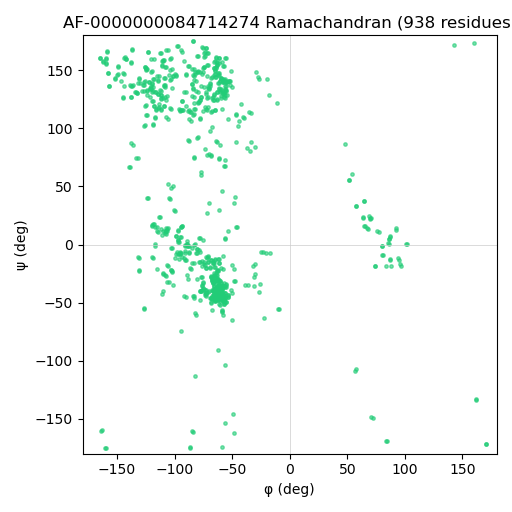92 -37 -26.453 1 95.56 250 ALA B N 1
ATOM 5792 C CA . ALA B 1 250 ? -0.811 -37.469 -25.062 1 95.56 250 ALA B CA 1
ATOM 5793 C C . ALA B 1 250 ? -2.068 -37.094 -24.281 1 95.56 250 ALA B C 1
ATOM 5795 O O . ALA B 1 250 ? -2.443 -37.781 -23.328 1 95.56 250 ALA B O 1
ATOM 5796 N N . ARG B 1 251 ? -2.719 -36 -24.734 1 96.62 251 ARG B N 1
ATOM 5797 C CA . ARG B 1 251 ? -3.898 -35.5 -24.031 1 96.62 251 ARG B CA 1
ATOM 5798 C C . ARG B 1 251 ? -5.027 -35.188 -25.016 1 96.62 251 ARG B C 1
ATOM 5800 O O . ARG B 1 251 ? -5.359 -34.031 -25.25 1 96.62 251 ARG B O 1
ATOM 5807 N N . PRO B 1 252 ? -5.648 -36.188 -25.516 1 95.69 252 PRO B N 1
ATOM 5808 C CA . PRO B 1 252 ? -6.805 -35.938 -26.375 1 95.69 252 PRO B CA 1
ATOM 5809 C C . PRO B 1 252 ? -7.984 -35.344 -25.609 1 95.69 252 PRO B C 1
ATOM 5811 O O . PRO B 1 252 ? -8.195 -35.656 -24.438 1 95.69 252 PRO B O 1
ATOM 5814 N N . PHE B 1 253 ? -8.695 -34.469 -26.25 1 96.69 253 PHE B N 1
ATOM 5815 C CA . PHE B 1 253 ? -9.898 -33.906 -25.641 1 96.69 253 PHE B CA 1
ATOM 5816 C C . PHE B 1 253 ? -11.07 -34.875 -25.766 1 96.69 253 PHE B C 1
ATOM 5818 O O . PHE B 1 253 ? -11.5 -35.188 -26.891 1 96.69 253 PHE B O 1
ATOM 5825 N N . GLU B 1 254 ? -11.578 -35.219 -24.641 1 96.38 254 GLU B N 1
ATOM 5826 C CA . GLU B 1 254 ? -12.547 -36.312 -24.562 1 96.38 254 GLU B CA 1
ATOM 5827 C C . GLU B 1 254 ? -13.977 -35.781 -24.641 1 96.38 254 GLU B C 1
ATOM 5829 O O . GLU B 1 254 ? -14.211 -34.562 -24.5 1 96.38 254 GLU B O 1
ATOM 5834 N N . GLY B 1 255 ? -14.898 -36.719 -24.875 1 96.94 255 GLY B N 1
ATOM 5835 C CA . GLY B 1 255 ? -16.312 -36.438 -24.766 1 96.94 255 GLY B CA 1
ATOM 5836 C C . GLY B 1 255 ? -16.891 -35.812 -26.031 1 96.94 255 GLY B C 1
ATOM 5837 O O . GLY B 1 255 ? -16.25 -35.844 -27.094 1 96.94 255 GLY B O 1
ATOM 5838 N N . ASN B 1 256 ? -18.125 -35.312 -25.969 1 97.38 256 ASN B N 1
ATOM 5839 C CA . ASN B 1 256 ? -18.875 -34.719 -27.078 1 97.38 256 ASN B CA 1
ATOM 5840 C C . ASN B 1 256 ? -18.703 -33.188 -27.109 1 97.38 256 ASN B C 1
ATOM 5842 O O . ASN B 1 256 ? -19.219 -32.5 -26.234 1 97.38 256 ASN B O 1
ATOM 5846 N N . PRO B 1 257 ? -18.094 -32.688 -28.172 1 96.62 257 PRO B N 1
ATOM 5847 C CA . PRO B 1 257 ? -17.828 -31.234 -28.25 1 96.62 257 PRO B CA 1
ATOM 5848 C C . PRO B 1 257 ? -19.109 -30.406 -28.234 1 96.62 257 PRO B C 1
ATOM 5850 O O . PRO B 1 257 ? -19.078 -29.203 -27.938 1 96.62 257 PRO B O 1
ATOM 5853 N N . GLU B 1 258 ? -20.234 -31.031 -28.484 1 96.75 258 GLU B N 1
ATOM 5854 C CA . GLU B 1 258 ? -21.484 -30.297 -28.562 1 96.75 258 GLU B CA 1
ATOM 5855 C C . GLU B 1 258 ? -22.109 -30.125 -27.172 1 96.75 258 GLU B C 1
ATOM 5857 O O . GLU B 1 258 ? -22.984 -29.281 -26.984 1 96.75 258 GLU B O 1
ATOM 5862 N N . THR B 1 259 ? -21.672 -31.016 -26.234 1 97.62 259 THR B N 1
ATOM 5863 C CA . THR B 1 259 ? -22.375 -30.984 -24.969 1 97.62 259 THR B CA 1
ATOM 5864 C C . THR B 1 259 ? -21.391 -30.922 -23.797 1 97.62 259 THR B C 1
ATOM 5866 O O . THR B 1 259 ? -21.797 -30.703 -22.656 1 97.62 259 THR B O 1
ATOM 5869 N N . ASP B 1 260 ? -20.172 -31.141 -24.094 1 98.19 260 ASP B N 1
ATOM 5870 C CA . ASP B 1 260 ? -19.234 -31.328 -23 1 98.19 260 ASP B CA 1
ATOM 5871 C C . ASP B 1 260 ? -18.219 -30.188 -22.938 1 98.19 260 ASP B C 1
ATOM 5873 O O . ASP B 1 260 ? -17.875 -29.625 -23.984 1 98.19 260 ASP B O 1
ATOM 5877 N N . ILE B 1 261 ? -17.812 -29.812 -21.797 1 98.56 261 ILE B N 1
ATOM 5878 C CA . ILE B 1 261 ? -16.703 -28.891 -21.516 1 98.56 261 ILE B CA 1
ATOM 5879 C C . ILE B 1 261 ? -15.539 -29.672 -20.922 1 98.56 261 ILE B C 1
ATOM 5881 O O . ILE B 1 261 ? -15.727 -30.531 -20.062 1 98.56 261 ILE B O 1
ATOM 5885 N N . ASN B 1 262 ? -14.359 -29.406 -21.359 1 98.62 262 ASN B N 1
ATOM 5886 C CA . ASN B 1 262 ? -13.156 -30.062 -20.859 1 98.62 262 ASN B CA 1
ATOM 5887 C C . ASN B 1 262 ? -12.367 -29.156 -19.922 1 98.62 262 ASN B C 1
ATOM 5889 O O . ASN B 1 262 ? -12.586 -27.938 -19.906 1 98.62 262 ASN B O 1
ATOM 5893 N N . ILE B 1 263 ? -11.516 -29.75 -19.094 1 96.12 263 ILE B N 1
ATOM 5894 C CA . ILE B 1 263 ? -10.609 -28.938 -18.281 1 96.12 263 ILE B CA 1
ATOM 5895 C C . ILE B 1 263 ? -9.555 -28.297 -19.172 1 96.12 263 ILE B C 1
ATOM 5897 O O . ILE B 1 263 ? -9.023 -28.953 -20.078 1 96.12 263 ILE B O 1
ATOM 5901 N N . GLY B 1 264 ? -9.289 -27.062 -19 1 93.06 264 GLY B N 1
ATOM 5902 C CA . GLY B 1 264 ? -8.398 -26.312 -19.875 1 93.06 264 GLY B CA 1
ATOM 5903 C C . GLY B 1 264 ? -6.973 -26.25 -19.359 1 93.06 264 GLY B C 1
ATOM 5904 O O . GLY B 1 264 ? -6.094 -25.703 -20.031 1 93.06 264 GLY B O 1
ATOM 5905 N N . CYS B 1 265 ? -6.711 -26.734 -18.172 1 91.62 265 CYS B N 1
ATOM 5906 C CA . CYS B 1 265 ? -5.406 -26.781 -17.516 1 91.62 265 CYS B CA 1
ATOM 5907 C C . CYS B 1 265 ? -5.258 -28.047 -16.672 1 91.62 265 CYS B C 1
ATOM 5909 O O . CYS B 1 265 ? -6.141 -28.375 -15.883 1 91.62 265 CYS B O 1
ATOM 5911 N N . GLU B 1 266 ? -4.176 -28.766 -16.938 1 91.31 266 GLU B N 1
ATOM 5912 C CA . GLU B 1 266 ? -3.939 -29.984 -16.156 1 91.31 266 GLU B CA 1
ATOM 5913 C C . GLU B 1 266 ? -3.604 -29.641 -14.703 1 91.31 266 GLU B C 1
ATOM 5915 O O . GLU B 1 266 ? -2.607 -28.969 -14.43 1 91.31 266 GLU B O 1
ATOM 5920 N N . THR B 1 267 ? -4.492 -30.031 -13.812 1 89.06 267 THR B N 1
ATOM 5921 C CA . THR B 1 267 ? -4.316 -29.688 -12.414 1 89.06 267 THR B CA 1
ATOM 5922 C C . THR B 1 267 ? -4.781 -30.812 -11.5 1 89.06 267 THR B C 1
ATOM 5924 O O . THR B 1 267 ? -5.504 -31.703 -11.945 1 89.06 267 THR B O 1
ATOM 5927 N N . THR B 1 268 ? -4.305 -30.734 -10.281 1 90.44 268 THR B N 1
ATOM 5928 C CA . THR B 1 268 ? -4.871 -31.531 -9.195 1 90.44 268 THR B CA 1
ATOM 5929 C C . THR B 1 268 ? -6.078 -30.828 -8.586 1 90.44 268 THR B C 1
ATOM 5931 O O . THR B 1 268 ? -5.992 -29.656 -8.211 1 90.44 268 THR B O 1
ATOM 5934 N N . PRO B 1 269 ? -7.199 -31.578 -8.508 1 93.19 269 PRO B N 1
ATOM 5935 C CA . PRO B 1 269 ? -8.391 -30.922 -7.965 1 93.19 269 PRO B CA 1
ATOM 5936 C C . PRO B 1 269 ? -8.18 -30.406 -6.539 1 93.19 269 PRO B C 1
ATOM 5938 O O . PRO B 1 269 ? -7.523 -31.078 -5.73 1 93.19 269 PRO B O 1
ATOM 5941 N N . TRP B 1 270 ? -8.766 -29.281 -6.246 1 90.31 270 TRP B N 1
ATOM 5942 C CA . TRP B 1 270 ? -8.562 -28.672 -4.938 1 90.31 270 TRP B CA 1
ATOM 5943 C C . TRP B 1 270 ? -9.898 -28.375 -4.258 1 90.31 270 TRP B C 1
ATOM 5945 O O . TRP B 1 270 ? -10.148 -28.844 -3.145 1 90.31 270 TRP B O 1
ATOM 5955 N N . GLN B 1 271 ? -10.742 -27.625 -4.973 1 93 271 GLN B N 1
ATOM 5956 C CA . GLN B 1 271 ? -11.977 -27.203 -4.316 1 93 271 GLN B CA 1
ATOM 5957 C C . GLN B 1 271 ? -13.102 -27.047 -5.328 1 93 271 GLN B C 1
ATOM 5959 O O . GLN B 1 271 ? -12.859 -26.734 -6.5 1 93 271 GLN B O 1
ATOM 5964 N N . TYR B 1 272 ? -14.203 -27.344 -4.875 1 96.38 272 TYR B N 1
ATOM 5965 C CA . TYR B 1 272 ? -15.445 -27.078 -5.594 1 96.38 272 TYR B CA 1
ATOM 5966 C C . TYR B 1 272 ? -16.375 -26.203 -4.77 1 96.38 272 TYR B C 1
ATOM 5968 O O . TYR B 1 272 ? -16.422 -26.312 -3.539 1 96.38 272 TYR B O 1
ATOM 5976 N N . SER B 1 273 ? -17.047 -25.25 -5.414 1 96.75 273 SER B N 1
ATOM 5977 C CA . SER B 1 273 ? -18.047 -24.406 -4.77 1 96.75 273 SER B CA 1
ATOM 5978 C C . SER B 1 273 ? -19.266 -24.203 -5.664 1 96.75 273 SER B C 1
ATOM 5980 O O . SER B 1 273 ? -19.125 -24.031 -6.875 1 96.75 273 SER B O 1
ATOM 5982 N N . ASP B 1 274 ? -20.406 -24.297 -5.059 1 97.25 274 ASP B N 1
ATOM 5983 C CA . ASP B 1 274 ? -21.672 -24.047 -5.742 1 97.25 274 ASP B CA 1
ATOM 5984 C C . ASP B 1 274 ? -22.344 -22.781 -5.219 1 97.25 274 ASP B C 1
ATOM 5986 O O . ASP B 1 274 ? -21.906 -22.203 -4.223 1 97.25 274 ASP B O 1
ATOM 5990 N N . TYR B 1 275 ? -23.391 -22.266 -6.023 1 97.56 275 TYR B N 1
ATOM 5991 C CA . TYR B 1 275 ? -24.156 -21.078 -5.648 1 97.56 275 TYR B CA 1
ATOM 5992 C C . TYR B 1 275 ? -23.219 -19.922 -5.32 1 97.56 275 TYR B C 1
ATOM 5994 O O . TYR B 1 275 ? -23.328 -19.312 -4.246 1 97.56 275 TYR B O 1
ATOM 6002 N N . LEU B 1 276 ? -22.359 -19.625 -6.297 1 98.19 276 LEU B N 1
ATOM 6003 C CA . LEU B 1 276 ? -21.344 -18.594 -6.105 1 98.19 276 LEU B CA 1
ATOM 6004 C C . LEU B 1 276 ? -22 -17.25 -5.832 1 98.19 276 LEU B C 1
ATOM 6006 O O . LEU B 1 276 ? -22.969 -16.875 -6.488 1 98.19 276 LEU B O 1
ATOM 6010 N N . ALA B 1 277 ? -21.469 -16.578 -4.816 1 97.88 277 ALA B N 1
ATOM 6011 C CA . ALA B 1 277 ? -21.922 -15.227 -4.492 1 97.88 277 ALA B CA 1
ATOM 6012 C C . ALA B 1 277 ? -21.234 -14.18 -5.367 1 97.88 277 ALA B C 1
ATOM 6014 O O . ALA B 1 277 ? -20.078 -14.352 -5.746 1 97.88 277 ALA B O 1
ATOM 6015 N N . PHE B 1 278 ? -21.984 -13.156 -5.699 1 98.06 278 PHE B N 1
ATOM 6016 C CA . PHE B 1 278 ? -21.438 -12.047 -6.469 1 98.06 278 PHE B CA 1
ATOM 6017 C C . PHE B 1 278 ? -20.297 -11.375 -5.715 1 98.06 278 PHE B C 1
ATOM 6019 O O . PHE B 1 278 ? -19.25 -11.078 -6.293 1 98.06 278 PHE B O 1
ATOM 6026 N N . GLU B 1 279 ? -20.484 -11.07 -4.48 1 97.31 279 GLU B N 1
ATOM 6027 C CA . GLU B 1 279 ? -19.531 -10.383 -3.625 1 97.31 279 GLU B CA 1
ATOM 6028 C C . GLU B 1 279 ? -19.484 -11 -2.232 1 97.31 279 GLU B C 1
ATOM 6030 O O . GLU B 1 279 ? -20.531 -11.203 -1.603 1 97.31 279 GLU B O 1
ATOM 6035 N N . THR B 1 280 ? -18.234 -11.375 -1.776 1 96.44 280 THR B N 1
ATOM 6036 C CA . THR B 1 280 ? -18.031 -11.891 -0.428 1 96.44 280 THR B CA 1
ATOM 6037 C C . THR B 1 280 ? -16.781 -11.281 0.193 1 96.44 280 THR B C 1
ATOM 6039 O O . THR B 1 280 ? -16.016 -10.578 -0.482 1 96.44 280 THR B O 1
ATOM 6042 N N . ASP B 1 281 ? -16.656 -11.484 1.506 1 94.25 281 ASP B N 1
ATOM 6043 C CA . ASP B 1 281 ? -15.406 -11.125 2.188 1 94.25 281 ASP B CA 1
ATOM 6044 C C . ASP B 1 281 ? -14.367 -12.234 2.047 1 94.25 281 ASP B C 1
ATOM 6046 O O . ASP B 1 281 ? -14.062 -12.93 3.018 1 94.25 281 ASP B O 1
ATOM 6050 N N . PHE B 1 282 ? -13.797 -12.336 0.896 1 94.56 282 PHE B N 1
ATOM 6051 C CA . PHE B 1 282 ? -12.969 -13.461 0.488 1 94.56 282 PHE B CA 1
ATOM 6052 C C . PHE B 1 282 ? -11.742 -13.586 1.389 1 94.56 282 PHE B C 1
ATOM 6054 O O . PHE B 1 282 ? -11.055 -14.602 1.37 1 94.56 282 PHE B O 1
ATOM 6061 N N . TRP B 1 283 ? -11.438 -12.57 2.221 1 92.56 283 TRP B N 1
ATOM 6062 C CA . TRP B 1 283 ? -10.25 -12.57 3.064 1 92.56 283 TRP B CA 1
ATOM 6063 C C . TRP B 1 283 ? -10.547 -13.188 4.426 1 92.56 283 TRP B C 1
ATOM 6065 O O . TRP B 1 283 ? -9.633 -13.406 5.227 1 92.56 283 TRP B O 1
ATOM 6075 N N . VAL B 1 284 ? -11.82 -13.359 4.742 1 87.56 284 VAL B N 1
ATOM 6076 C CA . VAL B 1 284 ? -12.234 -13.977 6 1 87.56 284 VAL B CA 1
ATOM 6077 C C . VAL B 1 284 ? -12.109 -15.492 5.895 1 87.56 284 VAL B C 1
ATOM 6079 O O . VAL B 1 284 ? -12.414 -16.078 4.852 1 87.56 284 VAL B O 1
ATOM 6082 N N . LYS B 1 285 ? -11.836 -16.031 6.98 1 77.19 285 LYS B N 1
ATOM 6083 C CA . LYS B 1 285 ? -11.664 -17.469 7.035 1 77.19 285 LYS B CA 1
ATOM 6084 C C . LYS B 1 285 ? -12.93 -18.203 6.602 1 77.19 285 LYS B C 1
ATOM 6086 O O . LYS B 1 285 ? -14.039 -17.797 6.965 1 77.19 285 LYS B O 1
ATOM 6091 N N . ASP B 1 286 ? -12.82 -19.156 5.727 1 76.38 286 ASP B N 1
ATOM 6092 C CA . ASP B 1 286 ? -13.883 -20.062 5.285 1 76.38 286 ASP B CA 1
ATOM 6093 C C . ASP B 1 286 ? -14.773 -19.391 4.234 1 76.38 286 ASP B C 1
ATOM 6095 O O . ASP B 1 286 ? -15.781 -19.953 3.818 1 76.38 286 ASP B O 1
ATOM 6099 N N . VAL B 1 287 ? -14.578 -18.125 4.047 1 76.81 287 VAL B N 1
ATOM 6100 C CA . VAL B 1 287 ? -15.227 -17.453 2.928 1 76.81 287 VAL B CA 1
ATOM 6101 C C . VAL B 1 287 ? -14.273 -17.375 1.74 1 76.81 287 VAL B C 1
ATOM 6103 O O . VAL B 1 287 ? -13.258 -16.672 1.797 1 76.81 287 VAL B O 1
ATOM 6106 N N . ASN B 1 288 ? -14.711 -18.062 0.639 1 80.12 288 ASN B N 1
ATOM 6107 C CA . ASN B 1 288 ? -13.609 -18.344 -0.27 1 80.12 288 ASN B CA 1
ATOM 6108 C C . ASN B 1 288 ? -13.719 -17.547 -1.563 1 80.12 288 ASN B C 1
ATOM 6110 O O . ASN B 1 288 ? -12.727 -17.016 -2.059 1 80.12 288 ASN B O 1
ATOM 6114 N N . TYR B 1 289 ? -14.906 -17.453 -2.111 1 95.5 289 TYR B N 1
ATOM 6115 C CA . TYR B 1 289 ? -14.898 -16.938 -3.477 1 95.5 289 TYR B CA 1
ATOM 6116 C C . TYR B 1 289 ? -15.836 -15.742 -3.613 1 95.5 289 TYR B C 1
ATOM 6118 O O . TYR B 1 289 ? -16.984 -15.781 -3.152 1 95.5 289 TYR B O 1
ATOM 6126 N N . SER B 1 290 ? -15.312 -14.711 -4.219 1 98.19 290 SER B N 1
ATOM 6127 C CA . SER B 1 290 ? -16.016 -13.492 -4.602 1 98.19 290 SER B CA 1
ATOM 6128 C C . SER B 1 290 ? -15.883 -13.219 -6.098 1 98.19 290 SER B C 1
ATOM 6130 O O . SER B 1 290 ? -14.812 -12.828 -6.562 1 98.19 290 SER B O 1
ATOM 6132 N N . LEU B 1 291 ? -17.031 -13.359 -6.801 1 98.69 291 LEU B N 1
ATOM 6133 C CA . LEU B 1 291 ? -17 -13.25 -8.258 1 98.69 291 LEU B CA 1
ATOM 6134 C C . LEU B 1 291 ? -16.516 -11.859 -8.68 1 98.69 291 LEU B C 1
ATOM 6136 O O . LEU B 1 291 ? -15.734 -11.734 -9.617 1 98.69 291 LEU B O 1
ATOM 6140 N N . LEU B 1 292 ? -17.016 -10.867 -8.016 1 98.56 292 LEU B N 1
ATOM 6141 C CA . LEU B 1 292 ? -16.609 -9.508 -8.344 1 98.56 292 LEU B CA 1
ATOM 6142 C C . LEU B 1 292 ? -15.094 -9.359 -8.32 1 98.56 292 LEU B C 1
ATOM 6144 O O . LEU B 1 292 ? -14.508 -8.781 -9.242 1 98.56 292 LEU B O 1
ATOM 6148 N N . ASP B 1 293 ? -14.453 -9.906 -7.355 1 98.19 293 ASP B N 1
ATOM 6149 C CA . ASP B 1 293 ? -13.016 -9.789 -7.168 1 98.19 293 ASP B CA 1
ATOM 6150 C C . ASP B 1 293 ? -12.258 -10.703 -8.133 1 98.19 293 ASP B C 1
ATOM 6152 O O . ASP B 1 293 ? -11.227 -10.312 -8.688 1 98.19 293 ASP B O 1
ATOM 6156 N N . ILE B 1 294 ? -12.734 -11.898 -8.352 1 97.94 294 ILE B N 1
ATOM 6157 C CA . ILE B 1 294 ? -12.109 -12.836 -9.273 1 97.94 294 ILE B CA 1
ATOM 6158 C C . ILE B 1 294 ? -12.062 -12.234 -10.672 1 97.94 294 ILE B C 1
ATOM 6160 O O . ILE B 1 294 ? -11.07 -12.375 -11.383 1 97.94 294 ILE B O 1
ATOM 6164 N N . PHE B 1 295 ? -13.125 -11.523 -11.031 1 98.44 295 PHE B N 1
ATOM 6165 C CA . PHE B 1 295 ? -13.188 -10.922 -12.352 1 98.44 295 PHE B CA 1
ATOM 6166 C C . PHE B 1 295 ? -12.672 -9.484 -12.32 1 98.44 295 PHE B C 1
ATOM 6168 O O . PHE B 1 295 ? -13 -8.68 -13.195 1 98.44 295 PHE B O 1
ATOM 6175 N N . ALA B 1 296 ? -11.992 -9.078 -11.336 1 96.75 296 ALA B N 1
ATOM 6176 C CA . ALA B 1 296 ? -11.219 -7.844 -11.234 1 96.75 296 ALA B CA 1
ATOM 6177 C C . ALA B 1 296 ? -12.125 -6.621 -11.305 1 96.75 296 ALA B C 1
ATOM 6179 O O . ALA B 1 296 ? -11.82 -5.652 -12 1 96.75 296 ALA B O 1
ATOM 6180 N N . GLY B 1 297 ? -13.273 -6.75 -10.695 1 97.38 297 GLY B N 1
ATOM 6181 C CA . GLY B 1 297 ? -14.148 -5.594 -10.578 1 97.38 297 GLY B CA 1
ATOM 6182 C C . GLY B 1 297 ? -15.039 -5.395 -11.789 1 97.38 297 GLY B C 1
ATOM 6183 O O . GLY B 1 297 ? -15.781 -4.414 -11.875 1 97.38 297 GLY B O 1
ATOM 6184 N N . GLN B 1 298 ? -14.945 -6.258 -12.75 1 97.12 298 GLN B N 1
ATOM 6185 C CA . GLN B 1 298 ? -15.812 -6.164 -13.914 1 97.12 298 GLN B CA 1
ATOM 6186 C C . GLN B 1 298 ? -17.188 -6.75 -13.625 1 97.12 298 GLN B C 1
ATOM 6188 O O . GLN B 1 298 ? -17.438 -7.934 -13.875 1 97.12 298 GLN B O 1
ATOM 6193 N N . GLU B 1 299 ? -18.047 -5.91 -13.203 1 97.12 299 GLU B N 1
ATOM 6194 C CA . GLU B 1 299 ? -19.344 -6.316 -12.68 1 97.12 299 GLU B CA 1
ATOM 6195 C C . GLU B 1 299 ? -20.156 -7.07 -13.734 1 97.12 299 GLU B C 1
ATOM 6197 O O . GLU B 1 299 ? -20.797 -8.078 -13.43 1 97.12 299 GLU B O 1
ATOM 6202 N N . HIS B 1 300 ? -20.109 -6.57 -14.945 1 96.81 300 HIS B N 1
ATOM 6203 C CA . HIS B 1 300 ? -20.906 -7.164 -16.016 1 96.81 300 HIS B CA 1
ATOM 6204 C C . HIS B 1 300 ? -20.516 -8.617 -16.25 1 96.81 300 HIS B C 1
ATOM 6206 O O . HIS B 1 300 ? -21.391 -9.477 -16.406 1 96.81 300 HIS B O 1
ATOM 6212 N N . TRP B 1 301 ? -19.281 -8.914 -16.234 1 98 301 TRP B N 1
ATOM 6213 C CA . TRP B 1 301 ? -18.797 -10.266 -16.484 1 98 301 TRP B CA 1
ATOM 6214 C C . TRP B 1 301 ? -19.016 -11.148 -15.25 1 98 301 TRP B C 1
ATOM 6216 O O . TRP B 1 301 ? -19.375 -12.32 -15.367 1 98 301 TRP B O 1
ATOM 6226 N N . ALA B 1 302 ? -18.781 -10.562 -14.078 1 98.5 302 ALA B N 1
ATOM 6227 C CA . ALA B 1 302 ? -18.969 -11.297 -12.828 1 98.5 302 ALA B CA 1
ATOM 6228 C C . ALA B 1 302 ? -20.406 -11.766 -12.688 1 98.5 302 ALA B C 1
ATOM 6230 O O . ALA B 1 302 ? -20.672 -12.891 -12.242 1 98.5 302 ALA B O 1
ATOM 6231 N N . ARG B 1 303 ? -21.359 -10.961 -13.039 1 98.31 303 ARG B N 1
ATOM 6232 C CA . ARG B 1 303 ? -22.781 -11.234 -12.859 1 98.31 303 ARG B CA 1
ATOM 6233 C C . ARG B 1 303 ? -23.219 -12.438 -13.695 1 98.31 303 ARG B C 1
ATOM 6235 O O . ARG B 1 303 ? -24.141 -13.164 -13.32 1 98.31 303 ARG B O 1
ATOM 6242 N N . LEU B 1 304 ? -22.547 -12.664 -14.805 1 98.19 304 LEU B N 1
ATOM 6243 C CA . LEU B 1 304 ? -22.859 -13.789 -15.68 1 98.19 304 LEU B CA 1
ATOM 6244 C C . LEU B 1 304 ? -22.75 -15.109 -14.922 1 98.19 304 LEU B C 1
ATOM 6246 O O . LEU B 1 304 ? -23.344 -16.109 -15.32 1 98.19 304 LEU B O 1
ATOM 6250 N N . PHE B 1 305 ? -22.047 -15.109 -13.867 1 98.81 305 PHE B N 1
ATOM 6251 C CA . PHE B 1 305 ? -21.719 -16.375 -13.219 1 98.81 305 PHE B CA 1
ATOM 6252 C C . PHE B 1 305 ? -22.328 -16.438 -11.828 1 98.81 305 PHE B C 1
ATOM 6254 O O . PHE B 1 305 ? -22.109 -17.406 -11.094 1 98.81 305 PHE B O 1
ATOM 6261 N N . GLU B 1 306 ? -23.016 -15.359 -11.445 1 98.56 306 GLU B N 1
ATOM 6262 C CA . GLU B 1 306 ? -23.672 -15.367 -10.148 1 98.56 306 GLU B CA 1
ATOM 6263 C C . GLU B 1 306 ? -24.609 -16.562 -10.008 1 98.56 306 GLU B C 1
ATOM 6265 O O . GLU B 1 306 ? -25.391 -16.859 -10.914 1 98.56 306 GLU B O 1
ATOM 6270 N N . GLY B 1 307 ? -24.5 -17.266 -8.844 1 98.38 307 GLY B N 1
ATOM 6271 C CA . GLY B 1 307 ? -25.297 -18.453 -8.609 1 98.38 307 GLY B CA 1
ATOM 6272 C C . GLY B 1 307 ? -24.734 -19.688 -9.289 1 98.38 307 GLY B C 1
ATOM 6273 O O . GLY B 1 307 ? -25.266 -20.781 -9.148 1 98.38 307 GLY B O 1
ATOM 6274 N N . GLY B 1 308 ? -23.641 -19.562 -10.008 1 98.56 308 GLY B N 1
ATOM 6275 C CA . GLY B 1 308 ? -23.031 -20.656 -10.758 1 98.56 308 GLY B CA 1
ATOM 6276 C C . GLY B 1 308 ? -22.125 -21.531 -9.922 1 98.56 308 GLY B C 1
ATOM 6277 O O . GLY B 1 308 ? -22.328 -21.656 -8.711 1 98.56 308 GLY B O 1
ATOM 6278 N N . GLN B 1 309 ? -21.25 -22.297 -10.656 1 98.56 309 GLN B N 1
ATOM 6279 C CA . GLN B 1 309 ? -20.359 -23.281 -10.055 1 98.56 309 GLN B CA 1
ATOM 6280 C C . GLN B 1 309 ? -18.891 -22.953 -10.336 1 98.56 309 GLN B C 1
ATOM 6282 O O . GLN B 1 309 ? -18.562 -22.391 -11.375 1 98.56 309 GLN B O 1
ATOM 6287 N N . LEU B 1 310 ? -18.016 -23.328 -9.391 1 98.31 310 LEU B N 1
ATOM 6288 C CA . LEU B 1 310 ? -16.578 -23.078 -9.539 1 98.31 310 LEU B CA 1
ATOM 6289 C C . LEU B 1 310 ? -15.773 -24.312 -9.164 1 98.31 310 LEU B C 1
ATOM 6291 O O . LEU B 1 310 ? -16.062 -24.969 -8.164 1 98.31 310 LEU B O 1
ATOM 6295 N N . TYR B 1 311 ? -14.867 -24.656 -10.008 1 97.69 311 TYR B N 1
ATOM 6296 C CA . TYR B 1 311 ? -13.828 -25.656 -9.758 1 97.69 311 TYR B CA 1
ATOM 6297 C C . TYR B 1 311 ? -12.453 -25 -9.695 1 97.69 311 TYR B C 1
ATOM 6299 O O . TYR B 1 311 ? -12.109 -24.172 -10.547 1 97.69 311 TYR B O 1
ATOM 6307 N N . GLN B 1 312 ? -11.68 -25.328 -8.703 1 95.12 312 GLN B N 1
ATOM 6308 C CA . GLN B 1 312 ? -10.297 -24.859 -8.617 1 95.12 312 GLN B CA 1
ATOM 6309 C C . GLN B 1 312 ? -9.328 -26.031 -8.5 1 95.12 312 GLN B C 1
ATOM 6311 O O . GLN B 1 312 ? -9.594 -27 -7.777 1 95.12 312 GLN B O 1
ATOM 6316 N N . GLY B 1 313 ? -8.312 -25.953 -9.281 1 91.94 313 GLY B N 1
ATOM 6317 C CA . GLY B 1 313 ? -7.219 -26.906 -9.219 1 91.94 313 GLY B CA 1
ATOM 6318 C C . GLY B 1 313 ? -5.867 -26.266 -8.992 1 91.94 313 GLY B C 1
ATOM 6319 O O . GLY B 1 313 ? -5.738 -25.047 -9.109 1 91.94 313 GLY B O 1
ATOM 6320 N N . PHE B 1 314 ? -4.934 -27.078 -8.641 1 86.5 314 PHE B N 1
ATOM 6321 C CA . PHE B 1 314 ? -3.604 -26.531 -8.398 1 86.5 314 PHE B CA 1
ATOM 6322 C C . PHE B 1 314 ? -2.557 -27.25 -9.242 1 86.5 314 PHE B C 1
ATOM 6324 O O . PHE B 1 314 ? -2.75 -28.406 -9.617 1 86.5 314 PHE B O 1
ATOM 6331 N N . LEU B 1 315 ? -1.473 -26.469 -9.531 1 82.25 315 LEU B N 1
ATOM 6332 C CA . LEU B 1 315 ? -0.357 -26.984 -10.32 1 82.25 315 LEU B CA 1
ATOM 6333 C C . LEU B 1 315 ? 0.912 -27.062 -9.477 1 82.25 315 LEU B C 1
ATOM 6335 O O . LEU B 1 315 ? 1.181 -26.188 -8.664 1 82.25 315 LEU B O 1
ATOM 6339 N N . SER B 1 316 ? 1.633 -28.109 -9.695 1 76.75 316 SER B N 1
ATOM 6340 C CA . SER B 1 316 ? 2.988 -28.188 -9.164 1 76.75 316 SER B CA 1
ATOM 6341 C C . SER B 1 316 ? 4.02 -27.781 -10.211 1 76.75 316 SER B C 1
ATOM 6343 O O . SER B 1 316 ? 3.691 -27.641 -11.391 1 76.75 316 SER B O 1
ATOM 6345 N N . ALA B 1 317 ? 5.25 -27.625 -9.828 1 76.44 317 ALA B N 1
ATOM 6346 C CA . ALA B 1 317 ? 6.324 -27.234 -10.734 1 76.44 317 ALA B CA 1
ATOM 6347 C C . ALA B 1 317 ? 6.578 -28.312 -11.789 1 76.44 317 ALA B C 1
ATOM 6349 O O . ALA B 1 317 ? 7.113 -28.016 -12.867 1 76.44 317 ALA B O 1
ATOM 6350 N N . THR B 1 318 ? 6.152 -29.5 -11.547 1 80.44 318 THR B N 1
ATOM 6351 C CA . THR B 1 318 ? 6.434 -30.609 -12.453 1 80.44 318 THR B CA 1
ATOM 6352 C C . THR B 1 318 ? 5.32 -30.75 -13.484 1 80.44 318 THR B C 1
ATOM 6354 O O . THR B 1 318 ? 5.445 -31.531 -14.43 1 80.44 318 THR B O 1
ATOM 6357 N N . HIS B 1 319 ? 4.301 -30 -13.297 1 85.56 319 HIS B N 1
ATOM 6358 C CA . HIS B 1 319 ? 3.115 -30.172 -14.125 1 85.56 319 HIS B CA 1
ATOM 6359 C C . HIS B 1 319 ? 3.25 -29.422 -15.445 1 85.56 319 HIS B C 1
ATOM 6361 O O . HIS B 1 319 ? 4.32 -28.891 -15.75 1 85.56 319 HIS B O 1
ATOM 6367 N N . TYR B 1 320 ? 2.229 -29.641 -16.266 1 92.38 320 TYR B N 1
ATOM 6368 C CA . TYR B 1 320 ? 2.088 -28.953 -17.531 1 92.38 320 TYR B CA 1
ATOM 6369 C C . TYR B 1 320 ? 1.584 -27.531 -17.328 1 92.38 320 TYR B C 1
ATOM 6371 O O . TYR B 1 320 ? 0.557 -27.312 -16.688 1 92.38 320 TYR B O 1
ATOM 6379 N N . HIS B 1 321 ? 2.266 -26.516 -17.875 1 91.88 321 HIS B N 1
ATOM 6380 C CA . HIS B 1 321 ? 1.997 -25.125 -17.5 1 91.88 321 HIS B CA 1
ATOM 6381 C C . HIS B 1 321 ? 1.411 -24.344 -18.672 1 91.88 321 HIS B C 1
ATOM 6383 O O . HIS B 1 321 ? 1.558 -23.125 -18.75 1 91.88 321 HIS B O 1
ATOM 6389 N N . ARG B 1 322 ? 0.808 -25.016 -19.594 1 94.75 322 ARG B N 1
ATOM 6390 C CA . ARG B 1 322 ? 0.112 -24.375 -20.703 1 94.75 322 ARG B CA 1
ATOM 6391 C C . ARG B 1 322 ? -1.396 -24.562 -20.578 1 94.75 322 ARG B C 1
ATOM 6393 O O . ARG B 1 322 ? -1.861 -25.484 -19.906 1 94.75 322 ARG B O 1
ATOM 6400 N N . TRP B 1 323 ? -2.125 -23.656 -21.25 1 96 323 TRP B N 1
ATOM 6401 C CA . TRP B 1 323 ? -3.582 -23.656 -21.188 1 96 323 TRP B CA 1
ATOM 6402 C C . TRP B 1 323 ? -4.191 -23.891 -22.562 1 96 323 TRP B C 1
ATOM 6404 O O . TRP B 1 323 ? -3.674 -23.406 -23.578 1 96 323 TRP B O 1
ATOM 6414 N N . ASN B 1 324 ? -5.277 -24.625 -22.609 1 97.81 324 ASN B N 1
ATOM 6415 C CA . ASN B 1 324 ? -6.02 -24.859 -23.844 1 97.81 324 ASN B CA 1
ATOM 6416 C C . ASN B 1 324 ? -7.484 -24.469 -23.703 1 97.81 324 ASN B C 1
ATOM 6418 O O . ASN B 1 324 ? -8.039 -24.5 -22.594 1 97.81 324 ASN B O 1
ATOM 6422 N N . ALA B 1 325 ? -8.062 -24.094 -24.828 1 98.62 325 ALA B N 1
ATOM 6423 C CA . ALA B 1 325 ? -9.492 -23.797 -24.812 1 98.62 325 ALA B CA 1
ATOM 6424 C C . ALA B 1 325 ? -10.305 -25.016 -24.375 1 98.62 325 ALA B C 1
ATOM 6426 O O . ALA B 1 325 ? -10.109 -26.109 -24.875 1 98.62 325 ALA B O 1
ATOM 6427 N N . PRO B 1 326 ? -11.242 -24.766 -23.469 1 98.44 326 PRO B N 1
ATOM 6428 C CA . PRO B 1 326 ? -11.953 -25.906 -22.875 1 98.44 326 PRO B CA 1
ATOM 6429 C C . PRO B 1 326 ? -13.18 -26.328 -23.672 1 98.44 326 PRO B C 1
ATOM 6431 O O . PRO B 1 326 ? -13.844 -27.312 -23.328 1 98.44 326 PRO B O 1
ATOM 6434 N N . LEU B 1 327 ? -13.477 -25.625 -24.766 1 98.56 327 LEU B N 1
ATOM 6435 C CA . LEU B 1 327 ? -14.727 -25.875 -25.469 1 98.56 327 LEU B CA 1
ATOM 6436 C C . LEU B 1 327 ? -14.656 -25.375 -26.906 1 98.56 327 LEU B C 1
ATOM 6438 O O . LEU B 1 327 ? -13.734 -24.625 -27.266 1 98.56 327 LEU B O 1
ATOM 6442 N N . ASN B 1 328 ? -15.602 -25.938 -27.703 1 98.25 328 ASN B N 1
ATOM 6443 C CA . ASN B 1 328 ? -15.914 -25.297 -28.969 1 98.25 328 ASN B CA 1
ATOM 6444 C C . ASN B 1 328 ? -16.875 -24.125 -28.781 1 98.25 328 ASN B C 1
ATOM 6446 O O . ASN B 1 328 ? -17.844 -24.219 -28.031 1 98.25 328 ASN B O 1
ATOM 6450 N N . GLY B 1 329 ? -16.578 -23.031 -29.344 1 98.38 329 GLY B N 1
ATOM 6451 C CA . GLY B 1 329 ? -17.453 -21.875 -29.234 1 98.38 329 GLY B CA 1
ATOM 6452 C C . GLY B 1 329 ? -16.75 -20.562 -29.578 1 98.38 329 GLY B C 1
ATOM 6453 O O . GLY B 1 329 ? -16.109 -20.438 -30.609 1 98.38 329 GLY B O 1
ATOM 6454 N N . THR B 1 330 ? -17.016 -19.578 -28.656 1 98.44 330 THR B N 1
ATOM 6455 C CA . THR B 1 330 ? -16.406 -18.266 -28.875 1 98.44 330 THR B CA 1
ATOM 6456 C C . THR B 1 330 ? -15.719 -17.781 -27.609 1 98.44 330 THR B C 1
ATOM 6458 O O . THR B 1 330 ? -16.219 -18 -26.5 1 98.44 330 THR B O 1
ATOM 6461 N N . LEU B 1 331 ? -14.562 -17.203 -27.797 1 98.69 331 LEU B N 1
ATOM 6462 C CA . LEU B 1 331 ? -13.914 -16.406 -26.75 1 98.69 331 LEU B CA 1
ATOM 6463 C C . LEU B 1 331 ? -14.406 -14.969 -26.797 1 98.69 331 LEU B C 1
ATOM 6465 O O . LEU B 1 331 ? -14.141 -14.242 -27.766 1 98.69 331 LEU B O 1
ATOM 6469 N N . VAL B 1 332 ? -15.109 -14.516 -25.766 1 98.5 332 VAL B N 1
ATOM 6470 C CA . VAL B 1 332 ? -15.82 -13.242 -25.844 1 98.5 332 VAL B CA 1
ATOM 6471 C C . VAL B 1 332 ? -15.031 -12.164 -25.109 1 98.5 332 VAL B C 1
ATOM 6473 O O . VAL B 1 332 ? -15.234 -10.969 -25.328 1 98.5 332 VAL B O 1
ATOM 6476 N N . ARG B 1 333 ? -14.188 -12.555 -24.172 1 98.44 333 ARG B N 1
ATOM 6477 C CA . ARG B 1 333 ? -13.359 -11.633 -23.406 1 98.44 333 ARG B CA 1
ATOM 6478 C C . ARG B 1 333 ? -12.133 -12.336 -22.844 1 98.44 333 ARG B C 1
ATOM 6480 O O . ARG B 1 333 ? -12.219 -13.477 -22.391 1 98.44 333 ARG B O 1
ATOM 6487 N N . SER B 1 334 ? -10.977 -11.672 -22.953 1 98.44 334 SER B N 1
ATOM 6488 C CA . SER B 1 334 ? -9.789 -12.164 -22.266 1 98.44 334 SER B CA 1
ATOM 6489 C C . SER B 1 334 ? -8.828 -11.023 -21.922 1 98.44 334 SER B C 1
ATOM 6491 O O . SER B 1 334 ? -8.758 -10.031 -22.656 1 98.44 334 SER B O 1
ATOM 6493 N N . TRP B 1 335 ? -8.18 -11.078 -20.781 1 96 335 TRP B N 1
ATOM 6494 C CA . TRP B 1 335 ? -7.172 -10.102 -20.391 1 96 335 TRP B CA 1
ATOM 6495 C C . TRP B 1 335 ? -6.293 -10.641 -19.266 1 96 335 TRP B C 1
ATOM 6497 O O . TRP B 1 335 ? -6.664 -11.602 -18.594 1 96 335 TRP B O 1
ATOM 6507 N N . VAL B 1 336 ? -5.125 -10.117 -19.141 1 93.81 336 VAL B N 1
ATOM 6508 C CA . VAL B 1 336 ? -4.285 -10.367 -17.984 1 93.81 336 VAL B CA 1
ATOM 6509 C C . VAL B 1 336 ? -4.512 -9.281 -16.938 1 93.81 336 VAL B C 1
ATOM 6511 O O . VAL B 1 336 ? -4.32 -8.094 -17.203 1 93.81 336 VAL B O 1
ATOM 6514 N N . GLN B 1 337 ? -5.016 -9.68 -15.82 1 93.12 337 GLN B N 1
ATOM 6515 C CA . GLN B 1 337 ? -5.184 -8.766 -14.695 1 93.12 337 GLN B CA 1
ATOM 6516 C C . GLN B 1 337 ? -3.926 -8.727 -13.828 1 93.12 337 GLN B C 1
ATOM 6518 O O . GLN B 1 337 ? -3.537 -9.742 -13.242 1 93.12 337 GLN B O 1
ATOM 6523 N N . PRO B 1 338 ? -3.295 -7.496 -13.82 1 89.25 338 PRO B N 1
ATOM 6524 C CA . PRO B 1 338 ? -2.193 -7.41 -12.859 1 89.25 338 PRO B CA 1
ATOM 6525 C C . PRO B 1 338 ? -2.654 -7.613 -11.414 1 89.25 338 PRO B C 1
ATOM 6527 O O . PRO B 1 338 ? -3.844 -7.473 -11.117 1 89.25 338 PRO B O 1
ATOM 6530 N N . GLY B 1 339 ? -1.702 -7.945 -10.555 1 90 339 GLY B N 1
ATOM 6531 C CA . GLY B 1 339 ? -2.057 -8.188 -9.164 1 90 339 GLY B CA 1
ATOM 6532 C C . GLY B 1 339 ? -0.863 -8.156 -8.227 1 90 339 GLY B C 1
ATOM 6533 O O . GLY B 1 339 ? 0.085 -7.402 -8.453 1 90 339 GLY B O 1
ATOM 6534 N N . THR B 1 340 ? -1.055 -8.75 -7.121 1 88.38 340 THR B N 1
ATOM 6535 C CA . THR B 1 340 ? -0.011 -8.797 -6.102 1 88.38 340 THR B CA 1
ATOM 6536 C C . THR B 1 340 ? 0.891 -10.008 -6.309 1 88.38 340 THR B C 1
ATOM 6538 O O . THR B 1 340 ? 0.51 -10.961 -6.992 1 88.38 340 THR B O 1
ATOM 6541 N N . TYR B 1 341 ? 2.076 -9.664 -5.758 1 83.06 341 TYR B N 1
ATOM 6542 C CA . TYR B 1 341 ? 3.057 -10.742 -5.648 1 83.06 341 TYR B CA 1
ATOM 6543 C C . TYR B 1 341 ? 3.346 -11.062 -4.188 1 83.06 341 TYR B C 1
ATOM 6545 O O . TYR B 1 341 ? 3.467 -10.164 -3.355 1 83.06 341 TYR B O 1
ATOM 6553 N N . PHE B 1 342 ? 3.293 -12.266 -3.781 1 83.38 342 PHE B N 1
ATOM 6554 C CA . PHE B 1 342 ? 3.662 -12.789 -2.471 1 83.38 342 PHE B CA 1
ATOM 6555 C C . PHE B 1 342 ? 2.748 -12.234 -1.388 1 83.38 342 PHE B C 1
ATOM 6557 O O . PHE B 1 342 ? 3.156 -12.094 -0.234 1 83.38 342 PHE B O 1
ATOM 6564 N N . ALA B 1 343 ? 1.576 -11.656 -1.761 1 86.75 343 ALA B N 1
ATOM 6565 C CA . ALA B 1 343 ? 0.617 -11.141 -0.788 1 86.75 343 ALA B CA 1
ATOM 6566 C C . ALA B 1 343 ? -0.097 -12.281 -0.064 1 86.75 343 ALA B C 1
ATOM 6568 O O . ALA B 1 343 ? -0.887 -13.008 -0.668 1 86.75 343 ALA B O 1
ATOM 6569 N N . GLN B 1 344 ? 0.143 -12.312 1.18 1 82.75 344 GLN B N 1
ATOM 6570 C CA . GLN B 1 344 ? -0.506 -13.328 2.004 1 82.75 344 GLN B CA 1
ATOM 6571 C C . GLN B 1 344 ? -1.837 -12.82 2.553 1 82.75 344 GLN B C 1
ATOM 6573 O O . GLN B 1 344 ? -1.993 -11.633 2.814 1 82.75 344 GLN B O 1
ATOM 6578 N N . ARG B 1 345 ? -2.736 -13.773 2.666 1 85.69 345 ARG B N 1
ATOM 6579 C CA . ARG B 1 345 ? -3.996 -13.406 3.303 1 85.69 345 ARG B CA 1
ATOM 6580 C C . ARG B 1 345 ? -3.762 -12.867 4.711 1 85.69 345 ARG B C 1
ATOM 6582 O O . ARG B 1 345 ? -3.086 -13.508 5.52 1 85.69 345 ARG B O 1
ATOM 6589 N N . PRO B 1 346 ? -4.367 -11.672 5.031 1 83.88 346 PRO B N 1
ATOM 6590 C CA . PRO B 1 346 ? -4.211 -11.156 6.395 1 83.88 346 PRO B CA 1
ATOM 6591 C C . PRO B 1 346 ? -4.855 -12.055 7.445 1 83.88 346 PRO B C 1
ATOM 6593 O O . PRO B 1 346 ? -5.922 -12.633 7.207 1 83.88 346 PRO B O 1
ATOM 6596 N N . GLY B 1 347 ? -4.355 -12.07 8.688 1 71.31 347 GLY B N 1
ATOM 6597 C CA . GLY B 1 347 ? -4.895 -12.852 9.789 1 71.31 347 GLY B CA 1
ATOM 6598 C C . GLY B 1 347 ? -4.582 -14.328 9.672 1 71.31 347 GLY B C 1
ATOM 6599 O O . GLY B 1 347 ? -5.008 -15.125 10.516 1 71.31 347 GLY B O 1
ATOM 6600 N N . GLN B 1 348 ? -4.273 -14.586 8.516 1 61.19 348 GLN B N 1
ATOM 6601 C CA . GLN B 1 348 ? -3.928 -16 8.375 1 61.19 348 GLN B CA 1
ATOM 6602 C C . GLN B 1 348 ? -2.975 -16.453 9.477 1 61.19 348 GLN B C 1
ATOM 6604 O O . GLN B 1 348 ? -1.891 -15.883 9.641 1 61.19 348 GLN B O 1
ATOM 6609 N N . GLY B 1 349 ? -3.4 -15.797 10.977 1 47.34 349 GLY B N 1
ATOM 6610 C CA . GLY B 1 349 ? -2.684 -16.141 12.195 1 47.34 349 GLY B CA 1
ATOM 6611 C C . GLY B 1 349 ? -1.738 -17.312 12.016 1 47.34 349 GLY B C 1
ATOM 6612 O O . GLY B 1 349 ? -1.957 -18.172 11.156 1 47.34 349 GLY B O 1
ATOM 6613 N N . GLU B 1 350 ? -0.496 -16.953 12.328 1 43.69 350 GLU B N 1
ATOM 6614 C CA . GLU B 1 350 ? 0.569 -17.922 12.578 1 43.69 350 GLU B CA 1
ATOM 6615 C C . GLU B 1 350 ? 0.099 -19.031 13.516 1 43.69 350 GLU B C 1
ATOM 6617 O O . GLU B 1 350 ? 0.122 -18.859 14.742 1 43.69 350 GLU B O 1
ATOM 6622 N N . GLY B 1 351 ? -0.917 -19.484 13.969 1 37.03 351 GLY B N 1
ATOM 6623 C CA . GLY B 1 351 ? -0.23 -20.469 14.789 1 37.03 351 GLY B CA 1
ATOM 6624 C C . GLY B 1 351 ? 1.107 -20.891 14.219 1 37.03 351 GLY B C 1
ATOM 6625 O O . GLY B 1 351 ? 1.402 -20.641 13.055 1 37.03 351 GLY B O 1
ATOM 6626 N N . GLN B 1 352 ? 2.262 -21.203 15.086 1 35.47 352 GLN B N 1
ATOM 6627 C CA . GLN B 1 352 ? 3.605 -21.609 14.68 1 35.47 352 GLN B CA 1
ATOM 6628 C C . GLN B 1 352 ? 3.662 -21.906 13.188 1 35.47 352 GLN B C 1
ATOM 6630 O O . GLN B 1 352 ? 4.684 -21.672 12.539 1 35.47 352 GLN B O 1
ATOM 6635 N N . GLY B 1 353 ? 2.953 -22.688 12.633 1 34.06 353 GLY B N 1
ATOM 6636 C CA . GLY B 1 353 ? 3.018 -23.531 11.445 1 34.06 353 GLY B CA 1
ATOM 6637 C C . GLY B 1 353 ? 2.361 -22.906 10.234 1 34.06 353 GLY B C 1
ATOM 6638 O O . GLY B 1 353 ? 2.201 -23.562 9.203 1 34.06 353 GLY B O 1
ATOM 6639 N N . THR B 1 354 ? 1.536 -21.75 10.352 1 38.56 354 THR B N 1
ATOM 6640 C CA . THR B 1 354 ? 0.426 -21.594 9.422 1 38.56 354 THR B CA 1
ATOM 6641 C C . THR B 1 354 ? 0.88 -20.844 8.164 1 38.56 354 THR B C 1
ATOM 6643 O O . THR B 1 354 ? 0.053 -20.406 7.363 1 38.56 354 THR B O 1
ATOM 6646 N N . TRP B 1 355 ? 1.792 -20.094 8.195 1 39.62 355 TRP B N 1
ATOM 6647 C CA . TRP B 1 355 ? 2.105 -19.531 6.887 1 39.62 355 TRP B CA 1
ATOM 6648 C C . TRP B 1 355 ? 1.742 -20.516 5.777 1 39.62 355 TRP B C 1
ATOM 6650 O O . TRP B 1 355 ? 1.983 -20.25 4.598 1 39.62 355 TRP B O 1
ATOM 6660 N N . GLU B 1 356 ? 1.761 -21.797 6.254 1 38.97 356 GLU B N 1
ATOM 6661 C CA . GLU B 1 356 ? 1.862 -23.078 5.582 1 38.97 356 GLU B CA 1
ATOM 6662 C C . GLU B 1 356 ? 0.854 -23.188 4.441 1 38.97 356 GLU B C 1
ATOM 6664 O O . GLU B 1 356 ? 1.097 -23.891 3.455 1 38.97 356 GLU B O 1
ATOM 6669 N N . GLY B 1 357 ? -0.681 -23.188 4.664 1 39.22 357 GLY B N 1
ATOM 6670 C CA . GLY B 1 357 ? -1.622 -24.156 4.125 1 39.22 357 GLY B CA 1
ATOM 6671 C C . GLY B 1 357 ? -2.355 -23.656 2.893 1 39.22 357 GLY B C 1
ATOM 6672 O O . GLY B 1 357 ? -2.27 -22.484 2.551 1 39.22 357 GLY B O 1
ATOM 6673 N N . THR B 1 358 ? -2.691 -24.625 1.908 1 44.34 358 THR B N 1
ATOM 6674 C CA . THR B 1 358 ? -3.658 -24.828 0.837 1 44.34 358 THR B CA 1
ATOM 6675 C C . THR B 1 358 ? -4.887 -23.953 1.035 1 44.34 358 THR B C 1
ATOM 6677 O O . THR B 1 358 ? -5.668 -23.75 0.103 1 44.34 358 THR B O 1
ATOM 6680 N N . GLU B 1 359 ? -4.801 -23.328 2.303 1 49.66 359 GLU B N 1
ATOM 6681 C CA . GLU B 1 359 ? -6.059 -22.656 2.619 1 49.66 359 GLU B CA 1
ATOM 6682 C C . GLU B 1 359 ? -6.121 -21.266 1.978 1 49.66 359 GLU B C 1
ATOM 6684 O O . GLU B 1 359 ? -7.176 -20.641 1.961 1 49.66 359 GLU B O 1
ATOM 6689 N N . SER B 1 360 ? -4.887 -20.969 1.219 1 68.81 360 SER B N 1
ATOM 6690 C CA . SER B 1 360 ? -4.922 -19.594 0.702 1 68.81 360 SER B CA 1
ATOM 6691 C C . SER B 1 360 ? -5.137 -19.578 -0.808 1 68.81 360 SER B C 1
ATOM 6693 O O . SER B 1 360 ? -5.18 -18.516 -1.424 1 68.81 360 SER B O 1
ATOM 6695 N N . GLU B 1 361 ? -5.453 -20.781 -1.354 1 76.94 361 GLU B N 1
ATOM 6696 C CA . GLU B 1 361 ? -5.555 -20.797 -2.811 1 76.94 361 GLU B CA 1
ATOM 6697 C C . GLU B 1 361 ? -6.738 -19.969 -3.297 1 76.94 361 GLU B C 1
ATOM 6699 O O . GLU B 1 361 ? -6.602 -19.172 -4.227 1 76.94 361 GLU B O 1
ATOM 6704 N N . PRO B 1 362 ? -7.824 -20.172 -2.588 1 86.44 362 PRO B N 1
ATOM 6705 C CA . PRO B 1 362 ? -8.945 -19.328 -3.027 1 86.44 362 PRO B CA 1
ATOM 6706 C C . PRO B 1 362 ? -8.641 -17.844 -2.943 1 86.44 362 PRO B C 1
ATOM 6708 O O . PRO B 1 362 ? -9.047 -17.078 -3.818 1 86.44 362 PRO B O 1
ATOM 6711 N N . TYR B 1 363 ? -7.879 -17.484 -1.923 1 90.38 363 TYR B N 1
ATOM 6712 C CA . TYR B 1 363 ? -7.551 -16.078 -1.713 1 90.38 363 TYR B CA 1
ATOM 6713 C C . TYR B 1 363 ? -6.789 -15.516 -2.904 1 90.38 363 TYR B C 1
ATOM 6715 O O . TYR B 1 363 ? -7.043 -14.391 -3.334 1 90.38 363 TYR B O 1
ATOM 6723 N N . LEU B 1 364 ? -5.969 -16.312 -3.494 1 88 364 LEU B N 1
ATOM 6724 C CA . LEU B 1 364 ? -5.098 -15.867 -4.578 1 88 364 LEU B CA 1
ATOM 6725 C C . LEU B 1 364 ? -5.91 -15.5 -5.816 1 88 364 LEU B C 1
ATOM 6727 O O . LEU B 1 364 ? -5.523 -14.617 -6.582 1 88 364 LEU B O 1
ATOM 6731 N N . GLY B 1 365 ? -6.98 -16.125 -5.992 1 91.12 365 GLY B N 1
ATOM 6732 C CA . GLY B 1 365 ? -7.816 -15.859 -7.152 1 91.12 365 GLY B CA 1
ATOM 6733 C C . GLY B 1 365 ? -8.391 -14.461 -7.16 1 91.12 365 GLY B C 1
ATOM 6734 O O . GLY B 1 365 ? -8.891 -13.992 -8.188 1 91.12 365 GLY B O 1
ATOM 6735 N N . HIS B 1 366 ? -8.273 -13.805 -6.027 1 94.75 366 HIS B N 1
ATOM 6736 C CA . HIS B 1 366 ? -8.891 -12.492 -5.883 1 94.75 366 HIS B CA 1
ATOM 6737 C C . HIS B 1 366 ? -7.844 -11.383 -5.996 1 94.75 366 HIS B C 1
ATOM 6739 O O . HIS B 1 366 ? -8.18 -10.242 -6.332 1 94.75 366 HIS B O 1
ATOM 6745 N N . VAL B 1 367 ? -6.531 -11.734 -5.734 1 92.31 367 VAL B N 1
ATOM 6746 C CA . VAL B 1 367 ? -5.605 -10.617 -5.551 1 92.31 367 VAL B CA 1
ATOM 6747 C C . VAL B 1 367 ? -4.367 -10.828 -6.414 1 92.31 367 VAL B C 1
ATOM 6749 O O . VAL B 1 367 ? -3.658 -9.875 -6.738 1 92.31 367 VAL B O 1
ATOM 6752 N N . ALA B 1 368 ? -4.066 -12.039 -6.82 1 90.38 368 ALA B N 1
ATOM 6753 C CA . ALA B 1 368 ? -2.854 -12.328 -7.582 1 90.38 368 ALA B CA 1
ATOM 6754 C C . ALA B 1 368 ? -3.041 -11.984 -9.055 1 90.38 368 ALA B C 1
ATOM 6756 O O . ALA B 1 368 ? -4.172 -11.82 -9.523 1 90.38 368 ALA B O 1
ATOM 6757 N N . ALA B 1 369 ? -1.931 -11.859 -9.766 1 89.88 369 ALA B N 1
ATOM 6758 C CA . ALA B 1 369 ? -1.984 -11.727 -11.219 1 89.88 369 ALA B CA 1
ATOM 6759 C C . ALA B 1 369 ? -2.641 -12.953 -11.859 1 89.88 369 ALA B C 1
ATOM 6761 O O . ALA B 1 369 ? -2.4 -14.086 -11.43 1 89.88 369 ALA B O 1
ATOM 6762 N N . ARG B 1 370 ? -3.447 -12.695 -12.875 1 92.81 370 ARG B N 1
ATOM 6763 C CA . ARG B 1 370 ? -4.172 -13.812 -13.461 1 92.81 370 ARG B CA 1
ATOM 6764 C C . ARG B 1 370 ? -4.605 -13.492 -14.891 1 92.81 370 ARG B C 1
ATOM 6766 O O . ARG B 1 370 ? -4.848 -12.328 -15.219 1 92.81 370 ARG B O 1
ATOM 6773 N N . ALA B 1 371 ? -4.633 -14.484 -15.672 1 95.06 371 ALA B N 1
ATOM 6774 C CA . ALA B 1 371 ? -5.246 -14.43 -17 1 95.06 371 ALA B CA 1
ATOM 6775 C C . ALA B 1 371 ? -6.695 -14.898 -16.953 1 95.06 371 ALA B C 1
ATOM 6777 O O . ALA B 1 371 ? -6.98 -16 -16.484 1 95.06 371 ALA B O 1
ATOM 6778 N N . ILE B 1 372 ? -7.578 -14.055 -17.391 1 97.31 372 ILE B N 1
ATOM 6779 C CA . ILE B 1 372 ? -9.008 -14.344 -17.344 1 97.31 372 ILE B CA 1
ATOM 6780 C C . ILE B 1 372 ? -9.539 -14.531 -18.766 1 97.31 372 ILE B C 1
ATOM 6782 O O . ILE B 1 372 ? -9.328 -13.672 -19.625 1 97.31 372 ILE B O 1
ATOM 6786 N N . PHE B 1 373 ? -10.18 -15.672 -19 1 98.31 373 PHE B N 1
ATOM 6787 C CA . PHE B 1 373 ? -10.844 -15.984 -20.266 1 98.31 373 PHE B CA 1
ATOM 6788 C C . PHE B 1 373 ? -12.336 -16.219 -20.031 1 98.31 373 PHE B C 1
ATOM 6790 O O . PHE B 1 373 ? -12.727 -16.969 -19.141 1 98.31 373 PHE B O 1
ATOM 6797 N N . ILE B 1 374 ? -13.164 -15.594 -20.812 1 98.81 374 ILE B N 1
ATOM 6798 C CA . ILE B 1 374 ? -14.602 -15.852 -20.797 1 98.81 374 ILE B CA 1
ATOM 6799 C C . ILE B 1 374 ? -15.047 -16.391 -22.156 1 98.81 374 ILE B C 1
ATOM 6801 O O . ILE B 1 374 ? -14.906 -15.719 -23.172 1 98.81 374 ILE B O 1
ATOM 6805 N N . PHE B 1 375 ? -15.594 -17.625 -22.125 1 98.75 375 PHE B N 1
ATOM 6806 C CA . PHE B 1 375 ? -16.062 -18.312 -23.328 1 98.75 375 PHE B CA 1
ATOM 6807 C C . PHE B 1 375 ? -17.578 -18.406 -23.344 1 98.75 375 PHE B C 1
ATOM 6809 O O . PHE B 1 375 ? -18.219 -18.297 -22.297 1 98.75 375 PHE B O 1
ATOM 6816 N N . LYS B 1 376 ? -18.125 -18.594 -24.516 1 98.56 376 LYS B N 1
ATOM 6817 C CA . LYS B 1 376 ? -19.531 -18.906 -24.688 1 98.56 376 LYS B CA 1
ATOM 6818 C C . LYS B 1 376 ? -19.703 -20.188 -25.516 1 98.56 376 LYS B C 1
ATOM 6820 O O . LYS B 1 376 ? -19.172 -20.297 -26.609 1 98.56 376 LYS B O 1
ATOM 6825 N N . HIS B 1 377 ? -20.312 -21.156 -24.938 1 98.38 377 HIS B N 1
ATOM 6826 C CA . HIS B 1 377 ? -20.703 -22.391 -25.594 1 98.38 377 HIS B CA 1
ATOM 6827 C C . HIS B 1 377 ? -22.188 -22.391 -25.938 1 98.38 377 HIS B C 1
ATOM 6829 O O . HIS B 1 377 ? -23 -21.875 -25.172 1 98.38 377 HIS B O 1
ATOM 6835 N N . GLU B 1 378 ? -22.547 -23.016 -27.078 1 97.06 378 GLU B N 1
ATOM 6836 C CA . GLU B 1 378 ? -23.922 -22.969 -27.547 1 97.06 378 GLU B CA 1
ATOM 6837 C C . GLU B 1 378 ? -24.891 -23.562 -26.516 1 97.06 378 GLU B C 1
ATOM 6839 O O . GLU B 1 378 ? -25.938 -23 -26.25 1 97.06 378 GLU B O 1
ATOM 6844 N N . ARG B 1 379 ? -24.547 -24.641 -25.891 1 97.25 379 ARG B N 1
ATOM 6845 C CA . ARG B 1 379 ? -25.469 -25.344 -25 1 97.25 379 ARG B CA 1
ATOM 6846 C C . ARG B 1 379 ? -25.078 -25.141 -23.547 1 97.25 379 ARG B C 1
ATOM 6848 O O . ARG B 1 379 ? -25.938 -25.109 -22.656 1 97.25 379 ARG B O 1
ATOM 6855 N N . CYS B 1 380 ? -23.828 -25.016 -23.281 1 98.19 380 CYS B N 1
ATOM 6856 C CA . CYS B 1 380 ? -23.328 -24.984 -21.906 1 98.19 380 CYS B CA 1
ATOM 6857 C C . CYS B 1 380 ? -23.266 -23.562 -21.375 1 98.19 380 CYS B C 1
ATOM 6859 O O . CYS B 1 380 ? -22.906 -23.344 -20.219 1 98.19 380 CYS B O 1
ATOM 6861 N N . GLY B 1 381 ? -23.641 -22.562 -22.188 1 98.12 381 GLY B N 1
ATOM 6862 C CA . GLY B 1 381 ? -23.609 -21.172 -21.75 1 98.12 381 GLY B CA 1
ATOM 6863 C C . GLY B 1 381 ? -22.219 -20.609 -21.594 1 98.12 381 GLY B C 1
ATOM 6864 O O . GLY B 1 381 ? -21.328 -20.953 -22.375 1 98.12 381 GLY B O 1
ATOM 6865 N N . TYR B 1 382 ? -22.031 -19.656 -20.641 1 98.69 382 TYR B N 1
ATOM 6866 C CA . TYR B 1 382 ? -20.734 -19.031 -20.422 1 98.69 382 TYR B CA 1
ATOM 6867 C C . TYR B 1 382 ? -19.859 -19.859 -19.5 1 98.69 382 TYR B C 1
ATOM 6869 O O . TYR B 1 382 ? -20.359 -20.438 -18.531 1 98.69 382 TYR B O 1
ATOM 6877 N N . VAL B 1 383 ? -18.625 -19.953 -19.844 1 98.81 383 VAL B N 1
ATOM 6878 C CA . VAL B 1 383 ? -17.609 -20.641 -19.062 1 98.81 383 VAL B CA 1
ATOM 6879 C C . VAL B 1 383 ? -16.375 -19.75 -18.938 1 98.81 383 VAL B C 1
ATOM 6881 O O . VAL B 1 383 ? -15.898 -19.188 -19.938 1 98.81 383 VAL B O 1
ATOM 6884 N N . ALA B 1 384 ? -15.906 -19.594 -17.734 1 98.81 384 ALA B N 1
ATOM 6885 C CA . ALA B 1 384 ? -14.68 -18.812 -17.531 1 98.81 384 ALA B CA 1
ATOM 6886 C C . ALA B 1 384 ? -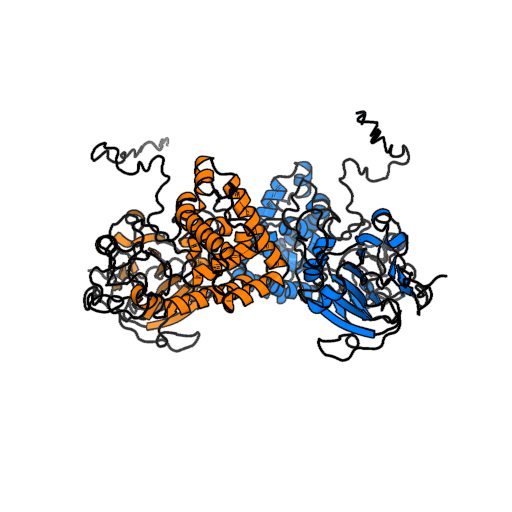13.523 -19.734 -17.141 1 98.81 384 ALA B C 1
ATOM 6888 O O . ALA B 1 384 ? -13.703 -20.688 -16.375 1 98.81 384 ALA B O 1
ATOM 6889 N N . LEU B 1 385 ? -12.406 -19.484 -17.703 1 98.25 385 LEU B N 1
ATOM 6890 C CA . LEU B 1 385 ? -11.117 -20.062 -17.312 1 98.25 385 LEU B CA 1
ATOM 6891 C C . LEU B 1 385 ? -10.188 -18.984 -16.766 1 98.25 385 LEU B C 1
ATOM 6893 O O . LEU B 1 385 ? -9.867 -18.031 -17.453 1 98.25 385 LEU B O 1
ATOM 6897 N N . ILE B 1 386 ? -9.82 -19.141 -15.508 1 96.75 386 ILE B N 1
ATOM 6898 C CA . ILE B 1 386 ? -8.945 -18.188 -14.836 1 96.75 386 ILE B CA 1
ATOM 6899 C C . ILE B 1 386 ? -7.633 -18.875 -14.453 1 96.75 386 ILE B C 1
ATOM 6901 O O . ILE B 1 386 ? -7.621 -19.797 -13.656 1 96.75 386 ILE B O 1
ATOM 6905 N N . CYS B 1 387 ? -6.566 -18.406 -15.023 1 94.69 387 CYS B N 1
ATOM 6906 C CA . CYS B 1 387 ? -5.234 -18.922 -14.734 1 94.69 387 CYS B CA 1
ATOM 6907 C C . CYS B 1 387 ? -4.469 -17.953 -13.82 1 94.69 387 CYS B C 1
ATOM 6909 O O . CYS B 1 387 ? -4.18 -16.828 -14.211 1 94.69 387 CYS B O 1
ATOM 6911 N N . ILE B 1 388 ? -4.137 -18.422 -12.648 1 91 388 ILE B N 1
ATOM 6912 C CA . ILE B 1 388 ? -3.617 -17.562 -11.602 1 91 388 ILE B CA 1
ATOM 6913 C C . ILE B 1 388 ? -2.135 -17.844 -11.375 1 91 388 ILE B C 1
ATOM 6915 O O . ILE B 1 388 ? -1.752 -18.984 -11.109 1 91 388 ILE B O 1
ATOM 6919 N N . GLY B 1 389 ? -1.328 -16.766 -11.602 1 82.62 389 GLY B N 1
ATOM 6920 C CA . GLY B 1 389 ? 0.093 -16.875 -11.305 1 82.62 389 GLY B CA 1
ATOM 6921 C C . GLY B 1 389 ? 0.426 -16.531 -9.867 1 82.62 389 GLY B C 1
ATOM 6922 O O . GLY B 1 389 ? 0.196 -15.414 -9.414 1 82.62 389 GLY B O 1
ATOM 6923 N N . MET B 1 390 ? 0.756 -17.547 -9.133 1 68.88 390 MET B N 1
ATOM 6924 C CA . MET B 1 390 ? 1.122 -17.312 -7.734 1 68.88 390 MET B CA 1
ATOM 6925 C C . MET B 1 390 ? 2.543 -16.766 -7.629 1 68.88 390 MET B C 1
ATOM 6927 O O . MET B 1 390 ? 3.412 -17.141 -8.422 1 68.88 390 MET B O 1
ATOM 6931 N N . VAL B 1 391 ? 2.811 -15.93 -6.609 1 59.19 391 VAL B N 1
ATOM 6932 C CA . VAL B 1 391 ? 4.109 -15.445 -6.156 1 59.19 391 VAL B CA 1
ATOM 6933 C C . VAL B 1 391 ? 4.824 -14.727 -7.301 1 59.19 391 VAL B C 1
ATOM 6935 O O . VAL B 1 391 ? 4.227 -13.906 -7.996 1 59.19 391 VAL B O 1
ATOM 6938 N N . GLU B 1 392 ? 5.949 -15.609 -7.773 1 53.84 392 GLU B N 1
ATOM 6939 C CA . GLU B 1 392 ? 6.949 -15.078 -8.695 1 53.84 392 GLU B CA 1
ATOM 6940 C C . GLU B 1 392 ? 6.391 -14.984 -10.117 1 53.84 392 GLU B C 1
ATOM 6942 O O . GLU B 1 392 ? 6.961 -14.297 -10.969 1 53.84 392 GLU B O 1
ATOM 6947 N N . VAL B 1 393 ? 5.238 -15.789 -10.312 1 51.66 393 VAL B N 1
ATOM 6948 C CA . VAL B 1 393 ? 4.828 -16 -11.703 1 51.66 393 VAL B CA 1
ATOM 6949 C C . VAL B 1 393 ? 4.125 -14.758 -12.234 1 51.66 393 VAL B C 1
ATOM 6951 O O . VAL B 1 393 ? 2.914 -14.602 -12.062 1 51.66 393 VAL B O 1
ATOM 6954 N N . SER B 1 394 ? 4.961 -13.766 -12.219 1 55.91 394 SER B N 1
ATOM 6955 C CA . SER B 1 394 ? 4.438 -12.523 -12.773 1 55.91 394 SER B CA 1
ATOM 6956 C C . SER B 1 394 ? 3.945 -12.719 -14.203 1 55.91 394 SER B C 1
ATOM 6958 O O . SER B 1 394 ? 3.541 -11.758 -14.867 1 55.91 394 SER B O 1
ATOM 6960 N N . THR B 1 395 ? 3.977 -14.133 -14.703 1 72.94 395 THR B N 1
ATOM 6961 C CA . THR B 1 395 ? 3.771 -13.891 -16.125 1 72.94 395 THR B CA 1
ATOM 6962 C C . THR B 1 395 ? 2.758 -14.875 -16.703 1 72.94 395 THR B C 1
ATOM 6964 O O . THR B 1 395 ? 3.004 -16.078 -16.734 1 72.94 395 THR B O 1
ATOM 6967 N N . CYS B 1 396 ? 1.527 -14.57 -16.609 1 88.38 396 CYS B N 1
ATOM 6968 C CA . CYS B 1 396 ? 0.499 -15.141 -17.469 1 88.38 396 CYS B CA 1
ATOM 6969 C C . CYS B 1 396 ? 0.586 -14.555 -18.875 1 88.38 396 CYS B C 1
ATOM 6971 O O . CYS B 1 396 ? 0.424 -13.344 -19.062 1 88.38 396 CYS B O 1
ATOM 6973 N N . VAL B 1 397 ? 0.84 -15.531 -19.766 1 91.88 397 VAL B N 1
ATOM 6974 C CA . VAL B 1 397 ? 0.976 -15.07 -21.141 1 91.88 397 VAL B CA 1
ATOM 6975 C C . VAL B 1 397 ? -0.195 -15.586 -21.984 1 91.88 397 VAL B C 1
ATOM 6977 O O . VAL B 1 397 ? -0.348 -16.797 -22.172 1 91.88 397 VAL B O 1
ATOM 6980 N N . ILE B 1 398 ? -0.967 -14.672 -22.453 1 95.81 398 ILE B N 1
ATOM 6981 C CA . ILE B 1 398 ? -2.02 -15.016 -23.406 1 95.81 398 ILE B CA 1
ATOM 6982 C C . ILE B 1 398 ? -1.484 -14.914 -24.828 1 95.81 398 ILE B C 1
ATOM 6984 O O . ILE B 1 398 ? -0.818 -13.938 -25.188 1 95.81 398 ILE B O 1
ATOM 6988 N N . GLU B 1 399 ? -1.735 -15.961 -25.594 1 96.62 399 GLU B N 1
ATOM 6989 C CA . GLU B 1 399 ? -1.373 -15.836 -27 1 96.62 399 GLU B CA 1
ATOM 6990 C C . GLU B 1 399 ? -2.037 -14.617 -27.641 1 96.62 399 GLU B C 1
ATOM 6992 O O . GLU B 1 399 ? -3.223 -14.367 -27.406 1 96.62 399 GLU B O 1
ATOM 6997 N N . PRO B 1 400 ? -1.277 -13.891 -28.422 1 95.75 400 PRO B N 1
ATOM 6998 C CA . PRO B 1 400 ? -1.761 -12.609 -28.938 1 95.75 400 PRO B CA 1
ATOM 6999 C C . PRO B 1 400 ? -3.086 -12.742 -29.688 1 95.75 400 PRO B C 1
ATOM 7001 O O . PRO B 1 400 ? -3.943 -11.859 -29.578 1 95.75 400 PRO B O 1
ATOM 7004 N N . GLU B 1 401 ? -3.295 -13.789 -30.359 1 96.19 401 GLU B N 1
ATOM 7005 C CA . GLU B 1 401 ? -4.492 -13.969 -31.172 1 96.19 401 GLU B CA 1
ATOM 7006 C C . GLU B 1 401 ? -5.727 -14.195 -30.312 1 96.19 401 GLU B C 1
ATOM 7008 O O . GLU B 1 401 ? -6.855 -14.086 -30.781 1 96.19 401 GLU B O 1
ATOM 7013 N N . PHE B 1 402 ? -5.496 -14.43 -29.062 1 97.88 402 PHE B N 1
ATOM 7014 C CA . PHE B 1 402 ? -6.625 -14.758 -28.203 1 97.88 402 PHE B CA 1
ATOM 7015 C C . PHE B 1 402 ? -6.824 -13.68 -27.141 1 97.88 402 PHE B C 1
ATOM 7017 O O . PHE B 1 402 ? -7.465 -13.93 -26.109 1 97.88 402 PHE B O 1
ATOM 7024 N N . ILE B 1 403 ? -6.215 -12.57 -27.328 1 97.38 403 ILE B N 1
ATOM 7025 C CA . ILE B 1 403 ? -6.527 -11.398 -26.516 1 97.38 403 ILE B CA 1
ATOM 7026 C C . ILE B 1 403 ? -7.762 -10.695 -27.094 1 97.38 403 ILE B C 1
ATOM 7028 O O . ILE B 1 403 ? -7.742 -10.203 -28.219 1 97.38 403 ILE B O 1
ATOM 7032 N N . VAL B 1 404 ? -8.797 -10.672 -26.297 1 98.31 404 VAL B N 1
ATOM 7033 C CA . VAL B 1 404 ? -10.047 -10.039 -26.719 1 98.31 404 VAL B CA 1
ATOM 7034 C C . VAL B 1 404 ? -10.375 -8.875 -25.781 1 98.31 404 VAL B C 1
ATOM 7036 O O . VAL B 1 404 ? -10.984 -9.078 -24.719 1 98.31 404 VAL B O 1
ATOM 7039 N N . ASP B 1 405 ? -10.156 -7.727 -26.219 1 96.19 405 ASP B N 1
ATOM 7040 C CA . ASP B 1 405 ? -10.383 -6.527 -25.422 1 96.19 405 ASP B CA 1
ATOM 7041 C C . ASP B 1 405 ? -11.875 -6.23 -25.297 1 96.19 405 ASP B C 1
ATOM 7043 O O . ASP B 1 405 ? -12.688 -6.77 -26.047 1 96.19 405 ASP B O 1
ATOM 7047 N N . GLU B 1 406 ? -12.156 -5.418 -24.297 1 94.5 406 GLU B N 1
ATOM 7048 C CA . GLU B 1 406 ? -13.547 -5 -24.141 1 94.5 406 GLU B CA 1
ATOM 7049 C C . GLU B 1 406 ? -14.094 -4.375 -25.406 1 94.5 406 GLU B C 1
ATOM 7051 O O . GLU B 1 406 ? -13.469 -3.484 -25.984 1 94.5 406 GLU B O 1
ATOM 7056 N N . GLY B 1 407 ? -15.211 -4.855 -25.844 1 92.88 407 GLY B N 1
ATOM 7057 C CA . GLY B 1 407 ? -15.859 -4.301 -27.016 1 92.88 407 GLY B CA 1
ATOM 7058 C C . GLY B 1 407 ? -15.367 -4.922 -28.312 1 92.88 407 GLY B C 1
ATOM 7059 O O . GLY B 1 407 ? -15.953 -4.699 -29.375 1 92.88 407 GLY B O 1
ATOM 7060 N N . ALA B 1 408 ? -14.289 -5.68 -28.328 1 96.38 408 ALA B N 1
ATOM 7061 C CA . ALA B 1 408 ? -13.781 -6.344 -29.531 1 96.38 408 ALA B CA 1
ATOM 7062 C C . ALA B 1 408 ? -14.688 -7.496 -29.938 1 96.38 408 ALA B C 1
ATOM 7064 O O . ALA B 1 408 ? -15.43 -8.039 -29.109 1 96.38 408 ALA B O 1
ATOM 7065 N N . PRO B 1 409 ? -14.664 -7.824 -31.234 1 97.25 409 PRO B N 1
ATOM 7066 C CA . PRO B 1 409 ? -15.445 -8.984 -31.656 1 97.25 409 PRO B CA 1
ATOM 7067 C C . PRO B 1 409 ? -14.945 -10.289 -31.031 1 97.25 409 PRO B C 1
ATOM 7069 O O . PRO B 1 409 ? -13.734 -10.477 -30.875 1 97.25 409 PRO B O 1
ATOM 7072 N N . PRO B 1 410 ? -15.859 -11.133 -30.734 1 97.81 410 PRO B N 1
ATOM 7073 C CA . PRO B 1 410 ? -15.461 -12.438 -30.203 1 97.81 410 PRO B CA 1
ATOM 7074 C C . PRO B 1 410 ? -14.641 -13.258 -31.188 1 97.81 410 PRO B C 1
ATOM 7076 O O . PRO B 1 410 ? -14.727 -13.031 -32.406 1 97.81 410 PRO B O 1
ATOM 7079 N N . VAL B 1 411 ? -13.875 -14.148 -30.703 1 98.31 411 VAL B N 1
ATOM 7080 C CA . VAL B 1 411 ? -13.047 -15.031 -31.516 1 98.31 411 VAL B CA 1
ATOM 7081 C C . VAL B 1 411 ? -13.609 -16.453 -31.484 1 98.31 411 VAL B C 1
ATOM 7083 O O . VAL B 1 411 ? -13.828 -17.016 -30.406 1 98.31 411 VAL B O 1
ATOM 7086 N N . THR B 1 412 ? -13.859 -17.062 -32.656 1 98.31 412 THR B N 1
ATOM 7087 C CA . THR B 1 412 ? -14.242 -18.469 -32.719 1 98.31 412 THR B CA 1
ATOM 7088 C C . THR B 1 412 ? -13.078 -19.359 -32.344 1 98.31 412 THR B C 1
ATOM 7090 O O . THR B 1 412 ? -11.945 -19.141 -32.781 1 98.31 412 THR B O 1
ATOM 7093 N N . ILE B 1 413 ? -13.422 -20.406 -31.531 1 97.88 413 ILE B N 1
ATOM 7094 C CA . ILE B 1 413 ? -12.32 -21.219 -31.031 1 97.88 413 ILE B CA 1
ATOM 7095 C C . ILE B 1 413 ? -12.75 -22.688 -30.953 1 97.88 413 ILE B C 1
ATOM 7097 O O . ILE B 1 413 ? -13.93 -22.969 -30.719 1 97.88 413 ILE B O 1
ATOM 7101 N N . SER B 1 414 ? -11.781 -23.547 -31.188 1 97.62 414 SER B N 1
ATOM 7102 C CA . SER B 1 414 ? -11.984 -24.984 -31.031 1 97.62 414 SER B CA 1
ATOM 7103 C C . SER B 1 414 ? -11.359 -25.5 -29.75 1 97.62 414 SER B C 1
ATOM 7105 O O . SER B 1 414 ? -10.266 -25.062 -29.359 1 97.62 414 SER B O 1
ATOM 7107 N N . ARG B 1 415 ? -12.094 -26.438 -29.156 1 97.5 415 ARG B N 1
ATOM 7108 C CA . ARG B 1 415 ? -11.539 -27.016 -27.938 1 97.5 415 ARG B CA 1
ATOM 7109 C C . ARG B 1 415 ? -10.164 -27.641 -28.203 1 97.5 415 ARG B C 1
ATOM 7111 O O . ARG B 1 415 ? -9.938 -28.219 -29.266 1 97.5 415 ARG B O 1
ATOM 7118 N N . GLY B 1 416 ? -9.227 -27.469 -27.234 1 97.12 416 GLY B N 1
ATOM 7119 C CA . GLY B 1 416 ? -7.887 -28.016 -27.375 1 97.12 416 GLY B CA 1
ATOM 7120 C C . GLY B 1 416 ? -6.883 -27.016 -27.922 1 97.12 416 GLY B C 1
ATOM 7121 O O . GLY B 1 416 ? -5.672 -27.234 -27.828 1 97.12 416 GLY B O 1
ATOM 7122 N N . THR B 1 417 ? -7.359 -25.953 -28.5 1 97.62 417 THR B N 1
ATOM 7123 C CA . THR B 1 417 ? -6.461 -24.906 -28.969 1 97.62 417 THR B CA 1
ATOM 7124 C C . THR B 1 417 ? -5.641 -24.328 -27.828 1 97.62 417 THR B C 1
ATOM 7126 O O . THR B 1 417 ? -6.191 -23.984 -26.781 1 97.62 417 THR B O 1
ATOM 7129 N N . GLU B 1 418 ? -4.316 -24.312 -27.969 1 97.56 418 GLU B N 1
ATOM 7130 C CA . GLU B 1 418 ? -3.484 -23.656 -26.969 1 97.56 418 GLU B CA 1
ATOM 7131 C C . GLU B 1 418 ? -3.711 -22.156 -26.953 1 97.56 418 GLU B C 1
ATOM 7133 O O . GLU B 1 418 ? -3.57 -21.484 -27.984 1 97.56 418 GLU B O 1
ATOM 7138 N N . ILE B 1 419 ? -4.02 -21.609 -25.75 1 98 419 ILE B N 1
ATOM 7139 C CA . ILE B 1 419 ? -4.434 -20.219 -25.719 1 98 419 ILE B CA 1
ATOM 7140 C C . ILE B 1 419 ? -3.459 -19.422 -24.859 1 98 419 ILE B C 1
ATOM 7142 O O . ILE B 1 419 ? -3.502 -18.188 -24.844 1 98 419 ILE B O 1
ATOM 7146 N N . GLY B 1 420 ? -2.602 -20.062 -24.156 1 95.88 420 GLY B N 1
ATOM 7147 C CA . GLY B 1 420 ? -1.628 -19.359 -23.328 1 95.88 420 GLY B CA 1
ATOM 7148 C C . GLY B 1 420 ? -0.855 -20.281 -22.406 1 95.88 420 GLY B C 1
ATOM 7149 O O . GLY B 1 420 ? -0.917 -21.516 -22.547 1 95.88 420 GLY B O 1
ATOM 7150 N N . HIS B 1 421 ? -0.07 -19.703 -21.5 1 94.31 421 HIS B N 1
ATOM 7151 C CA . HIS B 1 421 ? 0.746 -20.484 -20.578 1 94.31 421 HIS B CA 1
ATOM 7152 C C . HIS B 1 421 ? 1.25 -19.641 -19.422 1 94.31 421 HIS B C 1
ATOM 7154 O O . HIS B 1 421 ? 1.2 -18.406 -19.484 1 94.31 421 HIS B O 1
ATOM 7160 N N . PHE B 1 422 ? 1.638 -20.328 -18.344 1 90.81 422 PHE B N 1
ATOM 7161 C CA . PHE B 1 422 ? 2.381 -19.719 -17.25 1 90.81 422 PHE B CA 1
ATOM 7162 C C . PHE B 1 422 ? 3.867 -19.641 -17.578 1 90.81 422 PHE B C 1
ATOM 7164 O O . PHE B 1 422 ? 4.387 -20.484 -18.312 1 90.81 422 PHE B O 1
ATOM 7171 N N . GLU B 1 423 ? 4.445 -18.562 -17.047 1 84.94 423 GLU B N 1
ATOM 7172 C CA . GLU B 1 423 ? 5.906 -18.531 -17.062 1 84.94 423 GLU B CA 1
ATOM 7173 C C . GLU B 1 423 ? 6.473 -18.469 -15.648 1 84.94 423 GLU B C 1
ATOM 7175 O O . GLU B 1 423 ? 5.992 -17.672 -14.828 1 84.94 423 GLU B O 1
ATOM 7180 N N . PHE B 1 424 ? 7.367 -19.141 -15.344 1 72.75 424 PHE B N 1
ATOM 7181 C CA . PHE B 1 424 ? 8.156 -19.141 -14.117 1 72.75 424 PHE B CA 1
ATOM 7182 C C . PHE B 1 424 ? 7.258 -19.109 -12.891 1 72.75 424 PHE B C 1
ATOM 7184 O O . PHE B 1 424 ? 7.008 -18.062 -12.312 1 72.75 424 PHE B O 1
ATOM 7191 N N . GLY B 1 425 ? 6.809 -20.141 -12.398 1 66.19 425 GLY B N 1
ATOM 7192 C CA . GLY B 1 425 ? 6.16 -20.094 -11.094 1 66.19 425 GLY B CA 1
ATOM 7193 C C . GLY B 1 425 ? 4.965 -21.016 -10.992 1 66.19 425 GLY B C 1
ATOM 7194 O O . GLY B 1 425 ? 4.66 -21.766 -11.93 1 66.19 425 GLY B O 1
ATOM 7195 N N . GLY B 1 426 ? 4.508 -21.047 -9.625 1 64.31 426 GLY B N 1
ATOM 7196 C CA . GLY B 1 426 ? 3.336 -21.828 -9.281 1 64.31 426 GLY B CA 1
ATOM 7197 C C . GLY B 1 426 ? 2.037 -21.203 -9.734 1 64.31 426 GLY B C 1
ATOM 7198 O O . GLY B 1 426 ? 1.994 -20 -10.023 1 64.31 426 GLY B O 1
ATOM 7199 N N . SER B 1 427 ? 1.142 -22.047 -9.945 1 76.12 427 SER B N 1
ATOM 7200 C CA . SER B 1 427 ? -0.077 -21.594 -10.602 1 76.12 427 SER B CA 1
ATOM 7201 C C . SER B 1 427 ? -1.296 -22.359 -10.102 1 76.12 427 SER B C 1
ATOM 7203 O O . SER B 1 427 ? -1.159 -23.406 -9.469 1 76.12 427 SER B O 1
ATOM 7205 N N . THR B 1 428 ? -2.271 -21.734 -9.953 1 85.19 428 THR B N 1
ATOM 7206 C CA . THR B 1 428 ? -3.592 -22.328 -9.805 1 85.19 428 THR B CA 1
ATOM 7207 C C . THR B 1 428 ? -4.531 -21.844 -10.906 1 85.19 428 THR B C 1
ATOM 7209 O O . THR B 1 428 ? -4.172 -20.969 -11.695 1 85.19 428 THR B O 1
ATOM 7212 N N . HIS B 1 429 ? -5.59 -22.609 -11.125 1 91.25 429 HIS B N 1
ATOM 7213 C CA . HIS B 1 429 ? -6.578 -22.141 -12.086 1 91.25 429 HIS B CA 1
ATOM 7214 C C . HIS B 1 429 ? -7.996 -22.375 -11.586 1 91.25 429 HIS B C 1
ATOM 7216 O O . HIS B 1 429 ? -8.211 -23.203 -10.703 1 91.25 429 HIS B O 1
ATOM 7222 N N . MET B 1 430 ? -8.844 -21.656 -12.055 1 96.25 430 MET B N 1
ATOM 7223 C CA . MET B 1 430 ? -10.273 -21.781 -11.781 1 96.25 430 MET B CA 1
ATOM 7224 C C . MET B 1 430 ? -11.07 -21.906 -13.078 1 96.25 430 MET B C 1
ATOM 7226 O O . MET B 1 430 ? -10.719 -21.281 -14.086 1 96.25 430 MET B O 1
ATOM 7230 N N . MET B 1 431 ? -12.039 -22.75 -13.008 1 98.56 431 MET B N 1
ATOM 7231 C CA . MET B 1 431 ? -13.094 -22.734 -14.023 1 98.56 431 MET B CA 1
ATOM 7232 C C . MET B 1 431 ? -14.438 -22.406 -13.391 1 98.56 431 MET B C 1
ATOM 7234 O O . MET B 1 431 ? -14.812 -22.984 -12.367 1 98.56 431 MET B O 1
ATOM 7238 N N . ILE B 1 432 ? -15.117 -21.484 -13.984 1 98.81 432 ILE B N 1
ATOM 7239 C CA . ILE B 1 432 ? -16.406 -21.016 -13.461 1 98.81 432 ILE B CA 1
ATOM 7240 C C . ILE B 1 432 ? -17.484 -21.219 -14.516 1 98.81 432 ILE B C 1
ATOM 7242 O O . ILE B 1 432 ? -17.281 -20.922 -15.695 1 98.81 432 ILE B O 1
ATOM 7246 N N . PHE B 1 433 ? -18.578 -21.734 -14.078 1 98.88 433 PHE B N 1
ATOM 7247 C CA . PHE B 1 433 ? -19.672 -22.125 -14.977 1 98.88 433 PHE B CA 1
ATOM 7248 C C . PHE B 1 433 ? -20.938 -21.359 -14.641 1 98.88 433 PHE B C 1
ATOM 7250 O O . PHE B 1 433 ? -21.281 -21.188 -13.469 1 98.88 433 PHE B O 1
ATOM 7257 N N . GLN B 1 434 ? -21.641 -20.922 -15.68 1 98.69 434 GLN B N 1
ATOM 7258 C CA . GLN B 1 434 ? -22.891 -20.172 -15.531 1 98.69 434 GLN B CA 1
ATOM 7259 C C . GLN B 1 434 ? -23.938 -21.031 -14.836 1 98.69 434 GLN B C 1
ATOM 7261 O O . GLN B 1 434 ? -24.016 -22.234 -15.047 1 98.69 434 GLN B O 1
ATOM 7266 N N . LYS B 1 435 ? -24.797 -20.359 -14.07 1 98.06 435 LYS B N 1
ATOM 7267 C CA . LYS B 1 435 ? -25.859 -21.016 -13.312 1 98.06 435 LYS B CA 1
ATOM 7268 C C . LYS B 1 435 ? -26.781 -21.828 -14.227 1 98.06 435 LYS B C 1
ATOM 7270 O O . LYS B 1 435 ? -27.188 -21.344 -15.289 1 98.06 435 LYS B O 1
ATOM 7275 N N . ASP B 1 436 ? -27.062 -23.062 -13.906 1 97.12 436 ASP B N 1
ATOM 7276 C CA . ASP B 1 436 ? -28.094 -23.938 -14.438 1 97.12 436 ASP B CA 1
ATOM 7277 C C . ASP B 1 436 ? -27.766 -24.359 -15.867 1 97.12 436 ASP B C 1
ATOM 7279 O O . ASP B 1 436 ? -28.656 -24.719 -16.641 1 97.12 436 ASP B O 1
ATOM 7283 N N . LYS B 1 437 ? -26.562 -24.328 -16.266 1 97.69 437 LYS B N 1
ATOM 7284 C CA . LYS B 1 437 ? -26.234 -24.641 -17.656 1 97.69 437 LYS B CA 1
ATOM 7285 C C . LYS B 1 437 ? -25.5 -25.984 -17.766 1 97.69 437 LYS B C 1
ATOM 7287 O O . LYS B 1 437 ? -25.562 -26.641 -18.797 1 97.69 437 LYS B O 1
ATOM 7292 N N . VAL B 1 438 ? -24.812 -26.375 -16.641 1 98.38 438 VAL B N 1
ATOM 7293 C CA . VAL B 1 438 ? -24.016 -27.594 -16.75 1 98.38 438 VAL B CA 1
ATOM 7294 C C . VAL B 1 438 ? -24.109 -28.391 -15.453 1 98.38 438 VAL B C 1
ATOM 7296 O O . VAL B 1 438 ? -24.5 -27.859 -14.414 1 98.38 438 VAL B O 1
ATOM 7299 N N . ARG B 1 439 ? -23.797 -29.688 -15.539 1 97.62 439 ARG B N 1
ATOM 7300 C CA . ARG B 1 439 ? -23.5 -30.578 -14.422 1 97.62 439 ARG B CA 1
ATOM 7301 C C . ARG B 1 439 ? -22.031 -30.984 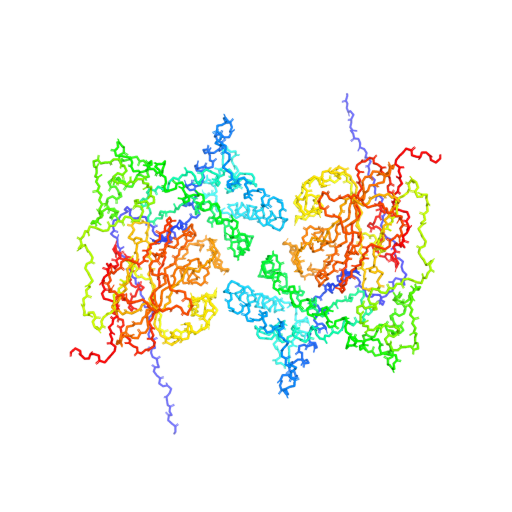-14.438 1 97.62 439 ARG B C 1
ATOM 7303 O O . ARG B 1 439 ? -21.516 -31.469 -15.461 1 97.62 439 ARG B O 1
ATOM 7310 N N . LEU B 1 440 ? -21.375 -30.812 -13.328 1 98.25 440 LEU B N 1
ATOM 7311 C CA . LEU B 1 440 ? -19.969 -31.172 -13.281 1 98.25 440 LEU B CA 1
ATOM 7312 C C . LEU B 1 440 ? -19.781 -32.656 -13.008 1 98.25 440 LEU B C 1
ATOM 7314 O O . LEU B 1 440 ? -20.656 -33.312 -12.414 1 98.25 440 LEU B O 1
ATOM 7318 N N . GLU B 1 441 ? -18.734 -33.156 -13.5 1 97.81 441 GLU B N 1
ATOM 7319 C CA . GLU B 1 441 ? -18.375 -34.562 -13.25 1 97.81 441 GLU B CA 1
ATOM 7320 C C . GLU B 1 441 ? -18.094 -34.812 -11.773 1 97.81 441 GLU B C 1
ATOM 7322 O O . GLU B 1 441 ? -17.703 -33.875 -11.055 1 97.81 441 GLU B O 1
ATOM 7327 N N . ASP B 1 442 ? -18.141 -36.062 -11.359 1 97.19 442 ASP B N 1
ATOM 7328 C CA . ASP B 1 442 ? -18.016 -36.438 -9.961 1 97.19 442 ASP B CA 1
ATOM 7329 C C . ASP B 1 442 ? -16.641 -36.031 -9.414 1 97.19 442 ASP B C 1
ATOM 7331 O O . ASP B 1 442 ? -16.531 -35.562 -8.273 1 97.19 442 ASP B O 1
ATOM 7335 N N . TRP B 1 443 ? -15.586 -36.25 -10.188 1 96.38 443 TRP B N 1
ATOM 7336 C CA . TRP B 1 443 ? -14.25 -35.938 -9.688 1 96.38 443 TRP B CA 1
ATOM 7337 C C . TRP B 1 443 ? -14.094 -34.469 -9.398 1 96.38 443 TRP B C 1
ATOM 7339 O O . TRP B 1 443 ? -13.352 -34.062 -8.492 1 96.38 443 TRP B O 1
ATOM 7349 N N . ALA B 1 444 ? -14.773 -33.594 -10.172 1 97.5 444 ALA B N 1
ATOM 7350 C CA . ALA B 1 444 ? -14.727 -32.156 -9.953 1 97.5 444 ALA B CA 1
ATOM 7351 C C . ALA B 1 444 ? -15.562 -31.766 -8.742 1 97.5 444 ALA B C 1
ATOM 7353 O O . ALA B 1 444 ? -15.148 -30.906 -7.949 1 97.5 444 ALA B O 1
ATOM 7354 N N . LEU B 1 445 ? -16.719 -32.438 -8.57 1 97.5 445 LEU B N 1
ATOM 7355 C CA . LEU B 1 445 ? -17.578 -32.156 -7.426 1 97.5 445 LEU B CA 1
ATOM 7356 C C . LEU B 1 445 ? -16.906 -32.562 -6.121 1 97.5 445 LEU B C 1
ATOM 7358 O O . LEU B 1 445 ? -17.141 -31.953 -5.082 1 97.5 445 LEU B O 1
ATOM 7362 N N . GLN B 1 446 ? -16.109 -33.625 -6.223 1 97.06 446 GLN B N 1
ATOM 7363 C CA . GLN B 1 446 ? -15.398 -34.125 -5.051 1 97.06 446 GLN B CA 1
ATOM 7364 C C . GLN B 1 446 ? -13.922 -33.75 -5.082 1 97.06 446 GLN B C 1
ATOM 7366 O O . GLN B 1 446 ? -13.055 -34.562 -4.77 1 97.06 446 GLN B O 1
ATOM 7371 N N . ALA B 1 447 ? -13.68 -32.562 -5.523 1 94.06 447 ALA B N 1
ATOM 7372 C CA . ALA B 1 447 ? -12.312 -32.062 -5.727 1 94.06 447 ALA B CA 1
ATOM 7373 C C . ALA B 1 447 ? -11.461 -32.312 -4.477 1 94.06 447 ALA B C 1
ATOM 7375 O O . ALA B 1 447 ? -10.305 -32.719 -4.57 1 94.06 447 ALA B O 1
ATOM 7376 N N . GLU B 1 448 ? -11.977 -32.094 -3.295 1 89.38 448 GLU B N 1
ATOM 7377 C CA . GLU B 1 448 ? -11.234 -32.156 -2.035 1 89.38 448 GLU B CA 1
ATOM 7378 C C . GLU B 1 448 ? -10.711 -33.562 -1.763 1 89.38 448 GLU B C 1
ATOM 7380 O O . GLU B 1 448 ? -9.711 -33.719 -1.058 1 89.38 448 GLU B O 1
ATOM 7385 N N . THR B 1 449 ? -11.344 -34.562 -2.318 1 92.25 449 THR B N 1
ATOM 7386 C CA . THR B 1 449 ? -10.938 -35.938 -2.08 1 92.25 449 THR B CA 1
ATOM 7387 C C . THR B 1 449 ? -9.742 -36.312 -2.953 1 92.25 449 THR B C 1
ATOM 7389 O O . THR B 1 449 ? -9.141 -37.375 -2.777 1 92.25 449 THR B O 1
ATOM 7392 N N . HIS B 1 450 ? -9.383 -35.375 -3.781 1 90.81 450 HIS B N 1
ATOM 7393 C CA . HIS B 1 450 ? -8.336 -35.688 -4.746 1 90.81 450 HIS B CA 1
ATOM 7394 C C . HIS B 1 450 ? -7.051 -34.906 -4.438 1 90.81 450 HIS B C 1
ATOM 7396 O O . HIS B 1 450 ? -6.117 -34.906 -5.242 1 90.81 450 HIS B O 1
ATOM 7402 N N . HIS B 1 451 ? -6.945 -34.344 -3.34 1 82.62 451 HIS B N 1
ATOM 7403 C CA . HIS B 1 451 ? -5.809 -33.5 -2.98 1 82.62 451 HIS B CA 1
ATOM 7404 C C . HIS B 1 451 ? -4.5 -34.281 -3.045 1 82.62 451 HIS B C 1
ATOM 7406 O O . HIS B 1 451 ? -3.461 -33.719 -3.408 1 82.62 451 HIS B O 1
ATOM 7412 N N . ASP B 1 452 ? -4.602 -35.531 -2.732 1 79.12 452 ASP B N 1
ATOM 7413 C CA . ASP B 1 452 ? -3.383 -36.344 -2.582 1 79.12 452 ASP B CA 1
ATOM 7414 C C . ASP B 1 452 ? -3.215 -37.312 -3.744 1 79.12 452 ASP B C 1
ATOM 7416 O O . ASP B 1 452 ? -2.432 -38.25 -3.654 1 79.12 452 ASP B O 1
ATOM 7420 N N . ASP B 1 453 ? -4.02 -37.094 -4.746 1 85.38 453 ASP B N 1
ATOM 7421 C CA . ASP B 1 453 ? -3.842 -37.969 -5.91 1 85.38 453 ASP B CA 1
ATOM 7422 C C . ASP B 1 453 ? -2.418 -37.875 -6.453 1 85.38 453 ASP B C 1
ATOM 7424 O O . ASP B 1 453 ? -1.833 -36.781 -6.492 1 85.38 453 ASP B O 1
ATOM 7428 N N . PRO B 1 454 ? -1.879 -39 -6.84 1 80.56 454 PRO B N 1
ATOM 7429 C CA . PRO B 1 454 ? -0.495 -39 -7.32 1 80.56 454 PRO B CA 1
ATOM 7430 C C . PRO B 1 454 ? -0.325 -38.25 -8.648 1 80.56 454 PRO B C 1
ATOM 7432 O O . PRO B 1 454 ? 0.787 -37.844 -8.992 1 80.56 454 PRO B O 1
ATOM 7435 N N . LYS B 1 455 ? -1.446 -38.281 -9.414 1 86.12 455 LYS B N 1
ATOM 7436 C CA . LYS B 1 455 ? -1.413 -37.594 -10.695 1 86.12 455 LYS B CA 1
ATOM 7437 C C . LYS B 1 455 ? -2.543 -36.562 -10.805 1 86.12 455 LYS B C 1
ATOM 7439 O O . LYS B 1 455 ? -3.623 -36.781 -10.242 1 86.12 455 LYS B O 1
ATOM 7444 N N . PRO B 1 456 ? -2.217 -35.562 -11.578 1 91.56 456 PRO B N 1
ATOM 7445 C CA . PRO B 1 456 ? -3.283 -34.562 -11.812 1 91.56 456 PRO B CA 1
ATOM 7446 C C . PRO B 1 456 ? -4.355 -35.094 -12.773 1 91.56 456 PRO B C 1
ATOM 7448 O O . PRO B 1 456 ? -4.168 -36.125 -13.406 1 91.56 456 PRO B O 1
ATOM 7451 N N . THR B 1 457 ? -5.473 -34.375 -12.758 1 94.56 457 THR B N 1
ATOM 7452 C CA . THR B 1 457 ? -6.465 -34.656 -13.789 1 94.56 457 THR B CA 1
ATOM 7453 C C . THR B 1 457 ? -5.93 -34.281 -15.172 1 94.56 457 THR B C 1
ATOM 7455 O O . THR B 1 457 ? -5.531 -33.156 -15.414 1 94.56 457 THR B O 1
ATOM 7458 N N . PRO B 1 458 ? -5.961 -35.281 -16.062 1 95.06 458 PRO B N 1
ATOM 7459 C CA . PRO B 1 458 ? -5.359 -35.031 -17.375 1 95.06 458 PRO B CA 1
ATOM 7460 C C . PRO B 1 458 ? -6.062 -33.906 -18.141 1 95.06 458 PRO B C 1
ATOM 7462 O O . PRO B 1 458 ? -7.293 -33.812 -18.109 1 95.06 458 PRO B O 1
ATOM 7465 N N . LEU B 1 459 ? -5.266 -33.094 -18.781 1 96.38 459 LEU B N 1
ATOM 7466 C CA . LEU B 1 459 ? -5.797 -32.094 -19.719 1 96.38 459 LEU B CA 1
ATOM 7467 C C . LEU B 1 459 ? -6.723 -32.75 -20.734 1 96.38 459 LEU B C 1
ATOM 7469 O O . LEU B 1 459 ? -6.438 -33.875 -21.219 1 96.38 459 LEU B O 1
ATOM 7473 N N . GLY B 1 460 ? -7.84 -32.125 -21.016 1 96.88 460 GLY B N 1
ATOM 7474 C CA . GLY B 1 460 ? -8.773 -32.656 -21.984 1 96.88 460 GLY B CA 1
ATOM 7475 C C . GLY B 1 460 ? -9.867 -33.5 -21.359 1 96.88 460 GLY B C 1
ATOM 7476 O O . GLY B 1 460 ? -10.844 -33.875 -22.031 1 96.88 460 GLY B O 1
ATOM 7477 N N . SER B 1 461 ? -9.75 -33.844 -20.141 1 97.81 461 SER B N 1
ATOM 7478 C CA . SER B 1 461 ? -10.812 -34.594 -19.453 1 97.81 461 SER B CA 1
ATOM 7479 C C . SER B 1 461 ? -12.102 -33.781 -19.406 1 97.81 461 SER B C 1
ATOM 7481 O O . SER B 1 461 ? -12.07 -32.562 -19.297 1 97.81 461 SER B O 1
ATOM 7483 N N . VAL B 1 462 ? -13.234 -34.5 -19.484 1 98.38 462 VAL B N 1
ATOM 7484 C CA . VAL B 1 462 ? -14.523 -33.844 -19.375 1 98.38 462 VAL B CA 1
ATOM 7485 C C . VAL B 1 462 ? -14.742 -33.406 -17.922 1 98.38 462 VAL B C 1
ATOM 7487 O O . VAL B 1 462 ? -14.609 -34.188 -16.984 1 98.38 462 VAL B O 1
ATOM 7490 N N . ILE B 1 463 ? -15.031 -32.125 -17.766 1 98.5 463 ILE B N 1
ATOM 7491 C CA . ILE B 1 463 ? -15.266 -31.609 -16.406 1 98.5 463 ILE B CA 1
ATOM 7492 C C . ILE B 1 463 ? -16.75 -31.312 -16.219 1 98.5 463 ILE B C 1
ATOM 7494 O O . ILE B 1 463 ? -17.266 -31.359 -15.109 1 98.5 463 ILE B O 1
ATOM 7498 N N . ALA B 1 464 ? -17.469 -31 -17.344 1 98.5 464 ALA B N 1
ATOM 7499 C CA . ALA B 1 464 ? -18.859 -30.609 -17.234 1 98.5 464 ALA B CA 1
ATOM 7500 C C . ALA B 1 464 ? -19.656 -31.031 -18.469 1 98.5 464 ALA B C 1
ATOM 7502 O O . ALA B 1 464 ? -19.078 -31.156 -19.562 1 98.5 464 ALA B O 1
ATOM 7503 N N . ARG B 1 465 ? -20.938 -31.234 -18.266 1 97.88 465 ARG B N 1
ATOM 7504 C CA . ARG B 1 465 ? -21.859 -31.594 -19.344 1 97.88 465 ARG B CA 1
ATOM 7505 C C . ARG B 1 465 ? -23.109 -30.703 -19.312 1 97.88 465 ARG B C 1
ATOM 7507 O O . ARG B 1 465 ? -23.609 -30.359 -18.234 1 97.88 465 ARG B O 1
ATOM 7514 N N . ALA B 1 466 ? -23.578 -30.359 -20.484 1 97.25 466 ALA B N 1
ATOM 7515 C CA . ALA B 1 466 ? -24.781 -29.547 -20.578 1 97.25 466 ALA B CA 1
ATOM 7516 C C . ALA B 1 466 ? -25.953 -30.203 -19.844 1 97.25 466 ALA B C 1
ATOM 7518 O O . ALA B 1 466 ? -26.125 -31.422 -19.891 1 97.25 466 ALA B O 1
ATOM 7519 N N . THR B 1 467 ? -26.75 -29.203 -19.188 1 89.12 467 THR B N 1
ATOM 7520 C CA . THR B 1 467 ? -27.953 -29.703 -18.531 1 89.12 467 THR B CA 1
ATOM 7521 C C . THR B 1 467 ? -29.031 -30.031 -19.562 1 89.12 467 THR B C 1
ATOM 7523 O O . THR B 1 467 ? -29.125 -29.391 -20.609 1 89.12 467 THR B O 1
ATOM 7526 N N . GLY B 1 468 ? -29.984 -31.078 -19.359 1 75.06 468 GLY B N 1
ATOM 7527 C CA . GLY B 1 468 ? -31.078 -31.5 -20.219 1 75.06 468 GLY B CA 1
ATOM 7528 C C . GLY B 1 468 ? -30.656 -32.531 -21.25 1 75.06 468 GLY B C 1
ATOM 7529 O O . GLY B 1 468 ? -31.469 -32.969 -22.078 1 75.06 468 GLY B O 1
ATOM 7530 N N . HIS B 1 469 ? -29.344 -32.656 -21.516 1 53.5 469 HIS B N 1
ATOM 7531 C CA . HIS B 1 469 ? -29 -33.75 -22.422 1 53.5 469 HIS B CA 1
ATOM 7532 C C . HIS B 1 469 ? -29.25 -35.125 -21.75 1 53.5 469 HIS B C 1
ATOM 7534 O O . HIS B 1 469 ? -28.703 -35.406 -20.688 1 53.5 469 HIS B O 1
ATOM 7540 N N . GLU B 1 470 ? -30.438 -35.5 -21.672 1 41.09 470 GLU B N 1
ATOM 7541 C CA . GLU B 1 470 ? -30.688 -36.906 -21.484 1 41.09 470 GLU B CA 1
ATOM 7542 C C . GLU B 1 470 ? -29.75 -37.75 -22.328 1 41.09 470 GLU B C 1
ATOM 7544 O O . GLU B 1 470 ? -29.562 -37.5 -23.516 1 41.09 470 GLU B O 1
ATOM 7549 N N . ASP B 1 471 ? -28.828 -38.438 -21.734 1 35.56 471 ASP B N 1
ATOM 7550 C CA . ASP B 1 471 ? -28.266 -39.562 -22.469 1 35.56 471 ASP B CA 1
ATOM 7551 C C . ASP B 1 471 ? -29.359 -40.312 -23.25 1 35.56 471 ASP B C 1
ATOM 7553 O O . ASP B 1 471 ? -30.453 -40.562 -22.719 1 35.56 471 ASP B O 1
#

Secondary structure (DSSP, 8-state):
----------------------S-S--TTTS----SS-SS-SSHHHHHHHHHHHHHHHHHHHHTT-PPPPPHHHHHHHHHHHH-HHHHHHHHHHHHHHHHHHHTS-HHHHHHHB-TTS-B-SS--HHHHHHHHHHHTT-PPPP-SSS----HHHHHHTTGGGSHHHHHHHT-HHHHHHHHHHHHHHHHHHTSGGGGGGG-TTSTTSTT-TTSHHHHHTTTTTTB---TTSGGGG-SSHHHHHT--BPTTSSPPPS-TTTEEE-SS-BEEEEEE-S--SS--TTSTT----HHHHTTT-HHHHHTTTT-EEEEEE--TTS--EEE--SSEEEEEEEEE--BSS-PPTT----TTGGG-GGGHHHHHHHB-EEEEEEEETTTEEEEEEEEE-TT--EEEE-GGG---TTPPPEEE-TT-EEEEEESS-EEEEEEE-TTTEEE-HHHHTGGGGTT-SSPBPTT-EEEEETT---/------------PPPP--S-S-S-S--TTTS-----S-SS-SSHHHHHHHHHHHHHHHHHHHHTT-PPPPPHHHHHHHHHHHH-HHHHHHHHHHHHHHHHHHHHS-HHHHHHH--TTS---SS--HHHHHHHHHHHTT-PPPP-SSS----HHHHHHTTGGGSHHHHHHHT-HHHHHHHHHHHHHHHHHHTSGGGGGGG-TTSTTSTT-TTSHHHHHTTTTTTB---TTSGGGG-SSHHHHHT--BPTTSSPPPS-TTTEEE-SS-BEEEEEE-S--SS--TTSTT----HHHHTTT-HHHHHTTTT-EEEEEEE-TTS--EEE--SSEEEEEEEEE--BSSPPPTT----TTGGG-GGGHHHHHHHB-EEEEEEEETTTEEEEEEEEE-TT--EEEE-GGG---TTPPPEEE-TT-EEEEEESS-EEEEEEE-TTTEEE-HHHHTGGGGTT-SSPBPTT-EEEEETT---

Nearest PDB structures (foldseek):
  8x4q-assembly1_A  TM=8.237E-01  e=9.978E-23  Psilocybe cubensis
  8x4q-assembly3_E  TM=8.392E-01  e=1.827E-22  Psilocybe cubensis
  9jfn-assembly3_C  TM=8.325E-01  e=8.523E-22  Aspergillus oryzae RIB40
  7cnz-assembly2_G  TM=7.178E-01  e=1.888E-10  Escherichia coli K-12
  7cnz-assembly2_E  TM=6.358E-01  e=9.234E-11  Escherichia coli K-12

InterPro domains:
  IPR003817 Phosphatidylserine decarboxylase-related [PF02666] (238-436)
  IPR003817 Phosphatidylserine decarboxylase-related [PTHR10067] (230-448)
  IPR022237 L-tryptophan decarboxylase PsiD-like [PF12588] (72-217)

Radius of gyration: 32.44 Å; Cα contacts (8 Å, |Δi|>4): 1950; chains: 2; bounding box: 101×97×79 Å

Sequence (942 aa):
MNHKKTEKFLQSPKRPRVIEEGKNILDLEKAGPIQMGFWVPNRVWATAKFLVPLRHAIAAKKKEGELAPMRP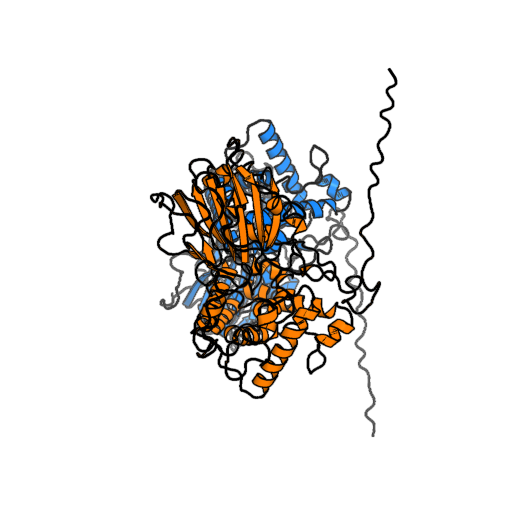EIKAFKDWVTTHSVYRMWVTSMIDQANDFVRSLDPETQESIKDKDGDVLWIEDFDSLFDILNEIISTSPSFNTTAQVGTPMNGLLAIAMATEAGLALFHDTTFNLQFKKVLDAWNTFLKSEDSLDKLDIHNPEKEGSWISKAAWKAGVWEQMIHDATKPGYGYDSWNSFFIRKFVPNARPFEGNPETDINIGCETTPWQYSDYLAFETDFWVKDVNYSLLDIFAGQEHWARLFEGGQLYQGFLSATHYHRWNAPLNGTLVRSWVQPGTYFAQRPGQGEGQGTWEGTESEPYLGHVAARAIFIFKHERCGYVALICIGMVEVSTCVIEPEFIVDEGAPPVTISRGTEIGHFEFGGSTHMMIFQKDKVRLEDWALQAETHHDDPKPTPLGSVIARATGHEDMNHKKTEKFLQSPKRPRVIEEGKNILDLEKAGPIQMGFWVPNRVWATAKFLVPLRHAIAAKKKEGELAPMRPEIKAFKDWVTTHSVYRMWVTSMIDQANDFVRSLDPETQESIKDKDGDVLWIEDFDSLFDILNEIISTSPSFNTTAQVGTPMNGLLAIAMATEAGLALFHDTTFNLQFKKVLDAWNTFLKSEDSLDKLDIHNPEKEGSWISKAAWKAGVWEQMIHDATKPGYGYDSWNSFFIRKFVPNARPFEGNPETDINIGCETTPWQYSDYLAFETDFWVKDVNYSLLDIFAGQEHWARLFEGGQLYQGFLSATHYHRWNAPLNGTLVRSWVQPGTYFAQRPGQGEGQGTWEGTESEPYLGHVAARAIFIFKHERCGYVALICIGMVEVSTCVIEPEFIVDEGAPPVTISRGTEIGHFEFGGSTHMMIFQKDKVRLEDWALQAETHHDDPKPTPLGSVIARATGHED

Foldseek 3Di:
DDDDPDDPCPDDPDDPDDDPDDDVPPPCPVVPDQQLAFLAGLALLVLLVLQQVLLQVLVVCVVVVNQPPFDPLLVVLLVVCVVDVLSVVLLQVLQVQLQVVQVVDDPVSQVSQAHPVRRRGLADGSVSLSSSLRVQLQAAQFDDLRSNSHRNVSSSCLSSCQDPSNLVQQQDPVNQVSVLSSLVSSLVNQQAQSHLPLQALVCQCPGRHCNHPSNVVLVLCPQWDFQSVDRSRPARGNQCSLQTDGHPPPFAFDDDLQWFWFFFFWFQWADKDFQAACADPCLDAPNFAHLCLLVPNPSVVSVQQHRWMKTKGWDGSSGNFFTWGGHFFWWAAKDKDAFGASNQRPPLDDPVRRSRHPRCVSVQSRGAIWIKIWGQHPQQGIKIKIKGFYHSQRDWDFDPVNHAHVPRGIGGDHTGHTGTGITDGIIMMMMTGGHQFKDFDPCRNPSNVRSPPSGTDGGNHTGITTPPPDD/DPPPVDDDPPDDDDDDCDPPVDDPPPPCPVVPDQQLAFLAGLALQVLLVLQQVLLQVLVVCVVVVNQPPFDPLLVVLLVVCVVDVLSVVLLQVLQVQLQVVQVVDDPVSQVSQAHPVRRRGLQDGSVSLSSSLRVQLLAAQFDDLRSNSHRNVSSSCLSSCQDPSNQVQQQDPVNQVSVLSSLVSSLVNQQAQSHLPLQALVCQCPGRHCNHPSNVVLVLPPQWDFQSVDRSRPARGNQCSLQTDGHPPPFAFDDDLQWFWFFFFWFQWADKDFQAACADPCLDAPNFAHLCLLVPNPSVVSVQQHRWMKTKGWDGSSGNFFTWGGHFFWWAAKDKDAFGASNDRPPLDPPVRRSRHVRCVSVQSRGAIWIKIWGQHPQQGIKIKIKGFYHSQRDKDFDPVNHAHVPRGIGGDHTGHTGTGTTDGIIMMMMTGGHQFKDFDPCRNPSNVRSPPSGTDGGNHTGITTPPPDD